Protein 8CHB (pdb70)

Organism: Bacillus subtilis (strain 168) (NCBI:txid224308)

Structure (mmCIF, N/CA/C/O backbone):
data_8CHB
#
_entry.id   8CHB
#
loop_
_atom_site.group_PDB
_atom_site.id
_atom_site.type_symbol
_atom_site.label_atom_id
_atom_site.label_alt_id
_atom_site.label_comp_id
_atom_site.label_asym_id
_atom_site.label_entity_id
_atom_site.label_seq_id
_atom_site.pdbx_PDB_ins_code
_atom_site.Cartn_x
_atom_site.Cartn_y
_atom_site.Cartn_z
_atom_site.occupancy
_atom_site.B_iso_or_equiv
_atom_site.auth_seq_id
_atom_site.auth_comp_id
_atom_site.auth_asym_id
_atom_site.auth_atom_id
_atom_site.pdbx_PDB_model_num
ATOM 1 N N . SER A 1 10 ? 136.496 182.365 152.594 1.00 122.87 10 SER A N 1
ATOM 2 C CA . SER A 1 10 ? 136.552 182.864 151.191 1.00 122.91 10 SER A CA 1
ATOM 3 C C . SER A 1 10 ? 136.908 181.738 150.227 1.00 122.61 10 SER A C 1
ATOM 4 O O . SER A 1 10 ? 136.133 181.405 149.330 1.00 122.42 10 SER A O 1
ATOM 7 N N . LYS A 1 11 ? 138.093 181.154 150.420 1.00 111.87 11 LYS A N 1
ATOM 8 C CA . LYS A 1 11 ? 138.556 180.091 149.538 1.00 111.81 11 LYS A CA 1
ATOM 9 C C . LYS A 1 11 ? 137.832 178.773 149.778 1.00 109.91 11 LYS A C 1
ATOM 10 O O . LYS A 1 11 ? 137.892 177.884 148.923 1.00 108.16 11 LYS A O 1
ATOM 16 N N . LEU A 1 12 ? 137.156 178.623 150.918 1.00 109.63 12 LEU A N 1
ATOM 17 C CA . LEU A 1 12 ? 136.502 177.362 151.241 1.00 109.23 12 LEU A CA 1
ATOM 18 C C . LEU A 1 12 ? 135.144 177.206 150.569 1.00 108.28 12 LEU A C 1
ATOM 19 O O . LEU A 1 12 ? 134.627 176.087 150.510 1.00 108.37 12 LEU A O 1
ATOM 24 N N . LYS A 1 13 ? 134.601 178.259 149.913 1.00 108.66 13 LYS A N 1
ATOM 25 C CA . LYS A 1 13 ? 133.265 178.222 149.216 1.00 110.00 13 LYS A CA 1
ATOM 26 C C . LYS A 1 13 ? 133.237 177.533 147.914 1.00 109.31 13 LYS A C 1
ATOM 27 O O . LYS A 1 13 ? 132.184 177.168 147.480 1.00 108.20 13 LYS A O 1
ATOM 33 N N . PRO A 1 14 ? 134.376 177.455 147.216 1.00 98.27 14 PRO A N 1
ATOM 34 C CA . PRO A 1 14 ? 134.397 176.659 145.987 1.00 96.95 14 PRO A CA 1
ATOM 35 C C . PRO A 1 14 ? 134.683 175.198 146.289 1.00 96.57 14 PRO A C 1
ATOM 36 O O . PRO A 1 14 ? 134.141 174.332 145.608 1.00 93.05 14 PRO A O 1
ATOM 40 N N . PHE A 1 15 ? 135.528 174.920 147.279 1.00 86.15 15 PHE A N 1
ATOM 41 C CA . PHE A 1 15 ? 135.778 173.542 147.652 1.00 81.07 15 PHE A CA 1
ATOM 42 C C . PHE A 1 15 ? 134.499 172.911 148.111 1.00 81.42 15 PHE A C 1
ATOM 43 O O . PHE A 1 15 ? 134.152 171.837 147.661 1.00 82.79 15 PHE A O 1
ATOM 51 N N . PHE A 1 16 ? 133.800 173.566 149.032 1.00 88.85 16 PHE A N 1
ATOM 52 C CA . PHE A 1 16 ? 132.564 173.015 149.572 1.00 91.19 16 PHE A CA 1
ATOM 53 C C . PHE A 1 16 ? 131.556 172.761 148.472 1.00 92.49 16 PHE A C 1
ATOM 54 O O . PHE A 1 16 ? 130.954 171.696 148.419 1.00 93.38 16 PHE A O 1
ATOM 62 N N . ALA A 1 17 ? 131.362 173.740 147.599 1.00 87.12 17 ALA A N 1
ATOM 63 C CA . ALA A 1 17 ? 130.417 173.607 146.501 1.00 85.54 17 ALA A CA 1
ATOM 64 C C . ALA A 1 17 ? 130.791 172.387 145.691 1.00 83.93 17 ALA A C 1
ATOM 65 O O . ALA A 1 17 ? 129.941 171.553 145.390 1.00 80.82 17 ALA A O 1
ATOM 67 N N . LEU A 1 18 ? 132.079 172.272 145.372 1.00 76.57 18 LEU A N 1
ATOM 68 C CA . LEU A 1 18 ? 132.569 171.133 144.611 1.00 74.24 18 LEU A CA 1
ATOM 69 C C . LEU A 1 18 ? 132.238 169.828 145.312 1.00 73.13 18 LEU A C 1
ATOM 70 O O . LEU A 1 18 ? 131.786 168.875 144.679 1.00 73.41 18 LEU A O 1
ATOM 75 N N . VAL A 1 19 ? 132.470 169.776 146.620 1.00 74.63 19 VAL A N 1
ATOM 76 C CA . VAL A 1 19 ? 132.153 168.565 147.367 1.00 72.36 19 VAL A CA 1
ATOM 77 C C . VAL A 1 19 ? 130.654 168.308 147.353 1.00 73.80 19 VAL A C 1
ATOM 78 O O . VAL A 1 19 ? 130.219 167.150 147.311 1.00 75.71 19 VAL A O 1
ATOM 82 N N . ARG A 1 20 ? 129.839 169.363 147.391 1.00 81.96 20 ARG A N 1
ATOM 83 C CA . ARG A 1 20 ? 128.395 169.177 147.340 1.00 80.32 20 ARG A CA 1
ATOM 84 C C . ARG A 1 20 ? 127.938 168.648 145.988 1.00 80.01 20 ARG A C 1
ATOM 85 O O . ARG A 1 20 ? 126.905 167.973 145.913 1.00 80.75 20 ARG A O 1
ATOM 93 N N . ARG A 1 21 ? 128.719 168.835 144.937 1.00 78.19 21 ARG A N 1
ATOM 94 C CA . ARG A 1 21 ? 128.338 168.356 143.603 1.00 76.27 21 ARG A CA 1
ATOM 95 C C . ARG A 1 21 ? 128.192 166.866 143.580 1.00 74.89 21 ARG A C 1
ATOM 96 O O . ARG A 1 21 ? 127.509 166.330 142.723 1.00 75.78 21 ARG A O 1
ATOM 104 N N . THR A 1 22 ? 128.816 166.190 144.526 1.00 73.88 22 THR A N 1
ATOM 105 C CA . THR A 1 22 ? 128.795 164.734 144.580 1.00 71.92 22 THR A CA 1
ATOM 106 C C . THR A 1 22 ? 127.719 164.224 145.545 1.00 72.25 22 THR A C 1
ATOM 107 O O . THR A 1 22 ? 127.687 163.042 145.856 1.00 73.50 22 THR A O 1
ATOM 111 N N . ASN A 1 23 ? 126.854 165.104 146.015 1.00 85.54 23 ASN A N 1
ATOM 112 C CA . ASN A 1 23 ? 125.775 164.694 146.901 1.00 89.08 23 ASN A CA 1
ATOM 113 C C . ASN A 1 23 ? 126.286 163.765 147.979 1.00 86.41 23 ASN A C 1
ATOM 114 O O . ASN A 1 23 ? 125.847 162.624 148.087 1.00 88.96 23 ASN A O 1
ATOM 119 N N . PRO A 1 24 ? 127.222 164.253 148.786 1.00 79.38 24 PRO A N 1
ATOM 120 C CA . PRO A 1 24 ? 127.797 163.415 149.829 1.00 80.28 24 PRO A CA 1
ATOM 121 C C . PRO A 1 24 ? 126.874 163.251 151.031 1.00 83.11 24 PRO A C 1
ATOM 122 O O . PRO A 1 24 ? 125.890 163.976 151.105 1.00 86.52 24 PRO A O 1
ATOM 126 N N . SER A 1 25 ? 127.161 162.318 151.938 1.00 75.77 25 SER A N 1
ATOM 127 C CA . SER A 1 25 ? 126.391 162.153 153.165 1.00 76.76 25 SER A CA 1
ATOM 128 C C . SER A 1 25 ? 127.077 162.960 154.260 1.00 75.90 25 SER A C 1
ATOM 129 O O . SER A 1 25 ? 128.169 162.604 154.713 1.00 76.71 25 SER A O 1
ATOM 132 N N . TYR A 1 26 ? 126.437 164.051 154.683 1.00 74.34 26 TYR A N 1
ATOM 133 C CA . TYR A 1 26 ? 127.048 164.923 155.680 1.00 73.37 26 TYR A CA 1
ATOM 134 C C . TYR A 1 26 ? 126.966 164.316 157.074 1.00 73.14 26 TYR A C 1
ATOM 135 O O . TYR A 1 26 ? 127.870 164.511 157.895 1.00 76.82 26 TYR A O 1
ATOM 144 N N . GLY A 1 27 ? 125.891 163.584 157.363 1.00 64.58 27 GLY A N 1
ATOM 145 C CA . GLY A 1 27 ? 125.766 162.968 158.672 1.00 62.62 27 GLY A CA 1
ATOM 146 C C . GLY A 1 27 ? 126.914 162.029 158.986 1.00 61.51 27 GLY A C 1
ATOM 147 O O . GLY A 1 27 ? 127.449 162.038 160.096 1.00 63.47 27 GLY A O 1
ATOM 148 N N . LYS A 1 28 ? 127.335 161.240 158.010 1.00 61.81 28 LYS A N 1
ATOM 149 C CA . LYS A 1 28 ? 128.372 160.251 158.249 1.00 60.39 28 LYS A CA 1
ATOM 150 C C . LYS A 1 28 ? 129.727 160.879 158.437 1.00 61.99 28 LYS A C 1
ATOM 151 O O . LYS A 1 28 ? 130.516 160.383 159.224 1.00 66.43 28 LYS A O 1
ATOM 157 N N . LEU A 1 29 ? 130.036 161.936 157.708 1.00 56.48 29 LEU A N 1
ATOM 158 C CA . LEU A 1 29 ? 131.284 162.662 157.923 1.00 54.03 29 LEU A CA 1
ATOM 159 C C . LEU A 1 29 ? 131.280 163.372 159.270 1.00 57.62 29 LEU A C 1
ATOM 160 O O . LEU A 1 29 ? 132.286 163.363 159.992 1.00 61.56 29 LEU A O 1
ATOM 165 N N . ALA A 1 30 ? 130.155 163.996 159.627 1.00 50.94 30 ALA A N 1
ATOM 166 C CA . ALA A 1 30 ? 130.067 164.669 160.916 1.00 50.65 30 ALA A CA 1
ATOM 167 C C . ALA A 1 30 ? 130.242 163.682 162.061 1.00 53.21 30 ALA A C 1
ATOM 168 O O . ALA A 1 30 ? 130.943 163.970 163.037 1.00 55.49 30 ALA A O 1
ATOM 170 N N . PHE A 1 31 ? 129.614 162.510 161.960 1.00 49.03 31 PHE A N 1
ATOM 171 C CA . PHE A 1 31 ? 129.740 161.518 163.019 1.00 47.96 31 PHE A CA 1
ATOM 172 C C . PHE A 1 31 ? 131.167 160.995 163.117 1.00 42.54 31 PHE A C 1
ATOM 173 O O . PHE A 1 31 ? 131.676 160.768 164.220 1.00 52.42 31 PHE A O 1
ATOM 181 N N . ALA A 1 32 ? 131.833 160.795 161.978 1.00 36.77 32 ALA A N 1
ATOM 182 C CA . ALA A 1 32 ? 133.221 160.346 162.014 1.00 36.63 32 ALA A CA 1
ATOM 183 C C . ALA A 1 32 ? 134.119 161.389 162.668 1.00 48.64 32 ALA A C 1
ATOM 184 O O . ALA A 1 32 ? 135.007 161.051 163.461 1.00 57.09 32 ALA A O 1
ATOM 186 N N . LEU A 1 33 ? 133.905 162.667 162.348 1.00 51.41 33 LEU A N 1
ATOM 187 C CA . LEU A 1 33 ? 134.690 163.719 162.988 1.00 49.70 33 LEU A CA 1
ATOM 188 C C . LEU A 1 33 ? 134.416 163.774 164.487 1.00 46.95 33 LEU A C 1
ATOM 189 O O . LEU A 1 33 ? 135.339 163.964 165.291 1.00 49.26 33 LEU A O 1
ATOM 194 N N . ALA A 1 34 ? 133.151 163.613 164.881 1.00 37.47 34 ALA A N 1
ATOM 195 C CA . ALA A 1 34 ? 132.822 163.579 166.301 1.00 41.07 34 ALA A CA 1
ATOM 196 C C . ALA A 1 34 ? 133.524 162.420 166.991 1.00 36.24 34 ALA A C 1
ATOM 197 O O . ALA A 1 34 ? 134.005 162.560 168.121 1.00 44.54 34 ALA A O 1
ATOM 199 N N . LEU A 1 35 ? 133.585 161.264 166.332 1.00 34.60 35 LEU A N 1
ATOM 200 C CA . LEU A 1 35 ? 134.277 160.122 166.919 1.00 39.32 35 LEU A CA 1
ATOM 201 C C . LEU A 1 35 ? 135.768 160.392 167.055 1.00 43.64 35 LEU A C 1
ATOM 202 O O . LEU A 1 35 ? 136.385 159.989 168.044 1.00 51.45 35 LEU A O 1
ATOM 207 N N . SER A 1 36 ? 136.369 161.068 166.074 1.00 36.20 36 SER A N 1
ATOM 208 C CA . SER A 1 36 ? 137.780 161.425 166.200 1.00 39.74 36 SER A CA 1
ATOM 209 C C . SER A 1 36 ? 138.007 162.354 167.389 1.00 38.26 36 SER A C 1
ATOM 210 O O . SER A 1 36 ? 138.958 162.174 168.166 1.00 33.59 36 SER A O 1
ATOM 213 N N . VAL A 1 37 ? 137.137 163.350 167.553 1.00 41.68 37 VAL A N 1
ATOM 214 C CA . VAL A 1 37 ? 137.267 164.272 168.679 1.00 32.40 37 VAL A CA 1
ATOM 215 C C . VAL A 1 37 ? 137.128 163.519 169.996 1.00 35.01 37 VAL A C 1
ATOM 216 O O . VAL A 1 37 ? 137.893 163.736 170.945 1.00 44.05 37 VAL A O 1
ATOM 220 N N . VAL A 1 38 ? 136.177 162.589 170.099 1.00 35.75 38 VAL A N 1
ATOM 221 C CA . VAL A 1 38 ? 135.988 161.744 171.292 1.00 31.78 38 VAL A CA 1
ATOM 222 C C . VAL A 1 38 ? 137.194 160.843 171.534 1.00 35.18 38 VAL A C 1
ATOM 223 O O . VAL A 1 38 ? 137.673 160.754 172.658 1.00 36.69 38 VAL A O 1
ATOM 227 N N . THR A 1 39 ? 137.761 160.233 170.498 1.00 41.48 39 THR A N 1
ATOM 228 C CA . THR A 1 39 ? 139.007 159.465 170.578 1.00 41.78 39 THR A CA 1
ATOM 229 C C . THR A 1 39 ? 140.154 160.291 171.139 1.00 42.40 39 THR A C 1
ATOM 230 O O . THR A 1 39 ? 140.886 159.790 171.985 1.00 45.72 39 THR A O 1
ATOM 234 N N . THR A 1 40 ? 140.321 161.548 170.733 1.00 39.33 40 THR A N 1
ATOM 235 C CA . THR A 1 40 ? 141.377 162.399 171.291 1.00 32.56 40 THR A CA 1
ATOM 236 C C . THR A 1 40 ? 141.120 162.723 172.753 1.00 32.75 40 THR A C 1
ATOM 237 O O . THR A 1 40 ? 142.028 162.593 173.561 1.00 39.49 40 THR A O 1
ATOM 241 N N . LEU A 1 41 ? 139.896 163.066 173.144 1.00 30.20 41 LEU A N 1
ATOM 242 C CA . LEU A 1 41 ? 139.581 163.340 174.547 1.00 30.11 41 LEU A CA 1
ATOM 243 C C . LEU A 1 41 ? 139.814 162.117 175.444 1.00 36.71 41 LEU A C 1
ATOM 244 O O . LEU A 1 41 ? 140.378 162.248 176.524 1.00 37.64 41 LEU A O 1
ATOM 249 N N . VAL A 1 42 ? 139.459 160.911 174.995 1.00 39.68 42 VAL A N 1
ATOM 250 C CA . VAL A 1 42 ? 139.772 159.650 175.689 1.00 38.18 42 VAL A CA 1
ATOM 251 C C . VAL A 1 42 ? 141.279 159.441 175.809 1.00 36.75 42 VAL A C 1
ATOM 252 O O . VAL A 1 42 ? 141.758 159.007 176.847 1.00 49.15 42 VAL A O 1
ATOM 256 N N . SER A 1 43 ? 142.060 159.823 174.806 1.00 33.43 43 SER A N 1
ATOM 257 C CA . SER A 1 43 ? 143.520 159.772 174.862 1.00 31.59 43 SER A CA 1
ATOM 258 C C . SER A 1 43 ? 144.143 160.735 175.886 1.00 32.18 43 SER A C 1
ATOM 259 O O . SER A 1 43 ? 145.306 160.587 176.248 1.00 37.29 43 SER A O 1
ATOM 262 N N . LEU A 1 44 ? 143.397 161.712 176.412 1.00 33.89 44 LEU A N 1
ATOM 263 C CA . LEU A 1 44 ? 143.850 162.571 177.511 1.00 36.75 44 LEU A CA 1
ATOM 264 C C . LEU A 1 44 ? 143.579 161.971 178.897 1.00 35.58 44 LEU A C 1
ATOM 265 O O . LEU A 1 44 ? 144.135 162.459 179.868 1.00 32.88 44 LEU A O 1
ATOM 270 N N . LEU A 1 45 ? 142.782 160.908 179.030 1.00 34.98 45 LEU A N 1
ATOM 271 C CA . LEU A 1 45 ? 142.624 160.206 180.309 1.00 31.66 45 LEU A CA 1
ATOM 272 C C . LEU A 1 45 ? 143.831 159.341 180.640 1.00 29.43 45 LEU A C 1
ATOM 273 O O . LEU A 1 45 ? 144.172 159.187 181.808 1.00 33.23 45 LEU A O 1
ATOM 278 N N . ILE A 1 46 ? 144.474 158.756 179.632 1.00 29.88 46 ILE A N 1
ATOM 279 C CA . ILE A 1 46 ? 145.463 157.701 179.837 1.00 36.33 46 ILE A CA 1
ATOM 280 C C . ILE A 1 46 ? 146.578 158.139 180.799 1.00 34.07 46 ILE A C 1
ATOM 281 O O . ILE A 1 46 ? 146.767 157.453 181.805 1.00 39.02 46 IL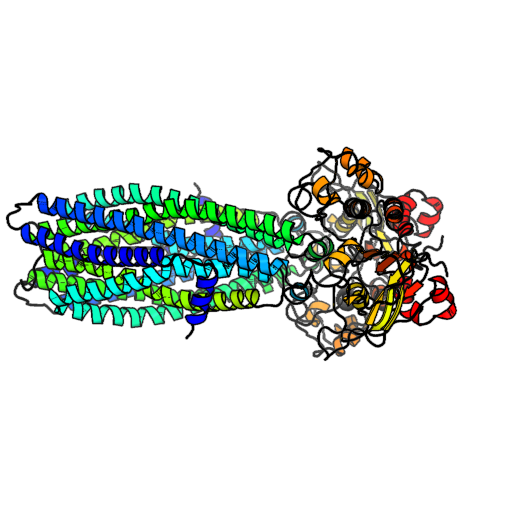E A O 1
ATOM 286 N N . PRO A 1 47 ? 147.257 159.284 180.622 1.00 31.75 47 PRO A N 1
ATOM 287 C CA . PRO A 1 47 ? 148.264 159.719 181.571 1.00 28.78 47 PRO A CA 1
ATOM 288 C C . PRO A 1 47 ? 147.746 160.061 182.966 1.00 31.04 47 PRO A C 1
ATOM 289 O O . PRO A 1 47 ? 148.497 159.906 183.920 1.00 44.50 47 PRO A O 1
ATOM 293 N N . LEU A 1 48 ? 146.491 160.477 183.147 1.00 26.99 48 LEU A N 1
ATOM 294 C CA . LEU A 1 48 ? 145.934 160.667 184.493 1.00 27.55 48 LEU A CA 1
ATOM 295 C C . LEU A 1 48 ? 145.751 159.329 185.219 1.00 30.86 48 LEU A C 1
ATOM 296 O O . LEU A 1 48 ? 146.042 159.225 186.408 1.00 29.78 48 LEU A O 1
ATOM 301 N N . LEU A 1 49 ? 145.306 158.295 184.505 1.00 36.92 49 LEU A N 1
ATOM 302 C CA . LEU A 1 49 ? 145.171 156.945 185.035 1.00 35.18 49 LEU A CA 1
ATOM 303 C C . LEU A 1 49 ? 146.545 156.332 185.348 1.00 35.90 49 LEU A C 1
ATOM 304 O O . LEU A 1 49 ? 146.704 155.729 186.403 1.00 39.66 49 LEU A O 1
ATOM 309 N N . THR A 1 50 ? 147.569 156.543 184.524 1.00 28.80 50 THR A N 1
ATOM 310 C CA . THR A 1 50 ? 148.943 156.150 184.881 1.00 27.69 50 THR A CA 1
ATOM 311 C C . THR A 1 50 ? 149.467 156.911 186.103 1.00 31.63 50 THR A C 1
ATOM 312 O O . THR A 1 50 ? 149.989 156.285 187.015 1.00 43.83 50 THR A O 1
ATOM 316 N N . LYS A 1 51 ? 149.279 158.231 186.207 1.00 22.46 51 LYS A N 1
ATOM 317 C CA . LYS A 1 51 ? 149.600 158.985 187.427 1.00 15.68 51 LYS A CA 1
ATOM 318 C C . LYS A 1 51 ? 148.889 158.420 188.649 1.00 16.03 51 LYS A C 1
ATOM 319 O O . LYS A 1 51 ? 149.536 158.236 189.663 1.00 29.55 51 LYS A O 1
ATOM 325 N N . GLN A 1 52 ? 147.600 158.113 188.586 1.00 35.69 52 GLN A N 1
ATOM 326 C CA . GLN A 1 52 ? 146.865 157.532 189.709 1.00 43.35 52 GLN A CA 1
ATOM 327 C C . GLN A 1 52 ? 147.420 156.157 190.120 1.00 40.07 52 GLN A C 1
ATOM 328 O O . GLN A 1 52 ? 147.559 155.880 191.307 1.00 39.68 52 GLN A O 1
ATOM 334 N N . LEU A 1 53 ? 147.800 155.318 189.156 1.00 42.65 53 LEU A N 1
ATOM 335 C CA . LEU A 1 53 ? 148.445 154.025 189.393 1.00 41.71 53 LEU A CA 1
ATOM 336 C C . LEU A 1 53 ? 149.804 154.178 190.079 1.00 48.46 53 LEU A C 1
ATOM 337 O O . LEU A 1 53 ? 150.070 153.500 191.062 1.00 53.21 53 LEU A O 1
ATOM 342 N N . VAL A 1 54 ? 150.659 155.068 189.574 1.00 37.48 54 VAL A N 1
ATOM 343 C CA . VAL A 1 54 ? 152.023 155.294 190.067 1.00 20.17 54 VAL A CA 1
ATOM 344 C C . VAL A 1 54 ? 152.047 155.983 191.422 1.00 26.62 54 VAL A C 1
ATOM 345 O O . VAL A 1 54 ? 152.805 155.573 192.291 1.00 34.95 54 VAL A O 1
ATOM 349 N N . ASP A 1 55 ? 151.216 157.000 191.640 1.00 41.88 55 ASP A N 1
ATOM 350 C CA . ASP A 1 55 ? 151.052 157.661 192.936 1.00 37.50 55 ASP A CA 1
ATOM 351 C C . ASP A 1 55 ? 150.485 156.699 193.985 1.00 47.88 55 ASP A C 1
ATOM 352 O O . ASP A 1 55 ? 150.868 156.762 195.147 1.00 55.60 55 ASP A O 1
ATOM 357 N N . GLY A 1 56 ? 149.594 155.788 193.591 1.00 62.16 56 GLY A N 1
ATOM 358 C CA . GLY A 1 56 ? 149.001 154.765 194.458 1.00 64.63 56 GLY A CA 1
ATOM 359 C C . GLY A 1 56 ? 149.910 153.567 194.779 1.00 67.60 56 GLY A C 1
ATOM 360 O O . GLY A 1 56 ? 149.510 152.690 195.540 1.00 69.88 56 GLY A O 1
ATOM 361 N N . PHE A 1 57 ? 151.126 153.507 194.228 1.00 75.72 57 PHE A N 1
ATOM 362 C CA . PHE A 1 57 ? 152.079 152.414 194.443 1.00 77.46 57 PHE A CA 1
ATOM 363 C C . PHE A 1 57 ? 152.933 152.568 195.714 1.00 83.38 57 PHE A C 1
ATOM 364 O O . PHE A 1 57 ? 153.767 151.713 196.006 1.00 85.63 57 PHE A O 1
ATOM 372 N N . SER A 1 58 ? 152.734 153.613 196.521 1.00 99.71 58 SER A N 1
ATOM 373 C CA . SER A 1 58 ? 153.331 153.676 197.864 1.00 103.98 58 SER A CA 1
ATOM 374 C C . SER A 1 58 ? 152.872 152.480 198.715 1.00 103.81 58 SER A C 1
ATOM 375 O O . SER A 1 58 ? 151.680 152.175 198.778 1.00 99.11 58 SER A O 1
ATOM 378 N N . MET A 1 59 ? 153.817 151.764 199.332 1.00 107.55 59 MET A N 1
ATOM 379 C CA . MET A 1 59 ? 153.601 150.461 199.992 1.00 106.55 59 MET A CA 1
ATOM 380 C C . MET A 1 59 ? 153.095 149.332 199.059 1.00 107.96 59 MET A C 1
ATOM 381 O O . MET A 1 59 ? 152.580 148.319 199.534 1.00 107.61 59 MET A O 1
ATOM 386 N N . SER A 1 60 ? 153.253 149.496 197.741 1.00 105.72 60 SER A N 1
ATOM 387 C CA . SER A 1 60 ? 153.070 148.482 196.684 1.00 105.68 60 SER A CA 1
ATOM 388 C C . SER A 1 60 ? 151.780 147.645 196.786 1.00 105.65 60 SER A C 1
ATOM 389 O O . SER A 1 60 ? 151.817 146.417 196.700 1.00 105.56 60 SER A O 1
ATOM 392 N N . ASN A 1 61 ? 150.628 148.299 196.963 1.00 98.78 61 ASN A N 1
ATOM 393 C CA . ASN A 1 61 ? 149.307 147.644 196.969 1.00 99.22 61 ASN A CA 1
ATOM 394 C C . ASN A 1 61 ? 148.943 147.009 195.608 1.00 99.42 61 ASN A C 1
ATOM 395 O O . ASN A 1 61 ? 148.440 145.886 195.569 1.00 99.27 61 ASN A O 1
ATOM 400 N N . LEU A 1 62 ? 149.206 147.732 194.514 1.00 85.91 62 LEU A N 1
ATOM 401 C CA . LEU A 1 62 ? 148.917 147.360 193.125 1.00 82.72 62 LEU A CA 1
ATOM 402 C C . LEU A 1 62 ? 147.487 146.829 192.943 1.00 84.88 62 LEU A C 1
ATOM 403 O O . LEU A 1 62 ? 147.261 145.647 192.673 1.00 85.73 62 LEU A O 1
ATOM 408 N N . SER A 1 63 ? 146.508 147.725 193.098 1.00 76.31 63 SER A N 1
ATOM 409 C CA . SER A 1 63 ? 145.097 147.431 192.828 1.00 74.30 63 SER A CA 1
ATOM 410 C C . SER A 1 63 ? 144.917 146.999 191.374 1.00 68.66 63 SER A C 1
ATOM 411 O O . SER A 1 63 ? 145.124 147.786 190.450 1.00 65.52 63 SER A O 1
ATOM 414 N N . GLY A 1 64 ? 144.515 145.746 191.155 1.00 65.30 64 GLY A N 1
ATOM 415 C CA . GLY A 1 64 ? 144.394 145.175 189.811 1.00 68.01 64 GLY A CA 1
ATOM 416 C C . GLY A 1 64 ? 143.389 145.927 188.940 1.00 64.66 64 GLY A C 1
ATOM 417 O O . GLY A 1 64 ? 143.596 146.111 187.743 1.00 61.39 64 GLY A O 1
ATOM 418 N N . THR A 1 65 ? 142.340 146.470 189.552 1.00 57.53 65 THR A N 1
ATOM 419 C CA . THR A 1 65 ? 141.353 147.299 188.859 1.00 58.78 65 THR A CA 1
ATOM 420 C C . THR A 1 65 ? 141.970 148.525 188.187 1.00 59.55 65 THR A C 1
ATOM 421 O O . THR A 1 65 ? 141.491 148.914 187.129 1.00 61.67 65 THR A O 1
ATOM 425 N N . GLN A 1 66 ? 143.055 149.113 188.705 1.00 56.18 66 GLN A N 1
ATOM 426 C CA . GLN A 1 66 ? 143.686 150.286 188.088 1.00 54.88 66 GLN A CA 1
ATOM 427 C C . GLN A 1 66 ? 144.480 149.930 186.833 1.00 49.68 66 GLN A C 1
ATOM 428 O O . GLN A 1 66 ? 144.418 150.669 185.857 1.00 43.22 66 GLN A O 1
ATOM 434 N N . ILE A 1 67 ? 145.195 148.799 186.806 1.00 48.86 67 ILE A N 1
ATOM 435 C CA . ILE A 1 67 ? 145.909 148.349 185.598 1.00 50.00 67 ILE A CA 1
ATOM 436 C C . ILE A 1 67 ? 144.966 147.693 184.578 1.00 49.91 67 ILE A C 1
ATOM 437 O O . ILE A 1 67 ? 145.177 147.805 183.375 1.00 44.63 67 ILE A O 1
ATOM 442 N N . GLY A 1 68 ? 143.853 147.108 185.028 1.00 50.84 68 GLY A N 1
ATOM 443 C CA . GLY A 1 68 ? 142.767 146.659 184.157 1.00 45.35 68 GLY A CA 1
ATOM 444 C C . GLY A 1 68 ? 141.978 147.808 183.527 1.00 43.79 68 GLY A C 1
ATOM 445 O O . GLY A 1 68 ? 141.697 147.770 182.336 1.00 49.58 68 GLY A O 1
ATOM 446 N N . LEU A 1 69 ? 141.668 148.872 184.272 1.00 35.40 69 LEU A N 1
ATOM 447 C CA . LEU A 1 69 ? 140.970 150.044 183.739 1.00 31.11 69 LEU A CA 1
ATOM 448 C C . LEU A 1 69 ? 141.782 150.760 182.664 1.00 33.48 69 LEU A C 1
ATOM 449 O O . LEU A 1 69 ? 141.210 151.216 181.687 1.00 43.46 69 LEU A O 1
ATOM 454 N N . ILE A 1 70 ? 143.106 150.810 182.779 1.00 34.56 70 ILE A N 1
ATOM 455 C CA . ILE A 1 70 ? 143.975 151.327 181.716 1.00 33.37 70 ILE A CA 1
ATOM 456 C C . ILE A 1 70 ? 143.827 150.490 180.439 1.00 35.83 70 ILE A C 1
ATOM 457 O O . ILE A 1 70 ? 143.751 151.045 179.349 1.00 43.42 70 ILE A O 1
ATOM 462 N N . ALA A 1 71 ? 143.727 149.164 180.532 1.00 34.51 71 ALA A N 1
ATOM 463 C CA . ALA A 1 71 ? 143.532 148.321 179.356 1.00 33.59 71 ALA A CA 1
ATOM 464 C C . ALA A 1 71 ? 142.147 148.518 178.723 1.00 41.51 71 ALA A C 1
ATOM 465 O O . ALA A 1 71 ? 142.034 148.642 177.505 1.00 45.06 71 ALA A O 1
ATOM 467 N N . LEU A 1 72 ? 141.087 148.625 179.532 1.00 37.61 72 LEU A N 1
ATOM 468 C CA . LEU A 1 72 ? 139.752 148.935 179.035 1.00 29.46 72 LEU A CA 1
ATOM 469 C C . LEU A 1 72 ? 139.735 150.269 178.284 1.00 35.75 72 LEU A C 1
ATOM 470 O O . LEU A 1 72 ? 139.187 150.347 177.194 1.00 42.53 72 LEU A O 1
ATOM 475 N N . VAL A 1 73 ? 140.368 151.314 178.810 1.00 29.90 73 VAL A N 1
ATOM 476 C CA . VAL A 1 73 ? 140.486 152.608 178.133 1.00 17.57 73 VAL A CA 1
ATOM 477 C C . VAL A 1 73 ? 141.317 152.514 176.858 1.00 23.66 73 VAL A C 1
ATOM 478 O O . VAL A 1 73 ? 140.969 153.146 175.870 1.00 44.30 73 VAL A O 1
ATOM 482 N N . PHE A 1 74 ? 142.365 151.698 176.802 1.00 29.87 74 PHE A N 1
ATOM 483 C CA . PHE A 1 74 ? 143.118 151.473 175.568 1.00 34.75 74 PHE A CA 1
ATOM 484 C C . PHE A 1 74 ? 142.300 150.773 174.486 1.00 35.40 74 PHE A C 1
ATOM 485 O O . PHE A 1 74 ? 142.283 151.221 173.343 1.00 39.93 74 PHE A O 1
ATOM 493 N N . PHE A 1 75 ? 141.589 149.697 174.814 1.00 30.24 75 PHE A N 1
ATOM 494 C CA . PHE A 1 75 ? 140.744 149.011 173.841 1.00 36.37 75 PHE A CA 1
ATOM 495 C C . PHE A 1 75 ? 139.571 149.880 173.379 1.00 40.01 75 PHE A C 1
ATOM 496 O O . PHE A 1 75 ? 139.255 149.886 172.195 1.00 44.92 75 PHE A O 1
ATOM 504 N N . VAL A 1 76 ? 138.970 150.683 174.258 1.00 36.30 76 VAL A N 1
ATOM 505 C CA . VAL A 1 76 ? 137.950 151.666 173.872 1.00 25.57 76 VAL A CA 1
ATOM 506 C C . VAL A 1 76 ? 138.510 152.746 172.951 1.00 25.62 76 VAL A C 1
ATOM 507 O O . VAL A 1 76 ? 137.894 153.034 171.936 1.00 37.94 76 VAL A O 1
ATOM 511 N N . GLN A 1 77 ? 139.686 153.315 173.212 1.00 24.06 77 GLN A N 1
ATOM 512 C CA . GLN A 1 77 ? 140.292 154.294 172.308 1.00 24.99 77 GLN A CA 1
ATOM 513 C C . GLN A 1 77 ? 140.552 153.684 170.927 1.00 32.32 77 GLN A C 1
ATOM 514 O O . GLN A 1 77 ? 140.239 154.301 169.913 1.00 45.69 77 GLN A O 1
ATOM 520 N N . ALA A 1 78 ? 141.101 152.473 170.867 1.00 31.68 78 ALA A N 1
ATOM 521 C CA . ALA A 1 78 ? 141.404 151.789 169.617 1.00 32.79 78 ALA A CA 1
ATOM 522 C C . ALA A 1 78 ? 140.143 151.401 168.844 1.00 32.38 78 ALA A C 1
ATOM 523 O O . ALA A 1 78 ? 140.103 151.557 167.631 1.00 37.84 78 ALA A O 1
ATOM 525 N N . GLY A 1 79 ? 139.086 150.947 169.513 1.00 32.21 79 GLY A N 1
ATOM 526 C CA . GLY A 1 79 ? 137.827 150.602 168.866 1.00 29.47 79 GLY A CA 1
ATOM 527 C C . GLY A 1 79 ? 137.160 151.798 168.200 1.00 33.74 79 GLY A C 1
ATOM 528 O O . GLY A 1 79 ? 136.785 151.729 167.037 1.00 42.82 79 GLY A O 1
ATOM 529 N N . LEU A 1 80 ? 137.062 152.931 168.889 1.00 33.14 80 LEU A N 1
ATOM 530 C CA . LEU A 1 80 ? 136.517 154.157 168.315 1.00 32.12 80 LEU A CA 1
ATOM 531 C C . LEU A 1 80 ? 137.421 154.734 167.222 1.00 31.70 80 LEU A C 1
ATOM 532 O O . LEU A 1 80 ? 136.923 155.200 166.209 1.00 43.28 80 LEU A O 1
ATOM 537 N N . SER A 1 81 ? 138.741 154.649 167.361 1.00 30.15 81 SER A N 1
ATOM 538 C CA . SER A 1 81 ? 139.689 155.097 166.336 1.00 32.08 81 SER A CA 1
ATOM 539 C C . SER A 1 81 ? 139.632 154.243 165.070 1.00 38.93 81 SER A C 1
ATOM 540 O O . SER A 1 81 ? 139.709 154.769 163.968 1.00 39.38 81 SER A O 1
ATOM 543 N N . ALA A 1 82 ? 139.424 152.932 165.182 1.00 39.54 82 ALA A N 1
ATOM 544 C CA . ALA A 1 82 ? 139.189 152.076 164.032 1.00 31.79 82 ALA A CA 1
ATOM 545 C C . ALA A 1 82 ? 137.890 152.452 163.324 1.00 31.46 82 ALA A C 1
ATOM 546 O O . ALA A 1 82 ? 137.865 152.546 162.100 1.00 43.64 82 ALA A O 1
ATOM 548 N N . TYR A 1 83 ? 136.817 152.728 164.067 1.00 33.28 83 TYR A N 1
ATOM 549 C CA . TYR A 1 83 ? 135.543 153.057 163.435 1.00 32.08 83 TYR A CA 1
ATOM 550 C C . TYR A 1 83 ? 135.620 154.402 162.721 1.00 39.74 83 TYR A C 1
ATOM 551 O O . TYR A 1 83 ? 135.179 154.539 161.572 1.00 48.74 83 TYR A O 1
ATOM 560 N N . ALA A 1 84 ? 136.186 155.412 163.387 1.00 42.67 84 ALA A N 1
ATOM 561 C CA . ALA A 1 84 ? 136.270 156.738 162.786 1.00 34.69 84 ALA A CA 1
ATOM 562 C C . ALA A 1 84 ? 137.127 156.715 161.528 1.00 32.17 84 ALA A C 1
ATOM 563 O O . ALA A 1 84 ? 136.767 157.313 160.505 1.00 46.38 84 ALA A O 1
ATOM 565 N N . THR A 1 85 ? 138.256 155.996 161.578 1.00 30.12 85 THR A N 1
ATOM 566 C CA . THR A 1 85 ? 139.214 155.855 160.471 1.00 30.36 85 THR A CA 1
ATOM 567 C C . THR A 1 85 ? 138.620 155.110 159.290 1.00 36.78 85 THR A C 1
ATOM 568 O O . THR A 1 85 ? 138.842 155.514 158.153 1.00 46.79 85 THR A O 1
ATOM 572 N N . TYR A 1 86 ? 137.841 154.050 159.515 1.00 38.49 86 TYR A N 1
ATOM 573 C CA . TYR A 1 86 ? 137.108 153.417 158.426 1.00 33.58 86 TYR A CA 1
ATOM 574 C C . TYR A 1 86 ? 136.070 154.360 157.835 1.00 39.39 86 TYR A C 1
ATOM 575 O O . TYR A 1 86 ? 136.061 154.538 156.626 1.00 50.87 86 TYR A O 1
ATOM 584 N N . ALA A 1 87 ? 135.248 155.024 158.651 1.00 37.74 87 ALA A N 1
ATOM 585 C CA . ALA A 1 87 ? 134.182 155.867 158.121 1.00 35.37 87 ALA A CA 1
ATOM 586 C C . ALA A 1 87 ? 134.753 156.990 157.264 1.00 34.07 87 ALA A C 1
ATOM 587 O O . ALA A 1 87 ? 134.271 157.251 156.153 1.00 41.10 87 ALA A O 1
ATOM 589 N N . LEU A 1 88 ? 135.795 157.661 157.761 1.00 43.39 88 LEU A N 1
ATOM 590 C CA . LEU A 1 88 ? 136.388 158.761 157.008 1.00 40.38 88 LEU A CA 1
ATOM 591 C C . LEU A 1 88 ? 136.925 158.275 155.670 1.00 46.62 88 LEU A C 1
ATOM 592 O O . LEU A 1 88 ? 136.668 158.886 154.626 1.00 60.10 88 LEU A O 1
ATOM 597 N N . ASN A 1 89 ? 137.695 157.185 155.654 1.00 41.62 89 ASN A N 1
ATOM 598 C CA . ASN A 1 89 ? 138.262 156.664 154.414 1.00 44.00 89 ASN A CA 1
ATOM 599 C C . ASN A 1 89 ? 137.174 156.211 153.447 1.00 43.99 89 ASN A C 1
ATOM 600 O O . ASN A 1 89 ? 137.209 156.573 152.281 1.00 50.88 89 ASN A O 1
ATOM 605 N N . TYR A 1 90 ? 136.169 155.488 153.918 1.00 35.77 90 TYR A N 1
ATOM 606 C CA . TYR A 1 90 ? 135.086 155.022 153.071 1.00 36.31 90 TYR A CA 1
ATOM 607 C C . TYR A 1 90 ? 134.296 156.169 152.427 1.00 45.42 90 TYR A C 1
ATOM 608 O O . TYR A 1 90 ? 134.002 156.111 151.237 1.00 51.75 90 TYR A O 1
ATOM 617 N N . ASN A 1 91 ? 134.009 157.262 153.142 1.00 47.94 91 ASN A N 1
ATOM 618 C CA . ASN A 1 91 ? 133.294 158.349 152.539 1.00 46.32 91 ASN A CA 1
ATOM 619 C C . ASN A 1 91 ? 134.224 159.116 151.625 1.00 48.73 91 ASN A C 1
ATOM 620 O O . ASN A 1 91 ? 133.809 159.516 150.562 1.00 59.24 91 ASN A O 1
ATOM 625 N N . GLY A 1 92 ? 135.480 159.315 151.985 1.00 43.21 92 GLY A N 1
ATOM 626 C CA . GLY A 1 92 ? 136.384 159.954 151.045 1.00 45.02 92 GLY A CA 1
ATOM 627 C C . GLY A 1 92 ? 136.462 159.210 149.727 1.00 47.55 92 GLY A C 1
ATOM 628 O O . GLY A 1 92 ? 136.522 159.824 148.660 1.00 54.27 92 GLY A O 1
ATOM 629 N N . GLN A 1 93 ? 136.482 157.872 149.762 1.00 51.36 93 GLN A N 1
ATOM 630 C CA . GLN A 1 93 ? 136.480 157.002 148.571 1.00 50.89 93 GLN A CA 1
ATOM 631 C C . GLN A 1 93 ? 135.186 157.136 147.758 1.00 48.19 93 GLN A C 1
ATOM 632 O O . GLN A 1 93 ? 135.212 157.050 146.535 1.00 55.48 93 GLN A O 1
ATOM 638 N N . LYS A 1 94 ? 134.051 157.406 148.402 1.00 49.33 94 LYS A N 1
ATOM 639 C CA . LYS A 1 94 ? 132.817 157.715 147.685 1.00 52.40 94 LYS A CA 1
ATOM 640 C C . LYS A 1 94 ? 132.899 159.087 147.022 1.00 53.30 94 LYS A C 1
ATOM 641 O O . LYS A 1 94 ? 132.538 159.247 145.846 1.00 52.73 94 LYS A O 1
ATOM 647 N N . ILE A 1 95 ? 133.383 160.087 147.760 1.00 60.10 95 ILE A N 1
ATOM 648 C CA . ILE A 1 95 ? 133.445 161.448 147.231 1.00 54.65 95 ILE A CA 1
ATOM 649 C C . ILE A 1 95 ? 134.363 161.503 146.016 1.00 51.87 95 ILE A C 1
ATOM 650 O O . ILE A 1 95 ? 134.027 162.100 144.983 1.00 60.64 95 ILE A O 1
ATOM 655 N N . ILE A 1 96 ? 135.543 160.890 146.121 1.00 46.17 96 ILE A N 1
ATOM 656 C CA . ILE A 1 96 ? 136.507 160.967 145.028 1.00 49.19 96 ILE A CA 1
ATOM 657 C C . ILE A 1 96 ? 135.994 160.205 143.813 1.00 54.23 96 ILE A C 1
ATOM 658 O O . ILE A 1 96 ? 136.215 160.619 142.671 1.00 58.76 96 ILE A O 1
ATOM 663 N N . SER A 1 97 ? 135.313 159.077 144.029 1.00 52.86 97 SER A N 1
ATOM 664 C CA . SER A 1 97 ? 134.731 158.354 142.903 1.00 45.91 97 SER A CA 1
ATOM 665 C C . SER A 1 97 ? 133.700 159.212 142.182 1.00 51.11 97 SER A C 1
ATOM 666 O O . SER A 1 97 ? 133.669 159.264 140.946 1.00 56.87 97 SER A O 1
ATOM 669 N N . GLY A 1 98 ? 132.839 159.894 142.942 1.00 53.46 98 GLY A N 1
ATOM 670 C CA . GLY A 1 98 ? 131.876 160.786 142.313 1.00 45.34 98 GLY A CA 1
ATOM 671 C C . GLY A 1 98 ? 132.547 161.897 141.525 1.00 46.48 98 GLY A C 1
ATOM 672 O O . GLY A 1 98 ? 132.133 162.221 140.406 1.00 52.94 98 GLY A O 1
ATOM 673 N N . LEU A 1 99 ? 133.599 162.503 142.065 1.00 52.75 99 LEU A N 1
ATOM 674 C CA . LEU A 1 99 ? 134.337 163.541 141.338 1.00 51.44 99 LEU A CA 1
ATOM 675 C C . LEU A 1 99 ? 134.860 163.033 140.038 1.00 55.41 99 LEU A C 1
ATOM 676 O O . LEU A 1 99 ? 134.684 163.668 139.008 1.00 67.28 99 LEU A O 1
ATOM 681 N N . ARG A 1 100 ? 135.523 161.882 140.044 1.00 57.86 100 ARG A N 1
ATOM 682 C CA . ARG A 1 100 ? 136.130 161.364 138.816 1.00 54.22 100 ARG A CA 1
ATOM 683 C C . ARG A 1 100 ? 135.067 161.060 137.785 1.00 48.68 100 ARG A C 1
ATOM 684 O O . ARG A 1 100 ? 135.278 161.310 136.606 1.00 58.14 100 ARG A O 1
ATOM 692 N N . GLU A 1 101 ? 133.931 160.478 138.166 1.00 47.35 101 GLU A N 1
ATOM 693 C CA . GLU A 1 101 ? 132.842 160.225 137.214 1.00 42.49 101 GLU A CA 1
ATOM 694 C C . GLU A 1 101 ? 132.344 161.522 136.589 1.00 47.65 101 GLU A C 1
ATOM 695 O O . GLU A 1 101 ? 132.114 161.553 135.384 1.00 58.34 101 GLU A O 1
ATOM 701 N N . LEU A 1 102 ? 132.209 162.608 137.359 1.00 52.50 102 LEU A N 1
ATOM 702 C CA . LEU A 1 102 ? 131.811 163.898 136.791 1.00 48.80 102 LEU A CA 1
ATOM 703 C C . LEU A 1 102 ? 132.853 164.411 135.836 1.00 49.06 102 LEU A C 1
ATOM 704 O O . LEU A 1 102 ? 132.524 164.858 134.740 1.00 54.02 102 LEU A O 1
ATOM 709 N N . LEU A 1 103 ? 134.128 164.375 136.220 1.00 55.71 103 LEU A N 1
ATOM 710 C CA . LEU A 1 103 ? 135.194 164.916 135.367 1.00 51.94 103 LEU A CA 1
ATOM 711 C C . LEU A 1 103 ? 135.305 164.134 134.079 1.00 56.81 103 LEU A C 1
ATOM 712 O O . LEU A 1 103 ? 135.545 164.721 133.041 1.00 67.80 103 LEU A O 1
ATOM 717 N N . TRP A 1 104 ? 135.163 162.809 134.111 1.00 57.43 104 TRP A N 1
ATOM 718 C CA . TRP A 1 104 ? 135.255 161.993 132.903 1.00 52.99 104 TRP A CA 1
ATOM 719 C C . TRP A 1 104 ? 134.070 162.197 131.972 1.00 47.58 104 TRP A C 1
ATOM 720 O O . TRP A 1 104 ? 134.263 162.447 130.791 1.00 58.18 104 TRP A O 1
ATOM 731 N N . LYS A 1 105 ? 132.838 162.209 132.482 1.00 46.20 105 LYS A N 1
ATOM 732 C CA . LYS A 1 105 ? 131.672 162.551 131.666 1.00 48.19 105 LYS A CA 1
ATOM 733 C C . LYS A 1 105 ? 131.801 163.941 131.068 1.00 53.99 105 LYS A C 1
ATOM 734 O O . LYS A 1 105 ? 131.262 164.162 129.995 1.00 58.58 105 LYS A O 1
ATOM 740 N N . LYS A 1 106 ? 132.538 164.876 131.690 1.00 65.87 106 LYS A N 1
ATOM 741 C CA . LYS A 1 106 ? 132.719 166.168 131.070 1.00 62.14 106 LYS A CA 1
ATOM 742 C C . LYS A 1 106 ? 133.725 166.015 129.999 1.00 59.63 106 LYS A C 1
ATOM 743 O O . LYS A 1 106 ? 133.451 166.334 128.867 1.00 67.26 106 LYS A O 1
ATOM 749 N N . LEU A 1 107 ? 134.896 165.503 130.318 1.00 60.26 107 LEU A N 1
ATOM 750 C CA . LEU A 1 107 ? 135.939 165.460 129.289 1.00 58.15 107 LEU A CA 1
ATOM 751 C C . LEU A 1 107 ? 135.461 164.848 127.970 1.00 57.89 107 LEU A C 1
ATOM 752 O O . LEU A 1 107 ? 135.703 165.410 126.902 1.00 61.32 107 LEU A O 1
ATOM 757 N N . ILE A 1 108 ? 134.804 163.694 128.002 1.00 59.65 108 ILE A N 1
ATOM 758 C CA . ILE A 1 108 ? 134.344 163.023 126.785 1.00 57.28 108 ILE A CA 1
ATOM 759 C C . ILE A 1 108 ? 133.422 163.901 125.937 1.00 64.51 108 ILE A C 1
ATOM 760 O O . ILE A 1 108 ? 133.364 163.719 124.731 1.00 70.29 108 ILE A O 1
ATOM 765 N N . LYS A 1 109 ? 132.752 164.905 126.491 1.00 61.83 109 LYS A N 1
ATOM 766 C CA . LYS A 1 109 ? 131.864 165.821 125.762 1.00 58.43 109 LYS A CA 1
ATOM 767 C C . LYS A 1 109 ? 132.479 167.196 125.455 1.00 63.19 109 LYS A C 1
ATOM 768 O O . LYS A 1 109 ? 131.849 167.959 124.734 1.00 68.24 109 LYS A O 1
ATOM 774 N N . LEU A 1 110 ? 133.674 167.545 125.939 1.00 69.20 110 LEU A N 1
ATOM 775 C CA . LEU A 1 110 ? 134.326 168.798 125.552 1.00 70.66 110 LEU A CA 1
ATOM 776 C C . LEU A 1 110 ? 134.624 168.805 124.048 1.00 71.86 110 LEU A C 1
ATOM 777 O O . LEU A 1 110 ? 135.082 167.797 123.512 1.00 71.05 110 LEU A O 1
ATOM 782 N N . PRO A 1 111 ? 134.353 169.914 123.328 1.00 72.97 111 PRO A N 1
ATOM 783 C CA . PRO A 1 111 ? 134.575 169.990 121.894 1.00 67.34 111 PRO A CA 1
ATOM 784 C C . PRO A 1 111 ? 136.001 169.619 121.528 1.00 70.76 111 PRO A C 1
ATOM 785 O O . PRO A 1 111 ? 136.928 169.893 122.280 1.00 72.71 111 PRO A O 1
ATOM 789 N N . VAL A 1 112 ? 136.209 169.061 120.345 1.00 70.52 112 VAL A N 1
ATOM 790 C CA . VAL A 1 112 ? 137.542 168.666 119.858 1.00 70.80 112 VAL A CA 1
ATOM 791 C C . VAL A 1 112 ? 138.539 169.831 119.809 1.00 71.18 112 VAL A C 1
ATOM 792 O O . VAL A 1 112 ? 139.740 169.609 119.932 1.00 71.21 112 VAL A O 1
ATOM 796 N N . SER A 1 113 ? 138.062 171.078 119.768 1.00 76.49 113 SER A N 1
ATOM 797 C CA . SER A 1 113 ? 138.854 172.293 120.008 1.00 77.76 113 SER A CA 1
ATOM 798 C C . SER A 1 113 ? 139.595 172.302 121.352 1.00 81.10 113 SER A C 1
ATOM 799 O O . SER A 1 113 ? 140.731 172.765 121.420 1.00 82.94 113 SER A O 1
ATOM 802 N N . TYR A 1 114 ? 138.992 171.788 122.429 1.00 77.18 114 TYR A N 1
ATOM 803 C CA . TYR A 1 114 ? 139.606 171.821 123.762 1.00 76.67 114 TYR A CA 1
ATOM 804 C C . TYR A 1 114 ? 140.908 171.040 123.791 1.00 77.23 114 TYR A C 1
ATOM 805 O O . TYR A 1 114 ? 141.888 171.506 124.349 1.00 77.25 114 TYR A O 1
ATOM 814 N N . PHE A 1 115 ? 140.936 169.864 123.161 1.00 79.50 115 PHE A N 1
ATOM 815 C CA . PHE A 1 115 ? 142.149 169.024 123.130 1.00 81.36 115 PHE A CA 1
ATOM 816 C C . PHE A 1 115 ? 143.137 169.552 122.106 1.00 81.63 115 PHE A C 1
ATOM 817 O O . PHE A 1 115 ? 144.322 169.231 122.162 1.00 84.23 115 PHE A O 1
ATOM 825 N N . ASP A 1 116 ? 142.697 170.368 121.145 1.00 81.60 116 ASP A N 1
ATOM 826 C CA . ASP A 1 116 ? 143.622 171.051 120.247 1.00 83.83 116 ASP A CA 1
ATOM 827 C C . ASP A 1 116 ? 144.422 172.129 121.000 1.00 84.73 116 ASP A C 1
ATOM 828 O O . ASP A 1 116 ? 145.605 172.309 120.711 1.00 84.27 116 ASP A O 1
ATOM 833 N N . THR A 1 117 ? 143.819 172.820 121.984 1.00 85.85 117 THR A N 1
ATOM 834 C CA . THR A 1 117 ? 144.530 173.851 122.737 1.00 88.75 117 THR A CA 1
ATOM 835 C C . THR A 1 117 ? 145.241 173.305 123.968 1.00 89.42 117 THR A C 1
ATOM 836 O O . THR A 1 117 ? 146.348 173.738 124.284 1.00 85.77 117 THR A O 1
ATOM 840 N N . ASN A 1 118 ? 144.604 172.356 124.652 1.00 87.28 118 ASN A N 1
ATOM 841 C CA . ASN A 1 118 ? 145.173 171.804 125.879 1.00 80.83 118 ASN A CA 1
ATOM 842 C C . ASN A 1 118 ? 145.724 170.400 125.690 1.00 79.67 118 ASN A C 1
ATOM 843 O O . ASN A 1 118 ? 145.158 169.601 124.945 1.00 80.85 118 ASN A O 1
ATOM 848 N N . ALA A 1 119 ? 146.824 170.096 126.371 1.00 83.47 119 ALA A N 1
ATOM 849 C CA . ALA A 1 119 ? 147.444 168.769 126.267 1.00 86.92 119 ALA A CA 1
ATOM 850 C C . ALA A 1 119 ? 146.627 167.658 126.921 1.00 87.81 119 ALA A C 1
ATOM 851 O O . ALA A 1 119 ? 146.223 167.778 128.076 1.00 88.37 119 ALA A O 1
ATOM 853 N N . SER A 1 120 ? 146.354 166.566 126.217 1.00 85.18 120 SER A N 1
ATOM 854 C CA . SER A 1 120 ? 145.590 165.465 126.808 1.00 84.94 120 SER A CA 1
ATOM 855 C C . SER A 1 120 ? 146.248 164.972 128.072 1.00 85.07 120 SER A C 1
ATOM 856 O O . SER A 1 120 ? 145.572 164.745 129.069 1.00 86.84 120 SER A O 1
ATOM 859 N N . GLY A 1 121 ? 147.569 164.789 128.066 1.00 83.21 121 GLY A N 1
ATOM 860 C CA . GLY A 1 121 ? 148.271 164.269 129.238 1.00 85.47 121 GLY A CA 1
ATOM 861 C C . GLY A 1 121 ? 148.071 165.171 130.426 1.00 84.83 121 GLY A C 1
ATOM 862 O O . GLY A 1 121 ? 147.880 164.680 131.525 1.00 82.31 121 GLY A O 1
ATOM 863 N N . GLU A 1 122 ? 148.121 166.485 130.245 1.00 79.87 122 GLU A N 1
ATOM 864 C CA . GLU A 1 122 ? 147.892 167.414 131.350 1.00 80.03 122 GLU A CA 1
ATOM 865 C C . GLU A 1 122 ? 146.495 167.244 131.912 1.00 81.12 122 GLU A C 1
ATOM 866 O O . GLU A 1 122 ? 146.271 167.346 133.113 1.00 78.45 122 GLU A O 1
ATOM 872 N N . THR A 1 123 ? 145.489 167.019 131.069 1.00 79.94 123 THR A N 1
ATOM 873 C CA . THR A 1 123 ? 144.116 166.806 131.562 1.00 77.96 123 THR A CA 1
ATOM 874 C C . THR A 1 123 ? 144.042 165.536 132.365 1.00 77.50 123 THR A C 1
ATOM 875 O O . THR A 1 123 ? 143.398 165.499 133.404 1.00 81.12 123 THR A O 1
ATOM 879 N N . VAL A 1 124 ? 144.683 164.461 131.906 1.00 74.03 124 VAL A N 1
ATOM 880 C CA . VAL A 1 124 ? 144.675 163.183 132.635 1.00 74.71 124 VAL A CA 1
ATOM 881 C C . VAL A 1 124 ? 145.353 163.373 133.963 1.00 78.50 124 VAL A C 1
ATOM 882 O O . VAL A 1 124 ? 144.879 162.893 134.988 1.00 78.60 124 VAL A O 1
ATOM 886 N N . SER A 1 125 ? 146.486 164.067 133.925 1.00 82.58 125 SER A N 1
ATOM 887 C CA . SER A 1 125 ? 147.233 164.313 135.137 1.00 81.55 125 SER A CA 1
ATOM 888 C C . SER A 1 125 ? 146.347 165.028 136.119 1.00 80.12 125 SER A C 1
ATOM 889 O O . SER A 1 125 ? 146.467 164.812 137.322 1.00 79.02 125 SER A O 1
ATOM 892 N N . ARG A 1 126 ? 145.497 165.948 135.665 1.00 76.31 126 ARG A N 1
ATOM 893 C CA . ARG A 1 126 ? 144.668 166.722 136.592 1.00 75.80 126 ARG A CA 1
ATOM 894 C C . ARG A 1 126 ? 143.628 165.828 137.175 1.00 75.30 126 ARG A C 1
ATOM 895 O O . ARG A 1 126 ? 143.458 165.760 138.386 1.00 78.26 126 ARG A O 1
ATOM 903 N N . VAL A 1 127 ? 142.879 165.108 136.345 1.00 70.39 127 VAL A N 1
ATOM 904 C CA . VAL A 1 127 ? 141.780 164.286 136.870 1.00 70.58 127 VAL A CA 1
ATOM 905 C C . VAL A 1 127 ? 142.310 163.184 137.769 1.00 74.75 127 VAL A C 1
ATOM 906 O O . VAL A 1 127 ? 141.581 162.696 138.631 1.00 75.61 127 VAL A O 1
ATOM 910 N N . THR A 1 128 ? 143.585 162.813 137.672 1.00 83.09 128 THR A N 1
ATOM 911 C CA . THR A 1 128 ? 144.134 161.716 138.491 1.00 81.28 128 THR A CA 1
ATOM 912 C C . THR A 1 128 ? 144.847 162.216 139.733 1.00 80.44 128 THR A C 1
ATOM 913 O O . THR A 1 128 ? 144.992 161.463 140.697 1.00 83.51 128 THR A O 1
ATOM 917 N N . ASN A 1 129 ? 145.248 163.487 139.761 1.00 79.42 129 ASN A N 1
ATOM 918 C CA . ASN A 1 129 ? 145.992 164.032 140.907 1.00 80.17 129 ASN A CA 1
ATOM 919 C C . ASN A 1 129 ? 145.167 164.987 141.746 1.00 79.14 129 ASN A C 1
ATOM 920 O O . ASN A 1 129 ? 145.181 164.884 142.961 1.00 82.34 129 ASN A O 1
ATOM 925 N N . ASP A 1 130 ? 144.452 165.933 141.139 1.00 75.58 130 ASP A N 1
ATOM 926 C CA . ASP A 1 130 ? 143.639 166.890 141.901 1.00 77.20 130 ASP A CA 1
ATOM 927 C C . ASP A 1 130 ? 142.657 166.136 142.762 1.00 74.92 130 ASP A C 1
ATOM 928 O O . ASP A 1 130 ? 142.532 166.424 143.945 1.00 79.16 130 ASP A O 1
ATOM 933 N N . THR A 1 131 ? 141.936 165.164 142.203 1.00 65.40 131 THR A N 1
ATOM 934 C CA . THR A 1 131 ? 140.963 164.383 142.981 1.00 68.86 131 THR A CA 1
ATOM 935 C C . THR A 1 131 ? 141.663 163.705 144.136 1.00 71.93 131 THR A C 1
ATOM 936 O O . THR A 1 131 ? 141.150 163.707 145.250 1.00 74.33 131 THR A O 1
ATOM 940 N N . MET A 1 132 ? 142.873 163.222 143.893 1.00 72.93 132 MET A N 1
ATOM 941 C CA . MET A 1 132 ? 143.640 162.596 144.947 1.00 73.68 132 MET A CA 1
ATOM 942 C C . MET A 1 132 ? 143.930 163.576 146.052 1.00 74.68 132 MET A C 1
ATOM 943 O O . MET A 1 132 ? 143.768 163.259 147.215 1.00 74.86 132 MET A O 1
ATOM 948 N N . VAL A 1 133 ? 144.371 164.769 145.698 1.00 70.94 133 VAL A N 1
ATOM 949 C CA . VAL A 1 133 ? 144.721 165.771 146.705 1.00 68.53 133 VAL A CA 1
ATOM 950 C C . VAL A 1 133 ? 143.504 166.050 147.535 1.00 69.13 133 VAL A C 1
ATOM 951 O O . VAL A 1 133 ? 143.581 166.107 148.759 1.00 75.63 133 VAL A O 1
ATOM 955 N N . VAL A 1 134 ? 142.374 166.251 146.866 1.00 65.47 134 VAL A N 1
ATOM 956 C CA . VAL A 1 134 ? 141.141 166.544 147.571 1.00 66.56 134 VAL A CA 1
ATOM 957 C C . VAL A 1 134 ? 140.787 165.385 148.485 1.00 71.15 134 VAL A C 1
ATOM 958 O O . VAL A 1 134 ? 140.325 165.595 149.605 1.00 75.61 134 VAL A O 1
ATOM 962 N N . LYS A 1 135 ? 141.009 164.160 148.016 1.00 68.88 135 LYS A N 1
ATOM 963 C CA . LYS A 1 135 ? 140.712 163.013 148.844 1.00 68.04 135 LYS A CA 1
ATOM 964 C C . LYS A 1 135 ? 141.568 163.102 150.063 1.00 66.87 135 LYS A C 1
ATOM 965 O O . LYS A 1 135 ? 141.074 163.088 151.177 1.00 69.22 135 LYS A O 1
ATOM 971 N N . GLU A 1 136 ? 142.862 163.230 149.862 1.00 65.96 136 GLU A N 1
ATOM 972 C CA . GLU A 1 136 ? 143.781 163.264 150.994 1.00 67.75 136 GLU A CA 1
ATOM 973 C C . GLU A 1 136 ? 143.363 164.325 152.000 1.00 65.64 136 GLU A C 1
ATOM 974 O O . GLU A 1 136 ? 143.393 164.090 153.212 1.00 69.93 136 GLU A O 1
ATOM 980 N N . LEU A 1 137 ? 142.969 165.504 151.517 1.00 64.18 137 LEU A N 1
ATOM 981 C CA . LEU A 1 137 ? 142.512 166.542 152.437 1.00 67.35 137 LEU A CA 1
ATOM 982 C C . LEU A 1 137 ? 141.276 166.097 153.207 1.00 68.38 137 LEU A C 1
ATOM 983 O O . LEU A 1 137 ? 141.180 166.315 154.420 1.00 71.98 137 LEU A O 1
ATOM 988 N N . ILE A 1 138 ? 140.317 165.476 152.523 1.00 69.05 138 ILE A N 1
ATOM 989 C CA . ILE A 1 138 ? 139.058 165.129 153.177 1.00 72.96 138 ILE A CA 1
ATOM 990 C C . ILE A 1 138 ? 139.272 164.025 154.206 1.00 68.57 138 ILE A C 1
ATOM 991 O O . ILE A 1 138 ? 138.799 164.117 155.345 1.00 70.92 138 ILE A O 1
ATOM 996 N N . THR A 1 139 ? 139.987 162.964 153.826 1.00 56.06 139 THR A N 1
ATOM 997 C CA . THR A 1 139 ? 140.061 161.787 154.687 1.00 62.07 139 THR A CA 1
ATOM 998 C C . THR A 1 139 ? 140.970 162.003 155.889 1.00 63.61 139 THR A C 1
ATOM 999 O O . THR A 1 139 ? 140.639 161.561 156.995 1.00 65.03 139 THR A O 1
ATOM 1003 N N . THR A 1 140 ? 142.105 162.671 155.705 1.00 64.43 140 THR A N 1
ATOM 1004 C CA . THR A 1 140 ? 143.155 162.689 156.715 1.00 65.12 140 THR A CA 1
ATOM 1005 C C . THR A 1 140 ? 143.406 164.067 157.304 1.00 67.06 140 THR A C 1
ATOM 1006 O O . THR A 1 140 ? 143.457 164.210 158.531 1.00 67.98 140 THR A O 1
ATOM 1010 N N . HIS A 1 141 ? 143.565 165.091 156.468 1.00 71.34 141 HIS A N 1
ATOM 1011 C CA . HIS A 1 141 ? 144.181 166.328 156.934 1.00 72.38 141 HIS A CA 1
ATOM 1012 C C . HIS A 1 141 ? 143.241 167.177 157.781 1.00 73.29 141 HIS A C 1
ATOM 1013 O O . HIS A 1 141 ? 143.685 167.797 158.750 1.00 76.75 141 HIS A O 1
ATOM 1020 N N . ILE A 1 142 ? 141.951 167.233 157.450 1.00 62.85 142 ILE A N 1
ATOM 1021 C CA . ILE A 1 142 ? 141.037 168.030 158.264 1.00 61.46 142 ILE A CA 1
ATOM 1022 C C . ILE A 1 142 ? 140.883 167.414 159.649 1.00 61.76 142 ILE A C 1
ATOM 1023 O O . ILE A 1 142 ? 141.006 168.098 160.675 1.00 68.65 142 ILE A O 1
ATOM 1028 N N . SER A 1 143 ? 140.613 166.108 159.700 1.00 59.00 143 SER A N 1
ATOM 1029 C CA . SER A 1 143 ? 140.497 165.431 160.985 1.00 59.77 143 SER A CA 1
ATOM 1030 C C . SER A 1 143 ? 141.817 165.467 161.738 1.00 58.68 143 SER A C 1
ATOM 1031 O O . SER A 1 143 ? 141.842 165.677 162.955 1.00 61.30 143 SER A O 1
ATOM 1034 N N . GLY A 1 144 ? 142.928 165.257 161.030 1.00 60.64 144 GLY A N 1
ATOM 1035 C CA . GLY A 1 144 ? 144.226 165.343 161.677 1.00 64.58 144 GLY A CA 1
ATOM 1036 C C . GLY A 1 144 ? 144.457 166.701 162.309 1.00 64.44 144 GLY A C 1
ATOM 1037 O O . GLY A 1 144 ? 144.910 166.800 163.449 1.00 61.81 144 GLY A O 1
ATOM 1038 N N . PHE A 1 145 ? 144.131 167.767 161.578 1.00 57.81 145 PHE A N 1
ATOM 1039 C CA . PHE A 1 145 ? 144.322 169.119 162.093 1.00 56.52 145 PHE A CA 1
ATOM 1040 C C . PHE A 1 145 ? 143.458 169.369 163.323 1.00 58.60 145 PHE A C 1
ATOM 1041 O O . PHE A 1 145 ? 143.939 169.883 164.342 1.00 64.83 145 PHE A O 1
ATOM 1049 N N . ILE A 1 146 ? 142.179 169.019 163.290 1.00 49.32 146 ILE A N 1
ATOM 1050 C CA . ILE A 1 146 ? 141.314 169.300 164.435 1.00 48.28 146 ILE A CA 1
ATOM 1051 C C . ILE A 1 146 ? 141.792 168.530 165.640 1.00 53.97 146 ILE A C 1
ATOM 1052 O O . ILE A 1 146 ? 141.959 169.104 166.708 1.00 58.88 146 ILE A O 1
ATOM 1057 N N . THR A 1 147 ? 142.031 167.227 165.480 1.00 48.74 147 THR A N 1
ATOM 1058 C CA . THR A 1 147 ? 142.474 166.383 166.598 1.00 45.50 147 THR A CA 1
ATOM 1059 C C . THR A 1 147 ? 143.773 166.879 167.169 1.00 54.82 147 THR A C 1
ATOM 1060 O O . THR A 1 147 ? 143.960 166.830 168.375 1.00 57.88 147 THR A O 1
ATOM 1064 N N . GLY A 1 148 ? 144.701 167.343 166.334 1.00 52.17 148 GLY A N 1
ATOM 1065 C CA . GLY A 1 148 ? 145.975 167.865 166.822 1.00 50.26 148 GLY A CA 1
ATOM 1066 C C . GLY A 1 148 ? 145.743 169.087 167.668 1.00 50.10 148 GLY A C 1
ATOM 1067 O O . GLY A 1 148 ? 146.290 169.187 168.751 1.00 60.90 148 GLY A O 1
ATOM 1068 N N . ILE A 1 149 ? 144.925 170.028 167.214 1.00 41.75 149 ILE A N 1
ATOM 1069 C CA . ILE A 1 149 ? 144.663 171.241 167.984 1.00 43.24 149 ILE A CA 1
ATOM 1070 C C . ILE A 1 149 ? 144.062 170.861 169.316 1.00 44.43 149 ILE A C 1
ATOM 1071 O O . ILE A 1 149 ? 144.479 171.375 170.348 1.00 49.21 149 ILE A O 1
ATOM 1076 N N . ILE A 1 150 ? 143.080 169.962 169.347 1.00 44.73 150 ILE A N 1
ATOM 1077 C CA . ILE A 1 150 ? 142.441 169.528 170.594 1.00 46.05 150 ILE A CA 1
ATOM 1078 C C . ILE A 1 150 ? 143.441 168.810 171.497 1.00 42.67 150 ILE A C 1
ATOM 1079 O O . ILE A 1 150 ? 143.477 169.053 172.700 1.00 45.40 150 ILE A O 1
ATOM 1084 N N . SER A 1 151 ? 144.310 167.974 170.933 1.00 41.97 151 SER A N 1
ATOM 1085 C CA . SER A 1 151 ? 145.350 167.263 171.667 1.00 42.39 151 SER A CA 1
ATOM 1086 C C . SER A 1 151 ? 146.376 168.211 172.265 1.00 46.52 151 SER A C 1
ATOM 1087 O O . SER A 1 151 ? 146.705 168.086 173.438 1.00 54.82 151 SER A O 1
ATOM 1090 N N . VAL A 1 152 ? 146.875 169.175 171.490 1.00 44.28 152 VAL A N 1
ATOM 1091 C CA . VAL A 1 152 ? 147.885 170.154 171.914 1.00 37.82 152 VAL A CA 1
ATOM 1092 C C . VAL A 1 152 ? 147.333 171.081 172.978 1.00 37.78 152 VAL A C 1
ATOM 1093 O O . VAL A 1 152 ? 147.904 171.170 174.054 1.00 49.82 152 VAL A O 1
ATOM 1097 N N . ILE A 1 153 ? 146.210 171.745 172.723 1.00 30.84 153 ILE A N 1
ATOM 1098 C CA . ILE A 1 153 ? 145.636 172.690 173.684 1.00 32.77 153 ILE A CA 1
ATOM 1099 C C . ILE A 1 153 ? 145.109 171.952 174.911 1.00 37.45 153 ILE A C 1
ATOM 1100 O O . ILE A 1 153 ? 145.284 172.417 176.036 1.00 44.92 153 ILE A O 1
ATOM 1105 N N . GLY A 1 154 ? 144.523 170.770 174.731 1.00 30.47 154 GLY A N 1
ATOM 1106 C CA . GLY A 1 154 ? 144.071 169.924 175.827 1.00 28.50 154 GLY A CA 1
ATOM 1107 C C . GLY A 1 154 ? 145.223 169.486 176.716 1.00 34.60 154 GLY A C 1
ATOM 1108 O O . GLY A 1 154 ? 145.181 169.723 177.914 1.00 44.61 154 GLY A O 1
ATOM 1109 N N . SER A 1 155 ? 146.290 168.935 176.152 1.00 37.26 155 SER A N 1
ATOM 1110 C CA . SER A 1 155 ? 147.453 168.488 176.922 1.00 35.62 155 SER A CA 1
ATOM 1111 C C . SER A 1 155 ? 148.118 169.629 177.674 1.00 39.78 155 SER A C 1
ATOM 1112 O O . SER A 1 155 ? 148.323 169.512 178.875 1.00 47.49 155 SER A O 1
ATOM 1115 N N . LEU A 1 156 ? 148.381 170.770 177.030 1.00 37.53 156 LEU A N 1
ATOM 1116 C CA . LEU A 1 156 ? 148.924 171.945 177.712 1.00 35.00 156 LEU A CA 1
ATOM 1117 C C . LEU A 1 156 ? 148.019 172.427 178.842 1.00 36.43 156 LEU A C 1
ATOM 1118 O O . LEU A 1 156 ? 148.513 172.761 179.912 1.00 48.75 156 LEU A O 1
ATOM 1123 N N . THR A 1 157 ? 146.702 172.433 178.661 1.00 24.26 157 THR A N 1
ATOM 1124 C CA . THR A 1 157 ? 145.780 172.863 179.718 1.00 26.71 157 THR A CA 1
ATOM 1125 C C . THR A 1 157 ? 145.803 171.916 180.905 1.00 33.95 157 THR A C 1
ATOM 1126 O O . THR A 1 157 ? 145.731 172.346 182.047 1.00 35.04 157 THR A O 1
ATOM 1130 N N . ILE A 1 158 ? 145.949 170.618 180.671 1.00 42.21 158 ILE A N 1
ATOM 1131 C CA . ILE A 1 158 ? 146.052 169.633 181.744 1.00 32.89 158 ILE A CA 1
ATOM 1132 C C . ILE A 1 158 ? 147.392 169.759 182.460 1.00 41.04 158 ILE A C 1
ATOM 1133 O O . ILE A 1 158 ? 147.421 169.725 183.686 1.00 48.25 158 ILE A O 1
ATOM 1138 N N . LEU A 1 159 ? 148.492 169.966 181.733 1.00 35.86 159 LEU A N 1
ATOM 1139 C CA . LEU A 1 159 ? 149.811 170.180 182.329 1.00 31.45 159 LEU A CA 1
ATOM 1140 C C . LEU A 1 159 ? 149.842 171.409 183.231 1.00 37.16 159 LEU A C 1
ATOM 1141 O O . LEU A 1 159 ? 150.241 171.299 184.383 1.00 44.95 159 LEU A O 1
ATOM 1146 N N . PHE A 1 160 ? 149.360 172.559 182.774 1.00 27.38 160 PHE A N 1
ATOM 1147 C CA . PHE A 1 160 ? 149.338 173.787 183.562 1.00 21.58 160 PHE A CA 1
ATOM 1148 C C . PHE A 1 160 ? 148.526 173.687 184.853 1.00 26.53 160 PHE A C 1
ATOM 1149 O O . PHE A 1 160 ? 148.808 174.390 185.815 1.00 22.82 160 PHE A O 1
ATOM 1157 N N . ILE A 1 161 ? 147.525 172.809 184.897 1.00 52.35 161 ILE A N 1
ATOM 1158 C CA . ILE A 1 161 ? 146.674 172.550 186.068 1.00 48.39 161 ILE A CA 1
ATOM 1159 C C . ILE A 1 161 ? 147.286 171.541 187.058 1.00 48.15 161 ILE A C 1
ATOM 1160 O O . ILE A 1 161 ? 146.840 171.490 188.202 1.00 48.50 161 ILE A O 1
ATOM 1165 N N . MET A 1 162 ? 148.345 170.800 186.700 1.00 46.77 162 MET A N 1
ATOM 1166 C CA . MET A 1 162 ? 149.091 169.976 187.663 1.00 43.67 162 MET A CA 1
ATOM 1167 C C . MET A 1 162 ? 150.448 170.551 188.068 1.00 44.71 162 MET A C 1
ATOM 1168 O O . MET A 1 162 ? 150.792 170.492 189.245 1.00 49.67 162 MET A O 1
ATOM 1173 N N . ASN A 1 163 ? 151.215 171.147 187.156 1.00 46.12 163 ASN A N 1
ATOM 1174 C CA . ASN A 1 163 ? 152.470 171.830 187.485 1.00 41.36 163 ASN A CA 1
ATOM 1175 C C . ASN A 1 163 ? 152.784 172.912 186.460 1.00 42.74 163 ASN A C 1
ATOM 1176 O O . ASN A 1 163 ? 153.205 172.627 185.347 1.00 49.57 163 ASN A O 1
ATOM 1181 N N . TRP A 1 164 ? 152.542 174.178 186.795 1.00 52.64 164 TRP A N 1
ATOM 1182 C CA . TRP A 1 164 ? 152.712 175.279 185.821 1.00 51.90 164 TRP A CA 1
ATOM 1183 C C . TRP A 1 164 ? 154.156 175.699 185.538 1.00 63.27 164 TRP A C 1
ATOM 1184 O O . TRP A 1 164 ? 154.407 176.331 184.550 1.00 71.79 164 TRP A O 1
ATOM 1195 N N . LYS A 1 165 ? 155.076 175.477 186.484 1.00 68.62 165 LYS A N 1
ATOM 1196 C CA . LYS A 1 165 ? 156.507 175.718 186.307 1.00 47.12 165 LYS A CA 1
ATOM 1197 C C . LYS A 1 165 ? 157.130 174.872 185.213 1.00 44.01 165 LYS A C 1
ATOM 1198 O O . LYS A 1 165 ? 157.878 175.404 184.406 1.00 60.59 165 LYS A O 1
ATOM 1204 N N . LEU A 1 166 ? 156.824 173.586 185.131 1.00 30.33 166 LEU A N 1
ATOM 1205 C CA . LEU A 1 166 ? 157.431 172.719 184.130 1.00 35.04 166 LEU A CA 1
ATOM 1206 C C . LEU A 1 166 ? 156.825 172.895 182.744 1.00 47.54 166 LEU A C 1
ATOM 1207 O O . LEU A 1 166 ? 157.531 172.704 181.762 1.00 54.56 166 LEU A O 1
ATOM 1212 N N . THR A 1 167 ? 155.563 173.312 182.619 1.00 53.05 167 THR A N 1
ATOM 1213 C CA . THR A 1 167 ? 155.019 173.678 181.303 1.00 49.12 167 THR A CA 1
ATOM 1214 C C . THR A 1 167 ? 155.461 175.068 180.854 1.00 52.55 167 THR A C 1
ATOM 1215 O O . THR A 1 167 ? 155.828 175.215 179.697 1.00 58.84 167 THR A O 1
ATOM 1219 N N . LEU A 1 168 ? 155.575 176.060 181.741 1.00 46.97 168 LEU A N 1
ATOM 1220 C CA . LEU A 1 168 ? 156.200 177.345 181.427 1.00 33.93 168 LEU A CA 1
ATOM 1221 C C . LEU A 1 168 ? 157.587 177.147 180.829 1.00 38.83 168 LEU A C 1
ATOM 1222 O O . LEU A 1 168 ? 157.922 177.797 179.849 1.00 51.86 168 LEU A O 1
ATOM 1227 N N . LEU A 1 169 ? 158.385 176.220 181.358 1.00 46.71 169 LEU A N 1
ATOM 1228 C CA . LEU A 1 169 ? 159.669 175.878 180.767 1.00 46.97 169 LEU A CA 1
ATOM 1229 C C . LEU A 1 169 ? 159.498 175.292 179.364 1.00 44.19 169 LEU A C 1
ATOM 1230 O O . LEU A 1 169 ? 160.169 175.741 178.449 1.00 57.56 169 LEU A O 1
ATOM 1235 N N . VAL A 1 170 ? 158.599 174.337 179.132 1.00 34.59 170 VAL A N 1
ATOM 1236 C CA . VAL A 1 170 ? 158.387 173.767 177.790 1.00 38.03 170 VAL A CA 1
ATOM 1237 C C . VAL A 1 170 ? 157.941 174.831 176.790 1.00 40.09 170 VAL A C 1
ATOM 1238 O O . VAL A 1 170 ? 158.416 174.848 175.663 1.00 48.13 170 VAL A O 1
ATOM 1242 N N . LEU A 1 171 ? 157.101 175.777 177.201 1.00 44.55 171 LEU A N 1
ATOM 1243 C CA . LEU A 1 171 ? 156.639 176.917 176.404 1.00 48.08 171 LEU A CA 1
ATOM 1244 C C . LEU A 1 171 ? 157.698 178.016 176.208 1.00 50.13 171 LEU A C 1
ATOM 1245 O O . LEU A 1 171 ? 157.410 179.051 175.616 1.00 51.24 171 LEU A O 1
ATOM 1250 N N . VAL A 1 172 ? 158.928 177.795 176.661 1.00 49.25 172 VAL A N 1
ATOM 1251 C CA . VAL A 1 172 ? 160.118 178.574 176.302 1.00 43.99 172 VAL A CA 1
ATOM 1252 C C . VAL A 1 172 ? 161.112 177.693 175.560 1.00 39.36 172 VAL A C 1
ATOM 1253 O O . VAL A 1 172 ? 161.607 178.079 174.514 1.00 47.52 172 VAL A O 1
ATOM 1257 N N . VAL A 1 173 ? 161.359 176.477 176.024 1.00 38.75 173 VAL A N 1
ATOM 1258 C CA . VAL A 1 173 ? 162.287 175.537 175.403 1.00 38.69 173 VAL A CA 1
ATOM 1259 C C . VAL A 1 173 ? 161.850 175.134 174.001 1.00 43.24 173 VAL A C 1
ATOM 1260 O O . VAL A 1 173 ? 162.663 175.187 173.089 1.00 56.04 173 VAL A O 1
ATOM 1264 N N . VAL A 1 174 ? 160.587 174.772 173.781 1.00 45.79 174 VAL A N 1
ATOM 1265 C CA . VAL A 1 174 ? 160.099 174.341 172.456 1.00 47.05 174 VAL A CA 1
ATOM 1266 C C . VAL A 1 174 ? 160.140 175.460 171.412 1.00 49.92 174 VAL A C 1
ATOM 1267 O O . VAL A 1 174 ? 160.700 175.226 170.341 1.00 51.55 174 VAL A O 1
ATOM 1271 N N . PRO A 1 175 ? 159.647 176.686 171.667 1.00 52.93 175 PRO A N 1
ATOM 1272 C CA . PRO A 1 175 ? 159.783 177.759 170.696 1.00 53.45 175 PRO A CA 1
ATOM 1273 C C . PRO A 1 175 ? 161.227 178.225 170.489 1.00 53.85 175 PRO A C 1
ATOM 1274 O O . PRO A 1 175 ? 161.600 178.464 169.347 1.00 58.21 175 PRO A O 1
ATOM 1278 N N . LEU A 1 176 ? 162.080 178.314 171.516 1.00 54.78 176 LEU A N 1
ATOM 1279 C CA . LEU A 1 176 ? 163.486 178.690 171.306 1.00 55.15 176 LEU A CA 1
ATOM 1280 C C . LEU A 1 176 ? 164.300 177.600 170.604 1.00 55.02 176 LEU A C 1
ATOM 1281 O O . LEU A 1 176 ? 165.170 177.933 169.811 1.00 59.93 176 LEU A O 1
ATOM 1286 N N . ALA A 1 177 ? 164.016 176.315 170.804 1.00 54.30 177 ALA A N 1
ATOM 1287 C CA . ALA A 1 177 ? 164.632 175.265 169.999 1.00 59.88 177 ALA A CA 1
ATOM 1288 C C . ALA A 1 177 ? 164.201 175.359 168.531 1.00 62.41 177 ALA A C 1
ATOM 1289 O O . ALA A 1 177 ? 165.038 175.307 167.635 1.00 66.81 177 ALA A O 1
ATOM 1291 N N . ALA A 1 178 ? 162.909 175.556 168.259 1.00 63.93 178 ALA A N 1
ATOM 1292 C CA . ALA A 1 178 ? 162.396 175.705 166.900 1.00 64.38 178 ALA A CA 1
ATOM 1293 C C . ALA A 1 178 ? 162.933 176.958 166.198 1.00 59.81 178 ALA A C 1
ATOM 1294 O O . ALA A 1 178 ? 163.307 176.888 165.031 1.00 63.54 178 ALA A O 1
ATOM 1296 N N . LEU A 1 179 ? 163.054 178.085 166.899 1.00 60.54 179 LEU A N 1
ATOM 1297 C CA . LEU A 1 179 ? 163.620 179.330 166.372 1.00 64.99 179 LEU A CA 1
ATOM 1298 C C . LEU A 1 179 ? 165.090 179.187 165.925 1.00 69.61 179 LEU A C 1
ATOM 1299 O O . LEU A 1 179 ? 165.556 179.980 165.110 1.00 70.82 179 LEU A O 1
ATOM 1304 N N . ILE A 1 180 ? 165.817 178.182 166.422 1.00 70.33 180 ILE A N 1
ATOM 1305 C CA . ILE A 1 180 ? 167.147 177.811 165.930 1.00 68.75 180 ILE A CA 1
ATOM 1306 C C . ILE A 1 180 ? 167.059 176.776 164.807 1.00 67.25 180 ILE A C 1
ATOM 1307 O O . ILE A 1 180 ? 167.568 177.021 163.718 1.00 71.89 180 ILE A O 1
ATOM 1312 N N . LEU A 1 181 ? 166.422 175.623 165.028 1.00 63.85 181 LEU A N 1
ATOM 1313 C CA . LEU A 1 181 ? 166.436 174.518 164.063 1.00 66.12 181 LEU A CA 1
ATOM 1314 C C . LEU A 1 181 ? 165.884 174.924 162.691 1.00 72.36 181 LEU A C 1
ATOM 1315 O O . LEU A 1 181 ? 166.484 174.596 161.674 1.00 77.18 181 LEU A O 1
ATOM 1320 N N . VAL A 1 182 ? 164.778 175.660 162.648 1.00 74.01 182 VAL A N 1
ATOM 1321 C CA . VAL A 1 182 ? 164.171 176.156 161.417 1.00 73.58 182 VAL A CA 1
ATOM 1322 C C . VAL A 1 182 ? 165.113 176.938 160.528 1.00 75.83 182 VAL A C 1
ATOM 1323 O O . VAL A 1 182 ? 165.424 176.532 159.369 1.00 76.08 182 VAL A O 1
ATOM 1327 N N . PRO A 1 183 ? 165.637 178.093 160.957 1.00 72.90 183 PRO A N 1
ATOM 1328 C CA . PRO A 1 183 ? 166.564 178.704 160.001 1.00 74.68 183 PRO A CA 1
ATOM 1329 C C . PRO A 1 183 ? 167.718 177.789 159.635 1.00 73.51 183 PRO A C 1
ATOM 1330 O O . PRO A 1 183 ? 168.090 177.788 158.462 1.00 74.52 183 PRO A O 1
ATOM 1334 N N . ILE A 1 184 ? 168.350 177.065 160.549 1.00 67.33 184 ILE A N 1
ATOM 1335 C CA . ILE A 1 184 ? 169.501 176.217 160.211 1.00 68.71 184 ILE A CA 1
ATOM 1336 C C . ILE A 1 184 ? 169.120 175.132 159.177 1.00 71.33 184 ILE A C 1
ATOM 1337 O O . ILE A 1 184 ? 169.889 174.845 158.261 1.00 73.11 184 ILE A O 1
ATOM 1342 N N . GLY A 1 185 ? 167.903 174.595 159.242 1.00 76.93 185 GLY A N 1
ATOM 1343 C CA . GLY A 1 185 ? 167.350 173.622 158.300 1.00 76.98 185 GLY A CA 1
ATOM 1344 C C . GLY A 1 185 ? 167.037 174.209 156.922 1.00 77.62 185 GLY A C 1
ATOM 1345 O O . GLY A 1 185 ? 167.314 173.557 155.913 1.00 78.99 185 GLY A O 1
ATOM 1346 N N . ARG A 1 186 ? 166.531 175.453 156.854 1.00 80.01 186 ARG A N 1
ATOM 1347 C CA . ARG A 1 186 ? 166.258 176.123 155.613 1.00 81.14 186 ARG A CA 1
ATOM 1348 C C . ARG A 1 186 ? 167.572 176.280 154.914 1.00 80.90 186 ARG A C 1
ATOM 1349 O O . ARG A 1 186 ? 167.727 175.872 153.769 1.00 82.43 186 ARG A O 1
ATOM 1357 N N . LYS A 1 187 ? 168.596 176.814 155.598 1.00 81.94 187 LYS A N 1
ATOM 1358 C CA . LYS A 1 187 ? 169.943 177.024 155.036 1.00 80.09 187 LYS A CA 1
ATOM 1359 C C . LYS A 1 187 ? 170.558 175.727 154.514 1.00 81.97 187 LYS A C 1
ATOM 1360 O O . LYS A 1 187 ? 171.032 175.705 153.385 1.00 81.66 187 LYS A O 1
ATOM 1366 N N . MET A 1 188 ? 170.492 174.642 155.286 1.00 81.57 188 MET A N 1
ATOM 1367 C CA . MET A 1 188 ? 170.935 173.300 154.877 1.00 81.05 188 MET A CA 1
ATOM 1368 C C . MET A 1 188 ? 170.301 172.848 153.559 1.00 83.69 188 MET A C 1
ATOM 1369 O O . MET A 1 188 ? 171.003 172.462 152.626 1.00 87.40 188 MET A O 1
ATOM 1374 N N . PHE A 1 189 ? 168.978 172.932 153.444 1.00 88.17 189 PHE A N 1
ATOM 1375 C CA . PHE A 1 189 ? 168.261 172.455 152.288 1.00 87.19 189 PHE A CA 1
ATOM 1376 C C . PHE A 1 189 ? 168.656 173.238 151.063 1.00 89.45 189 PHE A C 1
ATOM 1377 O O . PHE A 1 189 ? 168.906 172.655 150.014 1.00 92.06 189 PHE A O 1
ATOM 1385 N N . SER A 1 190 ? 168.860 174.555 151.155 1.00 87.04 190 SER A N 1
ATOM 1386 C CA . SER A 1 190 ? 169.337 175.359 150.015 1.00 87.18 190 SER A CA 1
ATOM 1387 C C . SER A 1 190 ? 170.633 174.812 149.389 1.00 86.56 190 SER A C 1
ATOM 1388 O O . SER A 1 190 ? 170.735 174.676 148.171 1.00 87.36 190 SER A O 1
ATOM 1391 N N . ILE A 1 191 ? 171.604 174.379 150.200 1.00 80.62 191 ILE A N 1
ATOM 1392 C CA . ILE A 1 191 ? 172.848 173.758 149.712 1.00 83.28 191 ILE A CA 1
ATOM 1393 C C . ILE A 1 191 ? 172.601 172.382 149.064 1.00 81.58 191 ILE A C 1
ATOM 1394 O O . ILE A 1 191 ? 173.199 172.046 148.039 1.00 81.58 191 ILE A O 1
ATOM 1399 N N . SER A 1 192 ? 171.690 171.581 149.615 1.00 87.82 192 SER A N 1
ATOM 1400 C CA . SER A 1 192 ? 171.319 170.294 149.015 1.00 91.35 192 SER A CA 1
ATOM 1401 C C . SER A 1 192 ? 170.709 170.466 147.613 1.00 94.16 192 SER A C 1
ATOM 1402 O O . SER A 1 192 ? 171.022 169.709 146.694 1.00 95.51 192 SER A O 1
ATOM 1405 N N . ARG A 1 193 ? 169.909 171.517 147.394 1.00 98.46 193 ARG A N 1
ATOM 1406 C CA . ARG A 1 193 ? 169.322 171.796 146.105 1.00 97.44 193 ARG A CA 1
ATOM 1407 C C . ARG A 1 193 ? 170.391 172.190 145.124 1.00 96.95 193 ARG A C 1
ATOM 1408 O O . ARG A 1 193 ? 170.412 171.716 143.991 1.00 96.37 193 ARG A O 1
ATOM 1416 N N . GLU A 1 194 ? 171.327 173.063 145.519 1.00 90.97 194 GLU A N 1
ATOM 1417 C CA . GLU A 1 194 ? 172.390 173.526 144.614 1.00 88.52 194 GLU A CA 1
ATOM 1418 C C . GLU A 1 194 ? 173.311 172.391 144.161 1.00 89.75 194 GLU A C 1
ATOM 1419 O O . GLU A 1 194 ? 173.694 172.313 142.994 1.00 89.90 194 GLU A O 1
ATOM 1425 N N . THR A 1 195 ? 173.660 171.470 145.059 1.00 88.50 195 THR A N 1
ATOM 1426 C CA . THR A 1 195 ? 174.440 170.286 144.672 1.00 87.13 195 THR A CA 1
ATOM 1427 C C . THR A 1 195 ? 173.626 169.315 143.818 1.00 86.78 195 THR A C 1
ATOM 1428 O O . THR A 1 195 ? 174.208 168.635 142.967 1.00 88.44 195 THR A O 1
ATOM 1432 N N . GLN A 1 196 ? 172.295 169.275 143.951 1.00 87.56 196 GLN A N 1
ATOM 1433 C CA . GLN A 1 196 ? 171.491 168.435 143.109 1.00 86.01 196 GLN A CA 1
ATOM 1434 C C . GLN A 1 196 ? 171.555 168.996 141.718 1.00 87.31 196 GLN A C 1
ATOM 1435 O O . GLN A 1 196 ? 171.785 168.271 140.757 1.00 85.66 196 GLN A O 1
ATOM 1441 N N . ASP A 1 197 ? 171.377 170.299 141.604 1.00 85.78 197 ASP A N 1
ATOM 1442 C CA . ASP A 1 197 ? 171.394 170.944 140.304 1.00 84.83 197 ASP A CA 1
ATOM 1443 C C . ASP A 1 197 ? 172.712 170.781 139.598 1.00 85.74 197 ASP A C 1
ATOM 1444 O O . ASP A 1 197 ? 172.743 170.551 138.399 1.00 87.28 197 ASP A O 1
ATOM 1449 N N . GLU A 1 198 ? 173.842 170.920 140.295 1.00 76.28 198 GLU A N 1
ATOM 1450 C CA . GLU A 1 198 ? 175.166 170.763 139.676 1.00 73.02 198 GLU A CA 1
ATOM 1451 C C . GLU A 1 198 ? 175.426 169.305 139.278 1.00 73.10 198 GLU A C 1
ATOM 1452 O O . GLU A 1 198 ? 175.977 169.040 138.212 1.00 74.56 198 GLU A O 1
ATOM 1458 N N . THR A 1 199 ? 174.951 168.348 140.081 1.00 74.56 199 THR A N 1
ATOM 1459 C CA . THR A 1 199 ? 174.957 166.926 139.701 1.00 74.55 199 THR A CA 1
ATOM 1460 C C . THR A 1 199 ? 174.185 166.730 138.410 1.00 75.03 199 THR A C 1
ATOM 1461 O O . THR A 1 199 ? 174.654 166.029 137.519 1.00 80.48 199 THR A O 1
ATOM 1465 N N . ALA A 1 200 ? 173.034 167.389 138.267 1.00 74.15 200 ALA A N 1
ATOM 1466 C CA . ALA A 1 200 ? 172.187 167.228 137.110 1.00 74.62 200 ALA A CA 1
ATOM 1467 C C . ALA A 1 200 ? 172.874 167.795 135.902 1.00 75.40 200 ALA A C 1
ATOM 1468 O O . ALA A 1 200 ? 172.892 167.190 134.855 1.00 76.95 200 ALA A O 1
ATOM 1470 N N . ARG A 1 201 ? 173.444 168.999 136.038 1.00 76.00 201 ARG A N 1
ATOM 1471 C CA . ARG A 1 201 ? 174.180 169.689 134.976 1.00 74.54 201 ARG A CA 1
ATOM 1472 C C . ARG A 1 201 ? 175.320 168.819 134.467 1.00 76.12 201 ARG A C 1
ATOM 1473 O O . ARG A 1 201 ? 175.509 168.695 133.259 1.00 74.45 201 ARG A O 1
ATOM 1481 N N . PHE A 1 202 ? 176.036 168.158 135.377 1.00 70.93 202 PHE A N 1
ATOM 1482 C CA . PHE A 1 202 ? 177.163 167.324 135.012 1.00 69.98 202 PHE A CA 1
ATOM 1483 C C . PHE A 1 202 ? 176.719 166.047 134.330 1.00 71.14 202 PHE A C 1
ATOM 1484 O O . PHE A 1 202 ? 177.366 165.596 133.391 1.00 72.93 202 PHE A O 1
ATOM 1492 N N . THR A 1 203 ? 175.585 165.480 134.738 1.00 70.15 203 THR A N 1
ATOM 1493 C CA . THR A 1 203 ? 175.158 164.264 134.099 1.00 70.27 203 THR A CA 1
ATOM 1494 C C . THR A 1 203 ? 174.711 164.650 132.737 1.00 73.58 203 THR A C 1
ATOM 1495 O O . THR A 1 203 ? 174.907 163.916 131.819 1.00 75.20 203 THR A O 1
ATOM 1499 N N . GLY A 1 204 ? 174.120 165.817 132.602 1.00 77.65 204 GLY A N 1
ATOM 1500 C CA . GLY A 1 204 ? 173.615 166.250 131.323 1.00 77.52 204 GLY A CA 1
ATOM 1501 C C . GLY A 1 204 ? 174.757 166.387 130.362 1.00 76.75 204 GLY A C 1
ATOM 1502 O O . GLY A 1 204 ? 174.694 165.923 129.229 1.00 73.58 204 GLY A O 1
ATOM 1503 N N . LEU A 1 205 ? 175.819 167.070 130.797 1.00 76.08 205 LEU A N 1
ATOM 1504 C CA . LEU A 1 205 ? 177.055 167.265 130.047 1.00 74.69 205 LEU A CA 1
ATOM 1505 C C . LEU A 1 205 ? 177.665 165.929 129.623 1.00 73.58 205 LEU A C 1
ATOM 1506 O O . LEU A 1 205 ? 178.139 165.806 128.497 1.00 74.62 205 LEU A O 1
ATOM 1511 N N . LEU A 1 206 ? 177.636 164.915 130.492 1.00 73.16 206 LEU A N 1
ATOM 1512 C CA . LEU A 1 206 ? 178.252 163.649 130.145 1.00 73.82 206 LEU A CA 1
ATOM 1513 C C . LEU A 1 206 ? 177.385 162.978 129.134 1.00 74.05 206 LEU A C 1
ATOM 1514 O O . LEU A 1 206 ? 177.877 162.404 128.186 1.00 73.53 206 LEU A O 1
ATOM 1519 N N . ASN A 1 207 ? 176.085 163.064 129.322 1.00 78.11 207 ASN A N 1
ATOM 1520 C CA . ASN A 1 207 ? 175.176 162.412 128.430 1.00 76.54 207 ASN A CA 1
ATOM 1521 C C . ASN A 1 207 ? 175.500 162.962 127.103 1.00 75.95 207 ASN A C 1
ATOM 1522 O O . ASN A 1 207 ? 175.965 162.242 126.281 1.00 76.42 207 ASN A O 1
ATOM 1527 N N . GLN A 1 208 ? 175.393 164.281 126.899 1.00 80.93 208 GLN A N 1
ATOM 1528 C CA . GLN A 1 208 ? 175.633 164.974 125.628 1.00 80.52 208 GLN A CA 1
ATOM 1529 C C . GLN A 1 208 ? 176.938 164.597 124.903 1.00 80.19 208 GLN A C 1
ATOM 1530 O O . GLN A 1 208 ? 176.941 164.583 123.683 1.00 75.79 208 GLN A O 1
ATOM 1536 N N . ILE A 1 209 ? 178.028 164.268 125.597 1.00 80.11 209 ILE A N 1
ATOM 1537 C CA . ILE A 1 209 ? 179.287 163.837 124.959 1.00 76.73 209 ILE A CA 1
ATOM 1538 C C . ILE A 1 209 ? 179.209 162.390 124.456 1.00 74.35 209 ILE A C 1
ATOM 1539 O O . ILE A 1 209 ? 179.740 162.087 123.393 1.00 70.91 209 ILE A O 1
ATOM 1544 N N . LEU A 1 210 ? 178.575 161.473 125.191 1.00 80.95 210 LEU A N 1
ATOM 1545 C CA . LEU A 1 210 ? 178.675 160.037 124.912 1.00 82.15 210 LEU A CA 1
ATOM 1546 C C . LEU A 1 210 ? 178.098 159.560 123.564 1.00 79.28 210 LEU A C 1
ATOM 1547 O O . LEU A 1 210 ? 178.767 158.746 122.929 1.00 82.61 210 LEU A O 1
ATOM 1552 N N . PRO A 1 211 ? 176.937 160.012 123.053 1.00 77.14 211 PRO A N 1
ATOM 1553 C CA . PRO A 1 211 ? 176.442 159.528 121.763 1.00 79.82 211 PRO A CA 1
ATOM 1554 C C . PRO A 1 211 ? 177.268 160.056 120.583 1.00 81.00 211 PRO A C 1
ATOM 1555 O O . PRO A 1 211 ? 177.251 159.473 119.504 1.00 81.36 211 PRO A O 1
ATOM 1559 N N . GLU A 1 212 ? 178.090 161.082 120.816 1.00 78.17 212 GLU A N 1
ATOM 1560 C CA . GLU A 1 212 ? 178.963 161.621 119.755 1.00 74.61 212 GLU A CA 1
ATOM 1561 C C . GLU A 1 212 ? 180.379 161.048 119.802 1.00 72.95 212 GLU A C 1
ATOM 1562 O O . GLU A 1 212 ? 181.289 161.582 119.166 1.00 76.02 212 GLU A O 1
ATOM 1568 N N . ILE A 1 213 ? 180.583 159.982 120.582 1.00 62.13 213 ILE A N 1
ATOM 1569 C CA . ILE A 1 213 ? 181.872 159.307 120.673 1.00 65.02 213 ILE A CA 1
ATOM 1570 C C . ILE A 1 213 ? 182.392 158.957 119.283 1.00 65.50 213 ILE A C 1
ATOM 1571 O O . ILE A 1 213 ? 183.602 158.856 119.101 1.00 64.28 213 ILE A O 1
ATOM 1576 N N . ARG A 1 214 ? 181.498 158.862 118.281 1.00 62.48 214 ARG A N 1
ATOM 1577 C CA . ARG A 1 214 ? 181.907 158.516 116.925 1.00 58.98 214 ARG A CA 1
ATOM 1578 C C . ARG A 1 214 ? 182.911 159.524 116.399 1.00 60.27 214 ARG A C 1
ATOM 1579 O O . ARG A 1 214 ? 183.951 159.149 115.857 1.00 63.48 214 ARG A O 1
ATOM 1587 N N . LEU A 1 215 ? 182.608 160.807 116.564 1.00 61.40 215 LEU A N 1
ATOM 1588 C CA . LEU A 1 215 ? 183.514 161.846 116.096 1.00 59.93 215 LEU A CA 1
ATOM 1589 C C . LEU A 1 215 ? 184.701 161.977 117.033 1.00 63.02 215 LEU A C 1
ATOM 1590 O O . LEU A 1 215 ? 185.848 162.004 116.589 1.00 61.73 215 LEU A O 1
ATOM 1595 N N . VAL A 1 216 ? 184.469 162.023 118.350 1.00 60.02 216 VAL A N 1
ATOM 1596 C CA . VAL A 1 216 ? 185.530 162.195 119.368 1.00 55.49 216 VAL A CA 1
ATOM 1597 C C . VAL A 1 216 ? 186.734 161.313 119.056 1.00 61.48 216 VAL A C 1
ATOM 1598 O O . VAL A 1 216 ? 187.851 161.806 118.950 1.00 68.36 216 VAL A O 1
ATOM 1602 N N . LYS A 1 217 ? 186.473 160.033 118.776 1.00 60.15 217 LYS A N 1
ATOM 1603 C CA . LYS A 1 217 ? 187.442 159.032 118.327 1.00 57.18 217 LYS A CA 1
ATOM 1604 C C . LYS A 1 217 ? 188.094 159.397 117.008 1.00 50.70 217 LYS A C 1
ATOM 1605 O O . LYS A 1 217 ? 189.312 159.426 116.923 1.00 57.30 217 LYS A O 1
ATOM 1611 N N . ALA A 1 218 ? 187.307 159.694 115.981 1.00 46.36 218 ALA A N 1
ATOM 1612 C CA . ALA A 1 218 ? 187.828 160.031 114.661 1.00 54.56 218 ALA A CA 1
ATOM 1613 C C . ALA A 1 218 ? 188.712 161.277 114.672 1.00 54.70 218 ALA A C 1
ATOM 1614 O O . ALA A 1 218 ? 189.714 161.329 113.968 1.00 54.22 218 ALA A O 1
ATOM 1616 N N . SER A 1 219 ? 188.356 162.279 115.475 1.00 58.73 219 SER A N 1
ATOM 1617 C CA . SER A 1 219 ? 189.029 163.580 115.521 1.00 57.30 219 SER A CA 1
ATOM 1618 C C . SER A 1 219 ? 190.217 163.659 116.486 1.00 52.76 219 SER A C 1
ATOM 1619 O O . SER A 1 219 ? 190.755 164.741 116.698 1.00 57.78 219 SER A O 1
ATOM 1622 N N . ASN A 1 220 ? 190.550 162.558 117.152 1.00 56.06 220 ASN A N 1
ATOM 1623 C CA . ASN A 1 220 ? 191.616 162.595 118.160 1.00 54.49 220 ASN A CA 1
ATOM 1624 C C . ASN A 1 220 ? 191.302 163.583 119.290 1.00 54.08 220 ASN A C 1
ATOM 1625 O O . ASN A 1 220 ? 192.201 164.270 119.776 1.00 58.02 220 ASN A O 1
ATOM 1630 N N . ALA A 1 221 ? 190.040 163.661 119.709 1.00 57.23 221 ALA A N 1
ATOM 1631 C CA . ALA A 1 221 ? 189.640 164.541 120.810 1.00 59.89 221 ALA A CA 1
ATOM 1632 C C . ALA A 1 221 ? 189.630 163.861 122.194 1.00 63.68 221 ALA A C 1
ATOM 1633 O O . ALA A 1 221 ? 188.819 164.180 123.055 1.00 63.89 221 ALA A O 1
ATOM 1635 N N . GLU A 1 222 ? 190.541 162.928 122.437 1.00 74.04 222 GLU A N 1
ATOM 1636 C CA . GLU A 1 222 ? 190.575 162.133 123.668 1.00 72.83 222 GLU A CA 1
ATOM 1637 C C . GLU A 1 222 ? 190.894 163.000 124.892 1.00 74.34 222 GLU A C 1
ATOM 1638 O O . GLU A 1 222 ? 190.112 163.059 125.835 1.00 77.08 222 GLU A O 1
ATOM 1644 N N . ASP A 1 223 ? 192.011 163.730 124.876 1.00 79.81 223 ASP A N 1
ATOM 1645 C CA . ASP A 1 223 ? 192.391 164.606 125.992 1.00 82.17 223 ASP A CA 1
ATOM 1646 C C . ASP A 1 223 ? 191.454 165.812 126.115 1.00 82.44 223 ASP A C 1
ATOM 1647 O O . ASP A 1 223 ? 191.165 166.258 127.224 1.00 83.95 223 ASP A O 1
ATOM 1652 N N . VAL A 1 224 ? 190.939 166.320 124.995 1.00 75.02 224 VAL A N 1
ATOM 1653 C CA . VAL A 1 224 ? 189.966 167.417 124.962 1.00 74.14 224 VAL A CA 1
ATOM 1654 C C . VAL A 1 224 ? 188.679 167.041 125.687 1.00 71.84 224 VAL A C 1
ATOM 1655 O O . VAL A 1 224 ? 188.252 167.764 126.581 1.00 79.71 224 VAL A O 1
ATOM 1659 N N . GLU A 1 225 ? 188.062 165.910 125.367 1.00 60.72 225 GLU A N 1
ATOM 1660 C CA . GLU A 1 225 ? 186.841 165.474 126.048 1.00 66.41 225 GLU A CA 1
ATOM 1661 C C . GLU A 1 225 ? 187.089 164.955 127.455 1.00 67.64 225 GLU A C 1
ATOM 1662 O O . GLU A 1 225 ? 186.220 165.075 128.311 1.00 71.74 225 GLU A O 1
ATOM 1668 N N . TYR A 1 226 ? 188.272 164.430 127.753 1.00 66.60 226 TYR A N 1
ATOM 1669 C CA . TYR A 1 226 ? 188.648 164.112 129.125 1.00 65.99 226 TYR A CA 1
ATOM 1670 C C . TYR A 1 226 ? 188.690 165.379 129.976 1.00 70.18 226 TYR A C 1
ATOM 1671 O O . TYR A 1 226 ? 188.002 165.457 130.986 1.00 79.25 226 TYR A O 1
ATOM 1680 N N . GLY A 1 227 ? 189.407 166.411 129.535 1.00 68.72 227 GLY A N 1
ATOM 1681 C CA . GLY A 1 227 ? 189.533 167.679 130.249 1.00 68.51 227 GLY A CA 1
ATOM 1682 C C . GLY A 1 227 ? 188.214 168.411 130.495 1.00 69.81 227 GLY A C 1
ATOM 1683 O O . GLY A 1 227 ? 187.974 168.865 131.608 1.00 77.08 227 GLY A O 1
ATOM 1684 N N . ARG A 1 228 ? 187.304 168.480 129.521 1.00 65.34 228 ARG A N 1
ATOM 1685 C CA . ARG A 1 228 ? 185.983 169.084 129.759 1.00 66.03 228 ARG A CA 1
ATOM 1686 C C . ARG A 1 228 ? 185.168 168.309 130.782 1.00 70.35 228 ARG A C 1
ATOM 1687 O O . ARG A 1 228 ? 184.479 168.913 131.574 1.00 78.82 228 ARG A O 1
ATOM 1695 N N . GLY A 1 229 ? 185.283 166.996 130.833 1.00 62.72 229 GLY A N 1
ATOM 1696 C CA . GLY A 1 229 ? 184.679 166.183 131.883 1.00 63.82 229 GLY A CA 1
ATOM 1697 C C . GLY A 1 229 ? 185.333 166.406 133.240 1.00 60.99 229 GLY A C 1
ATOM 1698 O O . GLY A 1 229 ? 184.633 166.588 134.227 1.00 68.00 229 GLY A O 1
ATOM 1699 N N . LYS A 1 230 ? 186.663 166.498 133.297 1.00 61.41 230 LYS A N 1
ATOM 1700 C CA . LYS A 1 230 ? 187.438 166.781 134.513 1.00 60.89 230 LYS A CA 1
ATOM 1701 C C . LYS A 1 230 ? 187.040 168.103 135.174 1.00 64.71 230 LYS A C 1
ATOM 1702 O O . LYS A 1 230 ? 186.862 168.140 136.386 1.00 75.02 230 LYS A O 1
ATOM 1708 N N . MET A 1 231 ? 186.789 169.166 134.410 1.00 59.38 231 MET A N 1
ATOM 1709 C CA . MET A 1 231 ? 186.247 170.426 134.946 1.00 62.23 231 MET A CA 1
ATOM 1710 C C . MET A 1 231 ? 184.881 170.254 135.619 1.00 66.32 231 MET A C 1
ATOM 1711 O O . MET A 1 231 ? 184.602 170.916 136.609 1.00 71.28 231 MET A O 1
ATOM 1716 N N . GLY A 1 232 ? 184.048 169.322 135.160 1.00 59.03 232 GLY A N 1
ATOM 1717 C CA . GLY A 1 232 ? 182.800 168.960 135.828 1.00 53.39 232 GLY A CA 1
ATOM 1718 C C . GLY A 1 232 ? 183.035 168.217 137.144 1.00 59.35 232 GLY A C 1
ATOM 1719 O O . GLY A 1 232 ? 182.450 168.563 138.168 1.00 64.19 232 GLY A O 1
ATOM 1720 N N . ILE A 1 233 ? 183.968 167.260 137.172 1.00 59.81 233 ILE A N 1
ATOM 1721 C CA . ILE A 1 233 ? 184.352 166.563 138.407 1.00 53.98 233 ILE A CA 1
ATOM 1722 C C . ILE A 1 233 ? 184.788 167.556 139.481 1.00 56.19 233 ILE A C 1
ATOM 1723 O O . ILE A 1 233 ? 184.413 167.430 140.639 1.00 62.09 233 ILE A O 1
ATOM 1728 N N . SER A 1 234 ? 185.588 168.537 139.048 1.00 50.94 234 SER A N 1
ATOM 1729 C CA . SER A 1 234 ? 186.171 169.592 139.870 1.00 53.87 234 SER A CA 1
ATOM 1730 C C . SER A 1 234 ? 185.128 170.586 140.378 1.00 58.82 234 SER A C 1
ATOM 1731 O O . SER A 1 234 ? 185.136 170.903 141.565 1.00 65.28 234 SER A O 1
ATOM 1734 N N . SER A 1 235 ? 184.173 171.042 139.563 1.00 57.38 235 SER A N 1
ATOM 1735 C CA . SER A 1 235 ? 183.106 171.918 140.062 1.00 56.32 235 SER A CA 1
ATOM 1736 C C . SER A 1 235 ? 182.199 171.184 141.046 1.00 57.18 235 SER A C 1
ATOM 1737 O O . SER A 1 235 ? 181.874 171.731 142.097 1.00 63.49 235 SER A O 1
ATOM 1740 N N . LEU A 1 236 ? 181.872 169.915 140.798 1.00 58.07 236 LEU A N 1
ATOM 1741 C CA . LEU A 1 236 ? 181.158 169.083 141.760 1.00 59.23 236 LEU A CA 1
ATOM 1742 C C . LEU A 1 236 ? 181.928 168.927 143.068 1.00 59.76 236 LEU A C 1
ATOM 1743 O O . LEU A 1 236 ? 181.341 169.062 144.134 1.00 58.84 236 LEU A O 1
ATOM 1748 N N . PHE A 1 237 ? 183.234 168.674 143.015 1.00 54.89 237 PHE A N 1
ATOM 1749 C CA . PHE A 1 237 ? 184.065 168.572 144.206 1.00 53.84 237 PHE A CA 1
ATOM 1750 C C . PHE A 1 237 ? 184.069 169.874 144.999 1.00 59.20 237 PHE A C 1
ATOM 1751 O O . PHE A 1 237 ? 183.847 169.843 146.205 1.00 71.90 237 PHE A O 1
ATOM 1759 N N . LYS A 1 238 ? 184.221 171.032 144.349 1.00 56.97 238 LYS A N 1
ATOM 1760 C CA . LYS A 1 238 ? 184.166 172.332 145.038 1.00 58.47 238 LYS A CA 1
ATOM 1761 C C . LYS A 1 238 ? 182.831 172.570 145.738 1.00 60.02 238 LYS A C 1
ATOM 1762 O O . LYS A 1 238 ? 182.836 172.980 146.893 1.00 66.64 238 LYS A O 1
ATOM 1768 N N . LEU A 1 239 ? 181.696 172.268 145.109 1.00 65.92 239 LEU A N 1
ATOM 1769 C CA . LEU A 1 239 ? 180.405 172.365 145.801 1.00 67.26 239 LEU A CA 1
ATOM 1770 C C . LEU A 1 239 ? 180.258 171.313 146.907 1.00 66.46 239 LEU A C 1
ATOM 1771 O O . LEU A 1 239 ? 179.692 171.605 147.953 1.00 72.82 239 LEU A O 1
ATOM 1776 N N . GLY A 1 240 ? 180.811 170.120 146.728 1.00 57.65 240 GLY A N 1
ATOM 1777 C CA . GLY A 1 240 ? 180.829 169.082 147.753 1.00 60.48 240 GLY A CA 1
ATOM 1778 C C . GLY A 1 240 ? 181.590 169.506 149.007 1.00 58.17 240 GLY A C 1
ATOM 1779 O O . GLY A 1 240 ? 181.112 169.285 150.113 1.00 65.19 240 GLY A O 1
ATOM 1780 N N . VAL A 1 241 ? 182.734 170.176 148.868 1.00 50.96 241 VAL A N 1
ATOM 1781 C CA . VAL A 1 241 ? 183.478 170.737 150.011 1.00 51.61 241 VAL A CA 1
ATOM 1782 C C . VAL A 1 241 ? 182.699 171.859 150.697 1.00 60.42 241 VAL A C 1
ATOM 1783 O O . VAL A 1 241 ? 182.653 171.917 151.923 1.00 71.09 241 VAL A O 1
ATOM 1787 N N . ARG A 1 242 ? 182.015 172.720 149.936 1.00 64.63 242 ARG A N 1
ATOM 1788 C CA . ARG A 1 242 ? 181.122 173.751 150.485 1.00 60.84 242 ARG A CA 1
ATOM 1789 C C . ARG A 1 242 ? 179.941 173.147 151.235 1.00 60.57 242 ARG A C 1
ATOM 1790 O O . ARG A 1 242 ? 179.586 173.649 152.290 1.00 64.62 242 ARG A O 1
ATOM 1798 N N . GLU A 1 243 ? 179.377 172.040 150.773 1.00 64.05 243 GLU A N 1
ATOM 1799 C CA . GLU A 1 243 ? 178.367 171.297 151.531 1.00 66.53 243 GLU A CA 1
ATOM 1800 C C . GLU A 1 243 ? 178.948 170.651 152.791 1.00 70.20 243 GLU A C 1
ATOM 1801 O O . GLU A 1 243 ? 178.341 170.744 153.852 1.00 74.98 243 GLU A O 1
ATOM 1807 N N . ALA A 1 244 ? 180.148 170.076 152.734 1.00 56.63 244 ALA A N 1
ATOM 1808 C CA . ALA A 1 244 ? 180.818 169.511 153.903 1.00 49.45 244 ALA A CA 1
ATOM 1809 C C . ALA A 1 244 ? 181.018 170.539 155.022 1.00 54.70 244 ALA A C 1
ATOM 1810 O O . ALA A 1 244 ? 180.720 170.236 156.174 1.00 63.60 244 ALA A O 1
ATOM 1812 N N . LYS A 1 245 ? 181.462 171.763 154.707 1.00 59.16 245 LYS A N 1
ATOM 1813 C CA . LYS A 1 245 ? 181.627 172.857 155.685 1.00 58.72 245 LYS A CA 1
ATOM 1814 C C . LYS A 1 245 ? 180.308 173.362 156.281 1.00 60.05 245 LYS A C 1
ATOM 1815 O O . LYS A 1 245 ? 180.330 173.997 157.330 1.00 62.11 245 LYS A O 1
ATOM 1821 N N . VAL A 1 246 ? 179.166 173.110 155.642 1.00 70.06 246 VAL A N 1
ATOM 1822 C CA . VAL A 1 246 ? 177.838 173.417 156.194 1.00 68.07 246 VAL A CA 1
ATOM 1823 C C . VAL A 1 246 ? 177.337 172.252 157.036 1.00 62.71 246 VAL A C 1
ATOM 1824 O O . VAL A 1 246 ? 177.042 172.431 158.211 1.00 68.19 246 VAL A O 1
ATOM 1828 N N . GLN A 1 247 ? 177.296 171.041 156.487 1.00 60.11 247 GLN A N 1
ATOM 1829 C CA . GLN A 1 247 ? 176.835 169.842 157.191 1.00 61.71 247 GLN A CA 1
ATOM 1830 C C . GLN A 1 247 ? 177.618 169.590 158.486 1.00 63.53 247 GLN A C 1
ATOM 1831 O O . GLN A 1 247 ? 177.044 169.140 159.473 1.00 65.61 247 GLN A O 1
ATOM 1837 N N . SER A 1 248 ? 178.906 169.933 158.531 1.00 55.20 248 SER A N 1
ATOM 1838 C CA . SER A 1 248 ? 179.722 169.813 159.736 1.00 48.62 248 SER A CA 1
ATOM 1839 C C . SER A 1 248 ? 179.323 170.745 160.874 1.00 54.07 248 SER A C 1
ATOM 1840 O O . SER A 1 248 ? 179.610 170.412 162.010 1.00 61.30 248 SER A O 1
ATOM 1843 N N . LEU A 1 249 ? 178.677 171.883 160.627 1.00 58.50 249 LEU A N 1
ATOM 1844 C CA . LEU A 1 249 ? 178.139 172.744 161.685 1.00 55.89 249 LEU A CA 1
ATOM 1845 C C . LEU A 1 249 ? 176.678 172.396 161.971 1.00 56.42 249 LEU A C 1
ATOM 1846 O O . LEU A 1 249 ? 176.275 172.318 163.125 1.00 63.69 249 LEU A O 1
ATOM 1851 N N . VAL A 1 250 ? 175.879 172.147 160.939 1.00 62.99 250 VAL A N 1
ATOM 1852 C CA . VAL A 1 250 ? 174.446 171.859 161.069 1.00 63.01 250 VAL A CA 1
ATOM 1853 C C . VAL A 1 250 ? 174.171 170.583 161.868 1.00 63.37 250 VAL A C 1
ATOM 1854 O O . VAL A 1 250 ? 173.342 170.613 162.771 1.00 67.15 250 VAL A O 1
ATOM 1858 N N . GLY A 1 251 ? 174.873 169.480 161.605 1.00 63.16 251 GLY A N 1
ATOM 1859 C CA . GLY A 1 251 ? 174.669 168.211 162.308 1.00 62.81 251 GLY A CA 1
ATOM 1860 C C . GLY A 1 251 ? 174.893 168.315 163.820 1.00 62.85 251 GLY A C 1
ATOM 1861 O O . GLY A 1 251 ? 173.953 168.102 164.585 1.00 65.73 251 GLY A O 1
ATOM 1862 N N . PRO A 1 252 ? 176.097 168.686 164.281 1.00 56.76 252 PRO A N 1
ATOM 1863 C CA . PRO A 1 252 ? 176.375 168.890 165.694 1.00 57.78 252 PRO A CA 1
ATOM 1864 C C . PRO A 1 252 ? 175.430 169.867 166.376 1.00 56.29 252 PRO A C 1
ATOM 1865 O O . PRO A 1 252 ? 175.028 169.613 167.505 1.00 60.92 252 PRO A O 1
ATOM 1869 N N . LEU A 1 253 ? 175.046 170.963 165.717 1.00 49.15 253 LEU A N 1
ATOM 1870 C CA . LEU A 1 253 ? 174.170 171.972 166.304 1.00 47.37 253 LEU A CA 1
ATOM 1871 C C . LEU A 1 253 ? 172.748 171.457 166.515 1.00 55.38 253 LEU A C 1
ATOM 1872 O O . LEU A 1 253 ? 172.161 171.730 167.553 1.00 63.64 253 LEU A O 1
ATOM 1877 N N . ILE A 1 254 ? 172.186 170.671 165.599 1.00 57.27 254 ILE A N 1
ATOM 1878 C CA . ILE A 1 254 ? 170.858 170.076 165.800 1.00 60.72 254 ILE A CA 1
ATOM 1879 C C . ILE A 1 254 ? 170.873 169.130 167.005 1.00 63.86 254 ILE A C 1
ATOM 1880 O O . ILE A 1 254 ? 170.021 169.237 167.885 1.00 66.39 254 ILE A O 1
ATOM 1885 N N . SER A 1 255 ? 171.864 168.242 167.102 1.00 56.30 255 SER A N 1
ATOM 1886 C CA . SER A 1 255 ? 171.991 167.328 168.239 1.00 55.70 255 SER A CA 1
ATOM 1887 C C . SER A 1 255 ? 172.234 168.065 169.553 1.00 59.54 255 SER A C 1
ATOM 1888 O O . SER A 1 255 ? 171.620 167.721 170.554 1.00 69.73 255 SER A O 1
ATOM 1891 N N . LEU A 1 256 ? 173.066 169.108 169.571 1.00 49.01 256 LEU A N 1
ATOM 1892 C CA . LEU A 1 256 ? 173.300 169.940 170.749 1.00 47.24 256 LEU A CA 1
ATOM 1893 C C . LEU A 1 256 ? 172.003 170.559 171.261 1.00 47.49 256 LEU A C 1
ATOM 1894 O O . LEU A 1 256 ? 171.688 170.451 172.442 1.00 50.32 256 LEU A O 1
ATOM 1899 N N . VAL A 1 257 ? 171.221 171.174 170.377 1.00 53.76 257 VAL A N 1
ATOM 1900 C CA . VAL A 1 257 ? 169.947 171.792 170.759 1.00 56.66 257 VAL A CA 1
ATOM 1901 C C . VAL A 1 257 ? 168.935 170.808 171.313 1.00 59.93 257 VAL A C 1
ATOM 1902 O O . VAL A 1 257 ? 168.382 171.043 172.360 1.00 66.95 257 VAL A O 1
ATOM 1906 N N . LEU A 1 258 ? 168.686 169.707 170.632 1.00 50.48 258 LEU A N 1
ATOM 1907 C CA . LEU A 1 258 ? 167.681 168.734 171.045 1.00 53.79 258 LEU A CA 1
ATOM 1908 C C . LEU A 1 258 ? 168.008 168.162 172.417 1.00 57.55 258 LEU A C 1
ATOM 1909 O O . LEU A 1 258 ? 167.145 168.107 173.303 1.00 61.74 258 LEU A O 1
ATOM 1914 N N . MET A 1 259 ? 169.257 167.735 172.620 1.00 53.06 259 MET A N 1
ATOM 1915 C CA . MET A 1 259 ? 169.631 167.166 173.906 1.00 51.96 259 MET A CA 1
ATOM 1916 C C . MET A 1 259 ? 169.638 168.216 175.005 1.00 50.15 259 MET A C 1
ATOM 1917 O O . MET A 1 259 ? 169.293 167.902 176.144 1.00 55.16 259 MET A O 1
ATOM 1922 N N . ALA A 1 260 ? 170.012 169.464 174.729 1.00 38.17 260 ALA A N 1
ATOM 1923 C CA . ALA A 1 260 ? 169.941 170.507 175.742 1.00 39.71 260 ALA A CA 1
ATOM 1924 C C . ALA A 1 260 ? 168.489 170.812 176.143 1.00 46.00 260 ALA A C 1
ATOM 1925 O O . ALA A 1 260 ? 168.209 171.002 177.322 1.00 47.00 260 ALA A O 1
ATOM 1927 N N . ALA A 1 261 ? 167.543 170.791 175.203 1.00 43.35 261 ALA A N 1
ATOM 1928 C CA . ALA A 1 261 ? 166.121 170.958 175.489 1.00 41.69 261 ALA A CA 1
ATOM 1929 C C . ALA A 1 261 ? 165.576 169.822 176.364 1.00 44.02 261 ALA A C 1
ATOM 1930 O O . ALA A 1 261 ? 164.919 170.059 177.372 1.00 45.28 261 ALA A O 1
ATOM 1932 N N . LEU A 1 262 ? 165.886 168.579 176.008 1.00 39.15 262 LEU A N 1
ATOM 1933 C CA . LEU A 1 262 ? 165.440 167.379 176.722 1.00 37.78 262 LEU A CA 1
ATOM 1934 C C . LEU A 1 262 ? 166.007 167.360 178.114 1.00 36.80 262 LEU A C 1
ATOM 1935 O O . LEU A 1 262 ? 165.284 167.122 179.069 1.00 41.27 262 LEU A O 1
ATOM 1940 N N . VAL A 1 263 ? 167.308 167.599 178.259 1.00 37.01 263 VAL A N 1
ATOM 1941 C CA . VAL A 1 263 ? 167.948 167.591 179.579 1.00 33.04 263 VAL A CA 1
ATOM 1942 C C . VAL A 1 263 ? 167.337 168.648 180.463 1.00 37.03 263 VAL A C 1
ATOM 1943 O O . VAL A 1 263 ? 167.092 168.404 181.635 1.00 44.67 263 VAL A O 1
ATOM 1947 N N . ALA A 1 264 ? 167.054 169.837 179.924 1.00 35.36 264 ALA A N 1
ATOM 1948 C CA . ALA A 1 264 ? 166.489 170.939 180.688 1.00 33.37 264 ALA A CA 1
ATOM 1949 C C . ALA A 1 264 ? 165.083 170.618 181.191 1.00 34.43 264 ALA A C 1
ATOM 1950 O O . ALA A 1 264 ? 164.786 170.838 182.360 1.00 36.26 264 ALA A O 1
ATOM 1952 N N . VAL A 1 265 ? 164.224 170.065 180.336 1.00 39.90 265 VAL A N 1
ATOM 1953 C CA . VAL A 1 265 ? 162.857 169.695 180.708 1.00 39.64 265 VAL A CA 1
ATOM 1954 C C . VAL A 1 265 ? 162.837 168.516 181.677 1.00 43.31 265 VAL A C 1
ATOM 1955 O O . VAL A 1 265 ? 162.275 168.623 182.759 1.00 49.63 265 VAL A O 1
ATOM 1959 N N . ILE A 1 266 ? 163.482 167.395 181.359 1.00 37.58 266 ILE A N 1
ATOM 1960 C CA . ILE A 1 266 ? 163.427 166.201 182.208 1.00 31.22 266 ILE A CA 1
ATOM 1961 C C . ILE A 1 266 ? 164.222 166.403 183.497 1.00 29.08 266 ILE A C 1
ATOM 1962 O O . ILE A 1 266 ? 163.769 165.971 184.553 1.00 37.51 266 ILE A O 1
ATOM 1967 N N . GLY A 1 267 ? 165.343 167.127 183.475 1.00 19.58 267 GLY A N 1
ATOM 1968 C CA . GLY A 1 267 ? 166.090 167.424 184.679 1.00 21.08 267 GLY A CA 1
ATOM 1969 C C . GLY A 1 267 ? 165.317 168.310 185.628 1.00 21.43 267 GLY A C 1
ATOM 1970 O O . GLY A 1 267 ? 165.379 168.112 186.834 1.00 27.75 267 GLY A O 1
ATOM 1971 N N . TYR A 1 268 ? 164.538 169.269 185.130 1.00 28.90 268 TYR A N 1
ATOM 1972 C CA . TYR A 1 268 ? 163.691 170.071 186.007 1.00 33.03 268 TYR A CA 1
ATOM 1973 C C . TYR A 1 268 ? 162.477 169.295 186.496 1.00 41.59 268 TYR A C 1
ATOM 1974 O O . TYR A 1 268 ? 162.080 169.442 187.646 1.00 45.94 268 TYR A O 1
ATOM 1983 N N . GLY A 1 269 ? 161.947 168.365 185.709 1.00 36.47 269 GLY A N 1
ATOM 1984 C CA . GLY A 1 269 ? 160.994 167.386 186.209 1.00 26.42 269 GLY A CA 1
ATOM 1985 C C . GLY A 1 269 ? 161.547 166.614 187.401 1.00 31.36 269 GLY A C 1
ATOM 1986 O O . GLY A 1 269 ? 160.928 166.566 188.461 1.00 42.08 269 GLY A O 1
ATOM 1987 N N . GLY A 1 270 ? 162.770 166.100 187.298 1.00 27.43 270 GLY A N 1
ATOM 1988 C CA . GLY A 1 270 ? 163.374 165.281 188.347 1.00 17.12 270 GLY A CA 1
ATOM 1989 C C . GLY A 1 270 ? 163.742 166.117 189.547 1.00 18.74 270 GLY A C 1
ATOM 1990 O O . GLY A 1 270 ? 163.659 165.632 190.667 1.00 23.56 270 GLY A O 1
ATOM 1991 N N . MET A 1 271 ? 164.065 167.366 189.323 1.00 31.27 271 MET A N 1
ATOM 1992 C CA . MET A 1 271 ? 164.493 168.216 190.398 1.00 33.70 271 MET A CA 1
ATOM 1993 C C . MET A 1 271 ? 163.303 168.762 191.094 1.00 41.62 271 MET A C 1
ATOM 1994 O O . MET A 1 271 ? 163.455 169.484 192.057 1.00 51.73 271 MET A O 1
ATOM 1999 N N . GLN A 1 272 ? 162.079 168.596 190.581 1.00 30.90 272 GLN A N 1
ATOM 2000 C CA . GLN A 1 272 ? 160.870 168.895 191.333 1.00 24.39 272 GLN A CA 1
ATOM 2001 C C . GLN A 1 272 ? 160.491 167.670 192.141 1.00 31.21 272 GLN A C 1
ATOM 2002 O O . GLN A 1 272 ? 160.360 167.763 193.357 1.00 39.26 272 GLN A O 1
ATOM 2008 N N . VAL A 1 273 ? 160.481 166.475 191.550 1.00 30.71 273 VAL A N 1
ATOM 2009 C CA . VAL A 1 273 ? 160.146 165.260 192.280 1.00 13.29 273 VAL A CA 1
ATOM 2010 C C . VAL A 1 273 ? 161.095 165.022 193.383 1.00 21.64 273 VAL A C 1
ATOM 2011 O O . VAL A 1 273 ? 160.689 164.556 194.425 1.00 20.21 273 VAL A O 1
ATOM 2015 N N . SER A 1 274 ? 162.381 165.337 193.215 1.00 42.76 274 SER A N 1
ATOM 2016 C CA . SER A 1 274 ? 163.448 165.069 194.213 1.00 36.03 274 SER A CA 1
ATOM 2017 C C . SER A 1 274 ? 163.468 166.023 195.369 1.00 41.08 274 SER A C 1
ATOM 2018 O O . SER A 1 274 ? 164.081 165.720 196.379 1.00 49.17 274 SER A O 1
ATOM 2021 N N . SER A 1 275 ? 162.764 167.135 195.233 1.00 37.08 275 SER A N 1
ATOM 2022 C CA . SER A 1 275 ? 162.704 168.108 196.286 1.00 42.95 275 SER A CA 1
ATOM 2023 C C . SER A 1 275 ? 161.408 167.975 197.027 1.00 44.07 275 SER A C 1
ATOM 2024 O O . SER A 1 275 ? 161.288 168.441 198.149 1.00 50.02 275 SER A O 1
ATOM 2027 N N . GLY A 1 276 ? 160.432 167.336 196.414 1.00 33.22 276 GLY A N 1
ATOM 2028 C CA . GLY A 1 276 ? 159.156 167.132 197.061 1.00 39.34 276 GLY A CA 1
ATOM 2029 C C . GLY A 1 276 ? 158.072 168.036 196.537 1.00 39.10 276 GLY A C 1
ATOM 2030 O O . GLY A 1 276 ? 156.929 167.950 196.955 1.00 41.75 276 GLY A O 1
ATOM 2031 N N . GLU A 1 277 ? 158.393 168.934 195.612 1.00 45.24 277 GLU A N 1
ATOM 2032 C CA . GLU A 1 277 ? 157.462 169.871 194.977 1.00 43.20 277 GLU A CA 1
ATOM 2033 C C . GLU A 1 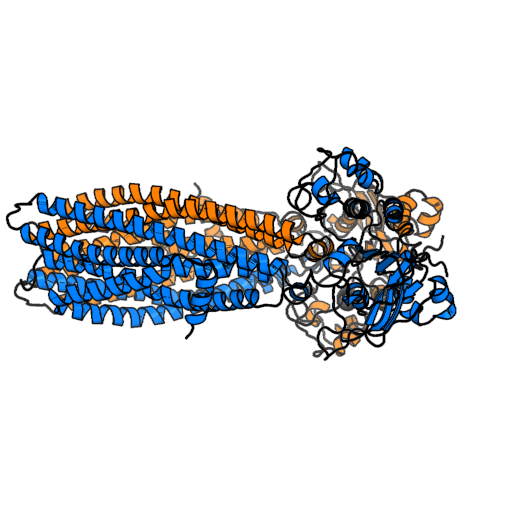277 ? 156.497 169.174 194.008 1.00 41.88 277 GLU A C 1
ATOM 2034 O O . GLU A 1 277 ? 155.560 169.785 193.501 1.00 51.53 277 GLU A O 1
ATOM 2040 N N . LEU A 1 278 ? 156.734 167.894 193.731 1.00 33.44 278 LEU A N 1
ATOM 2041 C CA . LEU A 1 278 ? 156.043 167.070 192.756 1.00 31.52 278 LEU A CA 1
ATOM 2042 C C . LEU A 1 278 ? 156.134 165.604 193.199 1.00 35.90 278 LEU A C 1
ATOM 2043 O O . LEU A 1 278 ? 156.953 165.237 194.033 1.00 47.46 278 LEU A O 1
ATOM 2048 N N . THR A 1 279 ? 155.283 164.756 192.618 1.00 20.88 279 THR A N 1
ATOM 2049 C CA . THR A 1 279 ? 155.249 163.308 192.858 1.00 27.55 279 THR A CA 1
ATOM 2050 C C . THR A 1 279 ? 155.857 162.538 191.696 1.00 27.09 279 THR A C 1
ATOM 2051 O O . THR A 1 279 ? 155.935 163.027 190.573 1.00 31.26 279 THR A O 1
ATOM 2055 N N . ALA A 1 280 ? 156.231 161.285 191.930 1.00 20.67 280 ALA A N 1
ATOM 2056 C CA . ALA A 1 280 ? 156.723 160.403 190.884 1.00 14.55 280 ALA A CA 1
ATOM 2057 C C . ALA A 1 280 ? 155.702 160.199 189.761 1.00 27.17 280 ALA A C 1
ATOM 2058 O O . ALA A 1 280 ? 156.059 160.230 188.591 1.00 37.44 280 ALA A O 1
ATOM 2060 N N . GLY A 1 281 ? 154.418 160.041 190.092 1.00 25.76 281 GLY A N 1
ATOM 2061 C CA . GLY A 1 281 ? 153.358 159.857 189.108 1.00 22.84 281 GLY A CA 1
ATOM 2062 C C . GLY A 1 281 ? 153.047 161.105 188.299 1.00 31.83 281 GLY A C 1
ATOM 2063 O O . GLY A 1 281 ? 152.761 160.999 187.111 1.00 32.90 281 GLY A O 1
ATOM 2064 N N . ALA A 1 282 ? 153.164 162.300 188.873 1.00 26.45 282 ALA A N 1
ATOM 2065 C CA . ALA A 1 282 ? 153.005 163.546 188.130 1.00 18.63 282 ALA A CA 1
ATOM 2066 C C . ALA A 1 282 ? 154.113 163.745 187.097 1.00 22.94 282 ALA A C 1
ATOM 2067 O O . ALA A 1 282 ? 153.831 164.203 185.998 1.00 37.62 282 ALA A O 1
ATOM 2069 N N . LEU A 1 283 ? 155.353 163.340 187.377 1.00 24.88 283 LEU A N 1
ATOM 2070 C CA . LEU A 1 283 ? 156.407 163.325 186.357 1.00 29.18 283 LEU A CA 1
ATOM 2071 C C . LEU A 1 283 ? 156.080 162.348 185.220 1.00 35.78 283 LEU A C 1
ATOM 2072 O O . LEU A 1 283 ? 156.216 162.699 184.055 1.00 39.80 283 LEU A O 1
ATOM 2077 N N . VAL A 1 284 ? 155.611 161.141 185.549 1.00 32.35 284 VAL A N 1
ATOM 2078 C CA . VAL A 1 284 ? 155.160 160.152 184.562 1.00 28.06 284 VAL A CA 1
ATOM 2079 C C . VAL A 1 284 ? 154.084 160.739 183.663 1.00 36.17 284 VAL A C 1
ATOM 2080 O O . VAL A 1 284 ? 154.247 160.709 182.449 1.00 46.11 284 VAL A O 1
ATOM 2084 N N . ALA A 1 285 ? 153.027 161.340 184.213 1.00 26.64 285 ALA A N 1
ATOM 2085 C CA . ALA A 1 285 ? 152.012 161.994 183.396 1.00 21.36 285 ALA A CA 1
ATOM 2086 C C . ALA A 1 285 ? 152.609 163.072 182.500 1.00 35.40 285 ALA A C 1
ATOM 2087 O O . ALA A 1 285 ? 152.245 163.157 181.335 1.00 46.22 285 ALA A O 1
ATOM 2089 N N . PHE A 1 286 ? 153.555 163.863 183.001 1.00 45.19 286 PHE A N 1
ATOM 2090 C CA . PHE A 1 286 ? 154.171 164.936 182.229 1.00 43.90 286 PHE A CA 1
ATOM 2091 C C . PHE A 1 286 ? 154.872 164.420 180.972 1.00 40.95 286 PHE A C 1
ATOM 2092 O O . PHE A 1 286 ? 154.683 164.975 179.896 1.00 42.61 286 PHE A O 1
ATOM 2100 N N . ILE A 1 287 ? 155.631 163.327 181.066 1.00 36.78 287 ILE A N 1
ATOM 2101 C CA . ILE A 1 287 ? 156.333 162.772 179.940 1.00 34.97 287 ILE A CA 1
ATOM 2102 C C . ILE A 1 287 ? 155.314 162.253 178.987 1.00 32.34 287 ILE A C 1
ATOM 2103 O O . ILE A 1 287 ? 155.436 162.437 177.798 1.00 42.09 287 ILE A O 1
ATOM 2108 N N . LEU A 1 288 ? 154.309 161.516 179.477 1.00 29.16 288 LEU A N 1
ATOM 2109 C CA . LEU A 1 288 ? 153.308 160.890 178.620 1.00 31.08 288 LEU A CA 1
ATOM 2110 C C . LEU A 1 288 ? 152.538 161.937 177.813 1.00 37.16 288 LEU A C 1
ATOM 2111 O O . LEU A 1 288 ? 152.212 161.707 176.654 1.00 38.85 288 LEU A O 1
ATOM 2116 N N . TYR A 1 289 ? 152.293 163.119 178.381 1.00 46.81 289 TYR A N 1
ATOM 2117 C CA . TYR A 1 289 ? 151.642 164.204 177.656 1.00 41.26 289 TYR A CA 1
ATOM 2118 C C . TYR A 1 289 ? 152.606 164.893 176.665 1.00 46.00 289 TYR A C 1
ATOM 2119 O O . TYR A 1 289 ? 152.174 165.310 175.591 1.00 51.64 289 TYR A O 1
ATOM 2128 N N . LEU A 1 290 ? 153.895 165.020 177.005 1.00 51.01 290 LEU A N 1
ATOM 2129 C CA . LEU A 1 290 ? 154.827 165.624 176.051 1.00 45.88 290 LEU A CA 1
ATOM 2130 C C . LEU A 1 290 ? 154.765 164.920 174.708 1.00 39.57 290 LEU A C 1
ATOM 2131 O O . LEU A 1 290 ? 154.910 165.576 173.681 1.00 51.72 290 LEU A O 1
ATOM 2136 N N . PHE A 1 291 ? 154.482 163.617 174.665 1.00 35.00 291 PHE A N 1
ATOM 2137 C CA . PHE A 1 291 ? 154.473 162.938 173.382 1.00 48.09 291 PHE A CA 1
ATOM 2138 C C . PHE A 1 291 ? 153.191 163.329 172.698 1.00 52.42 291 PHE A C 1
ATOM 2139 O O . PHE A 1 291 ? 153.098 163.312 171.471 1.00 56.69 291 PHE A O 1
ATOM 2147 N N . GLN A 1 292 ? 152.137 163.633 173.442 1.00 49.70 292 GLN A N 1
ATOM 2148 C CA . GLN A 1 292 ? 150.865 164.052 172.887 1.00 50.47 292 GLN A CA 1
ATOM 2149 C C . GLN A 1 292 ? 150.872 165.542 172.531 1.00 49.76 292 GLN A C 1
ATOM 2150 O O . GLN A 1 292 ? 149.853 166.014 172.026 1.00 54.91 292 GLN A O 1
ATOM 2156 N N . ILE A 1 293 ? 151.970 166.273 172.739 1.00 48.90 293 ILE A N 1
ATOM 2157 C CA . ILE A 1 293 ? 152.162 167.639 172.248 1.00 45.49 293 ILE A CA 1
ATOM 2158 C C . ILE A 1 293 ? 153.000 167.631 170.968 1.00 51.81 293 ILE A C 1
ATOM 2159 O O . ILE A 1 293 ? 152.558 168.156 169.952 1.00 57.26 293 ILE A O 1
ATOM 2164 N N . ILE A 1 294 ? 154.182 167.011 170.964 1.00 55.71 294 ILE A N 1
ATOM 2165 C CA . ILE A 1 294 ? 155.127 167.148 169.839 1.00 60.06 294 ILE A CA 1
ATOM 2166 C C . ILE A 1 294 ? 154.591 166.563 168.517 1.00 59.74 294 ILE A C 1
ATOM 2167 O O . ILE A 1 294 ? 154.706 167.191 167.467 1.00 60.70 294 ILE A O 1
ATOM 2172 N N . MET A 1 295 ? 153.975 165.381 168.536 1.00 59.76 295 MET A N 1
ATOM 2173 C CA . MET A 1 295 ? 153.523 164.700 167.305 1.00 63.99 295 MET A CA 1
ATOM 2174 C C . MET A 1 295 ? 152.310 165.289 166.561 1.00 69.17 295 MET A C 1
ATOM 2175 O O . MET A 1 295 ? 152.261 165.355 165.306 1.00 68.88 295 MET A O 1
ATOM 2180 N N . PRO A 1 296 ? 151.288 165.671 167.310 1.00 71.11 296 PRO A N 1
ATOM 2181 C CA . PRO A 1 296 ? 150.201 166.291 166.570 1.00 66.62 296 PRO A CA 1
ATOM 2182 C C . PRO A 1 296 ? 150.590 167.668 166.152 1.00 68.90 296 PRO A C 1
ATOM 2183 O O . PRO A 1 296 ? 149.898 168.207 165.342 1.00 72.68 296 PRO A O 1
ATOM 2187 N N . MET A 1 297 ? 151.555 168.312 166.822 1.00 73.99 297 MET A N 1
ATOM 2188 C CA . MET A 1 297 ? 152.063 169.598 166.367 1.00 72.78 297 MET A CA 1
ATOM 2189 C C . MET A 1 297 ? 152.721 169.381 165.012 1.00 72.73 297 MET A C 1
ATOM 2190 O O . MET A 1 297 ? 152.472 170.162 164.100 1.00 74.56 297 MET A O 1
ATOM 2195 N N . GLY A 1 298 ? 153.425 168.249 164.837 1.00 78.93 298 GLY A N 1
ATOM 2196 C CA . GLY A 1 298 ? 153.907 167.861 163.534 1.00 79.92 298 GLY A CA 1
ATOM 2197 C C . GLY A 1 298 ? 152.739 167.767 162.568 1.00 81.18 298 GLY A C 1
ATOM 2198 O O . GLY A 1 298 ? 152.786 168.341 161.474 1.00 77.58 298 GLY A O 1
ATOM 2199 N N . GLN A 1 299 ? 151.671 167.088 162.977 1.00 80.88 299 GLN A N 1
ATOM 2200 C CA . GLN A 1 299 ? 150.502 166.926 162.117 1.00 79.62 299 GLN A CA 1
ATOM 2201 C C . GLN A 1 299 ? 149.917 168.243 161.644 1.00 75.43 299 GLN A C 1
ATOM 2202 O O . GLN A 1 299 ? 149.776 168.464 160.442 1.00 80.23 299 GLN A O 1
ATOM 2208 N N . ILE A 1 300 ? 149.571 169.121 162.578 1.00 62.13 300 ILE A N 1
ATOM 2209 C CA . ILE A 1 300 ? 148.916 170.374 162.209 1.00 63.39 300 ILE A CA 1
ATOM 2210 C C . ILE A 1 300 ? 149.707 171.164 161.177 1.00 69.15 300 ILE A C 1
ATOM 2211 O O . ILE A 1 300 ? 149.127 171.748 160.263 1.00 71.84 300 ILE A O 1
ATOM 2216 N N . THR A 1 301 ? 151.026 171.194 161.320 1.00 79.22 301 THR A N 1
ATOM 2217 C CA . THR A 1 301 ? 151.842 171.967 160.395 1.00 78.95 301 THR A CA 1
ATOM 2218 C C . THR A 1 301 ? 151.606 171.492 158.966 1.00 80.33 301 THR A C 1
ATOM 2219 O O . THR A 1 301 ? 151.534 172.303 158.044 1.00 81.03 301 THR A O 1
ATOM 2223 N N . THR A 1 302 ? 151.471 170.181 158.780 1.00 79.62 302 THR A N 1
ATOM 2224 C CA . THR A 1 302 ? 151.254 169.650 157.439 1.00 81.17 302 THR A CA 1
ATOM 2225 C C . THR A 1 302 ? 149.909 170.084 156.873 1.00 77.56 302 THR A C 1
ATOM 2226 O O . THR A 1 302 ? 149.737 170.137 155.644 1.00 76.81 302 THR A O 1
ATOM 2230 N N . PHE A 1 303 ? 148.940 170.396 157.700 1.00 70.77 303 PHE A N 1
ATOM 2231 C CA . PHE A 1 303 ? 147.650 170.727 157.146 1.00 71.89 303 PHE A CA 1
ATOM 2232 C C . PHE A 1 303 ? 147.741 171.876 156.179 1.00 77.77 303 PHE A C 1
ATOM 2233 O O . PHE A 1 303 ? 147.157 171.801 155.131 1.00 83.86 303 PHE A O 1
ATOM 2241 N N . PHE A 1 304 ? 148.488 172.924 156.480 1.00 76.18 304 PHE A N 1
ATOM 2242 C CA . PHE A 1 304 ? 148.471 174.130 155.629 1.00 76.69 304 PHE A CA 1
ATOM 2243 C C . PHE A 1 304 ? 149.036 174.013 154.205 1.00 81.55 304 PHE A C 1
ATOM 2244 O O . PHE A 1 304 ? 148.505 174.622 153.242 1.00 82.60 304 PHE A O 1
ATOM 2252 N N . THR A 1 305 ? 150.108 173.260 154.048 1.00 82.59 305 THR A N 1
ATOM 2253 C CA . THR A 1 305 ? 150.647 173.054 152.718 1.00 80.47 305 THR A CA 1
ATOM 2254 C C . THR A 1 305 ? 149.623 172.284 151.919 1.00 80.90 305 THR A C 1
ATOM 2255 O O . THR A 1 305 ? 149.360 172.557 150.717 1.00 81.82 305 THR A O 1
ATOM 2259 N N . GLN A 1 306 ? 149.022 171.315 152.589 1.00 81.97 306 GLN A N 1
ATOM 2260 C CA . GLN A 1 306 ? 148.045 170.506 151.922 1.00 84.20 306 GLN A CA 1
ATOM 2261 C C . GLN A 1 306 ? 146.927 171.392 151.504 1.00 83.03 306 GLN A C 1
ATOM 2262 O O . GLN A 1 306 ? 146.432 171.232 150.427 1.00 87.87 306 GLN A O 1
ATOM 2268 N N . LEU A 1 307 ? 146.531 172.326 152.343 1.00 74.13 307 LEU A N 1
ATOM 2269 C CA . LEU A 1 307 ? 145.429 173.212 152.037 1.00 73.51 307 LEU A CA 1
ATOM 2270 C C . LEU A 1 307 ? 145.732 174.052 150.828 1.00 80.72 307 LEU A C 1
ATOM 2271 O O . LEU A 1 307 ? 144.878 174.227 149.963 1.00 83.70 307 LEU A O 1
ATOM 2276 N N . GLN A 1 308 ? 146.937 174.591 150.745 1.00 85.60 308 GLN A N 1
ATOM 2277 C CA . GLN A 1 308 ? 147.294 175.323 149.534 1.00 85.35 308 GLN A CA 1
ATOM 2278 C C . GLN A 1 308 ? 147.152 174.449 148.288 1.00 87.83 308 GLN A C 1
ATOM 2279 O O . GLN A 1 308 ? 146.505 174.828 147.273 1.00 87.74 308 GLN A O 1
ATOM 2285 N N . LYS A 1 309 ? 147.771 173.282 148.284 1.00 82.66 309 LYS A N 1
ATOM 2286 C CA . LYS A 1 309 ? 147.715 172.452 147.093 1.00 81.55 309 LYS A CA 1
ATOM 2287 C C . LYS A 1 309 ? 146.279 172.146 146.773 1.00 80.63 309 LYS A C 1
ATOM 2288 O O . LYS A 1 309 ? 145.857 172.120 145.599 1.00 84.85 309 LYS A O 1
ATOM 2294 N N . SER A 1 310 ? 145.509 171.921 147.819 1.00 76.74 310 SER A N 1
ATOM 2295 C CA . SER A 1 310 ? 144.130 171.568 147.628 1.00 77.80 310 SER A CA 1
ATOM 2296 C C . SER A 1 310 ? 143.418 172.659 146.903 1.00 77.90 310 SER A C 1
ATOM 2297 O O . SER A 1 310 ? 142.613 172.380 146.046 1.00 84.44 310 SER A O 1
ATOM 2300 N N . ILE A 1 311 ? 143.699 173.904 147.232 1.00 78.13 311 ILE A N 1
ATOM 2301 C CA . ILE A 1 311 ? 142.967 174.989 146.611 1.00 82.85 311 ILE A CA 1
ATOM 2302 C C . ILE A 1 311 ? 143.233 174.995 145.119 1.00 83.65 311 ILE A C 1
ATOM 2303 O O . ILE A 1 311 ? 142.308 175.096 144.324 1.00 82.11 311 ILE A O 1
ATOM 2308 N N . GLY A 1 312 ? 144.494 174.821 144.751 1.00 75.59 312 GLY A N 1
ATOM 2309 C CA . GLY A 1 312 ? 144.854 174.813 143.351 1.00 74.15 312 GLY A CA 1
ATOM 2310 C C . GLY A 1 312 ? 144.183 173.701 142.589 1.00 74.34 312 GLY A C 1
ATOM 2311 O O . GLY A 1 312 ? 143.789 173.884 141.443 1.00 76.14 312 GLY A O 1
ATOM 2312 N N . ALA A 1 313 ? 144.063 172.540 143.209 1.00 77.32 313 ALA A N 1
ATOM 2313 C CA . ALA A 1 313 ? 143.388 171.439 142.564 1.00 73.72 313 ALA A CA 1
ATOM 2314 C C . ALA A 1 313 ? 141.947 171.789 142.357 1.00 72.05 313 ALA A C 1
ATOM 2315 O O . ALA A 1 313 ? 141.445 171.685 141.259 1.00 77.86 313 ALA A O 1
ATOM 2317 N N . THR A 1 314 ? 141.282 172.242 143.398 1.00 68.00 314 THR A N 1
ATOM 2318 C CA . THR A 1 314 ? 139.873 172.536 143.296 1.00 69.14 314 THR A CA 1
ATOM 2319 C C . THR A 1 314 ? 139.637 173.646 142.316 1.00 72.05 314 THR A C 1
ATOM 2320 O O . THR A 1 314 ? 138.508 173.886 141.913 1.00 72.96 314 THR A O 1
ATOM 2324 N N . GLU A 1 315 ? 140.691 174.353 141.944 1.00 75.49 315 GLU A N 1
ATOM 2325 C CA . GLU A 1 315 ? 140.567 175.429 140.978 1.00 75.25 315 GLU A CA 1
ATOM 2326 C C . GLU A 1 315 ? 140.596 174.848 139.612 1.00 71.35 315 GLU A C 1
ATOM 2327 O O . GLU A 1 315 ? 139.838 175.260 138.757 1.00 72.42 315 GLU A O 1
ATOM 2333 N N . ARG A 1 316 ? 141.458 173.877 139.362 1.00 69.04 316 ARG A N 1
ATOM 2334 C CA . ARG A 1 316 ? 141.550 173.246 138.046 1.00 69.81 316 ARG A CA 1
ATOM 2335 C C . ARG A 1 316 ? 140.356 172.358 137.698 1.00 73.15 316 ARG A C 1
ATOM 2336 O O . ARG A 1 316 ? 139.850 172.357 136.557 1.00 72.94 316 ARG A O 1
ATOM 2344 N N . MET A 1 317 ? 139.912 171.576 138.660 1.00 73.97 317 MET A N 1
ATOM 2345 C CA . MET A 1 317 ? 138.798 170.697 138.429 1.00 65.03 317 MET A CA 1
ATOM 2346 C C . MET A 1 317 ? 137.548 171.481 138.171 1.00 62.32 317 MET A C 1
ATOM 2347 O O . MET A 1 317 ? 136.793 171.138 137.297 1.00 66.32 317 MET A O 1
ATOM 2352 N N . ILE A 1 318 ? 137.308 172.518 138.944 1.00 69.87 318 ILE A N 1
ATOM 2353 C CA . ILE A 1 318 ? 136.135 173.324 138.731 1.00 66.59 318 ILE A CA 1
ATOM 2354 C C . ILE A 1 318 ? 136.257 173.967 137.387 1.00 65.51 318 ILE A C 1
ATOM 2355 O O . ILE A 1 318 ? 135.287 174.072 136.667 1.00 65.90 318 ILE A O 1
ATOM 2360 N N . GLU A 1 319 ? 137.451 174.372 137.012 1.00 72.37 319 GLU A N 1
ATOM 2361 C CA . GLU A 1 319 ? 137.655 174.927 135.684 1.00 72.32 319 GLU A CA 1
ATOM 2362 C C . GLU A 1 319 ? 137.166 173.966 134.625 1.00 74.44 319 GLU A C 1
ATOM 2363 O O . GLU A 1 319 ? 136.369 174.344 133.772 1.00 72.94 319 GLU A O 1
ATOM 2369 N N . ILE A 1 320 ? 137.617 172.716 134.668 1.00 70.42 320 ILE A N 1
ATOM 2370 C CA . ILE A 1 320 ? 137.094 171.743 133.704 1.00 67.26 320 ILE A CA 1
ATOM 2371 C C . ILE A 1 320 ? 135.598 171.560 133.780 1.00 63.76 320 ILE A C 1
ATOM 2372 O O . ILE A 1 320 ? 134.943 171.618 132.770 1.00 64.70 320 ILE A O 1
ATOM 2377 N N . LEU A 1 321 ? 135.074 171.331 134.967 1.00 64.57 321 LEU A N 1
ATOM 2378 C CA . LEU A 1 321 ? 133.664 171.043 135.117 1.00 59.84 321 LEU A CA 1
ATOM 2379 C C . LEU A 1 321 ? 132.768 172.253 134.944 1.00 60.68 321 LEU A C 1
ATOM 2380 O O . LEU A 1 321 ? 131.585 172.170 135.235 1.00 67.24 321 LEU A O 1
ATOM 2385 N N . ALA A 1 322 ? 133.301 173.376 134.498 1.00 64.01 322 ALA A N 1
ATOM 2386 C CA . ALA A 1 322 ? 132.454 174.537 134.207 1.00 66.49 322 ALA A CA 1
ATOM 2387 C C . ALA A 1 322 ? 132.530 174.865 132.746 1.00 67.13 322 ALA A C 1
ATOM 2388 O O . ALA A 1 322 ? 131.734 175.645 132.239 1.00 70.24 322 ALA A O 1
ATOM 2390 N N . GLU A 1 323 ? 133.513 174.266 132.060 1.00 73.42 323 GLU A N 1
ATOM 2391 C CA . GLU A 1 323 ? 133.734 174.530 130.630 1.00 74.28 323 GLU A CA 1
ATOM 2392 C C . GLU A 1 323 ? 132.609 174.121 129.719 1.00 74.28 323 GLU A C 1
ATOM 2393 O O . GLU A 1 323 ? 131.714 173.383 130.113 1.00 77.48 323 GLU A O 1
ATOM 2399 N N . GLU A 1 324 ? 132.666 174.578 128.480 1.00 77.37 324 GLU A N 1
ATOM 2400 C CA . GLU A 1 324 ? 131.585 174.308 127.552 1.00 80.85 324 GLU A CA 1
ATOM 2401 C C . GLU A 1 324 ? 131.655 172.917 127.003 1.00 81.33 324 GLU A C 1
ATOM 2402 O O . GLU A 1 324 ? 132.737 172.370 126.834 1.00 78.76 324 GLU A O 1
ATOM 2408 N N . GLU A 1 325 ? 130.503 172.285 126.806 1.00 77.83 325 GLU A N 1
ATOM 2409 C CA . GLU A 1 325 ? 130.505 170.959 126.208 1.00 73.87 325 GLU A CA 1
ATOM 2410 C C . GLU A 1 325 ? 129.750 170.987 124.911 1.00 72.59 325 GLU A C 1
ATOM 2411 O O . GLU A 1 325 ? 129.045 171.944 124.620 1.00 70.19 325 GLU A O 1
ATOM 2417 N N . GLU A 1 326 ? 130.003 170.005 124.042 1.00 74.28 326 GLU A N 1
ATOM 2418 C CA . GLU A 1 326 ? 129.542 169.992 122.655 1.00 75.44 326 GLU A CA 1
ATOM 2419 C C . GLU A 1 326 ? 128.057 169.604 122.559 1.00 76.86 326 GLU A C 1
ATOM 2420 O O . GLU A 1 326 ? 127.645 168.532 123.006 1.00 75.67 326 GLU A O 1
ATOM 2426 N N . ASP A 1 327 ? 127.246 170.472 121.957 1.00 86.51 327 ASP A N 1
ATOM 2427 C CA . ASP A 1 327 ? 125.792 170.311 121.849 1.00 87.67 327 ASP A CA 1
ATOM 2428 C C . ASP A 1 327 ? 125.416 169.323 120.735 1.00 84.32 327 ASP A C 1
ATOM 2429 O O . ASP A 1 327 ? 124.933 169.693 119.667 1.00 83.80 327 ASP A O 1
ATOM 2434 N N . THR A 1 328 ? 125.718 168.048 120.953 1.00 77.61 328 THR A N 1
ATOM 2435 C CA . THR A 1 328 ? 125.732 167.035 119.894 1.00 76.29 328 THR A CA 1
ATOM 2436 C C . THR A 1 328 ? 124.353 166.584 119.400 1.00 77.77 328 THR A C 1
ATOM 2437 O O . THR A 1 328 ? 124.283 165.781 118.483 1.00 75.69 328 THR A O 1
ATOM 2441 N N . VAL A 1 329 ? 123.239 167.048 119.962 1.00 92.17 329 VAL A N 1
ATOM 2442 C CA . VAL A 1 329 ? 121.951 166.327 119.884 1.00 92.32 329 VAL A CA 1
ATOM 2443 C C . VAL A 1 329 ? 120.714 167.216 119.646 1.00 92.37 329 VAL A C 1
ATOM 2444 O O . VAL A 1 329 ? 119.585 166.773 119.836 1.00 88.44 329 VAL A O 1
ATOM 2448 N N . THR A 1 330 ? 120.888 168.457 119.176 1.00 96.90 330 THR A N 1
ATOM 2449 C CA . THR A 1 330 ? 119.768 169.327 118.753 1.00 98.60 330 THR A CA 1
ATOM 2450 C C . THR A 1 330 ? 119.913 169.824 117.315 1.00 93.78 330 THR A C 1
ATOM 2451 O O . THR A 1 330 ? 121.018 170.094 116.851 1.00 90.94 330 THR A O 1
ATOM 2455 N N . GLY A 1 331 ? 118.789 169.928 116.605 1.00 83.76 331 GLY A N 1
ATOM 2456 C CA . GLY A 1 331 ? 118.698 170.166 115.163 1.00 83.57 331 GLY A CA 1
ATOM 2457 C C . GLY A 1 331 ? 117.739 169.185 114.483 1.00 86.50 331 GLY A C 1
ATOM 2458 O O . GLY A 1 331 ? 117.006 168.467 115.162 1.00 90.84 331 GLY A O 1
ATOM 2459 N N . LYS A 1 332 ? 117.733 169.138 113.146 1.00 75.38 332 LYS A N 1
ATOM 2460 C CA . LYS A 1 332 ? 116.960 168.165 112.340 1.00 75.50 332 LYS A CA 1
ATOM 2461 C C . LYS A 1 332 ? 117.638 166.777 112.222 1.00 73.91 332 LYS A C 1
ATOM 2462 O O . LYS A 1 332 ? 118.703 166.537 112.803 1.00 67.87 332 LYS A O 1
ATOM 2468 N N . GLN A 1 333 ? 117.029 165.874 111.449 1.00 80.04 333 GLN A N 1
ATOM 2469 C CA . GLN A 1 333 ? 117.562 164.570 111.006 1.00 75.43 333 GLN A CA 1
ATOM 2470 C C . GLN A 1 333 ? 117.770 164.554 109.476 1.00 73.69 333 GLN A C 1
ATOM 2471 O O . GLN A 1 333 ? 116.841 164.909 108.757 1.00 78.15 333 GLN A O 1
ATOM 2477 N N . ILE A 1 334 ? 118.942 164.174 108.947 1.00 67.99 334 ILE A N 1
ATOM 2478 C CA . ILE A 1 334 ? 119.208 164.231 107.486 1.00 76.26 334 ILE A CA 1
ATOM 2479 C C . ILE A 1 334 ? 118.467 163.130 106.705 1.00 75.47 334 ILE A C 1
ATOM 2480 O O . ILE A 1 334 ? 118.499 161.955 107.062 1.00 71.74 334 ILE A O 1
ATOM 2485 N N . GLU A 1 335 ? 117.861 163.511 105.584 1.00 96.20 335 GLU A N 1
ATOM 2486 C CA . GLU A 1 335 ? 117.280 162.633 104.565 1.00 96.03 335 GLU A CA 1
ATOM 2487 C C . GLU A 1 335 ? 117.974 162.902 103.220 1.00 96.00 335 GLU A C 1
ATOM 2488 O O . GLU A 1 335 ? 118.186 164.055 102.854 1.00 97.16 335 GLU A O 1
ATOM 2494 N N . ASN A 1 336 ? 118.324 161.861 102.462 1.00 98.15 336 ASN A N 1
ATOM 2495 C CA . ASN A 1 336 ? 119.018 161.972 101.166 1.00 100.45 336 ASN A CA 1
ATOM 2496 C C . ASN A 1 336 ? 120.360 162.738 101.242 1.00 97.11 336 ASN A C 1
ATOM 2497 O O . ASN A 1 336 ? 120.600 163.699 100.516 1.00 94.29 336 ASN A O 1
ATOM 2502 N N . ALA A 1 337 ? 121.242 162.324 102.152 1.00 74.05 337 ALA A N 1
ATOM 2503 C CA . ALA A 1 337 ? 122.428 163.087 102.550 1.00 75.08 337 ALA A CA 1
ATOM 2504 C C . ALA A 1 337 ? 123.533 163.293 101.494 1.00 73.71 337 ALA A C 1
ATOM 2505 O O . ALA A 1 337 ? 124.454 164.059 101.740 1.00 77.39 337 ALA A O 1
ATOM 2507 N N . HIS A 1 338 ? 123.522 162.613 100.344 1.00 68.30 338 HIS A N 1
ATOM 2508 C CA . HIS A 1 338 ? 124.615 162.736 99.365 1.00 73.70 338 HIS A CA 1
ATOM 2509 C C . HIS A 1 338 ? 124.576 164.017 98.502 1.00 78.67 338 HIS A C 1
ATOM 2510 O O . HIS A 1 338 ? 125.471 164.217 97.678 1.00 79.78 338 HIS A O 1
ATOM 2517 N N . LEU A 1 339 ? 123.560 164.870 98.688 1.00 79.65 339 LEU A N 1
ATOM 2518 C CA . LEU A 1 339 ? 123.314 166.125 97.957 1.00 76.90 339 LEU A CA 1
ATOM 2519 C C . LEU A 1 339 ? 124.463 167.160 98.052 1.00 78.73 339 LEU A C 1
ATOM 2520 O O . LEU A 1 339 ? 125.336 167.031 98.907 1.00 80.63 339 LEU A O 1
ATOM 2525 N N . PRO A 1 340 ? 124.505 168.185 97.177 1.00 81.07 340 PRO A N 1
ATOM 2526 C CA . PRO A 1 340 ? 125.669 169.065 97.035 1.00 78.86 340 PRO A CA 1
ATOM 2527 C C . PRO A 1 340 ? 126.026 169.846 98.303 1.00 78.70 340 PRO A C 1
ATOM 2528 O O . PRO A 1 340 ? 125.200 170.590 98.822 1.00 80.18 340 PRO A O 1
ATOM 2532 N N . ILE A 1 341 ? 127.261 169.729 98.785 1.00 71.01 341 ILE A N 1
ATOM 2533 C CA . ILE A 1 341 ? 127.767 170.569 99.870 1.00 73.45 341 ILE A CA 1
ATOM 2534 C C . ILE A 1 341 ? 128.325 171.844 99.239 1.00 76.45 341 ILE A C 1
ATOM 2535 O O . ILE A 1 341 ? 129.378 171.841 98.602 1.00 76.96 341 ILE A O 1
ATOM 2540 N N . GLN A 1 342 ? 127.620 172.951 99.406 1.00 80.53 342 GLN A N 1
ATOM 2541 C CA . GLN A 1 342 ? 128.122 174.281 99.101 1.00 73.26 342 GLN A CA 1
ATOM 2542 C C . GLN A 1 342 ? 128.901 174.829 100.298 1.00 75.24 342 GLN A C 1
ATOM 2543 O O . GLN A 1 342 ? 128.491 174.680 101.449 1.00 84.50 342 GLN A O 1
ATOM 2549 N N . LEU A 1 343 ? 129.996 175.514 100.008 1.00 72.14 343 LEU A N 1
ATOM 2550 C CA . LEU A 1 343 ? 130.555 176.557 100.852 1.00 68.44 343 LEU A CA 1
ATOM 2551 C C . LEU A 1 343 ? 130.322 177.880 100.128 1.00 78.47 343 LEU A C 1
ATOM 2552 O O . LEU A 1 343 ? 130.623 177.985 98.936 1.00 83.06 343 LEU A O 1
ATOM 2557 N N . ASP A 1 344 ? 129.820 178.902 100.809 1.00 84.10 344 ASP A N 1
ATOM 2558 C CA . ASP A 1 344 ? 129.615 180.214 100.198 1.00 83.87 344 ASP A CA 1
ATOM 2559 C C . ASP A 1 344 ? 129.970 181.332 101.180 1.00 84.16 344 ASP A C 1
ATOM 2560 O O . ASP A 1 344 ? 129.295 181.515 102.192 1.00 88.76 344 ASP A O 1
ATOM 2565 N N . ARG A 1 345 ? 131.051 182.076 100.908 1.00 78.62 345 ARG A N 1
ATOM 2566 C CA . ARG A 1 345 ? 131.594 183.111 101.805 1.00 82.00 345 ARG A CA 1
ATOM 2567 C C . ARG A 1 345 ? 131.934 182.559 103.203 1.00 81.99 345 ARG A C 1
ATOM 2568 O O . ARG A 1 345 ? 131.752 183.254 104.201 1.00 85.53 345 ARG A O 1
ATOM 2576 N N . VAL A 1 346 ? 132.407 181.313 103.307 1.00 70.70 346 VAL A N 1
ATOM 2577 C CA . VAL A 1 346 ? 132.854 180.749 104.590 1.00 73.86 346 VAL A CA 1
ATOM 2578 C C . VAL A 1 346 ? 134.175 181.393 105.060 1.00 75.64 346 VAL A C 1
ATOM 2579 O O . VAL A 1 346 ? 134.947 181.933 104.265 1.00 76.81 346 VAL A O 1
ATOM 2583 N N . SER A 1 347 ? 134.447 181.359 106.364 1.00 77.03 347 SER A N 1
ATOM 2584 C CA . SER A 1 347 ? 135.673 181.866 106.981 1.00 72.13 347 SER A CA 1
ATOM 2585 C C . SER A 1 347 ? 135.962 181.180 108.317 1.00 75.92 347 SER A C 1
ATOM 2586 O O . SER A 1 347 ? 135.056 180.613 108.928 1.00 83.44 347 SER A O 1
ATOM 2589 N N . PHE A 1 348 ? 137.204 181.218 108.795 1.00 72.86 348 PHE A N 1
ATOM 2590 C CA . PHE A 1 348 ? 137.580 180.684 110.100 1.00 77.80 348 PHE A CA 1
ATOM 2591 C C . PHE A 1 348 ? 138.835 181.329 110.675 1.00 82.85 348 PHE A C 1
ATOM 2592 O O . PHE A 1 348 ? 139.708 181.774 109.937 1.00 84.08 348 PHE A O 1
ATOM 2600 N N . GLY A 1 349 ? 138.986 181.265 111.995 1.00 95.68 349 GLY A N 1
ATOM 2601 C CA . GLY A 1 349 ? 140.246 181.458 112.717 1.00 93.66 349 GLY A CA 1
ATOM 2602 C C . GLY A 1 349 ? 140.081 181.058 114.184 1.00 93.97 349 GLY A C 1
ATOM 2603 O O . GLY A 1 349 ? 138.980 181.175 114.724 1.00 94.84 349 GLY A O 1
ATOM 2604 N N . TYR A 1 350 ? 141.146 180.604 114.855 1.00 98.70 350 TYR A N 1
ATOM 2605 C CA . TYR A 1 350 ? 141.078 180.246 116.286 1.00 99.22 350 TYR A CA 1
ATOM 2606 C C . TYR A 1 350 ? 140.676 181.439 117.173 1.00 101.81 350 TYR A C 1
ATOM 2607 O O . TYR A 1 350 ? 140.081 181.273 118.238 1.00 102.82 350 TYR A O 1
ATOM 2616 N N . LYS A 1 351 ? 140.997 182.647 116.707 1.00 115.18 351 LYS A N 1
ATOM 2617 C CA . LYS A 1 351 ? 140.679 183.961 117.276 1.00 116.02 351 LYS A CA 1
ATOM 2618 C C . LYS A 1 351 ? 140.518 184.941 116.100 1.00 115.39 351 LYS A C 1
ATOM 2619 O O . LYS A 1 351 ? 141.223 184.771 115.103 1.00 113.63 351 LYS A O 1
ATOM 2625 N N . PRO A 1 352 ? 139.681 185.989 116.167 1.00 119.48 352 PRO A N 1
ATOM 2626 C CA . PRO A 1 352 ? 139.532 186.937 115.057 1.00 118.98 352 PRO A CA 1
ATOM 2627 C C . PRO A 1 352 ? 140.793 187.770 114.757 1.00 118.82 352 PRO A C 1
ATOM 2628 O O . PRO A 1 352 ? 140.839 188.466 113.746 1.00 117.82 352 PRO A O 1
ATOM 2632 N N . ASP A 1 353 ? 141.836 187.674 115.590 1.00 124.58 353 ASP A N 1
ATOM 2633 C CA . ASP A 1 353 ? 143.162 188.269 115.354 1.00 124.22 353 ASP A CA 1
ATOM 2634 C C . ASP A 1 353 ? 143.838 187.773 114.059 1.00 123.04 353 ASP A C 1
ATOM 2635 O O . ASP A 1 353 ? 144.583 188.525 113.429 1.00 122.72 353 ASP A O 1
ATOM 2640 N N . GLN A 1 354 ? 143.595 186.519 113.660 1.00 118.38 354 GLN A N 1
ATOM 2641 C CA . GLN A 1 354 ? 144.184 185.891 112.471 1.00 118.94 354 GLN A CA 1
ATOM 2642 C C . GLN A 1 354 ? 143.155 184.986 111.780 1.00 118.13 354 GLN A C 1
ATOM 2643 O O . GLN A 1 354 ? 142.879 183.877 112.232 1.00 118.41 354 GLN A O 1
ATOM 2649 N N . LEU A 1 355 ? 142.575 185.453 110.671 1.00 103.95 355 LEU A N 1
ATOM 2650 C CA . LEU A 1 355 ? 141.611 184.689 109.873 1.00 102.87 355 LEU A CA 1
ATOM 2651 C C . LEU A 1 355 ? 142.343 183.655 109.006 1.00 101.56 355 LEU A C 1
ATOM 2652 O O . LEU A 1 355 ? 142.845 183.971 107.930 1.00 101.71 355 LEU A O 1
ATOM 2657 N N . ILE A 1 356 ? 142.430 182.420 109.502 1.00 93.81 356 ILE A N 1
ATOM 2658 C CA . ILE A 1 356 ? 143.177 181.302 108.908 1.00 94.27 356 ILE A CA 1
ATOM 2659 C C . ILE A 1 356 ? 142.647 180.921 107.516 1.00 91.46 356 ILE A C 1
ATOM 2660 O O . ILE A 1 356 ? 143.408 180.471 106.664 1.00 92.39 356 ILE A O 1
ATOM 2665 N N . LEU A 1 357 ? 141.353 181.131 107.271 1.00 83.96 357 LEU A N 1
ATOM 2666 C CA . LEU A 1 357 ? 140.704 180.907 105.983 1.00 86.96 357 LEU A CA 1
ATOM 2667 C C . LEU A 1 357 ? 139.589 181.948 105.783 1.00 87.19 357 LEU A C 1
ATOM 2668 O O . LEU A 1 357 ? 138.841 182.215 106.721 1.00 89.87 357 LEU A O 1
ATOM 2673 N N . LYS A 1 358 ? 139.457 182.567 104.606 1.00 87.30 358 LYS A N 1
ATOM 2674 C CA . LYS A 1 358 ? 138.518 183.689 104.396 1.00 86.84 358 LYS A CA 1
ATOM 2675 C C . LYS A 1 358 ? 138.032 183.802 102.950 1.00 85.52 358 LYS A C 1
ATOM 2676 O O . LYS A 1 358 ? 138.765 183.475 102.023 1.00 84.97 358 LYS A O 1
ATOM 2682 N N . GLU A 1 359 ? 136.812 184.310 102.759 1.00 86.57 359 GLU A N 1
ATOM 2683 C CA . GLU A 1 359 ? 136.157 184.507 101.446 1.00 88.49 359 GLU A CA 1
ATOM 2684 C C . GLU A 1 359 ? 136.014 183.225 100.594 1.00 90.09 359 GLU A C 1
ATOM 2685 O O . GLU A 1 359 ? 135.849 183.285 99.373 1.00 89.19 359 GLU A O 1
ATOM 2691 N N . VAL A 1 360 ? 136.073 182.044 101.215 1.00 83.87 360 VAL A N 1
ATOM 2692 C CA . VAL A 1 360 ? 136.038 180.765 100.501 1.00 78.88 360 VAL A CA 1
ATOM 2693 C C . VAL A 1 360 ? 134.635 180.422 100.011 1.00 80.20 360 VAL A C 1
ATOM 2694 O O . VAL A 1 360 ? 133.636 180.536 100.719 1.00 84.33 360 VAL A O 1
ATOM 2698 N N . SER A 1 361 ? 134.571 179.931 98.782 1.00 82.26 361 SER A N 1
ATOM 2699 C CA . SER A 1 361 ? 133.404 179.274 98.212 1.00 81.53 361 SER A CA 1
ATOM 2700 C C . SER A 1 361 ? 133.839 178.081 97.370 1.00 82.37 361 SER A C 1
ATOM 2701 O O . SER A 1 361 ? 134.909 178.095 96.752 1.00 87.52 361 SER A O 1
ATOM 2704 N N . ALA A 1 362 ? 133.013 177.044 97.379 1.00 75.58 362 ALA A N 1
ATOM 2705 C CA . ALA A 1 362 ? 133.226 175.789 96.679 1.00 79.69 362 ALA A CA 1
ATOM 2706 C C . ALA A 1 362 ? 131.873 175.109 96.460 1.00 80.26 362 ALA A C 1
ATOM 2707 O O . ALA A 1 362 ? 130.906 175.419 97.154 1.00 84.10 362 ALA A O 1
ATOM 2709 N N . VAL A 1 363 ? 131.820 174.127 95.571 1.00 74.04 363 VAL A N 1
ATOM 2710 C CA . VAL A 1 363 ? 130.807 173.073 95.629 1.00 74.10 363 VAL A CA 1
ATOM 2711 C C . VAL A 1 363 ? 131.505 171.712 95.644 1.00 74.55 363 VAL A C 1
ATOM 2712 O O . VAL A 1 363 ? 132.566 171.541 95.044 1.00 78.76 363 VAL A O 1
ATOM 2716 N N . ILE A 1 364 ? 130.953 170.765 96.402 1.00 74.57 364 ILE A N 1
ATOM 2717 C CA . ILE A 1 364 ? 131.432 169.391 96.521 1.00 78.10 364 ILE A CA 1
ATOM 2718 C C . ILE A 1 364 ? 130.284 168.470 96.098 1.00 77.40 364 ILE A C 1
ATOM 2719 O O . ILE A 1 364 ? 129.150 168.638 96.550 1.00 74.66 364 ILE A O 1
ATOM 2724 N N . GLU A 1 365 ? 130.560 167.547 95.167 1.00 83.78 365 GLU A N 1
ATOM 2725 C CA . GLU A 1 365 ? 129.537 167.028 94.256 1.00 86.50 365 GLU A CA 1
ATOM 2726 C C . GLU A 1 365 ? 129.194 165.551 94.454 1.00 87.05 365 GLU A C 1
ATOM 2727 O O . GLU A 1 365 ? 130.056 164.710 94.712 1.00 80.14 365 GLU A O 1
ATOM 2733 N N . ALA A 1 366 ? 127.901 165.251 94.315 1.00 86.65 366 ALA A N 1
ATOM 2734 C CA . ALA A 1 366 ? 127.281 163.972 94.650 1.00 86.74 366 ALA A CA 1
ATOM 2735 C C . ALA A 1 366 ? 127.909 162.790 93.903 1.00 87.36 366 ALA A C 1
ATOM 2736 O O . ALA A 1 366 ? 127.808 162.694 92.679 1.00 85.61 366 ALA A O 1
ATOM 2738 N N . GLY A 1 367 ? 128.555 161.886 94.640 1.00 83.02 367 GLY A N 1
ATOM 2739 C CA . GLY A 1 367 ? 129.236 160.707 94.082 1.00 82.47 367 GLY A CA 1
ATOM 2740 C C . GLY A 1 367 ? 130.609 160.953 93.429 1.00 80.02 367 GLY A C 1
ATOM 2741 O O . GLY A 1 367 ? 131.237 159.995 92.991 1.00 73.47 367 GLY A O 1
ATOM 2742 N N . LYS A 1 368 ? 131.088 162.202 93.361 1.00 79.51 368 LYS A N 1
ATOM 2743 C CA . LYS A 1 368 ? 132.441 162.558 92.880 1.00 75.17 368 LYS A CA 1
ATOM 2744 C C . LYS A 1 368 ? 133.441 162.627 94.030 1.00 68.38 368 LYS A C 1
ATOM 2745 O O . LYS A 1 368 ? 133.113 162.395 95.190 1.00 73.93 368 LYS A O 1
ATOM 2751 N N . VAL A 1 369 ? 134.673 162.981 93.706 1.00 57.80 369 VAL A N 1
ATOM 2752 C CA . VAL A 1 369 ? 135.742 163.242 94.667 1.00 65.70 369 VAL A CA 1
ATOM 2753 C C . VAL A 1 369 ? 136.177 164.697 94.585 1.00 66.78 369 VAL A C 1
ATOM 2754 O O . VAL A 1 369 ? 136.255 165.254 93.494 1.00 74.98 369 VAL A O 1
ATOM 2758 N N . THR A 1 370 ? 136.494 165.316 95.719 1.00 60.69 370 THR A N 1
ATOM 2759 C CA . THR A 1 370 ? 137.192 166.601 95.720 1.00 66.93 370 THR A CA 1
ATOM 2760 C C . THR A 1 370 ? 138.411 166.497 96.620 1.00 67.81 370 THR A C 1
ATOM 2761 O O . THR A 1 370 ? 138.310 165.953 97.723 1.00 68.26 370 THR A O 1
ATOM 2765 N N . ALA A 1 371 ? 139.568 166.967 96.171 1.00 80.70 371 ALA A N 1
ATOM 2766 C CA . ALA A 1 371 ? 140.808 166.755 96.896 1.00 79.80 371 ALA A CA 1
ATOM 2767 C C . ALA A 1 371 ? 141.446 168.067 97.365 1.00 84.09 371 ALA A C 1
ATOM 2768 O O . ALA A 1 371 ? 141.828 168.923 96.569 1.00 89.64 371 ALA A O 1
ATOM 2770 N N . ILE A 1 372 ? 141.590 168.206 98.678 1.00 87.61 372 ILE A N 1
ATOM 2771 C CA . ILE A 1 372 ? 142.268 169.314 99.346 1.00 89.55 372 ILE A CA 1
ATOM 2772 C C . ILE A 1 372 ? 143.774 169.019 99.335 1.00 91.00 372 ILE A C 1
ATOM 2773 O O . ILE A 1 372 ? 144.272 168.244 100.152 1.00 91.63 372 ILE A O 1
ATOM 2778 N N . VAL A 1 373 ? 144.503 169.601 98.385 1.00 101.51 373 VAL A N 1
ATOM 2779 C CA . VAL A 1 373 ? 145.948 169.381 98.212 1.00 101.87 373 VAL A CA 1
ATOM 2780 C C . VAL A 1 373 ? 146.652 170.712 97.984 1.00 101.56 373 VAL A C 1
ATOM 2781 O O . VAL A 1 373 ? 146.264 171.492 97.122 1.00 99.80 373 VAL A O 1
ATOM 2785 N N . GLY A 1 374 ? 147.723 170.967 98.725 1.00 105.32 374 GLY A N 1
ATOM 2786 C CA . GLY A 1 374 ? 148.433 172.237 98.659 1.00 105.55 374 GLY A CA 1
ATOM 2787 C C . GLY A 1 374 ? 149.678 172.267 99.544 1.00 107.55 374 GLY A C 1
ATOM 2788 O O . GLY A 1 374 ? 150.091 171.223 100.061 1.00 105.69 374 GLY A O 1
ATOM 2789 N N . PRO A 1 375 ? 150.284 173.447 99.719 1.00 106.95 375 PRO A N 1
ATOM 2790 C CA . PRO A 1 375 ? 151.531 173.630 100.466 1.00 104.18 375 PRO A CA 1
ATOM 2791 C C . PRO A 1 375 ? 151.511 173.086 101.904 1.00 102.99 375 PRO A C 1
ATOM 2792 O O . PRO A 1 375 ? 150.532 173.247 102.640 1.00 101.17 375 PRO A O 1
ATOM 2796 N N . SER A 1 376 ? 152.634 172.510 102.340 1.00 103.04 376 SER A N 1
ATOM 2797 C CA . SER A 1 376 ? 152.845 172.072 103.726 1.00 103.83 376 SER A CA 1
ATOM 2798 C C . SER A 1 376 ? 152.863 173.257 104.697 1.00 102.86 376 SER A C 1
ATOM 2799 O O . SER A 1 376 ? 153.491 174.284 104.425 1.00 102.83 376 SER A O 1
ATOM 2802 N N . GLY A 1 377 ? 152.141 173.151 105.813 1.00 98.44 377 GLY A N 1
ATOM 2803 C CA . GLY A 1 377 ? 151.935 174.257 106.755 1.00 100.93 377 GLY A CA 1
ATOM 2804 C C . GLY A 1 377 ? 151.072 175.408 106.215 1.00 103.66 377 GLY A C 1
ATOM 2805 O O . GLY A 1 377 ? 150.952 176.441 106.874 1.00 101.85 377 GLY A O 1
ATOM 2806 N N . GLY A 1 378 ? 150.465 175.262 105.031 1.00 104.97 378 GLY A N 1
ATOM 2807 C CA . GLY A 1 378 ? 149.680 176.314 104.369 1.00 103.65 378 GLY A CA 1
ATOM 2808 C C . GLY A 1 378 ? 148.250 176.517 104.893 1.00 105.18 378 GLY A C 1
ATOM 2809 O O . GLY A 1 378 ? 147.495 177.288 104.304 1.00 104.74 378 GLY A O 1
ATOM 2810 N N . GLY A 1 379 ? 147.864 175.838 105.977 1.00 96.42 379 GLY A N 1
ATOM 2811 C CA . GLY A 1 379 ? 146.553 175.971 106.625 1.00 94.41 379 GLY A CA 1
ATOM 2812 C C . GLY A 1 379 ? 145.442 175.081 106.051 1.00 92.63 379 GLY A C 1
ATOM 2813 O O . GLY A 1 379 ? 144.327 175.102 106.570 1.00 90.27 379 GLY A O 1
ATOM 2814 N N . LYS A 1 380 ? 145.732 174.263 105.025 1.00 93.10 380 LYS A N 1
ATOM 2815 C CA . LYS A 1 380 ? 144.761 173.431 104.272 1.00 93.06 380 LYS A CA 1
ATOM 2816 C C . LYS A 1 380 ? 143.903 172.495 105.129 1.00 89.73 380 LYS A C 1
ATOM 2817 O O . LYS A 1 380 ? 142.733 172.265 104.839 1.00 87.63 380 LYS A O 1
ATOM 2823 N N . THR A 1 381 ? 144.459 172.021 106.239 1.00 80.27 381 THR A N 1
ATOM 2824 C CA . THR A 1 381 ? 143.776 171.214 107.266 1.00 81.55 381 THR A CA 1
ATOM 2825 C C . THR A 1 381 ? 142.555 171.902 107.882 1.00 79.70 381 THR A C 1
ATOM 2826 O O . THR A 1 381 ? 141.646 171.219 108.342 1.00 81.40 381 THR A O 1
ATOM 2830 N N . THR A 1 382 ? 142.474 173.233 107.836 1.00 77.62 382 THR A N 1
ATOM 2831 C CA . THR A 1 382 ? 141.316 174.015 108.296 1.00 73.09 382 THR A CA 1
ATOM 2832 C C . THR A 1 382 ? 140.084 173.765 107.451 1.00 77.94 382 THR A C 1
ATOM 2833 O O . THR A 1 382 ? 139.004 173.609 108.004 1.00 87.72 382 THR A O 1
ATOM 2837 N N . LEU A 1 383 ? 140.195 173.686 106.126 1.00 76.37 383 LEU A N 1
ATOM 2838 C CA . LEU A 1 383 ? 139.021 173.479 105.277 1.00 71.32 383 LEU A CA 1
ATOM 2839 C C . LEU A 1 383 ? 138.439 172.082 105.489 1.00 72.02 383 LEU A C 1
ATOM 2840 O O . LEU A 1 383 ? 137.231 171.889 105.507 1.00 73.77 383 LEU A O 1
ATOM 2845 N N . PHE A 1 384 ? 139.305 171.098 105.706 1.00 73.42 384 PHE A N 1
ATOM 2846 C CA . PHE A 1 384 ? 138.905 169.731 105.982 1.00 72.14 384 PHE A CA 1
ATOM 2847 C C . PHE A 1 384 ? 138.154 169.649 107.311 1.00 73.34 384 PHE A C 1
ATOM 2848 O O . PHE A 1 384 ? 137.025 169.163 107.353 1.00 80.15 384 PHE A O 1
ATOM 2856 N N . LYS A 1 385 ? 138.713 170.217 108.387 1.00 69.71 385 LYS A N 1
ATOM 2857 C CA . LYS A 1 385 ? 138.057 170.315 109.697 1.00 65.03 385 LYS A CA 1
ATOM 2858 C C . LYS A 1 385 ? 136.778 171.154 109.690 1.00 58.83 385 LYS A C 1
ATOM 2859 O O . LYS A 1 385 ? 135.864 170.854 110.445 1.00 70.15 385 LYS A O 1
ATOM 2865 N N . LEU A 1 386 ? 136.652 172.174 108.852 1.00 55.08 386 LEU A N 1
ATOM 2866 C CA . LEU A 1 386 ? 135.387 172.879 108.667 1.00 60.19 386 LEU A CA 1
ATOM 2867 C C . LEU A 1 386 ? 134.329 171.983 108.023 1.00 68.70 386 LEU A C 1
ATOM 2868 O O . LEU A 1 386 ? 133.193 171.965 108.490 1.00 71.49 386 LEU A O 1
ATOM 2873 N N . LEU A 1 387 ? 134.660 171.237 106.967 1.00 72.36 387 LEU A N 1
ATOM 2874 C CA . LEU A 1 387 ? 133.694 170.393 106.261 1.00 66.09 387 LEU A CA 1
ATOM 2875 C C . LEU A 1 387 ? 133.174 169.242 107.123 1.00 65.09 387 LEU A C 1
ATOM 2876 O O . LEU A 1 387 ? 131.985 168.962 107.092 1.00 68.93 387 LEU A O 1
ATOM 2881 N N . GLU A 1 388 ? 134.006 168.603 107.942 1.00 57.80 388 GLU A N 1
ATOM 2882 C CA . GLU A 1 388 ? 133.551 167.556 108.853 1.00 53.88 388 GLU A CA 1
ATOM 2883 C C . GLU A 1 388 ? 132.948 168.082 110.166 1.00 57.64 388 GLU A C 1
ATOM 2884 O O . GLU A 1 388 ? 132.760 167.318 111.106 1.00 62.12 388 GLU A O 1
ATOM 2890 N N . ARG A 1 389 ? 132.694 169.384 110.232 1.00 56.91 389 ARG A N 1
ATOM 2891 C CA . ARG A 1 389 ? 132.127 169.982 111.444 1.00 52.92 389 ARG A CA 1
ATOM 2892 C C . ARG A 1 389 ? 133.045 169.854 112.661 1.00 53.66 389 ARG A C 1
ATOM 2893 O O . ARG A 1 389 ? 132.588 170.004 113.794 1.00 57.43 389 ARG A O 1
ATOM 2901 N N . PHE A 1 390 ? 134.330 169.582 112.443 1.00 62.51 390 PHE A N 1
ATOM 2902 C CA . PHE A 1 390 ? 135.279 169.539 113.560 1.00 62.93 390 PHE A CA 1
ATOM 2903 C C . PHE A 1 390 ? 135.456 170.982 114.046 1.00 65.61 390 PHE A C 1
ATOM 2904 O O . PHE A 1 390 ? 135.995 171.209 115.129 1.00 68.16 390 PHE A O 1
ATOM 2912 N N . TYR A 1 391 ? 134.966 171.954 113.271 1.00 70.89 391 TYR A N 1
ATOM 2913 C CA . TYR A 1 391 ? 135.053 173.372 113.656 1.00 67.07 391 TYR A CA 1
ATOM 2914 C C . TYR A 1 391 ? 133.898 174.213 113.099 1.00 65.83 391 TYR A C 1
ATOM 2915 O O . TYR A 1 391 ? 133.493 174.011 111.954 1.00 70.76 391 TYR A O 1
ATOM 2924 N N . SER A 1 392 ? 133.366 175.144 113.878 1.00 62.84 392 SER A N 1
ATOM 2925 C CA . SER A 1 392 ? 132.304 176.054 113.445 1.00 66.65 392 SER A CA 1
ATOM 2926 C C . SER A 1 392 ? 132.882 177.223 112.653 1.00 65.89 392 SER A C 1
ATOM 2927 O O . SER A 1 392 ? 133.902 177.763 113.068 1.00 71.10 392 SER A O 1
ATOM 2930 N N . PRO A 1 393 ? 132.246 177.702 111.579 1.00 70.98 393 PRO A N 1
ATOM 2931 C CA . PRO A 1 393 ? 132.750 178.833 110.806 1.00 70.84 393 PRO A CA 1
ATOM 2932 C C . PRO A 1 393 ? 132.630 180.160 111.579 1.00 76.01 393 PRO A C 1
ATOM 2933 O O . PRO A 1 393 ? 131.691 180.357 112.354 1.00 76.31 393 PRO A O 1
ATOM 2937 N N . THR A 1 394 ? 133.535 181.118 111.342 1.00 79.05 394 THR A N 1
ATOM 2938 C CA . THR A 1 394 ? 133.441 182.493 111.873 1.00 79.51 394 THR A CA 1
ATOM 2939 C C . THR A 1 394 ? 132.430 183.316 111.066 1.00 82.95 394 THR A C 1
ATOM 2940 O O . THR A 1 394 ? 132.777 184.279 110.388 1.00 86.16 394 THR A O 1
ATOM 2944 N N . ALA A 1 395 ? 131.162 182.916 111.130 1.00 79.63 395 ALA A N 1
ATOM 2945 C CA . ALA A 1 395 ? 130.019 183.529 110.448 1.00 81.90 395 ALA A CA 1
ATOM 2946 C C . ALA A 1 395 ? 130.100 183.511 108.904 1.00 81.48 395 ALA A C 1
ATOM 2947 O O . ALA A 1 395 ? 130.084 184.552 108.247 1.00 84.23 395 ALA A O 1
ATOM 2949 N N . GLY A 1 396 ? 130.127 182.312 108.316 1.00 71.50 396 GLY A N 1
ATOM 2950 C CA . GLY A 1 396 ? 129.880 182.110 106.884 1.00 72.95 396 GLY A CA 1
ATOM 2951 C C . GLY A 1 396 ? 129.317 180.716 106.589 1.00 74.50 396 GLY A C 1
ATOM 2952 O O . GLY A 1 396 ? 129.591 179.777 107.329 1.00 71.91 396 GLY A O 1
ATOM 2953 N N . THR A 1 397 ? 128.477 180.574 105.560 1.00 75.96 397 THR A N 1
ATOM 2954 C CA . THR A 1 397 ? 127.558 179.427 105.445 1.00 73.81 397 THR A CA 1
ATOM 2955 C C . THR A 1 397 ? 128.171 178.165 104.819 1.00 72.75 397 THR A C 1
ATOM 2956 O O . THR A 1 397 ? 128.760 178.191 103.741 1.00 70.17 397 THR A O 1
ATOM 2960 N N . ILE A 1 398 ? 127.966 177.027 105.487 1.00 69.59 398 ILE A N 1
ATOM 2961 C CA . ILE A 1 398 ? 128.098 175.671 104.933 1.00 65.75 398 ILE A CA 1
ATOM 2962 C C . ILE A 1 398 ? 126.680 175.183 104.695 1.00 69.99 398 ILE A C 1
ATOM 2963 O O . ILE A 1 398 ? 125.858 175.330 105.587 1.00 81.93 398 ILE A O 1
ATOM 2968 N N . ARG A 1 399 ? 126.351 174.669 103.509 1.00 69.99 399 ARG A N 1
ATOM 2969 C CA . ARG A 1 399 ? 124.959 174.434 103.091 1.00 72.02 399 ARG A CA 1
ATOM 2970 C C . ARG A 1 399 ? 124.835 173.149 102.286 1.00 71.65 399 ARG A C 1
ATOM 2971 O O . ARG A 1 399 ? 125.597 172.967 101.349 1.00 74.86 399 ARG A O 1
ATOM 2979 N N . LEU A 1 400 ? 123.870 172.286 102.607 1.00 75.36 400 LEU A N 1
ATOM 2980 C CA . LEU A 1 400 ? 123.635 170.997 101.946 1.00 75.33 400 LEU A CA 1
ATOM 2981 C C . LEU A 1 400 ? 122.359 171.075 101.108 1.00 74.49 400 LEU A C 1
ATOM 2982 O O . LEU A 1 400 ? 121.289 171.353 101.639 1.00 76.51 400 LEU A O 1
ATOM 2987 N N . GLY A 1 401 ? 122.449 170.841 99.800 1.00 79.53 401 GLY A N 1
ATOM 2988 C CA . GLY A 1 401 ? 121.326 171.044 98.883 1.00 83.18 401 GLY A CA 1
ATOM 2989 C C . GLY A 1 401 ? 120.966 172.525 98.778 1.00 87.89 401 GLY A C 1
ATOM 2990 O O . GLY A 1 401 ? 121.563 173.251 97.987 1.00 87.94 401 GLY A O 1
ATOM 2991 N N . ASP A 1 402 ? 120.032 172.982 99.619 1.00 94.10 402 ASP A N 1
ATOM 2992 C CA . ASP A 1 402 ? 119.752 174.409 99.864 1.00 91.66 402 ASP A CA 1
ATOM 2993 C C . ASP A 1 402 ? 119.379 174.734 101.334 1.00 88.43 402 ASP A C 1
ATOM 2994 O O . ASP A 1 402 ? 118.699 175.715 101.623 1.00 89.70 402 ASP A O 1
ATOM 2999 N N . GLU A 1 403 ? 119.797 173.892 102.279 1.00 81.67 403 GLU A N 1
ATOM 3000 C CA . GLU A 1 403 ? 119.617 174.070 103.731 1.00 84.35 403 GLU A CA 1
ATOM 3001 C C . GLU A 1 403 ? 120.966 174.302 104.439 1.00 83.25 403 GLU A C 1
ATOM 3002 O O . GLU A 1 403 ? 121.896 173.519 104.236 1.00 81.75 403 GLU A O 1
ATOM 3008 N N . PRO A 1 404 ? 121.129 175.353 105.268 1.00 80.25 404 PRO A N 1
ATOM 3009 C CA . PRO A 1 404 ? 122.335 175.559 106.065 1.00 73.45 404 PRO A CA 1
ATOM 3010 C C . PRO A 1 404 ? 122.661 174.332 106.915 1.00 65.39 404 PRO A C 1
ATOM 3011 O O . PRO A 1 404 ? 121.805 173.839 107.633 1.00 76.27 404 PRO A O 1
ATOM 3015 N N . VAL A 1 405 ? 123.879 173.785 106.848 1.00 54.42 405 VAL A N 1
ATOM 3016 C CA . VAL A 1 405 ? 124.262 172.498 107.464 1.00 60.88 405 VAL A CA 1
ATOM 3017 C C . VAL A 1 405 ? 124.200 172.516 108.975 1.00 64.48 405 VAL A C 1
ATOM 3018 O O . VAL A 1 405 ? 123.988 171.480 109.598 1.00 66.67 405 VAL A O 1
ATOM 3022 N N . ASP A 1 406 ? 124.331 173.680 109.595 1.00 64.55 406 ASP A N 1
ATOM 3023 C CA . ASP A 1 406 ? 124.161 173.818 111.048 1.00 69.75 406 ASP A CA 1
ATOM 3024 C C . ASP A 1 406 ? 122.722 173.537 111.531 1.00 71.74 406 ASP A C 1
ATOM 3025 O O . ASP A 1 406 ? 122.489 173.443 112.733 1.00 68.12 406 ASP A O 1
ATOM 3030 N N . THR A 1 407 ? 121.766 173.334 110.617 1.00 72.75 407 THR A N 1
ATOM 3031 C CA . THR A 1 407 ? 120.400 172.860 110.890 1.00 64.62 407 THR A CA 1
ATOM 3032 C C . THR A 1 407 ? 120.365 171.432 111.420 1.00 68.29 407 THR A C 1
ATOM 3033 O O . THR A 1 407 ? 119.590 171.133 112.321 1.00 73.51 407 THR A O 1
ATOM 3037 N N . TYR A 1 408 ? 121.144 170.512 110.856 1.00 69.86 408 TYR A N 1
ATOM 3038 C CA . TYR A 1 408 ? 121.095 169.096 111.229 1.00 70.28 408 TYR A CA 1
ATOM 3039 C C . TYR A 1 408 ? 121.860 168.816 112.524 1.00 64.98 408 TYR A C 1
ATOM 3040 O O . TYR A 1 408 ? 122.904 169.407 112.790 1.00 61.87 408 TYR A O 1
ATOM 3049 N N . SER A 1 409 ? 121.368 167.877 113.319 1.00 64.66 409 SER A N 1
ATOM 3050 C CA . SER A 1 409 ? 121.991 167.480 114.581 1.00 66.66 409 SER A CA 1
ATOM 3051 C C . SER A 1 409 ? 123.404 166.976 114.341 1.00 60.16 409 SER A C 1
ATOM 3052 O O . SER A 1 409 ? 123.617 166.296 113.351 1.00 71.18 409 SER A O 1
ATOM 3055 N N . LEU A 1 410 ? 124.370 167.210 115.226 1.00 57.19 410 LEU A N 1
ATOM 3056 C CA . LEU A 1 410 ? 125.713 166.644 115.042 1.00 56.68 410 LEU A CA 1
ATOM 3057 C C . LEU A 1 410 ? 125.723 165.113 115.079 1.00 61.47 410 LEU A C 1
ATOM 3058 O O . LEU A 1 410 ? 126.520 164.522 114.370 1.00 66.88 410 LEU A O 1
ATOM 3063 N N . GLU A 1 411 ? 124.816 164.469 115.807 1.00 65.96 411 GLU A N 1
ATOM 3064 C CA . GLU A 1 411 ? 124.617 163.018 115.716 1.00 61.12 411 GLU A CA 1
ATOM 3065 C C . GLU A 1 411 ? 124.167 162.627 114.310 1.00 65.45 411 GLU A C 1
ATOM 3066 O O . GLU A 1 411 ? 124.855 161.867 113.640 1.00 76.24 411 GLU A O 1
ATOM 3072 N N . SER A 1 412 ? 123.081 163.208 113.798 1.00 58.45 412 SER A N 1
ATOM 3073 C CA . SER A 1 412 ? 122.564 162.952 112.446 1.00 59.89 412 SER A CA 1
ATOM 3074 C C . SER A 1 412 ? 123.503 163.395 111.315 1.00 57.29 412 SER A C 1
ATOM 3075 O O . SER A 1 412 ? 123.384 162.932 110.193 1.00 67.71 412 SER A O 1
ATOM 3078 N N . TRP A 1 413 ? 124.497 164.210 111.609 1.00 53.54 413 TRP A N 1
ATOM 3079 C CA . TRP A 1 413 ? 125.605 164.508 110.724 1.00 50.51 413 TRP A CA 1
ATOM 3080 C C . TRP A 1 413 ? 126.687 163.434 110.754 1.00 55.04 413 TRP A C 1
ATOM 3081 O O . TRP A 1 413 ? 127.004 162.815 109.743 1.00 68.37 413 TRP A O 1
ATOM 3092 N N . ARG A 1 414 ? 127.235 163.156 111.924 1.00 40.10 414 ARG A N 1
ATOM 3093 C CA . ARG A 1 414 ? 128.295 162.179 112.129 1.00 39.72 414 ARG A CA 1
ATOM 3094 C C . ARG A 1 414 ? 127.840 160.769 111.734 1.00 50.13 414 ARG A C 1
ATOM 3095 O O . ARG A 1 414 ? 128.664 159.962 111.335 1.00 55.46 414 ARG A O 1
ATOM 3103 N N . GLU A 1 415 ? 126.536 160.492 111.753 1.00 55.87 415 GLU A N 1
ATOM 3104 C CA . GLU A 1 415 ? 125.960 159.249 111.234 1.00 55.83 415 GLU A CA 1
ATOM 3105 C C . GLU A 1 415 ? 126.019 159.132 109.704 1.00 59.54 415 GLU A C 1
ATOM 3106 O O . GLU A 1 415 ? 126.266 158.037 109.204 1.00 64.02 415 GLU A O 1
ATOM 3112 N N . HIS A 1 416 ? 125.773 160.207 108.946 1.00 60.41 416 HIS A N 1
ATOM 3113 C CA . HIS A 1 416 ? 125.783 160.164 107.476 1.00 54.37 416 HIS A CA 1
ATOM 3114 C C . HIS A 1 416 ? 127.152 160.470 106.868 1.00 50.72 416 HIS A C 1
ATOM 3115 O O . HIS A 1 416 ? 127.388 160.145 105.709 1.00 54.98 416 HIS A O 1
ATOM 3122 N N . ILE A 1 417 ? 128.077 161.036 107.635 1.00 53.11 417 ILE A N 1
ATOM 3123 C CA . ILE A 1 417 ? 129.515 161.017 107.343 1.00 52.44 417 ILE A CA 1
ATOM 3124 C C . ILE A 1 417 ? 130.110 159.635 107.632 1.00 54.92 417 ILE A C 1
ATOM 3125 O O . ILE A 1 417 ? 129.681 158.952 108.553 1.00 56.98 417 ILE A O 1
ATOM 3130 N N . GLY A 1 418 ? 131.160 159.258 106.909 1.00 54.41 418 GLY A N 1
ATOM 3131 C CA . GLY A 1 418 ? 132.140 158.240 107.292 1.00 52.84 418 GLY A CA 1
ATOM 3132 C C . GLY A 1 418 ? 133.531 158.843 107.348 1.00 55.40 418 GLY A C 1
ATOM 3133 O O . GLY A 1 418 ? 133.772 159.859 106.715 1.00 68.06 418 GLY A O 1
ATOM 3134 N N . TYR A 1 419 ? 134.472 158.249 108.073 1.00 58.53 419 TYR A N 1
ATOM 3135 C CA . TYR A 1 419 ? 135.808 158.827 108.274 1.00 61.75 419 TYR A CA 1
ATOM 3136 C C . TYR A 1 419 ? 136.908 157.762 108.365 1.00 65.77 419 TYR A C 1
ATOM 3137 O O . TYR A 1 419 ? 136.730 156.756 109.052 1.00 74.56 419 TYR A O 1
ATOM 3146 N N . VAL A 1 420 ? 138.049 157.982 107.701 1.00 75.01 420 VAL A N 1
ATOM 3147 C CA . VAL A 1 420 ? 139.212 157.070 107.672 1.00 77.47 420 VAL A CA 1
ATOM 3148 C C . VAL A 1 420 ? 140.515 157.870 107.628 1.00 79.58 420 VAL A C 1
ATOM 3149 O O . VAL A 1 420 ? 140.587 158.875 106.926 1.00 82.64 420 VAL A O 1
ATOM 3153 N N . SER A 1 421 ? 141.582 157.398 108.280 1.00 96.51 421 SER A N 1
ATOM 3154 C CA . SER A 1 421 ? 142.916 157.989 108.105 1.00 98.81 421 SER A CA 1
ATOM 3155 C C . SER A 1 421 ? 144.063 156.979 108.075 1.00 100.73 421 SER A C 1
ATOM 3156 O O . SER A 1 421 ? 144.062 155.968 108.783 1.00 103.18 421 SER A O 1
ATOM 3159 N N . GLN A 1 422 ? 145.109 157.330 107.330 1.00 113.48 422 GLN A N 1
ATOM 3160 C CA . GLN A 1 422 ? 146.471 156.846 107.562 1.00 116.13 422 GLN A CA 1
ATOM 3161 C C . GLN A 1 422 ? 146.984 157.321 108.942 1.00 117.68 422 GLN A C 1
ATOM 3162 O O . GLN A 1 422 ? 146.363 158.167 109.586 1.00 116.19 422 GLN A O 1
ATOM 3168 N N . GLU A 1 423 ? 148.079 156.730 109.431 1.00 124.36 423 GLU A N 1
ATOM 3169 C CA . GLU A 1 423 ? 148.728 157.032 110.727 1.00 124.23 423 GLU A CA 1
ATOM 3170 C C . GLU A 1 423 ? 147.842 156.760 111.962 1.00 124.55 423 GLU A C 1
ATOM 3171 O O . GLU A 1 423 ? 148.206 157.089 113.090 1.00 124.64 423 GLU A O 1
ATOM 3177 N N . SER A 1 424 ? 146.683 156.126 111.769 1.00 116.72 424 SER A N 1
ATOM 3178 C CA . SER A 1 424 ? 145.738 155.780 112.831 1.00 116.98 424 SER A CA 1
ATOM 3179 C C . SER A 1 424 ? 146.220 154.587 113.679 1.00 117.81 424 SER A C 1
ATOM 3180 O O . SER A 1 424 ? 146.743 153.603 113.138 1.00 117.93 424 SER A O 1
ATOM 3183 N N . PRO A 1 425 ? 146.053 154.628 115.012 1.00 118.85 425 PRO A N 1
ATOM 3184 C CA . PRO A 1 425 ? 146.016 153.439 115.855 1.00 118.48 425 PRO A CA 1
ATOM 3185 C C . PRO A 1 425 ? 144.608 152.814 115.828 1.00 119.39 425 PRO A C 1
ATOM 3186 O O . PRO A 1 425 ? 143.714 153.280 115.121 1.00 117.72 425 PRO A O 1
ATOM 3190 N N . LEU A 1 426 ? 144.387 151.773 116.629 1.00 108.00 426 LEU A N 1
ATOM 3191 C CA . LEU A 1 426 ? 143.089 151.111 116.801 1.00 106.99 426 LEU A CA 1
ATOM 3192 C C . LEU A 1 426 ? 142.635 151.162 118.267 1.00 105.71 426 LEU A C 1
ATOM 3193 O O . LEU A 1 426 ? 143.459 151.248 119.178 1.00 105.42 426 LEU A O 1
ATOM 3198 N N . MET A 1 427 ? 141.322 151.142 118.497 1.00 104.45 427 MET A N 1
ATOM 3199 C CA . MET A 1 427 ? 140.747 151.205 119.844 1.00 105.17 427 MET A CA 1
ATOM 3200 C C . MET A 1 427 ? 141.057 149.920 120.613 1.00 105.71 427 MET A C 1
ATOM 3201 O O . MET A 1 427 ? 140.815 148.827 120.100 1.00 105.75 427 MET A O 1
ATOM 3206 N N . SER A 1 428 ? 141.561 150.027 121.842 1.00 111.88 428 SER A N 1
ATOM 3207 C CA . SER A 1 428 ? 141.854 148.846 122.660 1.00 113.25 428 SER A CA 1
ATOM 3208 C C . SER A 1 428 ? 140.566 148.082 122.990 1.00 112.66 428 SER A C 1
ATOM 3209 O O . SER A 1 428 ? 139.630 148.606 123.594 1.00 111.23 428 SER A O 1
ATOM 3212 N N . GLY A 1 429 ? 140.496 146.838 122.520 1.00 100.58 429 GLY A N 1
ATOM 3213 C CA . GLY A 1 429 ? 139.259 146.065 122.413 1.00 96.75 429 GLY A CA 1
ATOM 3214 C C . GLY A 1 429 ? 139.394 144.927 121.402 1.00 96.01 429 GLY A C 1
ATOM 3215 O O . GLY A 1 429 ? 140.498 144.635 120.937 1.00 94.50 429 GLY A O 1
ATOM 3216 N N . THR A 1 430 ? 138.293 144.264 121.053 1.00 91.48 430 THR A N 1
ATOM 3217 C CA . THR A 1 430 ? 138.333 143.145 120.089 1.00 92.14 430 THR A CA 1
ATOM 3218 C C . THR A 1 430 ? 138.397 143.635 118.640 1.00 90.04 430 THR A C 1
ATOM 3219 O O . THR A 1 430 ? 138.179 144.810 118.344 1.00 89.37 430 THR A O 1
ATOM 3223 N N . ILE A 1 431 ? 138.702 142.750 117.693 1.00 88.84 431 ILE A N 1
ATOM 3224 C CA . ILE A 1 431 ? 138.698 143.124 116.277 1.00 86.27 431 ILE A CA 1
ATOM 3225 C C . ILE A 1 431 ? 137.264 143.264 115.780 1.00 87.70 431 ILE A C 1
ATOM 3226 O O . ILE A 1 431 ? 136.976 144.255 115.126 1.00 93.42 431 ILE A O 1
ATOM 3231 N N . ARG A 1 432 ? 136.317 142.407 116.174 1.00 86.45 432 ARG A N 1
ATOM 3232 C CA . ARG A 1 432 ? 134.887 142.648 115.885 1.00 83.81 432 ARG A CA 1
ATOM 3233 C C . ARG A 1 432 ? 134.352 143.944 116.518 1.00 84.36 432 ARG A C 1
ATOM 3234 O O . ARG A 1 432 ? 133.598 144.682 115.895 1.00 84.51 432 ARG A O 1
ATOM 3242 N N . GLU A 1 433 ? 134.798 144.293 117.718 1.00 86.43 433 GLU A N 1
ATOM 3243 C CA . GLU A 1 433 ? 134.484 145.572 118.356 1.00 81.16 433 GLU A CA 1
ATOM 3244 C C . GLU A 1 433 ? 135.043 146.763 117.572 1.00 81.51 433 GLU A C 1
ATOM 3245 O O . GLU A 1 433 ? 134.343 147.750 117.423 1.00 88.36 433 GLU A O 1
ATOM 3251 N N . ASN A 1 434 ? 136.244 146.680 116.992 1.00 79.75 434 ASN A N 1
ATOM 3252 C CA . ASN A 1 434 ? 136.781 147.733 116.122 1.00 83.00 434 ASN A CA 1
ATOM 3253 C C . ASN A 1 434 ? 136.046 147.830 114.782 1.00 77.70 434 ASN A C 1
ATOM 3254 O O . ASN A 1 434 ? 135.694 148.927 114.363 1.00 84.02 434 ASN A O 1
ATOM 3259 N N . ILE A 1 435 ? 135.761 146.711 114.123 1.00 71.51 435 ILE A N 1
ATOM 3260 C CA . ILE A 1 435 ? 135.044 146.661 112.840 1.00 73.57 435 ILE A CA 1
ATOM 3261 C C . ILE A 1 435 ? 133.580 147.133 112.974 1.00 72.45 435 ILE A C 1
ATOM 3262 O O . ILE A 1 435 ? 132.900 147.334 111.979 1.00 75.64 435 ILE A O 1
ATOM 3267 N N . SER A 1 436 ? 133.080 147.388 114.185 1.00 72.27 436 SER A N 1
ATOM 3268 C CA . SER A 1 436 ? 131.714 147.887 114.416 1.00 73.91 436 SER A CA 1
ATOM 3269 C C . SER A 1 436 ? 131.646 148.978 115.488 1.00 76.63 436 SER A C 1
ATOM 3270 O O . SER A 1 436 ? 130.625 149.173 116.141 1.00 79.29 436 SER A O 1
ATOM 3273 N N . TYR A 1 437 ? 132.742 149.705 115.682 1.00 71.93 437 TYR A N 1
ATOM 3274 C CA . TYR A 1 437 ? 132.917 150.616 116.800 1.00 66.52 437 TYR A CA 1
ATOM 3275 C C . TYR A 1 437 ? 131.823 151.680 116.853 1.00 67.57 437 TYR A C 1
ATOM 3276 O O . TYR A 1 437 ? 131.462 152.258 115.841 1.00 68.79 437 TYR A O 1
ATOM 3285 N N . GLY A 1 438 ? 131.304 151.948 118.043 1.00 70.84 438 GLY A N 1
ATOM 3286 C CA . GLY A 1 438 ? 130.373 153.041 118.349 1.00 70.73 438 GLY A CA 1
ATOM 3287 C C . GLY A 1 438 ? 128.971 153.010 117.715 1.00 73.56 438 GLY A C 1
ATOM 3288 O O . GLY A 1 438 ? 128.100 153.731 118.189 1.00 72.57 438 GLY A O 1
ATOM 3289 N N . LEU A 1 439 ? 128.704 152.207 116.684 1.00 92.91 439 LEU A N 1
ATOM 3290 C CA . LEU A 1 439 ? 127.397 152.187 116.018 1.00 94.87 439 LEU A CA 1
ATOM 3291 C C . LEU A 1 439 ? 126.357 151.409 116.839 1.00 95.60 439 LEU A C 1
ATOM 3292 O O . LEU A 1 439 ? 126.539 150.236 117.144 1.00 93.64 439 LEU A O 1
ATOM 3297 N N . GLU A 1 440 ? 125.267 152.080 117.214 1.00 110.86 440 GLU A N 1
ATOM 3298 C CA . GLU A 1 440 ? 124.258 151.533 118.135 1.00 112.57 440 GLU A CA 1
ATOM 3299 C C . GLU A 1 440 ? 123.225 150.624 117.456 1.00 113.92 440 GLU A C 1
ATOM 3300 O O . GLU A 1 440 ? 122.436 149.968 118.141 1.00 112.36 440 GLU A O 1
ATOM 3306 N N . ARG A 1 441 ? 123.207 150.562 116.117 1.00 113.92 441 ARG A N 1
ATOM 3307 C CA . ARG A 1 441 ? 122.425 149.560 115.376 1.00 113.18 441 ARG A CA 1
ATOM 3308 C C . ARG A 1 441 ? 122.911 148.154 115.746 1.00 112.28 441 ARG A C 1
ATOM 3309 O O . ARG A 1 441 ? 124.076 147.954 116.088 1.00 111.02 441 ARG A O 1
ATOM 3317 N N . ASP A 1 442 ? 122.035 147.162 115.669 1.00 121.88 442 ASP A N 1
ATOM 3318 C CA . ASP A 1 442 ? 122.425 145.762 115.833 1.00 122.80 442 ASP A CA 1
ATOM 3319 C C . ASP A 1 442 ? 123.342 145.288 114.687 1.00 122.28 442 ASP A C 1
ATOM 3320 O O . ASP A 1 442 ? 123.293 145.802 113.568 1.00 122.36 442 ASP A O 1
ATOM 3325 N N . VAL A 1 443 ? 124.171 144.284 114.982 1.00 102.09 443 VAL A N 1
ATOM 3326 C CA . VAL A 1 443 ? 125.077 143.600 114.043 1.00 100.22 443 VAL A CA 1
ATOM 3327 C C . VAL A 1 443 ? 125.061 142.099 114.323 1.00 97.74 443 VAL A C 1
ATOM 3328 O O . VAL A 1 443 ? 124.640 141.662 115.394 1.00 100.31 443 VAL A O 1
ATOM 3332 N N . THR A 1 444 ? 125.515 141.296 113.364 1.00 93.01 444 THR A N 1
ATOM 3333 C CA . THR A 1 444 ? 125.558 139.825 113.466 1.00 95.25 444 THR A CA 1
ATOM 3334 C C . THR A 1 444 ? 126.804 139.265 112.786 1.00 97.50 444 THR A C 1
ATOM 3335 O O . THR A 1 444 ? 127.323 139.865 111.847 1.00 101.15 444 THR A O 1
ATOM 3339 N N . ASP A 1 445 ? 127.289 138.099 113.221 1.00 91.65 445 ASP A N 1
ATOM 3340 C CA . ASP A 1 445 ? 128.444 137.392 112.648 1.00 87.67 445 ASP A CA 1
ATOM 3341 C C . ASP A 1 445 ? 128.358 137.263 111.117 1.00 86.15 445 ASP A C 1
ATOM 3342 O O . ASP A 1 445 ? 129.337 137.466 110.404 1.00 82.10 445 ASP A O 1
ATOM 3347 N N . ALA A 1 446 ? 127.161 136.972 110.607 1.00 96.66 446 ALA A N 1
ATOM 3348 C CA . ALA A 1 446 ? 126.871 136.805 109.181 1.00 99.20 446 ALA A CA 1
ATOM 3349 C C . ALA A 1 446 ? 126.966 138.096 108.332 1.00 98.08 446 ALA A C 1
ATOM 3350 O O . ALA A 1 446 ? 126.993 138.013 107.107 1.00 95.92 446 ALA A O 1
ATOM 3352 N N . GLU A 1 447 ? 127.015 139.283 108.949 1.00 91.68 447 GLU A N 1
ATOM 3353 C CA . GLU A 1 447 ? 127.131 140.577 108.254 1.00 88.87 447 GLU A CA 1
ATOM 3354 C C . GLU A 1 447 ? 128.389 141.367 108.629 1.00 87.74 447 GLU A C 1
ATOM 3355 O O . GLU A 1 447 ? 128.942 142.058 107.780 1.00 90.64 447 GLU A O 1
ATOM 3361 N N . ILE A 1 448 ? 128.914 141.237 109.847 1.00 82.05 448 ILE A N 1
ATOM 3362 C CA . ILE A 1 448 ? 130.157 141.915 110.239 1.00 84.61 448 ILE A CA 1
ATOM 3363 C C . ILE A 1 448 ? 131.361 141.482 109.383 1.00 84.27 448 ILE A C 1
ATOM 3364 O O . ILE A 1 448 ? 132.214 142.298 109.041 1.00 84.97 448 ILE A O 1
ATOM 3369 N N . GLU A 1 449 ? 131.396 140.221 108.946 1.00 92.20 449 GLU A N 1
ATOM 3370 C CA . GLU A 1 449 ? 132.404 139.744 107.991 1.00 94.16 449 GLU A CA 1
ATOM 3371 C C . GLU A 1 449 ? 132.018 140.028 106.534 1.00 93.73 449 GLU A C 1
ATOM 3372 O O . GLU A 1 449 ? 132.906 140.178 105.697 1.00 91.46 449 GLU A O 1
ATOM 3378 N N . LYS A 1 450 ? 130.725 140.248 106.233 1.00 87.99 450 LYS A N 1
ATOM 3379 C CA . LYS A 1 450 ? 130.251 140.802 104.945 1.00 85.03 450 LYS A CA 1
ATOM 3380 C C . LYS A 1 450 ? 130.690 142.252 104.728 1.00 87.65 450 LYS A C 1
ATOM 3381 O O . LYS A 1 450 ? 130.823 142.675 103.585 1.00 87.35 450 LYS A O 1
ATOM 3387 N N . ALA A 1 451 ? 130.991 143.000 105.789 1.00 81.70 451 ALA A N 1
ATOM 3388 C CA . ALA A 1 451 ? 131.759 144.242 105.699 1.00 77.17 451 ALA A CA 1
ATOM 3389 C C . ALA A 1 451 ? 133.292 144.038 105.676 1.00 76.36 451 ALA A C 1
ATOM 3390 O O . ALA A 1 451 ? 134.008 144.867 105.128 1.00 79.48 451 ALA A O 1
ATOM 3392 N N . ALA A 1 452 ? 133.823 142.949 106.236 1.00 86.70 452 ALA A N 1
ATOM 3393 C CA . ALA A 1 452 ? 135.270 142.728 106.343 1.00 89.19 452 ALA A CA 1
ATOM 3394 C C . ALA A 1 452 ? 135.915 142.011 105.144 1.00 86.34 452 ALA A C 1
ATOM 3395 O O . ALA A 1 452 ? 137.097 142.215 104.883 1.00 81.55 452 ALA A O 1
ATOM 3397 N N . GLU A 1 453 ? 135.193 141.194 104.375 1.00 88.95 453 GLU A N 1
ATOM 3398 C CA . GLU A 1 453 ? 135.755 140.585 103.151 1.00 90.35 453 GLU A CA 1
ATOM 3399 C C . GLU A 1 453 ? 136.122 141.631 102.080 1.00 92.78 453 GLU A C 1
ATOM 3400 O O . GLU A 1 453 ? 136.922 141.383 101.182 1.00 90.42 453 GLU A O 1
ATOM 3406 N N . MET A 1 454 ? 135.549 142.824 102.206 1.00 91.21 454 MET A N 1
ATOM 3407 C CA . MET A 1 454 ? 135.586 143.907 101.243 1.00 83.99 454 MET A CA 1
ATOM 3408 C C . MET A 1 454 ? 136.931 144.635 101.234 1.00 83.94 454 MET A C 1
ATOM 3409 O O . MET A 1 454 ? 137.504 144.860 100.173 1.00 85.10 454 MET A O 1
ATOM 3414 N N . ALA A 1 455 ? 137.465 144.985 102.406 1.00 89.18 455 ALA A N 1
ATOM 3415 C CA . ALA A 1 455 ? 138.792 145.592 102.557 1.00 90.45 455 ALA A CA 1
ATOM 3416 C C . ALA A 1 455 ? 139.917 144.550 102.558 1.00 89.04 455 ALA A C 1
ATOM 3417 O O . ALA A 1 455 ? 141.010 144.812 103.053 1.00 83.53 455 ALA A O 1
ATOM 3419 N N . TYR A 1 456 ? 139.628 143.321 102.128 1.00 99.04 456 TYR A N 1
ATOM 3420 C CA . TYR A 1 456 ? 140.483 142.160 102.343 1.00 97.83 456 TYR A CA 1
ATOM 3421 C C . TYR A 1 456 ? 140.842 141.956 103.831 1.00 98.54 456 TYR A C 1
ATOM 3422 O O . TYR A 1 456 ? 141.909 141.445 104.156 1.00 96.12 456 TYR A O 1
ATOM 3431 N N . ALA A 1 457 ? 140.006 142.415 104.765 1.00 105.59 457 ALA A N 1
ATOM 3432 C CA . ALA A 1 457 ? 140.261 142.284 106.196 1.00 105.27 457 ALA A CA 1
ATOM 3433 C C . ALA A 1 457 ? 139.974 140.860 106.681 1.00 107.28 457 ALA A C 1
ATOM 3434 O O . ALA A 1 457 ? 140.847 140.269 107.313 1.00 107.62 457 ALA A O 1
ATOM 3436 N N . LEU A 1 458 ? 138.818 140.264 106.338 1.00 105.65 458 LEU A N 1
ATOM 3437 C CA . LEU A 1 458 ? 138.472 138.876 106.708 1.00 104.13 458 LEU A CA 1
ATOM 3438 C C . LEU A 1 458 ? 139.614 137.877 106.416 1.00 107.53 458 LEU A C 1
ATOM 3439 O O . LEU A 1 458 ? 140.085 137.190 107.319 1.00 110.23 458 LEU A O 1
ATOM 3444 N N . ASN A 1 459 ? 140.085 137.797 105.171 1.00 111.36 459 ASN A N 1
ATOM 3445 C CA . ASN A 1 459 ? 141.095 136.821 104.771 1.00 109.31 459 ASN A CA 1
ATOM 3446 C C . ASN A 1 459 ? 142.511 137.146 105.294 1.00 109.06 459 ASN A C 1
ATOM 3447 O O . ASN A 1 459 ? 143.418 136.329 105.147 1.00 109.99 459 ASN A O 1
ATOM 3452 N N . PHE A 1 460 ? 142.713 138.303 105.934 1.00 109.24 460 PHE A N 1
ATOM 3453 C CA . PHE A 1 460 ? 143.878 138.577 106.782 1.00 112.16 460 PHE A CA 1
ATOM 3454 C C . PHE A 1 460 ? 143.630 138.132 108.230 1.00 112.85 460 PHE A C 1
ATOM 3455 O O . PHE A 1 460 ? 144.407 137.362 108.789 1.00 114.01 460 PHE A O 1
ATOM 3463 N N . ILE A 1 461 ? 142.508 138.554 108.820 1.00 109.17 461 ILE A N 1
ATOM 3464 C CA . ILE A 1 461 ? 142.091 138.254 110.197 1.00 109.23 461 ILE A CA 1
ATOM 3465 C C . ILE A 1 461 ? 141.995 136.740 110.444 1.00 106.99 461 ILE A C 1
ATOM 3466 O O . ILE A 1 461 ? 142.407 136.264 111.499 1.00 107.59 461 ILE A O 1
ATOM 3471 N N . LYS A 1 462 ? 141.526 135.953 109.468 1.00 110.19 462 LYS A N 1
ATOM 3472 C CA . LYS A 1 462 ? 141.422 134.490 109.586 1.00 111.42 462 LYS A CA 1
ATOM 3473 C C . LYS A 1 462 ? 142.783 133.774 109.726 1.00 113.68 462 LYS A C 1
ATOM 3474 O O . LYS A 1 462 ? 142.827 132.625 110.159 1.00 114.61 462 LYS A O 1
ATOM 3480 N N . GLU A 1 463 ? 143.900 134.432 109.401 1.00 117.58 463 GLU A N 1
ATOM 3481 C CA . GLU A 1 463 ? 145.259 133.887 109.567 1.00 116.28 463 GLU A CA 1
ATOM 3482 C C . GLU A 1 463 ? 145.881 134.174 110.951 1.00 115.23 463 GLU A C 1
ATOM 3483 O O . GLU A 1 463 ? 146.904 133.581 111.298 1.00 114.97 463 GLU A O 1
ATOM 3489 N N . LEU A 1 464 ? 145.301 135.073 111.752 1.00 116.02 464 LEU A N 1
ATOM 3490 C CA . LEU A 1 464 ? 145.765 135.359 113.117 1.00 117.00 464 LEU A CA 1
ATOM 3491 C C . LEU A 1 464 ? 145.409 134.200 114.078 1.00 116.59 464 LEU A C 1
ATOM 3492 O O . LEU A 1 464 ? 144.516 133.402 113.777 1.00 115.63 464 LEU A O 1
ATOM 3497 N N . PRO A 1 465 ? 146.054 134.106 115.259 1.00 123.52 465 PRO A N 1
ATOM 3498 C CA . PRO A 1 465 ? 145.743 133.093 116.276 1.00 124.25 465 PRO A CA 1
ATOM 3499 C C . PRO A 1 465 ? 144.265 133.013 116.700 1.00 122.60 465 PRO A C 1
ATOM 3500 O O . PRO A 1 465 ? 143.807 131.948 117.115 1.00 122.70 465 PRO A O 1
ATOM 3504 N N . ASN A 1 466 ? 143.511 134.112 116.591 1.00 110.80 466 ASN A N 1
ATOM 3505 C CA . ASN A 1 466 ? 142.060 134.149 116.784 1.00 111.38 466 ASN A CA 1
ATOM 3506 C C . ASN A 1 466 ? 141.382 135.027 115.702 1.00 112.74 466 ASN A C 1
ATOM 3507 O O . ASN A 1 466 ? 141.865 136.103 115.348 1.00 113.36 466 ASN A O 1
ATOM 3512 N N . GLN A 1 467 ? 140.248 134.556 115.170 1.00 96.31 467 GLN A N 1
ATOM 3513 C CA . GLN A 1 467 ? 139.524 135.157 114.043 1.00 94.81 467 GLN A CA 1
ATOM 3514 C C . GLN A 1 467 ? 138.572 136.325 114.405 1.00 93.75 467 GLN A C 1
ATOM 3515 O O . GLN A 1 467 ? 137.895 136.860 113.529 1.00 93.28 467 GLN A O 1
ATOM 3521 N N . PHE A 1 468 ? 138.488 136.725 115.675 1.00 95.43 468 PHE A N 1
ATOM 3522 C CA . PHE A 1 468 ? 137.645 137.835 116.123 1.00 97.92 468 PHE A CA 1
ATOM 3523 C C . PHE A 1 468 ? 138.302 138.742 117.172 1.00 97.53 468 PHE A C 1
ATOM 3524 O O . PHE A 1 468 ? 137.828 139.850 117.417 1.00 95.37 468 PHE A O 1
ATOM 3532 N N . ASP A 1 469 ? 139.424 138.334 117.755 1.00 103.43 469 ASP A N 1
ATOM 3533 C CA . ASP A 1 469 ? 140.168 139.105 118.743 1.00 102.99 469 ASP A CA 1
ATOM 3534 C C . ASP A 1 469 ? 141.686 139.019 118.510 1.00 103.13 469 ASP A C 1
ATOM 3535 O O . ASP A 1 469 ? 142.189 138.076 117.905 1.00 102.38 469 ASP A O 1
ATOM 3540 N N . THR A 1 470 ? 142.423 139.999 119.022 1.00 110.28 470 THR A N 1
ATOM 3541 C CA . THR A 1 470 ? 143.881 139.951 119.218 1.00 111.86 470 THR A CA 1
ATOM 3542 C C . THR A 1 470 ? 144.357 140.930 120.319 1.00 111.01 470 THR A C 1
ATOM 3543 O O . THR A 1 470 ? 145.555 141.153 120.473 1.00 111.72 470 THR A O 1
ATOM 3547 N N . GLU A 1 471 ? 143.441 141.525 121.101 1.00 114.88 471 GLU A N 1
ATOM 3548 C CA . GLU A 1 471 ? 143.725 142.614 122.060 1.00 116.72 471 GLU A CA 1
ATOM 3549 C C . GLU A 1 471 ? 144.454 143.806 121.401 1.00 117.60 471 GLU A C 1
ATOM 3550 O O . GLU A 1 471 ? 145.469 144.294 121.900 1.00 116.79 471 GLU A O 1
ATOM 3556 N N . VAL A 1 472 ? 143.968 144.234 120.232 1.00 109.45 472 VAL A N 1
ATOM 3557 C CA . VAL A 1 472 ? 144.694 145.123 119.308 1.00 109.53 472 VAL A CA 1
ATOM 3558 C C . VAL A 1 472 ? 145.091 146.469 119.938 1.00 108.37 472 VAL A C 1
ATOM 3559 O O . VAL A 1 472 ? 144.367 147.030 120.761 1.00 108.94 472 VAL A O 1
ATOM 3563 N N . GLY A 1 473 ? 146.260 146.981 119.549 1.00 30.00 473 GLY A N 1
ATOM 3564 C CA . GLY A 1 473 ? 146.895 148.156 120.150 1.00 30.00 473 GLY A CA 1
ATOM 3565 C C . GLY A 1 473 ? 148.092 147.787 121.031 1.00 30.00 473 GLY A C 1
ATOM 3566 O O . GLY A 1 473 ? 148.921 146.970 120.654 1.00 30.00 473 GLY A O 1
ATOM 3567 N N . GLU A 1 474 ? 148.204 148.407 122.200 1.00 30.00 474 GLU A N 1
ATOM 3568 C CA . GLU A 1 474 ? 149.371 148.305 123.091 1.00 30.00 474 GLU A CA 1
ATOM 3569 C C . GLU A 1 474 ? 149.524 146.941 123.804 1.00 30.00 474 GLU A C 1
ATOM 3570 O O . GLU A 1 474 ? 150.644 146.529 124.119 1.00 30.00 474 GLU A O 1
ATOM 3576 N N . ARG A 1 475 ? 148.420 146.223 124.056 1.00 30.00 475 ARG A N 1
ATOM 3577 C CA . ARG A 1 475 ? 148.422 144.901 124.721 1.00 30.00 475 ARG A CA 1
ATOM 3578 C C . ARG A 1 475 ? 148.803 143.751 123.778 1.00 30.00 475 ARG A C 1
ATOM 3579 O O . ARG A 1 475 ? 149.605 142.894 124.148 1.00 30.00 475 ARG A O 1
ATOM 3587 N N . GLY A 1 476 ? 148.202 143.715 122.591 1.00 30.00 476 GLY A N 1
ATOM 3588 C CA . GLY A 1 476 ? 148.345 142.646 121.599 1.00 30.00 476 GLY A CA 1
ATOM 3589 C C . GLY A 1 476 ? 149.562 142.773 120.680 1.00 30.00 476 GLY A C 1
ATOM 3590 O O . GLY A 1 476 ? 150.525 143.484 120.968 1.00 30.00 476 GLY A O 1
ATOM 3591 N N . ILE A 1 477 ? 149.525 142.058 119.553 1.00 30.00 477 ILE A N 1
ATOM 3592 C CA . ILE A 1 477 ? 150.568 142.088 118.518 1.00 30.00 477 ILE A CA 1
ATOM 3593 C C . ILE A 1 477 ? 150.550 143.403 117.717 1.00 30.00 477 ILE A C 1
ATOM 3594 O O . ILE A 1 477 ? 149.502 144.014 117.512 1.00 30.00 477 ILE A O 1
ATOM 3599 N N . MET A 1 478 ? 151.720 143.848 117.247 1.00 120.52 478 MET A N 1
ATOM 3600 C CA . MET A 1 478 ? 151.856 145.047 116.414 1.00 121.13 478 MET A CA 1
ATOM 3601 C C . MET A 1 478 ? 151.322 144.807 114.991 1.00 121.99 478 MET A C 1
ATOM 3602 O O . MET A 1 478 ? 151.633 143.787 114.374 1.00 121.12 478 MET A O 1
ATOM 3607 N N . LEU A 1 479 ? 150.561 145.763 114.442 1.00 114.42 479 LEU A N 1
ATOM 3608 C CA . LEU A 1 479 ? 150.031 145.732 113.070 1.00 113.41 479 LEU A CA 1
ATOM 3609 C C . LEU A 1 479 ? 150.670 146.830 112.202 1.00 113.67 479 LEU A C 1
ATOM 3610 O O . LEU A 1 479 ? 150.883 147.961 112.652 1.00 114.16 479 LEU A O 1
ATOM 3615 N N . SER A 1 480 ? 150.932 146.503 110.939 1.00 112.57 480 SER A N 1
ATOM 3616 C CA . SER A 1 480 ? 151.422 147.439 109.920 1.00 113.09 480 SER A CA 1
ATOM 3617 C C . SER A 1 480 ? 150.327 148.399 109.445 1.00 112.62 480 SER A C 1
ATOM 3618 O O . SER A 1 480 ? 149.134 148.088 109.502 1.00 109.75 480 SER A O 1
ATOM 3621 N N . GLY A 1 481 ? 150.720 149.564 108.925 1.00 113.57 481 GLY A N 1
ATOM 3622 C CA . GLY A 1 481 ? 149.793 150.618 108.495 1.00 111.38 481 GLY A CA 1
ATOM 3623 C C . GLY A 1 481 ? 148.723 150.143 107.511 1.00 112.46 481 GLY A C 1
ATOM 3624 O O . GLY A 1 481 ? 147.545 150.445 107.693 1.00 112.33 481 GLY A O 1
ATOM 3625 N N . GLY A 1 482 ? 149.084 149.308 106.532 1.00 116.37 482 GLY A N 1
ATOM 3626 C CA . GLY A 1 482 ? 148.128 148.744 105.571 1.00 115.60 482 GLY A CA 1
ATOM 3627 C C . GLY A 1 482 ? 147.044 147.881 106.225 1.00 114.82 482 GLY A C 1
ATOM 3628 O O . GLY A 1 482 ? 145.867 147.999 105.889 1.00 112.69 482 GLY A O 1
ATOM 3629 N N . GLN A 1 483 ? 147.404 147.063 107.219 1.00 113.81 483 GLN A N 1
ATOM 3630 C CA . GLN A 1 483 ? 146.453 146.240 107.978 1.00 114.12 483 GLN A CA 1
ATOM 3631 C C . GLN A 1 483 ? 145.483 147.124 108.783 1.00 113.43 483 GLN A C 1
ATOM 3632 O O . GLN A 1 483 ? 144.267 146.921 108.755 1.00 110.98 483 GLN A O 1
ATOM 3638 N N . ARG A 1 484 ? 146.008 148.159 109.445 1.00 114.02 484 ARG A N 1
ATOM 3639 C CA . ARG A 1 484 ? 145.207 149.139 110.200 1.00 112.86 484 ARG A CA 1
ATOM 3640 C C . ARG A 1 484 ? 144.252 149.912 109.289 1.00 113.34 484 ARG A C 1
ATOM 3641 O O . ARG A 1 484 ? 143.061 149.978 109.586 1.00 111.15 484 ARG A O 1
ATOM 3649 N N . GLN A 1 485 ? 144.720 150.397 108.137 1.00 109.45 485 GLN A N 1
ATOM 3650 C CA . GLN A 1 485 ? 143.857 151.023 107.130 1.00 109.04 485 GLN A CA 1
ATOM 3651 C C . GLN A 1 485 ? 142.742 150.079 106.668 1.00 108.04 485 GLN A C 1
ATOM 3652 O O . GLN A 1 485 ? 141.580 150.473 106.645 1.00 105.90 485 GLN A O 1
ATOM 3658 N N . ARG A 1 486 ? 143.044 148.816 106.354 1.00 103.12 486 ARG A N 1
ATOM 3659 C CA . ARG A 1 486 ? 142.031 147.834 105.927 1.00 101.76 486 ARG A CA 1
ATOM 3660 C C . ARG A 1 486 ? 140.976 147.576 107.009 1.00 100.02 486 ARG A C 1
ATOM 3661 O O . ARG A 1 486 ? 139.793 147.504 106.695 1.00 101.54 486 ARG A O 1
ATOM 3669 N N . ILE A 1 487 ? 141.363 147.533 108.285 1.00 92.86 487 ILE A N 1
ATOM 3670 C CA . ILE A 1 487 ? 140.415 147.452 109.410 1.00 95.14 487 ILE A CA 1
ATOM 3671 C C . ILE A 1 487 ? 139.523 148.710 109.491 1.00 94.72 487 ILE A C 1
ATOM 3672 O O . ILE A 1 487 ? 138.314 148.602 109.701 1.00 87.54 487 ILE A O 1
ATOM 3677 N N . ALA A 1 488 ? 140.071 149.906 109.262 1.00 90.94 488 ALA A N 1
ATOM 3678 C CA . ALA A 1 488 ? 139.272 151.131 109.229 1.00 89.61 488 ALA A CA 1
ATOM 3679 C C . ALA A 1 488 ? 138.275 151.164 108.051 1.00 85.98 488 ALA A C 1
ATOM 3680 O O . ALA A 1 488 ? 137.109 151.514 108.223 1.00 84.50 488 ALA A O 1
ATOM 3682 N N . ILE A 1 489 ? 138.703 150.747 106.861 1.00 82.54 489 ILE A N 1
ATOM 3683 C CA . ILE A 1 489 ? 1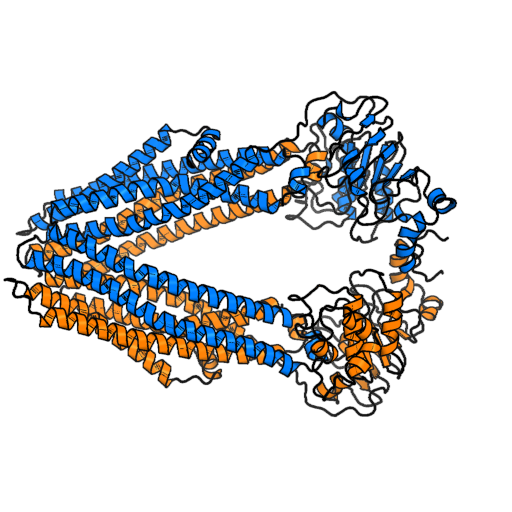37.881 150.728 105.642 1.00 82.27 489 ILE A CA 1
ATOM 3684 C C . ILE A 1 489 ? 136.664 149.790 105.791 1.00 80.74 489 ILE A C 1
ATOM 3685 O O . ILE A 1 489 ? 135.565 150.133 105.365 1.00 73.83 489 ILE A O 1
ATOM 3690 N N . ALA A 1 490 ? 136.803 148.645 106.467 1.00 77.94 490 ALA A N 1
ATOM 3691 C CA . ALA A 1 490 ? 135.684 147.749 106.760 1.00 77.97 490 ALA A CA 1
ATOM 3692 C C . ALA A 1 490 ? 134.628 148.375 107.692 1.00 80.31 490 ALA A C 1
ATOM 3693 O O . ALA A 1 490 ? 133.428 148.211 107.469 1.00 74.01 490 ALA A O 1
ATOM 3695 N N . ARG A 1 491 ? 135.042 149.147 108.703 1.00 74.02 491 ARG A N 1
ATOM 3696 C CA . ARG A 1 491 ? 134.103 149.827 109.617 1.00 66.62 491 ARG A CA 1
ATOM 3697 C C . ARG A 1 491 ? 133.175 150.783 108.870 1.00 74.11 491 ARG A C 1
ATOM 3698 O O . ARG A 1 491 ? 131.970 150.798 109.100 1.00 72.84 491 ARG A O 1
ATOM 3706 N N . ALA A 1 492 ? 133.723 151.566 107.944 1.00 78.42 492 ALA A N 1
ATOM 3707 C CA . ALA A 1 492 ? 132.959 152.495 107.120 1.00 66.88 492 ALA A CA 1
ATOM 3708 C C . ALA A 1 492 ? 131.971 151.781 106.180 1.00 66.51 492 ALA A C 1
ATOM 3709 O O . ALA A 1 492 ? 130.838 152.225 106.048 1.00 66.50 492 ALA A O 1
ATOM 3711 N N . LEU A 1 493 ? 132.322 150.624 105.612 1.00 71.84 493 LEU A N 1
ATOM 3712 C CA . LEU A 1 493 ? 131.395 149.778 104.843 1.00 74.05 493 LEU A CA 1
ATOM 3713 C C . LEU A 1 493 ? 130.249 149.197 105.676 1.00 74.55 493 LEU A C 1
ATOM 3714 O O . LEU A 1 493 ? 129.170 148.955 105.142 1.00 74.33 493 LEU A O 1
ATOM 3719 N N . LEU A 1 494 ? 130.456 148.997 106.975 1.00 75.41 494 LEU A N 1
ATOM 3720 C CA . LEU A 1 494 ? 129.406 148.535 107.881 1.00 77.39 494 LEU A CA 1
ATOM 3721 C C . LEU A 1 494 ? 128.421 149.661 108.255 1.00 75.23 494 LEU A C 1
ATOM 3722 O O . LEU A 1 494 ? 127.230 149.398 108.407 1.00 73.72 494 LEU A O 1
ATOM 3727 N N . ARG A 1 495 ? 128.881 150.918 108.338 1.00 67.90 495 ARG A N 1
ATOM 3728 C CA . ARG A 1 495 ? 128.029 152.121 108.476 1.00 66.59 495 ARG A CA 1
ATOM 3729 C C . ARG A 1 495 ? 127.294 152.531 107.195 1.00 64.36 495 ARG A C 1
ATOM 3730 O O . ARG A 1 495 ? 126.178 153.033 107.269 1.00 65.37 495 ARG A O 1
ATOM 3738 N N . ASN A 1 496 ? 127.904 152.319 106.032 1.00 65.12 496 ASN A N 1
ATOM 3739 C CA . ASN A 1 496 ? 127.379 152.676 104.714 1.00 69.62 496 ASN A CA 1
ATOM 3740 C C . ASN A 1 496 ? 127.027 154.183 104.631 1.00 69.86 496 ASN A C 1
ATOM 3741 O O . ASN A 1 496 ? 125.885 154.558 104.346 1.00 64.01 496 ASN A O 1
ATOM 3746 N N . PRO A 1 497 ? 127.991 155.080 104.917 1.00 59.24 497 PRO A N 1
ATOM 3747 C CA . PRO A 1 497 ? 127.755 156.506 105.035 1.00 52.79 497 PRO A CA 1
ATOM 3748 C C . PRO A 1 497 ? 127.410 157.085 103.676 1.00 58.62 497 PRO A C 1
ATOM 3749 O O . PRO A 1 497 ? 127.820 156.532 102.659 1.00 63.72 497 PRO A O 1
ATOM 3753 N N . SER A 1 498 ? 126.710 158.213 103.614 1.00 55.49 498 SER A N 1
ATOM 3754 C CA . SER A 1 498 ? 126.438 158.868 102.330 1.00 46.74 498 SER A CA 1
ATOM 3755 C C . SER A 1 498 ? 127.578 159.753 101.858 1.00 34.42 498 SER A C 1
ATOM 3756 O O . SER A 1 498 ? 127.668 159.981 100.661 1.00 44.33 498 SER A O 1
ATOM 3759 N N . ILE A 1 499 ? 128.434 160.244 102.756 1.00 44.27 499 ILE A N 1
ATOM 3760 C CA . ILE A 1 499 ? 129.559 161.161 102.500 1.00 51.79 499 ILE A CA 1
ATOM 3761 C C . ILE A 1 499 ? 130.799 160.618 103.200 1.00 46.86 499 ILE A C 1
ATOM 3762 O O . ILE A 1 499 ? 130.697 160.148 104.320 1.00 52.19 499 ILE A O 1
ATOM 3767 N N . LEU A 1 500 ? 131.986 160.714 102.619 1.00 46.52 500 LEU A N 1
ATOM 3768 C CA . LEU A 1 500 ? 133.204 160.120 103.154 1.00 52.92 500 LEU A CA 1
ATOM 3769 C C . LEU A 1 500 ? 134.353 161.130 103.302 1.00 46.34 500 LEU A C 1
ATOM 3770 O O . LEU A 1 500 ? 134.706 161.794 102.344 1.00 56.04 500 LEU A O 1
ATOM 3775 N N . MET A 1 501 ? 134.959 161.235 104.479 1.00 48.39 501 MET A N 1
ATOM 3776 C CA . MET A 1 501 ? 136.069 162.137 104.780 1.00 54.50 501 MET A CA 1
ATOM 3777 C C . MET A 1 501 ? 137.355 161.319 104.912 1.00 58.02 501 MET A C 1
ATOM 3778 O O . MET A 1 501 ? 137.451 160.484 105.809 1.00 65.49 501 MET A O 1
ATOM 3783 N N . LEU A 1 502 ? 138.344 161.539 104.048 1.00 72.66 502 LEU A N 1
ATOM 3784 C CA . LEU A 1 502 ? 139.560 160.725 103.943 1.00 71.34 502 LEU A CA 1
ATOM 3785 C C . LEU A 1 502 ? 140.820 161.543 104.220 1.00 70.65 502 LEU A C 1
ATOM 3786 O O . LEU A 1 502 ? 141.085 162.534 103.549 1.00 76.85 502 LEU A O 1
ATOM 3791 N N . ASP A 1 503 ? 141.633 161.104 105.170 1.00 81.55 503 ASP A N 1
ATOM 3792 C CA . ASP A 1 503 ? 142.948 161.682 105.457 1.00 87.71 503 ASP A CA 1
ATOM 3793 C C . ASP A 1 503 ? 144.040 160.721 104.968 1.00 89.77 503 ASP A C 1
ATOM 3794 O O . ASP A 1 503 ? 144.388 159.752 105.645 1.00 88.07 503 ASP A O 1
ATOM 3799 N N . GLU A 1 504 ? 144.512 160.934 103.737 1.00 97.21 504 GLU A N 1
ATOM 3800 C CA . GLU A 1 504 ? 145.239 159.914 102.969 1.00 98.43 504 GLU A CA 1
ATOM 3801 C C . GLU A 1 504 ? 146.680 159.683 103.445 1.00 97.97 504 GLU A C 1
ATOM 3802 O O . GLU A 1 504 ? 147.123 158.535 103.477 1.00 100.33 504 GLU A O 1
ATOM 3808 N N . ALA A 1 505 ? 147.415 160.744 103.802 1.00 30.00 505 ALA A N 1
ATOM 3809 C CA . ALA A 1 505 ? 148.765 160.685 104.375 1.00 30.00 505 ALA A CA 1
ATOM 3810 C C . ALA A 1 505 ? 149.261 162.068 104.833 1.00 30.00 505 ALA A C 1
ATOM 3811 O O . ALA A 1 505 ? 149.050 163.070 104.145 1.00 30.00 505 ALA A O 1
ATOM 3813 N N . THR A 1 506 ? 150.043 162.107 105.912 1.00 30.00 506 THR A N 1
ATOM 3814 C CA . THR A 1 506 ? 151.041 163.159 106.179 1.00 30.00 506 THR A CA 1
ATOM 3815 C C . THR A 1 506 ? 152.372 162.517 106.630 1.00 30.00 506 THR A C 1
ATOM 3816 O O . THR A 1 506 ? 152.593 161.330 106.390 1.00 30.00 506 THR A O 1
ATOM 3820 N N . SER A 1 507 ? 153.302 163.297 107.192 1.00 30.00 507 SER A N 1
ATOM 3821 C CA . SER A 1 507 ? 154.637 162.868 107.647 1.00 30.00 507 SER A CA 1
ATOM 3822 C C . SER A 1 507 ? 155.412 162.020 106.610 1.00 30.00 507 SER A C 1
ATOM 3823 O O . SER A 1 507 ? 155.867 162.565 105.603 1.00 30.00 507 SER A O 1
ATOM 3826 N N . SER A 1 508 ? 155.579 160.714 106.828 1.00 30.00 508 SER A N 1
ATOM 3827 C CA . SER A 1 508 ? 156.188 159.747 105.897 1.00 30.00 508 SER A CA 1
ATOM 3828 C C . SER A 1 508 ? 155.599 158.336 106.086 1.00 30.00 508 SER A C 1
ATOM 3829 O O . SER A 1 508 ? 155.125 157.997 107.173 1.00 30.00 508 SER A O 1
ATOM 3832 N N . LEU A 1 509 ? 155.622 157.501 105.041 1.00 30.00 509 LEU A N 1
ATOM 3833 C CA . LEU A 1 509 ? 155.072 156.137 105.040 1.00 30.00 509 LEU A CA 1
ATOM 3834 C C . LEU A 1 509 ? 155.814 155.194 104.075 1.00 30.00 509 LEU A C 1
ATOM 3835 O O . LEU A 1 509 ? 156.401 155.633 103.085 1.00 30.00 509 LEU A O 1
ATOM 3840 N N . ASP A 1 510 ? 155.756 153.891 104.344 1.00 30.00 510 ASP A N 1
ATOM 3841 C CA . ASP A 1 510 ? 156.286 152.848 103.451 1.00 30.00 510 ASP A CA 1
ATOM 3842 C C . ASP A 1 510 ? 155.312 152.536 102.299 1.00 30.00 510 ASP A C 1
ATOM 3843 O O . ASP A 1 510 ? 154.096 152.515 102.490 1.00 30.00 510 ASP A O 1
ATOM 3848 N N . SER A 1 511 ? 155.842 152.218 101.114 1.00 30.00 511 SER A N 1
ATOM 3849 C CA . SER A 1 511 ? 155.065 151.794 99.934 1.00 30.00 511 SER A CA 1
ATOM 3850 C C . SER A 1 511 ? 154.783 150.281 99.880 1.00 30.00 511 SER A C 1
ATOM 3851 O O . SER A 1 511 ? 154.269 149.767 98.883 1.00 30.00 511 SER A O 1
ATOM 3854 N N . GLN A 1 512 ? 155.128 149.526 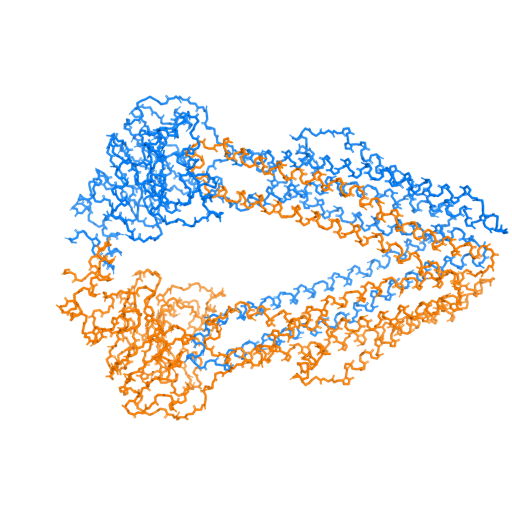100.927 1.00 72.62 512 GLN A N 1
ATOM 3855 C CA . GLN A 1 512 ? 154.954 148.071 100.955 1.00 72.62 512 GLN A CA 1
ATOM 3856 C C . GLN A 1 512 ? 153.464 147.696 100.868 1.00 72.62 512 GLN A C 1
ATOM 3857 O O . GLN A 1 512 ? 152.633 148.244 101.594 1.00 72.62 512 GLN A O 1
ATOM 3863 N N . SER A 1 513 ? 153.117 146.779 99.957 1.00 77.56 513 SER A N 1
ATOM 3864 C CA . SER A 1 513 ? 151.736 146.361 99.654 1.00 77.56 513 SER A CA 1
ATOM 3865 C C . SER A 1 513 ? 150.784 147.493 99.199 1.00 77.56 513 SER A C 1
ATOM 3866 O O . SER A 1 513 ? 149.563 147.311 99.193 1.00 77.56 513 SER A O 1
ATOM 3869 N N . GLU A 1 514 ? 151.301 148.662 98.810 1.00 79.94 514 GLU A N 1
ATOM 3870 C CA . GLU A 1 514 ? 150.490 149.874 98.609 1.00 79.94 514 GLU A CA 1
ATOM 3871 C C . GLU A 1 514 ? 149.460 149.745 97.475 1.00 79.94 514 GLU A C 1
ATOM 3872 O O . GLU A 1 514 ? 148.340 150.234 97.615 1.00 79.94 514 GLU A O 1
ATOM 3878 N N . LYS A 1 515 ? 149.770 149.043 96.379 1.00 83.06 515 LYS A N 1
ATOM 3879 C CA . LYS A 1 515 ? 148.808 148.852 95.274 1.00 83.06 515 LYS A CA 1
ATOM 3880 C C . LYS A 1 515 ? 147.610 147.978 95.681 1.00 83.06 515 LYS A C 1
ATOM 3881 O O . LYS A 1 515 ? 146.473 148.269 95.314 1.00 83.06 515 LYS A O 1
ATOM 3887 N N . SER A 1 516 ? 147.830 146.965 96.520 1.00 84.06 516 SER A N 1
ATOM 3888 C CA . SER A 1 516 ? 146.739 146.182 97.119 1.00 84.06 516 SER A CA 1
ATOM 3889 C C . SER A 1 516 ? 145.922 147.010 98.116 1.00 84.06 516 SER A C 1
ATOM 3890 O O . SER A 1 516 ? 144.703 146.879 98.162 1.00 84.06 516 SER A O 1
ATOM 3893 N N . VAL A 1 517 ? 146.556 147.917 98.867 1.00 85.81 517 VAL A N 1
ATOM 3894 C CA . VAL A 1 517 ? 145.849 148.887 99.726 1.00 85.81 517 VAL A CA 1
ATOM 3895 C C . VAL A 1 517 ? 145.024 149.880 98.897 1.00 85.81 517 VAL A C 1
ATOM 3896 O O . VAL A 1 517 ? 143.875 150.138 99.234 1.00 85.81 517 VAL A O 1
ATOM 3900 N N . GLN A 1 518 ? 145.532 150.375 97.767 1.00 84.75 518 GLN A N 1
ATOM 3901 C CA . GLN A 1 518 ? 144.773 151.229 96.844 1.00 84.75 518 GLN A CA 1
ATOM 3902 C C . GLN A 1 518 ? 143.520 150.519 96.300 1.00 84.75 518 GLN A C 1
ATOM 3903 O O . GLN A 1 518 ? 142.435 151.096 96.263 1.00 84.75 518 GLN A O 1
ATOM 3909 N N . GLN A 1 519 ? 143.636 149.243 95.931 1.00 87.06 519 GLN A N 1
ATOM 3910 C CA . GLN A 1 519 ? 142.490 148.419 95.529 1.00 87.06 519 GLN A CA 1
ATOM 3911 C C . GLN A 1 519 ? 141.521 148.142 96.689 1.00 87.06 519 GLN A C 1
ATOM 3912 O O . GLN A 1 519 ? 140.322 147.995 96.467 1.00 87.06 519 GLN A O 1
ATOM 3918 N N . ALA A 1 520 ? 142.011 148.099 97.931 1.00 88.31 520 ALA A N 1
ATOM 3919 C CA . ALA A 1 520 ? 141.164 148.015 99.115 1.00 88.31 520 ALA A CA 1
ATOM 3920 C C . ALA A 1 520 ? 140.388 149.320 99.358 1.00 88.31 520 ALA A C 1
ATOM 3921 O O . ALA A 1 520 ? 139.206 149.274 99.679 1.00 88.31 520 ALA A O 1
ATOM 3923 N N . LEU A 1 521 ? 141.029 150.482 99.176 1.00 88.38 521 LEU A N 1
ATOM 3924 C CA . LEU A 1 521 ? 140.445 151.812 99.377 1.00 88.38 521 LEU A CA 1
ATOM 3925 C C . LEU A 1 521 ? 139.310 152.147 98.403 1.00 88.38 521 LEU A C 1
ATOM 3926 O O . LEU A 1 521 ? 138.355 152.808 98.806 1.00 88.38 521 LEU A O 1
ATOM 3931 N N . GLU A 1 522 ? 139.380 151.709 97.144 1.00 88.38 522 GLU A N 1
ATOM 3932 C CA . GLU A 1 522 ? 138.386 152.064 96.147 1.00 88.38 522 GLU A CA 1
ATOM 3933 C C . GLU A 1 522 ? 137.044 151.518 96.578 1.00 88.38 522 GLU A C 1
ATOM 3934 O O . GLU A 1 522 ? 136.015 152.176 96.414 1.00 88.38 522 GLU A O 1
ATOM 3940 N N . VAL A 1 523 ? 137.050 150.314 97.138 1.00 89.82 523 VAL A N 1
ATOM 3941 C CA . VAL A 1 523 ? 135.814 149.709 97.605 1.00 88.41 523 VAL A CA 1
ATOM 3942 C C . VAL A 1 523 ? 134.972 150.732 98.336 1.00 89.35 523 VAL A C 1
ATOM 3943 O O . VAL A 1 523 ? 133.789 150.889 98.039 1.00 89.42 523 VAL A O 1
ATOM 3947 N N . LEU A 1 524 ? 135.524 151.413 99.341 1.00 72.25 524 LEU A N 1
ATOM 3948 C CA . LEU A 1 524 ? 134.719 152.255 100.212 1.00 67.68 524 LEU A CA 1
ATOM 3949 C C . LEU A 1 524 ? 134.156 153.478 99.489 1.00 75.21 524 LEU A C 1
ATOM 3950 O O . LEU A 1 524 ? 133.003 153.820 99.715 1.00 81.89 524 LEU A O 1
ATOM 3955 N N . MET A 1 525 ? 134.942 154.143 98.645 1.00 74.97 525 MET A N 1
ATOM 3956 C CA . MET A 1 525 ? 134.574 155.431 98.042 1.00 73.91 525 MET A CA 1
ATOM 3957 C C . MET A 1 525 ? 133.636 155.353 96.830 1.00 69.78 525 MET A C 1
ATOM 3958 O O . MET A 1 525 ? 133.118 156.372 96.382 1.00 70.52 525 MET A O 1
ATOM 3963 N N . GLU A 1 526 ? 133.386 154.174 96.284 1.00 77.71 526 GLU A N 1
ATOM 3964 C CA . GLU A 1 526 ? 132.419 154.009 95.180 1.00 82.34 526 GLU A CA 1
ATOM 3965 C C . GLU A 1 526 ? 130.995 154.530 95.414 1.00 84.82 526 GLU A C 1
ATOM 3966 O O . GLU A 1 526 ? 130.363 154.162 96.404 1.00 82.68 526 GLU A O 1
ATOM 3972 N N . GLY A 1 527 ? 130.436 155.345 94.519 1.00 87.17 527 GLY A N 1
ATOM 3973 C CA . GLY A 1 527 ? 129.001 155.647 94.557 1.00 84.11 527 GLY A CA 1
ATOM 3974 C C . GLY A 1 527 ? 128.560 156.435 95.794 1.00 85.22 527 GLY A C 1
ATOM 3975 O O . GLY A 1 527 ? 127.380 156.412 96.147 1.00 85.20 527 GLY A O 1
ATOM 3976 N N . ARG A 1 528 ? 129.498 157.134 96.444 1.00 69.17 528 ARG A N 1
ATOM 3977 C CA . ARG A 1 528 ? 129.257 158.073 97.543 1.00 64.22 528 ARG A CA 1
ATOM 3978 C C . ARG A 1 528 ? 130.215 159.253 97.468 1.00 66.26 528 ARG A C 1
ATOM 3979 O O . ARG A 1 528 ? 131.324 159.147 96.963 1.00 64.96 528 ARG A O 1
ATOM 3987 N N . THR A 1 529 ? 129.770 160.398 97.956 1.00 68.04 529 THR A N 1
ATOM 3988 C CA . THR A 1 529 ? 130.492 161.670 97.897 1.00 64.09 529 THR A CA 1
ATOM 3989 C C . THR A 1 529 ? 131.746 161.602 98.751 1.00 55.05 529 THR A C 1
ATOM 3990 O O . THR A 1 529 ? 131.647 161.247 99.913 1.00 57.09 529 THR A O 1
ATOM 3994 N N . THR A 1 530 ? 132.932 161.924 98.236 1.00 48.29 530 THR A N 1
ATOM 3995 C CA . THR A 1 530 ? 134.179 161.738 98.996 1.00 54.94 530 THR A CA 1
ATOM 3996 C C . THR A 1 530 ? 135.060 162.984 98.990 1.00 56.46 530 THR A C 1
ATOM 3997 O O . THR A 1 530 ? 135.245 163.624 97.960 1.00 68.33 530 THR A O 1
ATOM 4001 N N . ILE A 1 531 ? 135.574 163.366 100.161 1.00 54.33 531 ILE A N 1
ATOM 4002 C CA . ILE A 1 531 ? 136.443 164.522 100.404 1.00 57.41 531 ILE A CA 1
ATOM 4003 C C . ILE A 1 531 ? 137.785 163.983 100.878 1.00 57.28 531 ILE A C 1
ATOM 4004 O O . ILE A 1 531 ? 137.822 163.323 101.909 1.00 64.40 531 ILE A O 1
ATOM 4009 N N . VAL A 1 532 ? 138.892 164.285 100.200 1.00 74.17 532 VAL A N 1
ATOM 4010 C CA . VAL A 1 532 ? 140.215 163.745 100.567 1.00 75.91 532 VAL A CA 1
ATOM 4011 C C . VAL A 1 532 ? 141.228 164.845 100.847 1.00 77.77 532 VAL A C 1
ATOM 4012 O O . VAL A 1 532 ? 141.231 165.862 100.165 1.00 78.47 532 VAL A O 1
ATOM 4016 N N . ILE A 1 533 ? 142.120 164.639 101.814 1.00 82.50 533 ILE A N 1
ATOM 4017 C CA . ILE A 1 533 ? 143.253 165.530 102.102 1.00 84.07 533 ILE A CA 1
ATOM 4018 C C . ILE A 1 533 ? 144.586 164.773 102.006 1.00 89.60 533 ILE A C 1
ATOM 4019 O O . ILE A 1 533 ? 144.711 163.653 102.498 1.00 88.55 533 ILE A O 1
ATOM 4024 N N . ALA A 1 534 ? 145.576 165.371 101.337 1.00 109.08 534 ALA A N 1
ATOM 4025 C CA . ALA A 1 534 ? 146.852 164.723 101.014 1.00 109.11 534 ALA A CA 1
ATOM 4026 C C . ALA A 1 534 ? 148.039 165.714 100.961 1.00 110.44 534 ALA A C 1
ATOM 4027 O O . ALA A 1 534 ? 147.860 166.931 101.080 1.00 109.81 534 ALA A O 1
ATOM 4029 N N . HIS A 1 535 ? 149.261 165.193 100.817 1.00 126.25 535 HIS A N 1
ATOM 4030 C CA . HIS A 1 535 ? 150.512 165.976 100.788 1.00 124.78 535 HIS A CA 1
ATOM 4031 C C . HIS A 1 535 ? 151.228 166.042 99.422 1.00 123.88 535 HIS A C 1
ATOM 4032 O O . HIS A 1 535 ? 152.165 166.829 99.277 1.00 122.93 535 HIS A O 1
ATOM 4039 N N . ARG A 1 536 ? 150.801 165.273 98.411 1.00 125.07 536 ARG A N 1
ATOM 4040 C CA . ARG A 1 536 ? 151.405 165.259 97.060 1.00 124.82 536 ARG A CA 1
ATOM 4041 C C . ARG A 1 536 ? 150.339 165.161 95.960 1.00 124.71 536 ARG A C 1
ATOM 4042 O O . ARG A 1 536 ? 149.336 164.471 96.120 1.00 124.26 536 ARG A O 1
ATOM 4050 N N . LEU A 1 537 ? 150.578 165.813 94.819 1.00 115.45 537 LEU A N 1
ATOM 4051 C CA . LEU A 1 537 ? 149.658 165.827 93.669 1.00 113.49 537 LEU A CA 1
ATOM 4052 C C . LEU A 1 537 ? 149.533 164.453 92.981 1.00 114.03 537 LEU A C 1
ATOM 4053 O O . LEU A 1 537 ? 148.444 164.068 92.560 1.00 112.46 537 LEU A O 1
ATOM 4058 N N . SER A 1 538 ? 150.624 163.689 92.880 1.00 122.59 538 SER A N 1
ATOM 4059 C CA . SER A 1 538 ? 150.662 162.417 92.127 1.00 123.99 538 SER A CA 1
ATOM 4060 C C . SER A 1 538 ? 149.730 161.335 92.695 1.00 122.52 538 SER A C 1
ATOM 4061 O O . SER A 1 538 ? 149.168 160.527 91.960 1.00 120.77 538 SER A O 1
ATOM 4064 N N . THR A 1 539 ? 149.474 161.363 94.007 1.00 116.13 539 THR A N 1
ATOM 4065 C CA . THR A 1 539 ? 148.496 160.487 94.679 1.00 116.53 539 THR A CA 1
ATOM 4066 C C . THR A 1 539 ? 147.038 160.793 94.280 1.00 116.92 539 THR A C 1
ATOM 4067 O O . THR A 1 539 ? 146.142 159.998 94.548 1.00 116.11 539 THR A O 1
ATOM 4071 N N . VAL A 1 540 ? 146.783 161.939 93.635 1.00 108.82 540 VAL A N 1
ATOM 4072 C CA . VAL A 1 540 ? 145.452 162.553 93.451 1.00 107.29 540 VAL A CA 1
ATOM 4073 C C . VAL A 1 540 ? 145.106 162.799 91.963 1.00 107.47 540 VAL A C 1
ATOM 4074 O O . VAL A 1 540 ? 144.110 163.435 91.627 1.00 105.57 540 VAL A O 1
ATOM 4078 N N . VAL A 1 541 ? 145.875 162.235 91.027 1.00 117.14 541 VAL A N 1
ATOM 4079 C CA . VAL A 1 541 ? 145.701 162.489 89.578 1.00 118.07 541 VAL A CA 1
ATOM 4080 C C . VAL A 1 541 ? 144.308 162.174 89.011 1.00 117.91 541 VAL A C 1
ATOM 4081 O O . VAL A 1 541 ? 143.907 162.774 88.018 1.00 116.13 541 VAL A O 1
ATOM 4085 N N . ASP A 1 542 ? 143.557 161.257 89.620 1.00 109.74 542 ASP A N 1
ATOM 4086 C CA . ASP A 1 542 ? 142.233 160.827 89.146 1.00 109.48 542 ASP A CA 1
ATOM 4087 C C . ASP A 1 542 ? 141.062 161.724 89.621 1.00 108.33 542 ASP A C 1
ATOM 4088 O O . ASP A 1 542 ? 139.908 161.473 89.269 1.00 107.03 542 ASP A O 1
ATOM 4093 N N . ALA A 1 543 ? 141.309 162.745 90.456 1.00 90.78 543 ALA A N 1
ATOM 4094 C CA . ALA A 1 543 ? 140.242 163.484 91.135 1.00 86.22 543 ALA A CA 1
ATOM 4095 C C . ALA A 1 543 ? 139.453 164.475 90.245 1.00 85.27 543 ALA A C 1
ATOM 4096 O O . ALA A 1 543 ? 140.038 165.240 89.476 1.00 89.28 543 ALA A O 1
ATOM 4098 N N . ASP A 1 544 ? 138.121 164.497 90.377 1.00 74.04 544 ASP A N 1
ATOM 4099 C CA . ASP A 1 544 ? 137.223 165.350 89.578 1.00 72.63 544 ASP A CA 1
ATOM 4100 C C . ASP A 1 544 ? 137.248 166.858 89.929 1.00 75.14 544 ASP A C 1
ATOM 4101 O O . ASP A 1 544 ? 136.719 167.656 89.157 1.00 78.09 544 ASP A O 1
ATOM 4106 N N . GLN A 1 545 ? 137.898 167.268 91.027 1.00 75.99 545 GLN A N 1
ATOM 4107 C CA . GLN A 1 545 ? 138.230 168.665 91.369 1.00 73.84 545 GLN A CA 1
ATOM 4108 C C . GLN A 1 545 ? 139.331 168.720 92.435 1.00 72.46 545 GLN A C 1
ATOM 4109 O O . GLN A 1 545 ? 139.157 168.148 93.510 1.00 72.74 545 GLN A O 1
ATOM 4115 N N . LEU A 1 546 ? 140.434 169.417 92.191 1.00 96.49 546 LEU A N 1
ATOM 4116 C CA . LEU A 1 546 ? 141.497 169.667 93.174 1.00 100.79 546 LEU A CA 1
ATOM 4117 C C . LEU A 1 546 ? 141.413 171.105 93.685 1.00 100.47 546 LEU A C 1
ATOM 4118 O O . LEU A 1 546 ? 141.132 172.027 92.920 1.00 101.71 546 LEU A O 1
ATOM 4123 N N . LEU A 1 547 ? 141.681 171.310 94.971 1.00 92.98 547 LEU A N 1
ATOM 4124 C CA . LEU A 1 547 ? 141.669 172.626 95.602 1.00 93.08 547 LEU A CA 1
ATOM 4125 C C . LEU A 1 547 ? 143.055 172.970 96.166 1.00 92.93 547 LEU A C 1
ATOM 4126 O O . LEU A 1 547 ? 143.477 172.404 97.174 1.00 91.79 547 LEU A O 1
ATOM 4131 N N . PHE A 1 548 ? 143.743 173.905 95.507 1.00 105.42 548 PHE A N 1
ATOM 4132 C CA . PHE A 1 548 ? 145.021 174.488 95.899 1.00 107.72 548 PHE A CA 1
ATOM 4133 C C . PHE A 1 548 ? 144.793 175.594 96.937 1.00 109.58 548 PHE A C 1
ATOM 4134 O O . PHE A 1 548 ? 143.741 176.230 96.942 1.00 110.66 548 PHE A O 1
ATOM 4142 N N . VAL A 1 549 ? 145.749 175.773 97.846 1.00 101.91 549 VAL A N 1
ATOM 4143 C CA . VAL A 1 549 ? 145.583 176.590 99.050 1.00 101.61 549 VAL A CA 1
ATOM 4144 C C . VAL A 1 549 ? 146.667 177.660 99.099 1.00 104.23 549 VAL A C 1
ATOM 4145 O O . VAL A 1 549 ? 147.850 177.376 98.922 1.00 100.23 549 VAL A O 1
ATOM 4149 N N . GLU A 1 550 ? 146.261 178.900 99.350 1.00 114.93 550 GLU A N 1
ATOM 4150 C CA . GLU A 1 550 ? 147.098 180.097 99.194 1.00 111.71 550 GLU A CA 1
ATOM 4151 C C . GLU A 1 550 ? 147.298 180.853 100.522 1.00 111.26 550 GLU A C 1
ATOM 4152 O O . GLU A 1 550 ? 147.343 182.084 100.561 1.00 110.10 550 GLU A O 1
ATOM 4158 N N . LYS A 1 551 ? 147.435 180.107 101.627 1.00 114.56 551 LYS A N 1
ATOM 4159 C CA . LYS A 1 551 ? 147.654 180.633 102.990 1.00 115.44 551 LYS A CA 1
ATOM 4160 C C . LYS A 1 551 ? 146.539 181.580 103.459 1.00 115.22 551 LYS A C 1
ATOM 4161 O O . LYS A 1 551 ? 146.796 182.585 104.125 1.00 115.23 551 LYS A O 1
ATOM 4167 N N . GLY A 1 552 ? 145.294 181.258 103.097 1.00 101.32 552 GLY A N 1
ATOM 4168 C CA . GLY A 1 552 ? 144.082 181.980 103.517 1.00 100.30 552 GLY A CA 1
ATOM 4169 C C . GLY A 1 552 ? 142.928 181.958 102.510 1.00 99.96 552 GLY A C 1
ATOM 4170 O O . GLY A 1 552 ? 141.787 182.227 102.877 1.00 101.62 552 GLY A O 1
ATOM 4171 N N . GLU A 1 553 ? 143.208 181.601 101.263 1.00 101.82 553 GLU A N 1
ATOM 4172 C CA . GLU A 1 553 ? 142.284 181.571 100.121 1.00 103.82 553 GLU A CA 1
ATOM 4173 C C . GLU A 1 553 ? 142.556 180.310 99.273 1.00 103.40 553 GLU A C 1
ATOM 4174 O O . GLU A 1 553 ? 143.593 179.672 99.467 1.00 103.36 553 GLU A O 1
ATOM 4180 N N . ILE A 1 554 ? 141.647 179.907 98.375 1.00 99.30 554 ILE A N 1
ATOM 4181 C CA . ILE A 1 554 ? 141.797 178.698 97.537 1.00 99.67 554 ILE A CA 1
ATOM 4182 C C . ILE A 1 554 ? 141.474 178.953 96.058 1.00 101.06 554 ILE A C 1
ATOM 4183 O O . ILE A 1 554 ? 140.559 179.716 95.755 1.00 99.30 554 ILE A O 1
ATOM 4188 N N . THR A 1 555 ? 142.174 178.256 95.154 1.00 110.16 555 THR A N 1
ATOM 4189 C CA . THR A 1 555 ? 141.934 178.173 93.698 1.00 108.93 555 THR A CA 1
ATOM 4190 C C . THR A 1 555 ? 142.285 176.772 93.191 1.00 109.42 555 THR A C 1
ATOM 4191 O O . THR A 1 555 ? 142.370 175.853 93.937 1.00 109.09 555 THR A O 1
ATOM 4195 N N . GLY A 1 556 ? 142.436 176.538 91.931 1.00 104.49 556 GLY A N 1
ATOM 4196 C CA . GLY A 1 556 ? 142.575 175.254 91.289 1.00 104.43 556 GLY A CA 1
ATOM 4197 C C . GLY A 1 556 ? 141.273 174.911 90.613 1.00 101.60 556 GLY A C 1
ATOM 4198 O O . GLY A 1 556 ? 141.096 175.256 89.449 1.00 98.82 556 GLY A O 1
ATOM 4199 N N . ARG A 1 557 ? 140.328 174.331 91.370 1.00 95.04 557 ARG A N 1
ATOM 4200 C CA . ARG A 1 557 ? 138.901 174.182 90.997 1.00 91.65 557 ARG A CA 1
ATOM 4201 C C . ARG A 1 557 ? 138.724 173.535 89.618 1.00 96.34 557 ARG A C 1
ATOM 4202 O O . ARG A 1 557 ? 137.828 173.894 88.856 1.00 96.84 557 ARG A O 1
ATOM 4210 N N . GLY A 1 558 ? 139.616 172.598 89.306 1.00 104.59 558 GLY A N 1
ATOM 4211 C CA . GLY 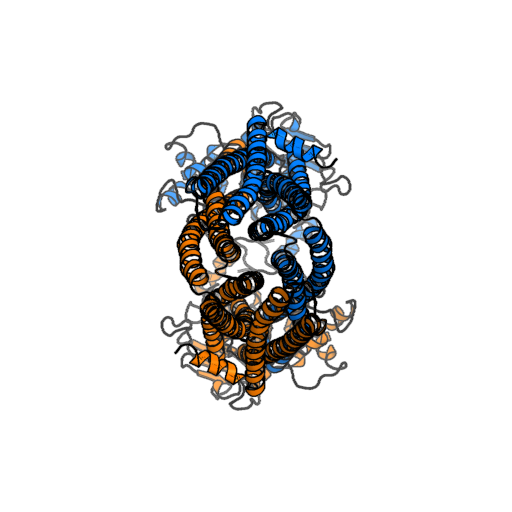A 1 558 ? 139.681 171.833 88.067 1.00 105.18 558 GLY A CA 1
ATOM 4212 C C . GLY A 1 558 ? 140.362 170.479 88.284 1.00 107.39 558 GLY A C 1
ATOM 4213 O O . GLY A 1 558 ? 140.756 170.133 89.397 1.00 107.21 558 GLY A O 1
ATOM 4214 N N . THR A 1 559 ? 140.485 169.696 87.223 1.00 111.74 559 THR A N 1
ATOM 4215 C CA . THR A 1 559 ? 141.179 168.404 87.217 1.00 110.07 559 THR A CA 1
ATOM 4216 C C . THR A 1 559 ? 142.663 168.578 87.553 1.00 111.39 559 THR A C 1
ATOM 4217 O O . THR A 1 559 ? 143.218 169.672 87.443 1.00 110.74 559 THR A O 1
ATOM 4221 N N . HIS A 1 560 ? 143.353 167.487 87.899 1.00 122.17 560 HIS A N 1
ATOM 4222 C CA . HIS A 1 560 ? 144.810 167.517 88.077 1.00 120.62 560 HIS A CA 1
ATOM 4223 C C . HIS A 1 560 ? 145.493 168.029 86.811 1.00 120.26 560 HIS A C 1
ATOM 4224 O O . HIS A 1 560 ? 146.339 168.917 86.881 1.00 120.45 560 HIS A O 1
ATOM 4231 N N . HIS A 1 561 ? 145.043 167.568 85.640 1.00 120.39 561 HIS A N 1
ATOM 4232 C CA . HIS A 1 561 ? 145.597 168.028 84.366 1.00 121.42 561 HIS A CA 1
ATOM 4233 C C . HIS A 1 561 ? 145.408 169.535 84.145 1.00 120.21 561 HIS A C 1
ATOM 4234 O O . HIS A 1 561 ? 146.299 170.142 83.575 1.00 119.22 561 HIS A O 1
ATOM 4241 N N . GLU A 1 562 ? 144.299 170.149 84.559 1.00 118.21 562 GLU A N 1
ATOM 4242 C CA . GLU A 1 562 ? 144.115 171.591 84.378 1.00 118.66 562 GLU A CA 1
ATOM 4243 C C . GLU A 1 562 ? 145.105 172.387 85.233 1.00 118.64 562 GLU A C 1
ATOM 4244 O O . GLU A 1 562 ? 145.647 173.388 84.759 1.00 120.19 562 GLU A O 1
ATOM 4250 N N . LEU A 1 563 ? 145.421 171.872 86.437 1.00 118.20 563 LEU A N 1
ATOM 4251 C CA . LEU A 1 563 ? 146.519 172.384 87.258 1.00 118.32 563 LEU A CA 1
ATOM 4252 C C . LEU A 1 563 ? 147.855 172.273 86.511 1.00 119.87 563 LEU A C 1
ATOM 4253 O O . LEU A 1 563 ? 148.686 173.184 86.528 1.00 119.64 563 LEU A O 1
ATOM 4258 N N . MET A 1 564 ? 148.048 171.166 85.795 1.00 123.40 564 MET A N 1
ATOM 4259 C CA . MET A 1 564 ? 149.192 170.976 84.909 1.00 122.77 564 MET A CA 1
ATOM 4260 C C . MET A 1 564 ? 149.104 171.751 83.578 1.00 122.88 564 MET A C 1
ATOM 4261 O O . MET A 1 564 ? 150.090 171.695 82.842 1.00 122.11 564 MET A O 1
ATOM 4266 N N . ALA A 1 565 ? 148.007 172.467 83.239 1.00 118.76 565 ALA A N 1
ATOM 4267 C CA . ALA A 1 565 ? 147.881 173.039 81.887 1.00 118.00 565 ALA A CA 1
ATOM 4268 C C . ALA A 1 565 ? 147.742 174.535 81.874 1.00 117.72 565 ALA A C 1
ATOM 4269 O O . ALA A 1 565 ? 148.408 175.216 81.101 1.00 116.54 565 ALA A O 1
ATOM 4271 N N . SER A 1 566 ? 146.868 175.048 82.715 1.00 124.11 566 SER A N 1
ATOM 4272 C CA . SER A 1 566 ? 146.628 176.494 82.798 1.00 124.59 566 SER A CA 1
ATOM 4273 C C . SER A 1 566 ? 146.693 177.085 84.204 1.00 121.44 566 SER A C 1
ATOM 4274 O O . SER A 1 566 ? 146.036 178.092 84.471 1.00 119.53 566 SER A O 1
ATOM 4277 N N . HIS A 1 567 ? 147.472 176.479 85.099 1.00 121.44 567 HIS A N 1
ATOM 4278 C CA . HIS A 1 567 ? 147.654 177.027 86.446 1.00 123.21 567 HIS A CA 1
ATOM 4279 C C . HIS A 1 567 ? 149.064 177.562 86.532 1.00 123.13 567 HIS A C 1
ATOM 4280 O O . HIS A 1 567 ? 149.283 178.669 87.022 1.00 121.64 567 HIS A O 1
ATOM 4287 N N . GLY A 1 568 ? 150.028 176.776 86.074 1.00 128.01 568 GLY A N 1
ATOM 4288 C CA . GLY A 1 568 ? 151.417 177.205 86.032 1.00 127.87 568 GLY A CA 1
ATOM 4289 C C . GLY A 1 568 ? 152.138 177.480 87.323 1.00 128.00 568 GLY A C 1
ATOM 4290 O O . GLY A 1 568 ? 152.354 176.572 88.098 1.00 126.19 568 GLY A O 1
ATOM 4291 N N . LEU A 1 569 ? 152.522 178.730 87.555 1.00 133.74 569 LEU A N 1
ATOM 4292 C CA . LEU A 1 569 ? 153.312 179.082 88.736 1.00 133.21 569 LEU A CA 1
ATOM 4293 C C . LEU A 1 569 ? 152.809 178.485 90.028 1.00 131.99 569 LEU A C 1
ATOM 4294 O O . LEU A 1 569 ? 153.590 178.217 90.919 1.00 130.19 569 LEU A O 1
ATOM 4299 N N . TYR A 1 570 ? 151.499 178.234 90.191 1.00 130.13 570 TYR A N 1
ATOM 4300 C CA . TYR A 1 570 ? 150.938 177.664 91.420 1.00 129.84 570 TYR A CA 1
ATOM 4301 C C . TYR A 1 570 ? 151.181 176.151 91.531 1.00 129.14 570 TYR A C 1
ATOM 4302 O O . TYR A 1 570 ? 151.468 175.659 92.620 1.00 128.06 570 TYR A O 1
ATOM 4311 N N . ARG A 1 571 ? 151.375 175.502 90.391 1.00 128.94 571 ARG A N 1
ATOM 4312 C CA . ARG A 1 571 ? 151.803 174.114 90.443 1.00 129.64 571 ARG A CA 1
ATOM 4313 C C . ARG A 1 571 ? 153.294 174.172 90.781 1.00 129.63 571 ARG A C 1
ATOM 4314 O O . ARG A 1 571 ? 153.763 173.422 91.635 1.00 128.73 571 ARG A O 1
ATOM 4322 N N . ASP A 1 572 ? 154.040 175.081 90.141 1.00 130.48 572 ASP A N 1
ATOM 4323 C CA . ASP A 1 572 ? 155.492 175.175 90.348 1.00 130.39 572 ASP A CA 1
ATOM 4324 C C . ASP A 1 572 ? 155.877 175.432 91.815 1.00 130.45 572 ASP A C 1
ATOM 4325 O O . ASP A 1 572 ? 156.839 174.838 92.296 1.00 130.74 572 ASP A O 1
ATOM 4330 N N . PHE A 1 573 ? 155.096 176.220 92.563 1.00 131.24 573 PHE A N 1
ATOM 4331 C CA . PHE A 1 573 ? 155.297 176.470 94.002 1.00 130.83 573 PHE A CA 1
ATOM 4332 C C . PHE A 1 573 ? 155.169 175.226 94.916 1.00 130.45 573 PHE A C 1
ATOM 4333 O O . PHE A 1 573 ? 155.403 175.333 96.124 1.00 129.70 573 PHE A O 1
ATOM 4341 N N . ALA A 1 574 ? 154.829 174.050 94.374 1.00 127.16 574 ALA A N 1
ATOM 4342 C CA . ALA A 1 574 ? 154.933 172.754 95.056 1.00 127.44 574 ALA A CA 1
ATOM 4343 C C . ALA A 1 574 ? 155.713 171.708 94.227 1.00 127.89 574 ALA A C 1
ATOM 4344 O O . ALA A 1 574 ? 156.497 170.926 94.761 1.00 127.45 574 ALA A O 1
ATOM 4346 N N . GLU A 1 575 ? 155.519 171.698 92.910 1.00 129.27 575 GLU A N 1
ATOM 4347 C CA . GLU A 1 575 ? 156.166 170.782 91.969 1.00 128.88 575 GLU A CA 1
ATOM 4348 C C . GLU A 1 575 ? 157.693 170.948 91.952 1.00 129.06 575 GLU A C 1
ATOM 4349 O O . GLU A 1 575 ? 158.399 169.961 91.796 1.00 129.80 575 GLU A O 1
ATOM 4355 N N . GLN A 1 576 ? 158.234 172.154 92.169 1.00 127.95 576 GLN A N 1
ATOM 4356 C CA . GLN A 1 576 ? 159.690 172.344 92.232 1.00 126.95 576 GLN A CA 1
ATOM 4357 C C . GLN A 1 576 ? 160.315 171.545 93.384 1.00 127.15 576 GLN A C 1
ATOM 4358 O O . GLN A 1 576 ? 161.306 170.845 93.189 1.00 126.74 576 GLN A O 1
ATOM 4364 N N . GLN A 1 577 ? 159.706 171.574 94.573 1.00 124.27 577 GLN A N 1
ATOM 4365 C CA . GLN A 1 577 ? 160.158 170.803 95.736 1.00 122.82 577 GLN A CA 1
ATOM 4366 C C . GLN A 1 577 ? 160.048 169.285 95.506 1.00 122.98 577 GLN A C 1
ATOM 4367 O O . GLN A 1 577 ? 160.879 168.523 96.000 1.00 123.13 577 GLN A O 1
ATOM 4373 N N . LEU A 1 578 ? 159.070 168.833 94.716 1.00 124.43 578 LEU A N 1
ATOM 4374 C CA . LEU A 1 578 ? 159.013 167.443 94.260 1.00 124.98 578 LEU A CA 1
ATOM 4375 C C . LEU A 1 578 ? 160.140 167.145 93.255 1.00 123.65 578 LEU A C 1
ATOM 4376 O O . LEU A 1 578 ? 160.886 166.189 93.464 1.00 122.89 578 LEU A O 1
ATOM 4381 N N . LYS A 1 579 ? 160.350 167.997 92.239 1.00 128.12 579 LYS A N 1
ATOM 4382 C CA . LYS A 1 579 ? 161.386 167.844 91.201 1.00 128.41 579 LYS A CA 1
ATOM 4383 C C . LYS A 1 579 ? 162.832 167.951 91.699 1.00 127.34 579 LYS A C 1
ATOM 4384 O O . LYS A 1 579 ? 163.728 167.443 91.030 1.00 126.80 579 LYS A O 1
ATOM 4390 N N . MET A 1 580 ? 163.079 168.504 92.889 1.00 128.34 580 MET A N 1
ATOM 4391 C CA . MET A 1 580 ? 164.364 168.342 93.595 1.00 129.87 580 MET A CA 1
ATOM 4392 C C . MET A 1 580 ? 164.681 166.868 93.926 1.00 129.01 580 MET A C 1
ATOM 4393 O O . MET A 1 580 ? 165.848 166.507 94.064 1.00 127.94 580 MET A O 1
ATOM 4398 N N . ASN A 1 581 ? 163.647 166.026 94.065 1.00 127.20 581 ASN A N 1
ATOM 4399 C CA . ASN A 1 581 ? 163.746 164.582 94.295 1.00 127.17 581 ASN A CA 1
ATOM 4400 C C . ASN A 1 581 ? 163.494 163.773 93.005 1.00 126.75 581 ASN A C 1
ATOM 4401 O O . ASN A 1 581 ? 164.332 162.963 92.619 1.00 125.70 581 ASN A O 1
ATOM 4406 N N . CYS A 1 582 ? 162.347 163.976 92.345 1.00 132.31 582 CYS A N 1
ATOM 4407 C CA . CYS A 1 582 ? 161.951 163.319 91.089 1.00 132.00 582 CYS A CA 1
ATOM 4408 C C . CYS A 1 582 ? 160.700 163.964 90.453 1.00 131.89 582 CYS A C 1
ATOM 4409 O O . CYS A 1 582 ? 159.960 164.695 91.107 1.00 131.96 582 CYS A O 1
ATOM 4412 N N . ASP A 1 583 ? 160.396 163.635 89.193 1.00 132.47 583 ASP A N 1
ATOM 4413 C CA . ASP A 1 583 ? 159.178 164.089 88.484 1.00 133.63 583 ASP A CA 1
ATOM 4414 C C . ASP A 1 583 ? 157.852 163.503 89.036 1.00 133.48 583 ASP A C 1
ATOM 4415 O O . ASP A 1 583 ? 156.784 163.787 88.496 1.00 132.82 583 ASP A O 1
ATOM 4420 N N . LEU A 1 584 ? 157.923 162.619 90.044 1.00 131.96 584 LEU A N 1
ATOM 4421 C CA . LEU A 1 584 ? 156.805 161.969 90.746 1.00 131.56 584 LEU A CA 1
ATOM 4422 C C . LEU A 1 584 ? 155.731 161.326 89.834 1.00 130.99 584 LEU A C 1
ATOM 4423 O O . LEU A 1 584 ? 154.535 161.462 90.071 1.00 129.67 584 LEU A O 1
ATOM 4428 N N . GLU A 1 585 ? 156.158 160.632 88.772 1.00 129.00 585 GLU A N 1
ATOM 4429 C CA . GLU A 1 585 ? 155.292 160.017 87.740 1.00 128.37 585 GLU A CA 1
ATOM 4430 C C . GLU A 1 585 ? 154.403 160.991 86.927 1.00 128.78 585 GLU A C 1
ATOM 4431 O O . GLU A 1 585 ? 153.574 160.552 86.132 1.00 128.42 585 GLU A O 1
ATOM 4437 N N . ASN A 1 586 ? 154.588 162.309 87.054 1.00 131.39 586 ASN A N 1
ATOM 4438 C CA . ASN A 1 586 ? 153.898 163.297 86.217 1.00 130.88 586 ASN A CA 1
ATOM 4439 C C . ASN A 1 586 ? 154.357 163.250 84.740 1.00 130.74 586 ASN A C 1
ATOM 4440 O O . ASN A 1 586 ? 153.584 163.556 83.833 1.00 128.09 586 ASN A O 1
ATOM 4445 N N . LYS A 1 587 ? 155.611 162.837 84.498 1.00 131.60 587 LYS A N 1
ATOM 4446 C CA . LYS A 1 587 ? 156.210 162.603 83.167 1.00 130.98 587 LYS A CA 1
ATOM 4447 C C . LYS A 1 587 ? 156.074 163.802 82.206 1.00 131.48 587 LYS A C 1
ATOM 4448 O O . LYS A 1 587 ? 155.778 163.645 81.021 1.00 130.84 587 LYS A O 1
ATOM 4454 N N . ALA A 1 588 ? 156.274 165.011 82.729 1.00 123.69 588 ALA A N 1
ATOM 4455 C CA . ALA A 1 588 ? 156.094 166.280 82.020 1.00 122.83 588 ALA A CA 1
ATOM 4456 C C . ALA A 1 588 ? 157.112 167.341 82.469 1.00 120.84 588 ALA A C 1
ATOM 4457 O O . ALA A 1 588 ? 157.291 167.603 83.666 1.00 120.94 588 ALA A O 1
ATOM 4459 N N . SER B 1 10 ? 184.524 138.629 152.559 1.00 122.87 10 SER B N 1
ATOM 4460 C CA . SER B 1 10 ? 184.469 138.131 151.156 1.00 122.91 10 SER B CA 1
ATOM 4461 C C . SER B 1 10 ? 184.113 139.257 150.192 1.00 122.61 10 SER B C 1
ATOM 4462 O O . SER B 1 10 ? 184.889 139.590 149.296 1.00 122.42 10 SER B O 1
ATOM 4465 N N . LYS B 1 11 ? 182.928 139.841 150.385 1.00 111.87 11 LYS B N 1
ATOM 4466 C CA . LYS B 1 11 ? 182.465 140.904 149.502 1.00 111.81 11 LYS B CA 1
ATOM 4467 C C . LYS B 1 11 ? 183.189 142.222 149.743 1.00 109.91 11 LYS B C 1
ATOM 4468 O O . LYS B 1 11 ? 183.129 143.111 148.888 1.00 108.16 11 LYS B O 1
ATOM 4474 N N . LEU B 1 12 ? 183.864 142.372 150.884 1.00 109.63 12 LEU B N 1
ATOM 4475 C CA . LEU B 1 12 ? 184.518 143.633 151.207 1.00 109.23 12 LEU B CA 1
ATOM 4476 C C . LEU B 1 12 ? 185.876 143.789 150.536 1.00 108.28 12 LEU B C 1
ATOM 4477 O O . LEU B 1 12 ? 186.393 144.908 150.478 1.00 108.37 12 LEU B O 1
ATOM 4482 N N . LYS B 1 13 ? 186.420 142.736 149.881 1.00 108.66 13 LYS B N 1
ATOM 4483 C CA . LYS B 1 13 ? 187.756 142.774 149.185 1.00 110.00 13 LYS B CA 1
ATOM 4484 C C . LYS B 1 13 ? 187.785 143.463 147.883 1.00 109.31 13 LYS B C 1
ATOM 4485 O O . LYS B 1 13 ? 188.838 143.829 147.450 1.00 108.20 13 LYS B O 1
ATOM 4491 N N . PRO B 1 14 ? 186.647 143.541 147.184 1.00 98.27 14 PRO B N 1
ATOM 4492 C CA . PRO B 1 14 ? 186.626 144.337 145.955 1.00 96.95 14 PRO B CA 1
ATOM 4493 C C . PRO B 1 14 ? 186.340 145.798 146.257 1.00 96.57 14 PRO B C 1
ATOM 4494 O O . PRO B 1 14 ? 186.882 146.665 145.577 1.00 93.05 14 PRO B O 1
ATOM 4498 N N . PHE B 1 15 ? 185.494 146.076 147.247 1.00 86.15 15 PHE B N 1
ATOM 4499 C CA . PHE B 1 15 ? 185.243 147.454 147.620 1.00 81.07 15 PHE B CA 1
ATOM 4500 C C . PHE B 1 15 ? 186.522 148.085 148.080 1.00 81.42 15 PHE B C 1
ATOM 4501 O O . PHE B 1 15 ? 186.869 149.159 147.630 1.00 82.79 15 PHE B O 1
ATOM 4509 N N . PHE B 1 16 ? 187.220 147.430 149.001 1.00 88.85 16 PHE B N 1
ATOM 4510 C CA . PHE B 1 16 ? 188.456 147.981 149.542 1.00 91.19 16 PHE B CA 1
ATOM 4511 C C . PHE B 1 16 ? 189.465 148.236 148.443 1.00 92.49 16 PHE B C 1
ATOM 4512 O O . PHE B 1 16 ? 190.066 149.301 148.391 1.00 93.38 16 PHE B O 1
ATOM 4520 N N . ALA B 1 17 ? 189.659 147.257 147.570 1.00 87.12 17 ALA B N 1
ATOM 4521 C CA . ALA B 1 17 ? 190.605 147.390 146.473 1.00 85.54 17 ALA B CA 1
ATOM 4522 C C . ALA B 1 17 ? 190.231 148.610 145.663 1.00 83.93 17 ALA B C 1
ATOM 4523 O O . ALA B 1 17 ? 191.081 149.445 145.362 1.00 80.82 17 ALA B O 1
ATOM 4525 N N . LEU B 1 18 ? 188.944 148.725 145.343 1.00 76.57 18 LEU B N 1
ATOM 4526 C CA . LEU B 1 18 ? 188.454 149.864 144.582 1.00 74.24 18 LEU B CA 1
ATOM 4527 C C . LEU B 1 18 ? 188.784 151.169 145.283 1.00 73.13 18 LEU B C 1
ATOM 4528 O O . LEU B 1 18 ? 189.236 152.122 144.651 1.00 73.41 18 LEU B O 1
ATOM 4533 N N . VAL B 1 19 ? 188.551 151.221 146.591 1.00 74.63 19 VAL B N 1
ATOM 4534 C CA . VAL B 1 19 ? 188.867 152.432 147.338 1.00 72.36 19 VAL B CA 1
ATOM 4535 C C . VAL B 1 19 ? 190.366 152.689 147.326 1.00 73.80 19 VAL B C 1
ATOM 4536 O O . VAL B 1 19 ? 190.801 153.847 147.284 1.00 75.71 19 VAL B O 1
ATOM 4540 N N . ARG B 1 20 ? 191.182 151.634 147.364 1.00 81.96 20 ARG B N 1
ATOM 4541 C CA . ARG B 1 20 ? 192.626 151.820 147.314 1.00 80.32 20 ARG B CA 1
ATOM 4542 C C . ARG B 1 20 ? 193.083 152.350 145.962 1.00 80.01 20 ARG B C 1
ATOM 4543 O O . ARG B 1 20 ? 194.116 153.025 145.888 1.00 80.75 20 ARG B O 1
ATOM 4551 N N . ARG B 1 21 ? 192.303 152.163 144.911 1.00 78.19 21 ARG B N 1
ATOM 4552 C CA . ARG B 1 21 ? 192.685 152.642 143.577 1.00 76.27 21 ARG B CA 1
ATOM 4553 C C . ARG B 1 21 ? 192.831 154.132 143.555 1.00 74.89 21 ARG B C 1
ATOM 4554 O O . ARG B 1 21 ? 193.514 154.669 142.698 1.00 75.78 21 ARG B O 1
ATOM 4562 N N . THR B 1 22 ? 192.206 154.808 144.500 1.00 73.88 22 THR B N 1
ATOM 4563 C CA . THR B 1 22 ? 192.226 156.264 144.555 1.00 71.92 22 THR B CA 1
ATOM 4564 C C . THR B 1 22 ? 193.302 156.774 145.521 1.00 72.25 22 THR B C 1
ATOM 4565 O O . THR B 1 22 ? 193.333 157.956 145.832 1.00 73.50 22 THR B O 1
ATOM 4569 N N . ASN B 1 23 ? 194.167 155.894 145.991 1.00 85.54 23 ASN B N 1
ATOM 4570 C CA . ASN B 1 23 ? 195.245 156.304 146.878 1.00 89.08 23 ASN B CA 1
ATOM 4571 C C . ASN B 1 23 ? 194.733 157.233 147.956 1.00 86.41 23 ASN B C 1
ATOM 4572 O O . ASN B 1 23 ? 195.171 158.374 148.064 1.00 88.96 23 ASN B O 1
ATOM 4577 N N . PRO B 1 24 ? 193.796 156.744 148.762 1.00 79.38 24 PRO B N 1
ATOM 4578 C CA . PRO B 1 24 ? 193.220 157.582 149.805 1.00 80.28 24 PRO B CA 1
ATOM 4579 C C . PRO B 1 24 ? 194.143 157.746 151.007 1.00 83.11 24 PRO B C 1
ATOM 4580 O O . PRO B 1 24 ? 195.127 157.021 151.082 1.00 86.52 24 PRO B O 1
ATOM 4584 N N . SER B 1 25 ? 193.855 158.679 151.914 1.00 75.77 25 SER B N 1
ATOM 4585 C CA . SER B 1 25 ? 194.624 158.844 153.142 1.00 76.76 25 SER B CA 1
ATOM 4586 C C . SER B 1 25 ? 193.937 158.036 154.236 1.00 75.90 25 SER B C 1
ATOM 4587 O O . SER B 1 25 ? 192.845 158.392 154.689 1.00 76.71 25 SER B O 1
ATOM 4590 N N . TYR B 1 26 ? 194.577 156.945 154.660 1.00 74.34 26 TYR B N 1
ATOM 4591 C CA . TYR B 1 26 ? 193.966 156.073 155.656 1.00 73.37 26 TYR B CA 1
ATOM 4592 C C . TYR B 1 26 ? 194.046 156.680 157.050 1.00 73.14 26 TYR B C 1
ATOM 4593 O O . TYR B 1 26 ? 193.142 156.484 157.870 1.00 76.82 26 TYR B O 1
ATOM 4602 N N . GLY B 1 27 ? 195.121 157.412 157.340 1.00 64.58 27 GLY B N 1
ATOM 4603 C CA . GLY B 1 27 ? 195.245 158.028 158.649 1.00 62.62 27 GLY B CA 1
ATOM 4604 C C . GLY B 1 27 ? 194.097 158.966 158.963 1.00 61.51 27 GLY B C 1
ATOM 4605 O O . GLY B 1 27 ? 193.561 158.957 160.072 1.00 63.47 27 GLY B O 1
ATOM 4606 N N . LYS B 1 28 ? 193.676 159.755 157.986 1.00 61.81 28 LYS B N 1
ATOM 4607 C CA . LYS B 1 28 ? 192.639 160.744 158.225 1.00 60.39 28 LYS B CA 1
ATOM 4608 C C . LYS B 1 28 ? 191.284 160.116 158.412 1.00 61.99 28 LYS B C 1
ATOM 4609 O O . LYS B 1 28 ? 190.494 160.611 159.198 1.00 66.43 28 LYS B O 1
ATOM 4615 N N . LEU B 1 29 ? 190.975 159.059 157.682 1.00 56.48 29 LEU B N 1
ATOM 4616 C CA . LEU B 1 29 ? 189.727 158.333 157.896 1.00 54.03 29 LEU B CA 1
ATOM 4617 C C . LEU B 1 29 ? 189.731 157.622 159.243 1.00 57.62 29 LEU B C 1
ATOM 4618 O O . LEU B 1 29 ? 188.724 157.631 159.964 1.00 61.56 29 LEU B O 1
ATOM 4623 N N . ALA B 1 30 ? 190.856 156.998 159.601 1.00 50.94 30 ALA B N 1
ATOM 4624 C CA . ALA B 1 30 ? 190.943 156.325 160.890 1.00 50.65 30 ALA B CA 1
ATOM 4625 C C . ALA B 1 30 ? 190.767 157.312 162.035 1.00 53.21 30 ALA B C 1
ATOM 4626 O O . ALA B 1 30 ? 190.065 157.024 163.010 1.00 55.49 30 ALA B O 1
ATOM 4628 N N . PHE B 1 31 ? 191.395 158.484 161.935 1.00 49.03 31 PHE B N 1
ATOM 4629 C CA . PHE B 1 31 ? 191.268 159.476 162.994 1.00 47.96 31 PHE B CA 1
ATOM 4630 C C . PHE B 1 31 ? 189.840 159.998 163.091 1.00 42.54 31 PHE B C 1
ATOM 4631 O O . PHE B 1 31 ? 189.331 160.225 164.193 1.00 52.42 31 PHE B O 1
ATOM 4639 N N . ALA B 1 32 ? 189.175 160.199 161.951 1.00 36.77 32 ALA B N 1
ATOM 4640 C CA . ALA B 1 32 ? 187.787 160.647 161.986 1.00 36.63 32 ALA B CA 1
ATOM 4641 C C . ALA B 1 32 ? 186.889 159.604 162.640 1.00 48.64 32 ALA B C 1
ATOM 4642 O O . ALA B 1 32 ? 186.000 159.941 163.432 1.00 57.09 32 ALA B O 1
ATOM 4644 N N . LEU B 1 33 ? 187.103 158.326 162.319 1.00 51.41 33 LEU B N 1
ATOM 4645 C CA . LEU B 1 33 ? 186.318 157.274 162.959 1.00 49.70 33 LEU B CA 1
ATOM 4646 C C . LEU B 1 33 ? 186.591 157.218 164.458 1.00 46.95 33 LEU B C 1
ATOM 4647 O O . LEU B 1 33 ? 185.667 157.028 165.261 1.00 49.26 33 LEU B O 1
ATOM 4652 N N . ALA B 1 34 ? 187.856 157.380 164.853 1.00 37.47 34 ALA B N 1
ATOM 4653 C CA . ALA B 1 34 ? 188.184 157.413 166.273 1.00 41.07 34 ALA B CA 1
ATOM 4654 C C . ALA B 1 34 ? 187.481 158.572 166.963 1.00 36.24 34 ALA B C 1
ATOM 4655 O O . ALA B 1 34 ? 186.999 158.432 168.092 1.00 44.54 34 ALA B O 1
ATOM 4657 N N . LEU B 1 35 ? 187.420 159.728 166.304 1.00 34.60 35 LEU B N 1
ATOM 4658 C CA . LEU B 1 35 ? 186.727 160.870 166.891 1.00 39.32 35 LEU B CA 1
ATOM 4659 C C . LEU B 1 35 ? 185.236 160.600 167.026 1.00 43.64 35 LEU B C 1
ATOM 4660 O O . LEU B 1 35 ? 184.619 161.002 168.014 1.00 51.45 35 LEU B O 1
ATOM 4665 N N . SER B 1 36 ? 184.636 159.924 166.044 1.00 36.20 36 SER B N 1
ATOM 4666 C CA . SER B 1 36 ? 183.225 159.566 166.169 1.00 39.74 36 SER B CA 1
ATOM 4667 C C . SER B 1 36 ? 182.998 158.637 167.358 1.00 38.26 36 SER B C 1
ATOM 4668 O O . SER B 1 36 ? 182.046 158.817 168.134 1.00 33.59 36 SER B O 1
ATOM 4671 N N . VAL B 1 37 ? 183.868 157.641 167.522 1.00 41.68 37 VAL B N 1
ATOM 4672 C CA . VAL B 1 37 ? 183.737 156.719 168.648 1.00 32.40 37 VAL B CA 1
ATOM 4673 C C . VAL B 1 37 ? 183.875 157.472 169.965 1.00 35.01 37 VAL B C 1
ATOM 4674 O O . VAL B 1 37 ? 183.109 157.254 170.913 1.00 44.05 37 VAL B O 1
ATOM 4678 N N . VAL B 1 38 ? 184.826 158.402 170.069 1.00 35.75 38 VAL B N 1
ATOM 4679 C CA . VAL B 1 38 ? 185.014 159.247 171.262 1.00 31.78 38 VAL B CA 1
ATOM 4680 C C . VAL B 1 38 ? 183.807 160.147 171.504 1.00 35.18 38 VAL B C 1
ATOM 4681 O O . VAL B 1 38 ? 183.327 160.236 172.627 1.00 36.69 38 VAL B O 1
ATOM 4685 N N . THR B 1 39 ? 183.241 160.757 170.467 1.00 41.48 39 THR B N 1
ATOM 4686 C CA . THR B 1 39 ? 181.995 161.525 170.546 1.00 41.78 39 THR B CA 1
ATOM 4687 C C . THR B 1 39 ? 180.847 160.699 171.106 1.00 42.40 39 THR B C 1
ATOM 4688 O O . THR B 1 39 ? 180.115 161.199 171.952 1.00 45.72 39 THR B O 1
ATOM 4692 N N . THR B 1 40 ? 180.681 159.442 170.700 1.00 39.33 40 THR B N 1
ATOM 4693 C CA . THR B 1 40 ? 179.625 158.590 171.257 1.00 32.56 40 THR B CA 1
ATOM 4694 C C . THR B 1 40 ? 179.881 158.266 172.719 1.00 32.75 40 THR B C 1
ATOM 4695 O O . THR B 1 40 ? 178.972 158.396 173.527 1.00 39.49 40 THR B O 1
ATOM 4699 N N . LEU B 1 41 ? 181.105 157.923 173.111 1.00 30.20 41 LEU B N 1
ATOM 4700 C CA . LEU B 1 41 ? 181.419 157.649 174.514 1.00 30.11 41 LEU B CA 1
ATOM 4701 C C . LEU B 1 41 ? 181.185 158.872 175.411 1.00 36.71 41 LEU B C 1
ATOM 4702 O O . LEU B 1 41 ? 180.620 158.740 176.491 1.00 37.64 41 LEU B O 1
ATOM 4707 N N . VAL B 1 42 ? 181.540 160.078 174.963 1.00 39.68 42 VAL B N 1
ATOM 4708 C CA . VAL B 1 42 ? 181.226 161.339 175.657 1.00 38.18 42 VAL B CA 1
ATOM 4709 C C . VAL B 1 42 ? 179.719 161.547 175.776 1.00 36.75 42 VAL B C 1
ATOM 4710 O O . VAL B 1 42 ? 179.239 161.981 176.814 1.00 49.15 42 VAL B O 1
ATOM 4714 N N . SER B 1 43 ? 178.939 161.165 174.772 1.00 33.43 43 SER B N 1
ATOM 4715 C CA . SER B 1 43 ? 177.479 161.216 174.827 1.00 31.59 43 SER B CA 1
ATOM 4716 C C . SER B 1 43 ? 176.855 160.253 175.851 1.00 32.18 43 SER B C 1
ATOM 4717 O O . SER B 1 43 ? 175.692 160.400 176.212 1.00 37.29 43 SER B O 1
ATOM 4720 N N . LEU B 1 44 ? 177.601 159.276 176.377 1.00 33.89 44 LEU B N 1
ATOM 4721 C CA . LEU B 1 44 ? 177.147 158.416 177.475 1.00 36.75 44 LEU B CA 1
ATOM 4722 C C . LEU B 1 44 ? 177.417 159.016 178.862 1.00 35.58 44 LEU B C 1
ATOM 4723 O O . LEU B 1 44 ? 176.861 158.528 179.832 1.00 32.88 44 LEU B O 1
ATOM 4728 N N . LEU B 1 45 ? 178.214 160.079 178.995 1.00 34.98 45 LEU B N 1
ATOM 4729 C CA . LEU B 1 45 ? 178.371 160.781 180.275 1.00 31.66 45 LEU B CA 1
ATOM 4730 C C . LEU B 1 45 ? 177.163 161.646 180.605 1.00 29.43 45 LEU B C 1
ATOM 4731 O O . LEU B 1 45 ? 176.822 161.799 181.773 1.00 33.23 45 LEU B O 1
ATOM 4736 N N . ILE B 1 46 ? 176.521 162.231 179.597 1.00 29.88 46 ILE B N 1
ATOM 4737 C CA . ILE B 1 46 ? 175.532 163.286 179.801 1.00 36.33 46 ILE B CA 1
ATOM 4738 C C . ILE B 1 46 ? 174.416 162.847 180.762 1.00 34.07 46 ILE B C 1
ATOM 4739 O O . ILE B 1 46 ? 174.226 163.533 181.768 1.00 39.02 46 ILE B O 1
ATOM 4744 N N . PRO B 1 47 ? 173.737 161.702 180.585 1.00 31.75 47 PRO B N 1
ATOM 4745 C CA . PRO B 1 47 ? 172.730 161.267 181.533 1.00 28.78 47 PRO B CA 1
ATOM 4746 C C . PRO B 1 47 ? 173.247 160.924 182.928 1.00 31.04 47 PRO B C 1
ATOM 4747 O O . PRO B 1 47 ? 172.495 161.079 183.882 1.00 44.50 47 PRO B O 1
ATOM 4751 N N . LEU B 1 48 ? 174.502 160.509 183.110 1.00 26.99 48 LEU B N 1
ATOM 4752 C CA . LEU B 1 48 ? 175.058 160.318 184.456 1.00 27.55 48 LEU B CA 1
ATOM 4753 C C . LEU B 1 48 ? 175.240 161.656 185.183 1.00 30.86 48 LEU B C 1
ATOM 4754 O O . LEU B 1 48 ? 174.948 161.760 186.372 1.00 29.78 48 LEU B O 1
ATOM 4759 N N . LEU B 1 49 ? 175.685 162.691 184.469 1.00 36.92 49 LEU B N 1
ATOM 4760 C CA . LEU B 1 49 ? 175.820 164.041 185.000 1.00 35.18 49 LEU B CA 1
ATOM 4761 C C . LEU B 1 49 ? 174.445 164.653 185.312 1.00 35.90 49 LEU B C 1
ATOM 4762 O O . LEU B 1 49 ? 174.285 165.256 186.367 1.00 39.66 49 LEU B O 1
ATOM 4767 N N . THR B 1 50 ? 173.422 164.442 184.487 1.00 28.80 50 THR B N 1
ATOM 4768 C CA . THR B 1 50 ? 172.048 164.835 184.843 1.00 27.69 50 THR B CA 1
ATOM 4769 C C . THR B 1 50 ? 171.523 164.073 186.065 1.00 31.63 50 THR B C 1
ATOM 4770 O O . THR B 1 50 ? 171.000 164.699 186.976 1.00 43.83 50 THR B O 1
ATOM 4774 N N . LYS B 1 51 ? 171.711 162.753 186.168 1.00 22.46 51 LYS B N 1
ATOM 4775 C CA . LYS B 1 51 ? 171.389 161.999 187.388 1.00 15.68 51 LYS B CA 1
ATOM 4776 C C . LYS B 1 51 ? 172.099 162.564 188.611 1.00 16.03 51 LYS B C 1
ATOM 4777 O O . LYS B 1 51 ? 171.452 162.748 189.624 1.00 29.55 51 LYS B O 1
ATOM 4783 N N . GLN B 1 52 ? 173.388 162.871 188.549 1.00 35.69 52 GLN B N 1
ATOM 4784 C CA . GLN B 1 52 ? 174.123 163.452 189.672 1.00 43.35 52 GLN B CA 1
ATOM 4785 C C . GLN B 1 52 ? 173.567 164.827 190.083 1.00 40.07 52 GLN B C 1
ATOM 4786 O O . GLN B 1 52 ? 173.427 165.104 191.270 1.00 39.68 52 GLN B O 1
ATOM 4792 N N . LEU B 1 53 ? 173.187 165.666 189.119 1.00 42.65 53 LEU B N 1
ATOM 4793 C CA . LEU B 1 53 ? 172.542 166.959 189.356 1.00 41.71 53 LEU B CA 1
ATOM 4794 C C . LEU B 1 53 ? 171.182 166.805 190.041 1.00 48.46 53 LEU B C 1
ATOM 4795 O O . LEU B 1 53 ? 170.916 167.483 191.024 1.00 53.21 53 LEU B O 1
ATOM 4800 N N . VAL B 1 54 ? 170.328 165.915 189.535 1.00 37.48 54 VAL B N 1
ATOM 4801 C CA . VAL B 1 54 ? 168.964 165.689 190.027 1.00 20.17 54 VAL B CA 1
ATOM 4802 C C . VAL B 1 54 ? 168.939 165.000 191.382 1.00 26.62 54 VAL B C 1
ATOM 4803 O O . VAL B 1 54 ? 168.180 165.409 192.250 1.00 34.95 54 VAL B O 1
ATOM 4807 N N . ASP B 1 55 ? 169.770 163.983 191.600 1.00 41.88 55 ASP B N 1
ATOM 4808 C CA . ASP B 1 55 ? 169.933 163.321 192.896 1.00 37.50 55 ASP B CA 1
ATOM 4809 C C . ASP B 1 55 ? 170.499 164.283 193.946 1.00 47.88 55 ASP B C 1
ATOM 4810 O O . ASP B 1 55 ? 170.115 164.220 195.108 1.00 55.60 55 ASP B O 1
ATOM 4815 N N . GLY B 1 56 ? 171.390 165.195 193.553 1.00 62.16 56 GLY B N 1
ATOM 4816 C CA . GLY B 1 56 ? 171.982 166.218 194.420 1.00 64.63 56 GLY B CA 1
ATOM 4817 C C . GLY B 1 56 ? 171.073 167.415 194.741 1.00 67.60 56 GLY B C 1
ATOM 4818 O O . GLY B 1 56 ? 171.472 168.292 195.502 1.00 69.88 56 GLY B O 1
ATOM 4819 N N . PHE B 1 57 ? 169.857 167.475 194.189 1.00 75.72 57 PHE B N 1
ATOM 4820 C CA . PHE B 1 57 ? 168.904 168.568 194.404 1.00 77.46 57 PHE B CA 1
ATOM 4821 C C . PHE B 1 57 ? 168.049 168.413 195.674 1.00 83.38 57 PHE B C 1
ATOM 4822 O O . PHE B 1 57 ? 167.215 169.268 195.966 1.00 85.63 57 PHE B O 1
ATOM 4830 N N . SER B 1 58 ? 168.248 167.368 196.481 1.00 99.71 58 SER B N 1
ATOM 4831 C CA . SER B 1 58 ? 167.650 167.305 197.823 1.00 103.98 58 SER B CA 1
ATOM 4832 C C . SER B 1 58 ? 168.108 168.501 198.675 1.00 103.81 58 SER B C 1
ATOM 4833 O O . SER B 1 58 ? 169.300 168.806 198.739 1.00 99.11 58 SER B O 1
ATOM 4836 N N . MET B 1 59 ? 167.162 169.216 199.292 1.00 107.55 59 MET B N 1
ATOM 4837 C CA . MET B 1 59 ? 167.378 170.519 199.952 1.00 106.55 59 MET B CA 1
ATOM 4838 C C . MET B 1 59 ? 167.884 171.649 199.020 1.00 107.96 59 MET B C 1
ATOM 4839 O O . MET B 1 59 ? 168.398 172.662 199.495 1.00 107.61 59 MET B O 1
ATOM 4844 N N . SER B 1 60 ? 167.727 171.485 197.701 1.00 105.72 60 SER B N 1
ATOM 4845 C CA . SER B 1 60 ? 167.910 172.499 196.645 1.00 105.68 60 SER B CA 1
ATOM 4846 C C . SER B 1 60 ? 169.200 173.336 196.748 1.00 105.65 60 SER B C 1
ATOM 4847 O O . SER B 1 60 ? 169.163 174.564 196.662 1.00 105.56 60 SER B O 1
ATOM 4850 N N . ASN B 1 61 ? 170.352 172.683 196.926 1.00 98.78 61 ASN B N 1
ATOM 4851 C CA . ASN B 1 61 ? 171.673 173.338 196.933 1.00 99.22 61 ASN B CA 1
ATOM 4852 C C . ASN B 1 61 ? 172.038 173.973 195.572 1.00 99.42 61 ASN B C 1
ATOM 4853 O O . ASN B 1 61 ? 172.541 175.097 195.534 1.00 99.27 61 ASN B O 1
ATOM 4858 N N . LEU B 1 62 ? 171.776 173.251 194.478 1.00 85.91 62 LEU B N 1
ATOM 4859 C CA . LEU B 1 62 ? 172.066 173.623 193.089 1.00 82.72 62 LEU B CA 1
ATOM 4860 C C . LEU B 1 62 ? 173.496 174.154 192.908 1.00 84.88 62 LEU B C 1
ATOM 4861 O O . LEU B 1 62 ? 173.722 175.336 192.639 1.00 85.73 62 LEU B O 1
ATOM 4866 N N . SER B 1 63 ? 174.475 173.258 193.064 1.00 76.31 63 SER B N 1
ATOM 4867 C CA . SER B 1 63 ? 175.886 173.553 192.795 1.00 74.30 63 SER B CA 1
ATOM 4868 C C . SER B 1 63 ? 176.067 173.985 191.341 1.00 68.66 63 SER B C 1
ATOM 4869 O O . SER B 1 63 ? 175.861 173.198 190.417 1.00 65.52 63 SER B O 1
ATOM 4872 N N . GLY B 1 64 ? 176.469 175.238 191.122 1.00 65.30 64 GLY B N 1
ATOM 4873 C CA . GLY B 1 64 ? 176.591 175.810 189.779 1.00 68.01 64 GLY B CA 1
ATOM 4874 C C . GLY B 1 64 ? 177.596 175.058 188.908 1.00 64.66 64 GLY B C 1
ATOM 4875 O O . GLY B 1 64 ? 177.390 174.874 187.711 1.00 61.39 64 GLY B O 1
ATOM 4876 N N . THR B 1 65 ? 178.645 174.515 189.521 1.00 57.53 65 THR B N 1
ATOM 4877 C CA . THR B 1 65 ? 179.633 173.687 188.828 1.00 58.78 65 THR B CA 1
ATOM 4878 C C . THR B 1 65 ? 179.017 172.461 188.156 1.00 59.55 65 THR B C 1
ATOM 4879 O O . THR B 1 65 ? 179.496 172.072 187.098 1.00 61.67 65 THR B O 1
ATOM 4883 N N . GLN B 1 66 ? 177.931 171.872 188.673 1.00 56.18 66 GLN B N 1
ATOM 4884 C CA . GLN B 1 66 ? 177.301 170.699 188.055 1.00 54.88 66 GLN B CA 1
ATOM 4885 C C . GLN B 1 66 ? 176.508 171.055 186.800 1.00 49.68 66 GLN B C 1
ATOM 4886 O O . GLN B 1 66 ? 176.571 170.317 185.824 1.00 43.22 66 GLN B O 1
ATOM 4892 N N . ILE B 1 67 ? 175.793 172.186 186.772 1.00 48.86 67 ILE B N 1
ATOM 4893 C CA . ILE B 1 67 ? 175.079 172.636 185.564 1.00 50.00 67 ILE B CA 1
ATOM 4894 C C . ILE B 1 67 ? 176.023 173.293 184.545 1.00 49.91 67 ILE B C 1
ATOM 4895 O O . ILE B 1 67 ? 175.813 173.181 183.342 1.00 44.63 67 ILE B O 1
ATOM 4900 N N . GLY B 1 68 ? 177.135 173.878 184.996 1.00 50.84 68 GLY B N 1
ATOM 4901 C CA . GLY B 1 68 ? 178.222 174.327 184.126 1.00 45.35 68 GLY B CA 1
ATOM 4902 C C . GLY B 1 68 ? 179.012 173.179 183.496 1.00 43.79 68 GLY B C 1
ATOM 4903 O O . GLY B 1 68 ? 179.294 173.217 182.305 1.00 49.58 68 GLY B O 1
ATOM 4904 N N . LEU B 1 69 ? 179.321 172.114 184.241 1.00 35.40 69 LEU B N 1
ATOM 4905 C CA . LEU B 1 69 ? 180.020 170.943 183.708 1.00 31.11 69 LEU B CA 1
ATOM 4906 C C . LEU B 1 69 ? 179.209 170.227 182.632 1.00 33.48 69 LEU B C 1
ATOM 4907 O O . LEU B 1 69 ? 179.782 169.771 181.656 1.00 43.46 69 LEU B O 1
ATOM 4912 N N . ILE B 1 70 ? 177.885 170.176 182.746 1.00 34.56 70 ILE B N 1
ATOM 4913 C CA . ILE B 1 70 ? 177.017 169.660 181.683 1.00 33.37 70 ILE B CA 1
ATOM 4914 C C . ILE B 1 70 ? 177.166 170.497 180.406 1.00 35.83 70 ILE B C 1
ATOM 4915 O O . ILE B 1 70 ? 177.242 169.942 179.316 1.00 43.42 70 ILE B O 1
ATOM 4920 N N . ALA B 1 71 ? 177.265 171.823 180.499 1.00 34.51 71 ALA B N 1
ATOM 4921 C CA . ALA B 1 71 ? 177.461 172.666 179.324 1.00 33.59 71 ALA B CA 1
ATOM 4922 C C . ALA B 1 71 ? 178.846 172.470 178.692 1.00 41.51 71 ALA B C 1
ATOM 4923 O O . ALA B 1 71 ? 178.960 172.346 177.474 1.00 45.06 71 ALA B O 1
ATOM 4925 N N . LEU B 1 72 ? 179.906 172.363 179.501 1.00 37.61 72 LEU B N 1
ATOM 4926 C CA . LEU B 1 72 ? 181.241 172.053 179.005 1.00 29.46 72 LEU B CA 1
ATOM 4927 C C . LEU B 1 72 ? 181.259 170.719 178.254 1.00 35.75 72 LEU B C 1
ATOM 4928 O O . LEU B 1 72 ? 181.808 170.642 177.164 1.00 42.53 72 LEU B O 1
ATOM 4933 N N . VAL B 1 73 ? 180.626 169.674 178.779 1.00 29.90 73 VAL B N 1
ATOM 4934 C CA . VAL B 1 73 ? 180.509 168.380 178.102 1.00 17.57 73 VAL B CA 1
ATOM 4935 C C . VAL B 1 73 ? 179.679 168.474 176.826 1.00 23.66 73 VAL B C 1
ATOM 4936 O O . VAL B 1 73 ? 180.027 167.842 175.838 1.00 44.30 73 VAL B O 1
ATOM 4940 N N . PHE B 1 74 ? 178.630 169.290 176.770 1.00 29.87 74 PHE B N 1
ATOM 4941 C CA . PHE B 1 74 ? 177.878 169.515 175.535 1.00 34.75 74 PHE B CA 1
ATOM 4942 C C . PHE B 1 74 ? 178.697 170.215 174.454 1.00 35.40 74 PHE B C 1
ATOM 4943 O O . PHE B 1 74 ? 178.715 169.768 173.311 1.00 39.93 74 PHE B O 1
ATOM 4951 N N . PHE B 1 75 ? 179.407 171.292 174.783 1.00 30.24 75 PHE B N 1
ATOM 4952 C CA . PHE B 1 75 ? 180.253 171.978 173.810 1.00 36.37 75 PHE B CA 1
ATOM 4953 C C . PHE B 1 75 ? 181.426 171.109 173.349 1.00 40.01 75 PHE B C 1
ATOM 4954 O O . PHE B 1 75 ? 181.743 171.104 172.165 1.00 44.92 75 PHE B O 1
ATOM 4962 N N . VAL B 1 76 ? 182.027 170.306 174.228 1.00 36.30 76 VAL B N 1
ATOM 4963 C CA . VAL B 1 76 ? 183.048 169.324 173.843 1.00 25.57 76 VAL B CA 1
ATOM 4964 C C . VAL B 1 76 ? 182.488 168.244 172.921 1.00 25.62 76 VAL B C 1
ATOM 4965 O O . VAL B 1 76 ? 183.105 167.956 171.907 1.00 37.94 76 VAL B O 1
ATOM 4969 N N . GLN B 1 77 ? 181.312 167.674 173.181 1.00 24.06 77 GLN B N 1
ATOM 4970 C CA . GLN B 1 77 ? 180.707 166.695 172.277 1.00 24.99 77 GLN B CA 1
ATOM 4971 C C . GLN B 1 77 ? 180.448 167.306 170.896 1.00 32.32 77 GLN B C 1
ATOM 4972 O O . GLN B 1 77 ? 180.762 166.689 169.882 1.00 45.69 77 GLN B O 1
ATOM 4978 N N . ALA B 1 78 ? 179.899 168.516 170.835 1.00 31.68 78 ALA B N 1
ATOM 4979 C CA . ALA B 1 78 ? 179.597 169.201 169.585 1.00 32.79 78 ALA B CA 1
ATOM 4980 C C . ALA B 1 78 ? 180.858 169.589 168.813 1.00 32.38 78 ALA B C 1
ATOM 4981 O O . ALA B 1 78 ? 180.899 169.433 167.600 1.00 37.84 78 ALA B O 1
ATOM 4983 N N . GLY B 1 79 ? 181.914 170.043 169.483 1.00 32.21 79 GLY B N 1
ATOM 4984 C CA . GLY B 1 79 ? 183.174 170.389 168.837 1.00 29.47 79 GLY B CA 1
ATOM 4985 C C . GLY B 1 79 ? 183.842 169.193 168.171 1.00 33.74 79 GLY B C 1
ATOM 4986 O O . GLY B 1 79 ? 184.217 169.262 167.009 1.00 42.82 79 GLY B O 1
ATOM 4987 N N . LEU B 1 80 ? 183.939 168.060 168.860 1.00 33.14 80 LEU B N 1
ATOM 4988 C CA . LEU B 1 80 ? 184.485 166.834 168.286 1.00 32.12 80 LEU B CA 1
ATOM 4989 C C . LEU B 1 80 ? 183.582 166.257 167.193 1.00 31.70 80 LEU B C 1
ATOM 4990 O O . LEU B 1 80 ? 184.081 165.791 166.180 1.00 43.28 80 LEU B O 1
ATOM 4995 N N . SER B 1 81 ? 182.262 166.342 167.331 1.00 30.15 81 SER B N 1
ATOM 4996 C CA . SER B 1 81 ? 181.315 165.894 166.305 1.00 32.08 81 SER B CA 1
ATOM 4997 C C . SER B 1 81 ? 181.372 166.748 165.039 1.00 38.93 81 SER B C 1
ATOM 4998 O O . SER B 1 81 ? 181.296 166.222 163.937 1.00 39.38 81 SER B O 1
ATOM 5001 N N . ALA B 1 82 ? 181.580 168.059 165.152 1.00 39.54 82 ALA B N 1
ATOM 5002 C CA . ALA B 1 82 ? 181.816 168.915 164.002 1.00 31.79 82 ALA B CA 1
ATOM 5003 C C . ALA B 1 82 ? 183.115 168.540 163.295 1.00 31.46 82 ALA B C 1
ATOM 5004 O O . ALA B 1 82 ? 183.141 168.446 162.071 1.00 43.64 82 ALA B O 1
ATOM 5006 N N . TYR B 1 83 ? 184.188 168.264 164.039 1.00 33.28 83 TYR B N 1
ATOM 5007 C CA . TYR B 1 83 ? 185.462 167.935 163.407 1.00 32.08 83 TYR B CA 1
ATOM 5008 C C . TYR B 1 83 ? 185.386 166.591 162.693 1.00 39.74 83 TYR B C 1
ATOM 5009 O O . TYR B 1 83 ? 185.828 166.454 161.544 1.00 48.74 83 TYR B O 1
ATOM 5018 N N . ALA B 1 84 ? 184.820 165.580 163.358 1.00 42.67 84 ALA B N 1
ATOM 5019 C CA . ALA B 1 84 ? 184.737 164.254 162.757 1.00 34.69 84 ALA B CA 1
ATOM 5020 C C . ALA B 1 84 ? 183.881 164.277 161.498 1.00 32.17 84 ALA B C 1
ATOM 5021 O O . ALA B 1 84 ? 184.241 163.680 160.476 1.00 46.38 84 ALA B O 1
ATOM 5023 N N . THR B 1 85 ? 182.751 164.996 161.548 1.00 30.12 85 THR B N 1
ATOM 5024 C CA . THR B 1 85 ? 181.794 165.137 160.440 1.00 30.36 85 THR B CA 1
ATOM 5025 C C . THR B 1 85 ? 182.389 165.883 159.260 1.00 36.78 85 THR B C 1
ATOM 5026 O O . THR B 1 85 ? 182.168 165.479 158.122 1.00 46.79 85 THR B O 1
ATOM 5030 N N . TYR B 1 86 ? 183.167 166.943 159.485 1.00 38.49 86 TYR B N 1
ATOM 5031 C CA . TYR B 1 86 ? 183.901 167.576 158.397 1.00 33.58 86 TYR B CA 1
ATOM 5032 C C . TYR B 1 86 ? 184.940 166.633 157.807 1.00 39.39 86 TYR B C 1
ATOM 5033 O O . TYR B 1 86 ? 184.950 166.456 156.598 1.00 50.87 86 TYR B O 1
ATOM 5042 N N . ALA B 1 87 ? 185.761 165.969 158.623 1.00 37.74 87 ALA B N 1
ATOM 5043 C CA . ALA B 1 87 ? 186.828 165.127 158.094 1.00 35.37 87 ALA B CA 1
ATOM 5044 C C . ALA B 1 87 ? 186.258 164.004 157.236 1.00 34.07 87 ALA B C 1
ATOM 5045 O O . ALA B 1 87 ? 186.740 163.743 156.125 1.00 41.10 87 ALA B O 1
ATOM 5047 N N . LEU B 1 88 ? 185.215 163.333 157.732 1.00 43.39 88 LEU B N 1
ATOM 5048 C CA . LEU B 1 88 ? 184.623 162.233 156.979 1.00 40.38 88 LEU B CA 1
ATOM 5049 C C . LEU B 1 88 ? 184.087 162.719 155.640 1.00 46.62 88 LEU B C 1
ATOM 5050 O O . LEU B 1 88 ? 184.345 162.108 154.596 1.00 60.10 88 LEU B O 1
ATOM 5055 N N . ASN B 1 89 ? 183.317 163.809 155.624 1.00 41.62 89 ASN B N 1
ATOM 5056 C CA . ASN B 1 89 ? 182.751 164.330 154.384 1.00 44.00 89 ASN B CA 1
ATOM 5057 C C . ASN B 1 89 ? 183.839 164.783 153.418 1.00 43.99 89 ASN B C 1
ATOM 5058 O O . ASN B 1 89 ? 183.805 164.421 152.251 1.00 50.88 89 ASN B O 1
ATOM 5063 N N . TYR B 1 90 ? 184.844 165.506 153.889 1.00 35.77 90 TYR B N 1
ATOM 5064 C CA . TYR B 1 90 ? 185.927 165.973 153.043 1.00 36.31 90 TYR B CA 1
ATOM 5065 C C . TYR B 1 90 ? 186.718 164.826 152.400 1.00 45.42 90 TYR B C 1
ATOM 5066 O O . TYR B 1 90 ? 187.013 164.884 151.210 1.00 51.75 90 TYR B O 1
ATOM 5075 N N . ASN B 1 91 ? 187.005 163.733 153.115 1.00 47.94 91 ASN B N 1
ATOM 5076 C CA . ASN B 1 91 ? 187.720 162.646 152.512 1.00 46.32 91 ASN B CA 1
ATOM 5077 C C . ASN B 1 91 ? 186.791 161.879 151.597 1.00 48.73 91 ASN B C 1
ATOM 5078 O O . ASN B 1 91 ? 187.207 161.480 150.534 1.00 59.24 91 ASN B O 1
ATOM 5083 N N . GLY B 1 92 ? 185.535 161.680 151.956 1.00 43.21 92 GLY B N 1
ATOM 5084 C CA . GLY B 1 92 ? 184.632 161.041 151.015 1.00 45.02 92 GLY B CA 1
ATOM 5085 C C . GLY B 1 92 ? 184.555 161.785 149.697 1.00 47.55 92 GLY B C 1
ATOM 5086 O O . GLY B 1 92 ? 184.495 161.171 148.630 1.00 54.27 92 GLY B O 1
ATOM 5087 N N . GLN B 1 93 ? 184.534 163.123 149.733 1.00 51.36 93 GLN B N 1
ATOM 5088 C CA . GLN B 1 93 ? 184.537 163.993 148.542 1.00 50.89 93 GLN B CA 1
ATOM 5089 C C . GLN B 1 93 ? 185.831 163.860 147.730 1.00 48.19 93 GLN B C 1
ATOM 5090 O O . GLN B 1 93 ? 185.806 163.946 146.507 1.00 55.48 93 GLN B O 1
ATOM 5096 N N . LYS B 1 94 ? 186.966 163.590 148.374 1.00 49.33 94 LYS B N 1
ATOM 5097 C CA . LYS B 1 94 ? 188.201 163.281 147.658 1.00 52.40 94 LYS B CA 1
ATOM 5098 C C . LYS B 1 94 ? 188.119 161.910 146.995 1.00 53.30 94 LYS B C 1
ATOM 5099 O O . LYS B 1 94 ? 188.481 161.750 145.819 1.00 52.73 94 LYS B O 1
ATOM 5105 N N . ILE B 1 95 ? 187.635 160.909 147.732 1.00 60.10 95 ILE B N 1
ATOM 5106 C CA . ILE B 1 95 ? 187.574 159.548 147.203 1.00 54.65 95 ILE B CA 1
ATOM 5107 C C . ILE B 1 95 ? 186.657 159.493 145.987 1.00 51.87 95 ILE B C 1
ATOM 5108 O O . ILE B 1 95 ? 186.994 158.897 144.955 1.00 60.64 95 ILE B O 1
ATOM 5113 N N . ILE B 1 96 ? 185.477 160.106 146.092 1.00 46.17 96 ILE B N 1
ATOM 5114 C CA . ILE B 1 96 ? 184.513 160.029 144.998 1.00 49.19 96 ILE B CA 1
ATOM 5115 C C . ILE B 1 96 ? 185.027 160.791 143.784 1.00 54.23 96 ILE B C 1
ATOM 5116 O O . ILE B 1 96 ? 184.807 160.378 142.641 1.00 58.76 96 ILE B O 1
ATOM 5121 N N . SER B 1 97 ? 185.708 161.920 144.000 1.00 52.86 97 SER B N 1
ATOM 5122 C CA . SER B 1 97 ? 186.290 162.643 142.875 1.00 45.91 97 SER B CA 1
ATOM 5123 C C . SER B 1 97 ? 187.322 161.785 142.154 1.00 51.11 97 SER B C 1
ATOM 5124 O O . SER B 1 97 ? 187.354 161.734 140.918 1.00 56.87 97 SER B O 1
ATOM 5127 N N . GLY B 1 98 ? 188.183 161.103 142.915 1.00 53.46 98 GLY B N 1
ATOM 5128 C CA . GLY B 1 98 ? 189.146 160.212 142.286 1.00 45.34 98 GLY B CA 1
ATOM 5129 C C . GLY B 1 98 ? 188.476 159.101 141.498 1.00 46.48 98 GLY B C 1
ATOM 5130 O O . GLY B 1 98 ? 188.891 158.777 140.379 1.00 52.94 98 GLY B O 1
ATOM 5131 N N . LEU B 1 99 ? 187.424 158.494 142.037 1.00 52.75 99 LEU B N 1
ATOM 5132 C CA . LEU B 1 99 ? 186.687 157.456 141.309 1.00 51.44 99 LEU B CA 1
ATOM 5133 C C . LEU B 1 99 ? 186.164 157.965 140.009 1.00 55.41 99 LEU B C 1
ATOM 5134 O O . LEU B 1 99 ? 186.341 157.330 138.979 1.00 67.28 99 LEU B O 1
ATOM 5139 N N . ARG B 1 100 ? 185.501 159.115 140.014 1.00 57.86 100 ARG B N 1
ATOM 5140 C CA . ARG B 1 100 ? 184.895 159.634 138.786 1.00 54.22 100 ARG B CA 1
ATOM 5141 C C . ARG B 1 100 ? 185.959 159.938 137.756 1.00 48.68 100 ARG B C 1
ATOM 5142 O O . ARG B 1 100 ? 185.748 159.688 136.577 1.00 58.14 100 ARG B O 1
ATOM 5150 N N . GLU B 1 101 ? 187.094 160.520 138.138 1.00 47.35 101 GLU B N 1
ATOM 5151 C CA . GLU B 1 101 ? 188.184 160.774 137.187 1.00 42.49 101 GLU B CA 1
ATOM 5152 C C . GLU B 1 101 ? 188.682 159.477 136.562 1.00 47.65 101 GLU B C 1
ATOM 5153 O O . GLU B 1 101 ? 188.913 159.446 135.357 1.00 58.34 101 GLU B O 1
ATOM 5159 N N . LEU B 1 102 ? 188.817 158.391 137.332 1.00 52.50 102 LEU B N 1
ATOM 5160 C CA . LEU B 1 102 ? 189.216 157.101 136.764 1.00 48.80 102 LEU B CA 1
ATOM 5161 C C . LEU B 1 102 ? 188.175 156.588 135.808 1.00 49.06 102 LEU B C 1
ATOM 5162 O O . LEU B 1 102 ? 188.505 156.141 134.712 1.00 54.02 102 LEU B O 1
ATOM 5167 N N . LEU B 1 103 ? 186.899 156.624 136.191 1.00 55.71 103 LEU B N 1
ATOM 5168 C CA . LEU B 1 103 ? 185.834 156.082 135.337 1.00 51.94 103 LEU B CA 1
ATOM 5169 C C . LEU B 1 103 ? 185.724 156.865 134.049 1.00 56.81 103 LEU B C 1
ATOM 5170 O O . LEU B 1 103 ? 185.485 156.278 133.011 1.00 67.80 103 LEU B O 1
ATOM 5175 N N . TRP B 1 104 ? 185.866 158.190 134.082 1.00 57.43 104 TRP B N 1
ATOM 5176 C CA . TRP B 1 104 ? 185.774 159.006 132.874 1.00 52.99 104 TRP B CA 1
ATOM 5177 C C . TRP B 1 104 ? 186.960 158.802 131.943 1.00 47.58 104 TRP B C 1
ATOM 5178 O O . TRP B 1 104 ? 186.768 158.553 130.762 1.00 58.18 104 TRP B O 1
ATOM 5189 N N . LYS B 1 105 ? 188.192 158.791 132.454 1.00 46.20 105 LYS B N 1
ATOM 5190 C CA . LYS B 1 105 ? 189.358 158.449 131.639 1.00 48.19 105 LYS B CA 1
ATOM 5191 C C . LYS B 1 105 ? 189.230 157.059 131.041 1.00 53.99 105 LYS B C 1
ATOM 5192 O O . LYS B 1 105 ? 189.770 156.839 129.968 1.00 58.58 105 LYS B O 1
ATOM 5198 N N . LYS B 1 106 ? 188.493 156.124 131.662 1.00 65.87 106 LYS B N 1
ATOM 5199 C CA . LYS B 1 106 ? 188.313 154.832 131.042 1.00 62.14 106 LYS B CA 1
ATOM 5200 C C . LYS B 1 106 ? 187.307 154.985 129.970 1.00 59.63 106 LYS B C 1
ATOM 5201 O O . LYS B 1 106 ? 187.582 154.666 128.838 1.00 67.26 106 LYS B O 1
ATOM 5207 N N . LEU B 1 107 ? 186.136 155.497 130.288 1.00 60.26 107 LEU B N 1
ATOM 5208 C CA . LEU B 1 107 ? 185.094 155.540 129.258 1.00 58.15 107 LEU B CA 1
ATOM 5209 C C . LEU B 1 107 ? 185.572 156.152 127.940 1.00 57.89 107 LEU B C 1
ATOM 5210 O O . LEU B 1 107 ? 185.331 155.590 126.872 1.00 61.32 107 LEU B O 1
ATOM 5215 N N . ILE B 1 108 ? 186.229 157.306 127.973 1.00 59.65 108 ILE B N 1
ATOM 5216 C CA . ILE B 1 108 ? 186.690 157.978 126.756 1.00 57.28 108 ILE B CA 1
ATOM 5217 C C . ILE B 1 108 ? 187.613 157.100 125.909 1.00 64.51 108 ILE B C 1
ATOM 5218 O O . ILE B 1 108 ? 187.671 157.282 124.703 1.00 70.29 108 ILE B O 1
ATOM 5223 N N . LYS B 1 109 ? 188.282 156.096 126.463 1.00 61.83 109 LYS B N 1
ATOM 5224 C CA . LYS B 1 109 ? 189.171 155.180 125.734 1.00 58.43 109 LYS B CA 1
ATOM 5225 C C . LYS B 1 109 ? 188.557 153.805 125.427 1.00 63.19 109 LYS B C 1
ATOM 5226 O O . LYS B 1 109 ? 189.187 153.043 124.706 1.00 68.24 109 LYS B O 1
ATOM 5232 N N . LEU B 1 110 ? 187.361 153.456 125.910 1.00 69.20 110 LEU B N 1
ATOM 5233 C CA . LEU B 1 110 ? 186.710 152.203 125.522 1.00 70.66 110 LEU B CA 1
ATOM 5234 C C . LEU B 1 110 ? 186.413 152.196 124.018 1.00 71.86 110 LEU B C 1
ATOM 5235 O O . LEU B 1 110 ? 185.955 153.204 123.482 1.00 71.05 110 LEU B O 1
ATOM 5240 N N . PRO B 1 111 ? 186.685 151.087 123.298 1.00 72.97 111 PRO B N 1
ATOM 5241 C CA . PRO B 1 111 ? 186.464 151.012 121.863 1.00 67.34 111 PRO B CA 1
ATOM 5242 C C . PRO B 1 111 ? 185.038 151.382 121.496 1.00 70.76 111 PRO B C 1
ATOM 5243 O O . PRO B 1 111 ? 184.111 151.108 122.248 1.00 72.71 111 PRO B O 1
ATOM 5247 N N . VAL B 1 112 ? 184.831 151.940 120.313 1.00 70.52 112 VAL B N 1
ATOM 5248 C CA . VAL B 1 112 ? 183.498 152.335 119.826 1.00 70.80 112 VAL B CA 1
ATOM 5249 C C . VAL B 1 112 ? 182.501 151.170 119.776 1.00 71.18 112 VAL B C 1
ATOM 5250 O O . VAL B 1 112 ? 181.300 151.392 119.898 1.00 71.21 112 VAL B O 1
ATOM 5254 N N . SER B 1 113 ? 182.979 149.923 119.735 1.00 76.49 113 SER B N 1
ATOM 5255 C CA . SER B 1 113 ? 182.187 148.708 119.974 1.00 77.76 113 SER B CA 1
ATOM 5256 C C . SER B 1 113 ? 181.445 148.698 121.317 1.00 81.10 113 SER B C 1
ATOM 5257 O O . SER B 1 113 ? 180.309 148.235 121.384 1.00 82.94 113 SER B O 1
ATOM 5260 N N . TYR B 1 114 ? 182.047 149.212 122.395 1.00 77.18 114 TYR B N 1
ATOM 5261 C CA . TYR B 1 114 ? 181.432 149.179 123.727 1.00 76.67 114 TYR B CA 1
ATOM 5262 C C . TYR B 1 114 ? 180.130 149.960 123.756 1.00 77.23 114 TYR B C 1
ATOM 5263 O O . TYR B 1 114 ? 179.150 149.493 124.313 1.00 77.25 114 TYR B O 1
ATOM 5272 N N . PHE B 1 115 ? 180.102 151.136 123.126 1.00 79.50 115 PHE B N 1
ATOM 5273 C CA . PHE B 1 115 ? 178.889 151.975 123.094 1.00 81.36 115 PHE B CA 1
ATOM 5274 C C . PHE B 1 115 ? 177.902 151.447 122.069 1.00 81.63 115 PHE B C 1
ATOM 5275 O O . PHE B 1 115 ? 176.717 151.768 122.125 1.00 84.23 115 PHE B O 1
ATOM 5283 N N . ASP B 1 116 ? 178.343 150.632 121.109 1.00 81.60 116 ASP B N 1
ATOM 5284 C CA . ASP B 1 116 ? 177.418 149.949 120.210 1.00 83.83 116 ASP B CA 1
ATOM 5285 C C . ASP B 1 116 ? 176.618 148.870 120.962 1.00 84.73 116 ASP B C 1
ATOM 5286 O O . ASP B 1 116 ? 175.435 148.690 120.672 1.00 84.27 116 ASP B O 1
ATOM 5291 N N . THR B 1 117 ? 177.221 148.179 121.946 1.00 85.85 117 THR B N 1
ATOM 5292 C CA . THR B 1 117 ? 176.509 147.148 122.698 1.00 88.75 117 THR B CA 1
ATOM 5293 C C . THR B 1 117 ? 175.797 147.694 123.929 1.00 89.42 117 THR B C 1
ATOM 5294 O O . THR B 1 117 ? 174.690 147.260 124.244 1.00 85.77 117 THR B O 1
ATOM 5298 N N . ASN B 1 118 ? 176.434 148.643 124.614 1.00 87.28 118 ASN B N 1
ATOM 5299 C CA . ASN B 1 118 ? 175.864 149.194 125.840 1.00 80.83 118 ASN B CA 1
ATOM 5300 C C . ASN B 1 118 ? 175.312 150.598 125.651 1.00 79.67 118 ASN B C 1
ATOM 5301 O O . ASN B 1 118 ? 175.879 151.397 124.907 1.00 80.85 118 ASN B O 1
ATOM 5306 N N . ALA B 1 119 ? 174.212 150.902 126.332 1.00 83.47 119 ALA B N 1
ATOM 5307 C CA . ALA B 1 119 ? 173.592 152.229 126.227 1.00 86.92 119 ALA B CA 1
ATOM 5308 C C . ALA B 1 119 ? 174.408 153.340 126.882 1.00 87.81 119 ALA B C 1
ATOM 5309 O O . ALA B 1 119 ? 174.811 153.219 128.038 1.00 88.37 119 ALA B O 1
ATOM 5311 N N . SER B 1 120 ? 174.681 154.432 126.179 1.00 85.18 120 SER B N 1
ATOM 5312 C CA . SER B 1 120 ? 175.444 155.533 126.771 1.00 84.94 120 SER B CA 1
ATOM 5313 C C . SER B 1 120 ? 174.785 156.025 128.034 1.00 85.07 120 SER B C 1
ATOM 5314 O O . SER B 1 120 ? 175.461 156.252 129.032 1.00 86.84 120 SER B O 1
ATOM 5317 N N . GLY B 1 121 ? 173.464 156.208 128.027 1.00 83.21 121 GLY B N 1
ATOM 5318 C CA . GLY B 1 121 ? 172.761 156.728 129.199 1.00 85.47 121 GLY B CA 1
ATOM 5319 C C . GLY B 1 121 ? 172.961 155.826 130.387 1.00 84.83 121 GLY B C 1
ATOM 5320 O O . GLY B 1 121 ? 173.151 156.316 131.486 1.00 82.31 121 GLY B O 1
ATOM 5321 N N . GLU B 1 122 ? 172.911 154.512 130.205 1.00 79.87 122 GLU B N 1
ATOM 5322 C CA . GLU B 1 122 ? 173.140 153.582 131.310 1.00 80.03 122 GLU B CA 1
ATOM 5323 C C . GLU B 1 122 ? 174.536 153.753 131.873 1.00 81.12 122 GLU B C 1
ATOM 5324 O O . GLU B 1 122 ? 174.759 153.650 133.075 1.00 78.45 122 GLU B O 1
ATOM 5330 N N . THR B 1 123 ? 175.543 153.978 131.031 1.00 79.94 123 THR B N 1
ATOM 5331 C CA . THR B 1 123 ? 176.915 154.191 131.525 1.00 77.96 123 THR B CA 1
ATOM 5332 C C . THR B 1 123 ? 176.988 155.461 132.329 1.00 77.50 123 THR B C 1
ATOM 5333 O O . THR B 1 123 ? 177.632 155.498 133.368 1.00 81.12 123 THR B O 1
ATOM 5337 N N . VAL B 1 124 ? 176.348 156.536 131.869 1.00 74.03 124 VAL B N 1
ATOM 5338 C CA . VAL B 1 124 ? 176.355 157.814 132.599 1.00 74.71 124 VAL B CA 1
ATOM 5339 C C . VAL B 1 124 ? 175.676 157.623 133.926 1.00 78.50 124 VAL B C 1
ATOM 5340 O O . VAL B 1 124 ? 176.149 158.103 134.952 1.00 78.60 124 VAL B O 1
ATOM 5344 N N . SER B 1 125 ? 174.543 156.929 133.887 1.00 82.58 125 SER B N 1
ATOM 5345 C CA . SER B 1 125 ? 173.795 156.683 135.099 1.00 81.55 125 SER B CA 1
ATOM 5346 C C . SER B 1 125 ? 174.681 155.968 136.081 1.00 80.12 125 SER B C 1
ATOM 5347 O O . SER B 1 125 ? 174.560 156.183 137.284 1.00 79.02 125 SER B O 1
ATOM 5350 N N . ARG B 1 126 ? 175.531 155.048 135.627 1.00 76.31 126 ARG B N 1
ATOM 5351 C CA . ARG B 1 126 ? 176.360 154.274 136.555 1.00 75.80 126 ARG B CA 1
ATOM 5352 C C . ARG B 1 126 ? 177.399 155.168 137.139 1.00 75.30 126 ARG B C 1
ATOM 5353 O O . ARG B 1 126 ? 177.568 155.236 138.350 1.00 78.26 126 ARG B O 1
ATOM 5361 N N . VAL B 1 127 ? 178.148 155.888 136.310 1.00 70.39 127 VAL B N 1
ATOM 5362 C CA . VAL B 1 127 ? 179.247 156.711 136.835 1.00 70.58 127 VAL B CA 1
ATOM 5363 C C . VAL B 1 127 ? 178.716 157.812 137.734 1.00 74.75 127 VAL B C 1
ATOM 5364 O O . VAL B 1 127 ? 179.444 158.300 138.597 1.00 75.61 127 VAL B O 1
ATOM 5368 N N . THR B 1 128 ? 177.441 158.183 137.637 1.00 83.09 128 THR B N 1
ATOM 5369 C CA . THR B 1 128 ? 176.891 159.280 138.455 1.00 81.28 128 THR B CA 1
ATOM 5370 C C . THR B 1 128 ? 176.177 158.779 139.697 1.00 80.44 128 THR B C 1
ATOM 5371 O O . THR B 1 128 ? 176.032 159.532 140.661 1.00 83.51 128 THR B O 1
ATOM 5375 N N . ASN B 1 129 ? 175.777 157.508 139.724 1.00 79.42 129 ASN B N 1
ATOM 5376 C CA . ASN B 1 129 ? 175.032 156.963 140.870 1.00 80.17 129 ASN B CA 1
ATOM 5377 C C . ASN B 1 129 ? 175.857 156.008 141.709 1.00 79.14 129 ASN B C 1
ATOM 5378 O O . ASN B 1 129 ? 175.842 156.111 142.924 1.00 82.34 129 ASN B O 1
ATOM 5383 N N . ASP B 1 130 ? 176.572 155.062 141.102 1.00 75.58 130 ASP B N 1
ATOM 5384 C CA . ASP B 1 130 ? 177.385 154.105 141.865 1.00 77.20 130 ASP B CA 1
ATOM 5385 C C . ASP B 1 130 ? 178.366 154.859 142.726 1.00 74.92 130 ASP B C 1
ATOM 5386 O O . ASP B 1 130 ? 178.490 154.571 143.909 1.00 79.16 130 ASP B O 1
ATOM 5391 N N . THR B 1 131 ? 179.087 155.831 142.168 1.00 65.40 131 THR B N 1
ATOM 5392 C CA . THR B 1 131 ? 180.060 156.613 142.947 1.00 68.86 131 THR B CA 1
ATOM 5393 C C . THR B 1 131 ? 179.359 157.290 144.102 1.00 71.93 131 THR B C 1
ATOM 5394 O O . THR B 1 131 ? 179.871 157.288 145.216 1.00 74.33 131 THR B O 1
ATOM 5398 N N . MET B 1 132 ? 178.149 157.773 143.858 1.00 72.93 132 MET B N 1
ATOM 5399 C CA . MET B 1 132 ? 177.381 158.398 144.912 1.00 73.68 132 MET B CA 1
ATOM 5400 C C . MET B 1 132 ? 177.090 157.418 146.016 1.00 74.68 132 MET B C 1
ATOM 5401 O O . MET B 1 132 ? 177.251 157.735 147.179 1.00 74.86 132 MET B O 1
ATOM 5406 N N . VAL B 1 133 ? 176.650 156.225 145.662 1.00 70.94 133 VAL B N 1
ATOM 5407 C CA . VAL B 1 133 ? 176.299 155.223 146.668 1.00 68.53 133 VAL B CA 1
ATOM 5408 C C . VAL B 1 133 ? 177.516 154.944 147.499 1.00 69.13 133 VAL B C 1
ATOM 5409 O O . VAL B 1 133 ? 177.438 154.887 148.723 1.00 75.63 133 VAL B O 1
ATOM 5413 N N . VAL B 1 134 ? 178.646 154.743 146.831 1.00 65.47 134 VAL B N 1
ATOM 5414 C CA . VAL B 1 134 ? 179.879 154.450 147.536 1.00 66.56 134 VAL B CA 1
ATOM 5415 C C . VAL B 1 134 ? 180.232 155.609 148.451 1.00 71.15 134 VAL B C 1
ATOM 5416 O O . VAL B 1 134 ? 180.693 155.399 149.571 1.00 75.61 134 VAL B O 1
ATOM 5420 N N . LYS B 1 135 ? 180.010 156.834 147.982 1.00 68.88 135 LYS B N 1
ATOM 5421 C CA . LYS B 1 135 ? 180.306 157.981 148.811 1.00 68.04 135 LYS B CA 1
ATOM 5422 C C . LYS B 1 135 ? 179.449 157.892 150.029 1.00 66.87 135 LYS B C 1
ATOM 5423 O O . LYS B 1 135 ? 179.942 157.906 151.143 1.00 69.22 135 LYS B O 1
ATOM 5429 N N . GLU B 1 136 ? 178.155 157.764 149.827 1.00 65.96 136 GLU B N 1
ATOM 5430 C CA . GLU B 1 136 ? 177.236 157.729 150.958 1.00 67.75 136 GLU B CA 1
ATOM 5431 C C . GLU B 1 136 ? 177.653 156.668 151.964 1.00 65.64 136 GLU B C 1
ATOM 5432 O O . GLU B 1 136 ? 177.622 156.903 153.176 1.00 69.93 136 GLU B O 1
ATOM 5438 N N . LEU B 1 137 ? 178.048 155.489 151.481 1.00 64.18 137 LEU B N 1
ATOM 5439 C CA . LEU B 1 137 ? 178.504 154.451 152.401 1.00 67.35 137 LEU B CA 1
ATOM 5440 C C . LEU B 1 137 ? 179.740 154.896 153.172 1.00 68.38 137 LEU B C 1
ATOM 5441 O O . LEU B 1 137 ? 179.835 154.678 154.385 1.00 71.98 137 LEU B O 1
ATOM 5446 N N . ILE B 1 138 ? 180.699 155.518 152.489 1.00 69.05 138 ILE B N 1
ATOM 5447 C CA . ILE B 1 138 ? 181.957 155.865 153.144 1.00 72.96 138 ILE B CA 1
ATOM 5448 C C . ILE B 1 138 ? 181.742 156.968 154.173 1.00 68.57 138 ILE B C 1
ATOM 5449 O O . ILE B 1 138 ? 182.215 156.876 155.313 1.00 70.92 138 ILE B O 1
ATOM 5454 N N . THR B 1 139 ? 181.027 158.029 153.793 1.00 56.06 139 THR B N 1
ATOM 5455 C CA . THR B 1 139 ? 180.953 159.206 154.654 1.00 62.07 139 THR B CA 1
ATOM 5456 C C . THR B 1 139 ? 180.043 158.990 155.856 1.00 63.61 139 THR B C 1
ATOM 5457 O O . THR B 1 139 ? 180.373 159.432 156.962 1.00 65.03 139 THR B O 1
ATOM 5461 N N . THR B 1 140 ? 178.908 158.322 155.671 1.00 64.43 140 THR B N 1
ATOM 5462 C CA . THR B 1 140 ? 177.857 158.303 156.680 1.00 65.12 140 THR B CA 1
ATOM 5463 C C . THR B 1 140 ? 177.606 156.925 157.268 1.00 67.06 140 THR B C 1
ATOM 5464 O O . THR B 1 140 ? 177.554 156.782 158.495 1.00 67.98 140 THR B O 1
ATOM 5468 N N . HIS B 1 141 ? 177.448 155.901 156.432 1.00 71.34 141 HIS B N 1
ATOM 5469 C CA . HIS B 1 141 ? 176.832 154.664 156.897 1.00 72.38 141 HIS B CA 1
ATOM 5470 C C . HIS B 1 141 ? 177.772 153.815 157.745 1.00 73.29 141 HIS B C 1
ATOM 5471 O O . HIS B 1 141 ? 177.327 153.195 158.713 1.00 76.75 141 HIS B O 1
ATOM 5478 N N . ILE B 1 142 ? 179.062 153.759 157.415 1.00 62.85 142 ILE B N 1
ATOM 5479 C CA . ILE B 1 142 ? 179.975 152.962 158.229 1.00 61.46 142 ILE B CA 1
ATOM 5480 C C . ILE B 1 142 ? 180.128 153.578 159.614 1.00 61.76 142 ILE B C 1
ATOM 5481 O O . ILE B 1 142 ? 180.005 152.894 160.640 1.00 68.65 142 ILE B O 1
ATOM 5486 N N . SER B 1 143 ? 180.398 154.884 159.666 1.00 59.00 143 SER B N 1
ATOM 5487 C CA . SER B 1 143 ? 180.513 155.561 160.951 1.00 59.77 143 SER B CA 1
ATOM 5488 C C . SER B 1 143 ? 179.192 155.524 161.703 1.00 58.68 143 SER B C 1
ATOM 5489 O O . SER B 1 143 ? 179.167 155.314 162.920 1.00 61.30 143 SER B O 1
ATOM 5492 N N . GLY B 1 144 ? 178.082 155.734 160.994 1.00 60.64 144 GLY B N 1
ATOM 5493 C CA . GLY B 1 144 ? 176.783 155.648 161.641 1.00 64.58 144 GLY B CA 1
ATOM 5494 C C . GLY B 1 144 ? 176.552 154.290 162.272 1.00 64.44 144 GLY B C 1
ATOM 5495 O O . GLY B 1 144 ? 176.098 154.190 163.412 1.00 61.81 144 GLY B O 1
ATOM 5496 N N . PHE B 1 145 ? 176.879 153.224 161.541 1.00 57.81 145 PHE B N 1
ATOM 5497 C CA . PHE B 1 145 ? 176.688 151.872 162.056 1.00 56.52 145 PHE B CA 1
ATOM 5498 C C . PHE B 1 145 ? 177.551 151.622 163.286 1.00 58.60 145 PHE B C 1
ATOM 5499 O O . PHE B 1 145 ? 177.070 151.107 164.305 1.00 64.83 145 PHE B O 1
ATOM 5507 N N . ILE B 1 146 ? 178.830 151.972 163.254 1.00 49.32 146 ILE B N 1
ATOM 5508 C CA . ILE B 1 146 ? 179.694 151.691 164.400 1.00 48.28 146 ILE B CA 1
ATOM 5509 C C . ILE B 1 146 ? 179.215 152.460 165.605 1.00 53.97 146 ILE B C 1
ATOM 5510 O O . ILE B 1 146 ? 179.048 151.886 166.672 1.00 58.88 146 ILE B O 1
ATOM 5515 N N . THR B 1 147 ? 178.976 153.763 165.445 1.00 48.74 147 THR B N 1
ATOM 5516 C CA . THR B 1 147 ? 178.532 154.607 166.563 1.00 45.50 147 THR B CA 1
ATOM 5517 C C . THR B 1 147 ? 177.233 154.111 167.132 1.00 54.82 147 THR B C 1
ATOM 5518 O O . THR B 1 147 ? 177.045 154.159 168.338 1.00 57.88 147 THR B O 1
ATOM 5522 N N . GLY B 1 148 ? 176.306 153.647 166.297 1.00 52.17 148 GLY B N 1
ATOM 5523 C CA . GLY B 1 148 ? 175.031 153.124 166.784 1.00 50.26 148 GLY B CA 1
ATOM 5524 C C . GLY B 1 148 ? 175.263 151.902 167.630 1.00 50.10 148 GLY B C 1
ATOM 5525 O O . GLY B 1 148 ? 174.715 151.802 168.712 1.00 60.90 148 GLY B O 1
ATOM 5526 N N . ILE B 1 149 ? 176.082 150.961 167.176 1.00 41.75 149 ILE B N 1
ATOM 5527 C CA . ILE B 1 149 ? 176.343 149.748 167.946 1.00 43.24 149 ILE B CA 1
ATOM 5528 C C . ILE B 1 149 ? 176.943 150.128 169.278 1.00 44.43 149 ILE B C 1
ATOM 5529 O O . ILE B 1 149 ? 176.526 149.614 170.310 1.00 49.21 149 ILE B O 1
ATOM 5534 N N . ILE B 1 150 ? 177.925 151.027 169.310 1.00 44.73 150 ILE B N 1
ATOM 5535 C CA . ILE B 1 150 ? 178.563 151.461 170.558 1.00 46.05 150 ILE B CA 1
ATOM 5536 C C . ILE B 1 150 ? 177.562 152.179 171.460 1.00 42.67 150 ILE B C 1
ATOM 5537 O O . ILE B 1 150 ? 177.525 151.936 172.663 1.00 45.40 150 ILE B O 1
ATOM 5542 N N . SER B 1 151 ? 176.693 153.015 170.896 1.00 41.97 151 SER B N 1
ATOM 5543 C CA . SER B 1 151 ? 175.653 153.725 171.629 1.00 42.39 151 SER B CA 1
ATOM 5544 C C . SER B 1 151 ? 174.626 152.777 172.226 1.00 46.52 151 SER B C 1
ATOM 5545 O O . SER B 1 151 ? 174.297 152.902 173.399 1.00 54.82 151 SER B O 1
ATOM 5548 N N . VAL B 1 152 ? 174.128 151.813 171.451 1.00 44.28 152 VAL B N 1
ATOM 5549 C CA . VAL B 1 152 ? 173.118 150.834 171.874 1.00 37.82 152 VAL B CA 1
ATOM 5550 C C . VAL B 1 152 ? 173.670 149.907 172.938 1.00 37.78 152 VAL B C 1
ATOM 5551 O O . VAL B 1 152 ? 173.098 149.817 174.014 1.00 49.82 152 VAL B O 1
ATOM 5555 N N . ILE B 1 153 ? 174.793 149.243 172.684 1.00 30.84 153 ILE B N 1
ATOM 5556 C CA . ILE B 1 153 ? 175.366 148.298 173.645 1.00 32.77 153 ILE B CA 1
ATOM 5557 C C . ILE B 1 153 ? 175.892 149.036 174.872 1.00 37.45 153 ILE B C 1
ATOM 5558 O O . ILE B 1 153 ? 175.717 148.570 175.997 1.00 44.92 153 ILE B O 1
ATOM 5563 N N . GLY B 1 154 ? 176.478 150.218 174.693 1.00 30.47 154 GLY B N 1
ATOM 5564 C CA . GLY B 1 154 ? 176.929 151.064 175.790 1.00 28.50 154 GLY B CA 1
ATOM 5565 C C . GLY B 1 154 ? 175.777 151.501 176.678 1.00 34.60 154 GLY B C 1
ATOM 5566 O O . GLY B 1 154 ? 175.818 151.264 177.876 1.00 44.61 154 GLY B O 1
ATOM 5567 N N . SER B 1 155 ? 174.710 152.052 176.113 1.00 37.26 155 SER B N 1
ATOM 5568 C CA . SER B 1 155 ? 173.546 152.499 176.883 1.00 35.62 155 SER B CA 1
ATOM 5569 C C . SER B 1 155 ? 172.881 151.357 177.634 1.00 39.78 155 SER B C 1
ATOM 5570 O O . SER B 1 155 ? 172.675 151.474 178.835 1.00 47.49 155 SER B O 1
ATOM 5573 N N . LEU B 1 156 ? 172.619 150.216 176.989 1.00 37.53 156 LEU B N 1
ATOM 5574 C CA . LEU B 1 156 ? 172.075 149.041 177.671 1.00 35.00 156 LEU B CA 1
ATOM 5575 C C . LEU B 1 156 ? 172.980 148.559 178.801 1.00 36.43 156 LEU B C 1
ATOM 5576 O O . LEU B 1 156 ? 172.485 148.225 179.871 1.00 48.75 156 LEU B O 1
ATOM 5581 N N . THR B 1 157 ? 174.297 148.554 178.621 1.00 24.26 157 THR B N 1
ATOM 5582 C CA . THR B 1 157 ? 175.218 148.124 179.679 1.00 26.71 157 THR B CA 1
ATOM 5583 C C . THR B 1 157 ? 175.194 149.070 180.866 1.00 33.95 157 THR B C 1
ATOM 5584 O O . THR B 1 157 ? 175.265 148.640 182.008 1.00 35.04 157 THR B O 1
ATOM 5588 N N . ILE B 1 158 ? 175.048 150.368 180.632 1.00 42.21 158 ILE B N 1
ATOM 5589 C CA . ILE B 1 158 ? 174.944 151.353 181.705 1.00 32.89 158 ILE B CA 1
ATOM 5590 C C . ILE B 1 158 ? 173.604 151.227 182.420 1.00 41.04 158 ILE B C 1
ATOM 5591 O O . ILE B 1 158 ? 173.574 151.260 183.646 1.00 48.25 158 ILE B O 1
ATOM 5596 N N . LEU B 1 159 ? 172.504 151.019 181.692 1.00 35.86 159 LEU B N 1
ATOM 5597 C CA . LEU B 1 159 ? 171.185 150.805 182.287 1.00 31.45 159 LEU B CA 1
ATOM 5598 C C . LEU B 1 159 ? 171.153 149.576 183.189 1.00 37.16 159 LEU B C 1
ATOM 5599 O O . LEU B 1 159 ? 170.754 149.685 184.341 1.00 44.95 159 LEU B O 1
ATOM 5604 N N . PHE B 1 160 ? 171.636 148.426 182.732 1.00 27.38 160 PHE B N 1
ATOM 5605 C CA . PHE B 1 160 ? 171.658 147.198 183.520 1.00 21.58 160 PHE B CA 1
ATOM 5606 C C . PHE B 1 160 ? 172.469 147.298 184.812 1.00 26.53 160 PHE B C 1
ATOM 5607 O O . PHE B 1 160 ? 172.186 146.595 185.773 1.00 22.82 160 PHE B O 1
ATOM 5615 N N . ILE B 1 161 ? 173.469 148.176 184.857 1.00 52.35 161 ILE B N 1
ATOM 5616 C CA . ILE B 1 161 ? 174.320 148.435 186.028 1.00 48.39 161 ILE B CA 1
ATOM 5617 C C . ILE B 1 161 ? 173.707 149.444 187.018 1.00 48.15 161 ILE B C 1
ATOM 5618 O O . ILE B 1 161 ? 174.152 149.494 188.162 1.00 48.50 161 ILE B O 1
ATOM 5623 N N . MET B 1 162 ? 172.648 150.184 186.659 1.00 46.77 162 MET B N 1
ATOM 5624 C CA . MET B 1 162 ? 171.901 151.008 187.622 1.00 43.67 162 MET B CA 1
ATOM 5625 C C . MET B 1 162 ? 170.544 150.433 188.026 1.00 44.71 162 MET B C 1
ATOM 5626 O O . MET B 1 162 ? 170.199 150.491 189.203 1.00 49.67 162 MET B O 1
ATOM 5631 N N . ASN B 1 163 ? 169.777 149.837 187.113 1.00 46.12 163 ASN B N 1
ATOM 5632 C CA . ASN B 1 163 ? 168.522 149.153 187.441 1.00 41.36 163 ASN B CA 1
ATOM 5633 C C . ASN B 1 163 ? 168.209 148.071 186.416 1.00 42.74 163 ASN B C 1
ATOM 5634 O O . ASN B 1 163 ? 167.789 148.357 185.303 1.00 49.57 163 ASN B O 1
ATOM 5639 N N . TRP B 1 164 ? 168.451 146.805 186.751 1.00 52.64 164 TRP B N 1
ATOM 5640 C CA . TRP B 1 164 ? 168.282 145.705 185.776 1.00 51.90 164 TRP B CA 1
ATOM 5641 C C . TRP B 1 164 ? 166.839 145.284 185.492 1.00 63.27 164 TRP B C 1
ATOM 5642 O O . TRP B 1 164 ? 166.589 144.652 184.504 1.00 71.79 164 TRP B O 1
ATOM 5653 N N . LYS B 1 165 ? 165.918 145.506 186.438 1.00 68.62 165 LYS B N 1
ATOM 5654 C CA . LYS B 1 165 ? 164.487 145.265 186.259 1.00 47.12 165 LYS B CA 1
ATOM 5655 C C . LYS B 1 165 ? 163.865 146.111 185.165 1.00 44.01 165 LYS B C 1
ATOM 5656 O O . LYS B 1 165 ? 163.117 145.579 184.358 1.00 60.59 165 LYS B O 1
ATOM 5662 N N . LEU B 1 166 ? 164.171 147.397 185.084 1.00 30.33 166 LEU B N 1
ATOM 5663 C CA . LEU B 1 166 ? 163.564 148.264 184.082 1.00 35.04 166 LEU B CA 1
ATOM 5664 C C . LEU B 1 166 ? 164.171 148.088 182.697 1.00 47.54 166 LEU B C 1
ATOM 5665 O O . LEU B 1 166 ? 163.466 148.279 181.714 1.00 54.56 166 LEU B O 1
ATOM 5670 N N . THR B 1 167 ? 165.433 147.672 182.573 1.00 53.05 167 THR B N 1
ATOM 5671 C CA . THR B 1 167 ? 165.978 147.306 181.257 1.00 49.12 167 THR B CA 1
ATOM 5672 C C . THR B 1 167 ? 165.537 145.916 180.807 1.00 52.55 167 THR B C 1
ATOM 5673 O O . THR B 1 167 ? 165.171 145.769 179.650 1.00 58.84 167 THR B O 1
ATOM 5677 N N . LEU B 1 168 ? 165.423 144.924 181.694 1.00 46.97 168 LEU B N 1
ATOM 5678 C CA . LEU B 1 168 ? 164.798 143.639 181.379 1.00 33.93 168 LEU B CA 1
ATOM 5679 C C . LEU B 1 168 ? 163.411 143.837 180.780 1.00 38.83 168 LEU B C 1
ATOM 5680 O O . LEU B 1 168 ? 163.077 143.187 179.800 1.00 51.86 168 LEU B O 1
ATOM 5685 N N . LEU B 1 169 ? 162.613 144.763 181.309 1.00 46.71 169 LEU B N 1
ATOM 5686 C CA . LEU B 1 169 ? 161.329 145.105 180.717 1.00 46.97 169 LEU B CA 1
ATOM 5687 C C . LEU B 1 169 ? 161.501 145.691 179.314 1.00 44.19 169 LEU B C 1
ATOM 5688 O O . LEU B 1 169 ? 160.831 145.242 178.399 1.00 57.56 169 LEU B O 1
ATOM 5693 N N . VAL B 1 170 ? 162.400 146.647 179.083 1.00 34.59 170 VAL B N 1
ATOM 5694 C CA . VAL B 1 170 ? 162.613 147.217 177.742 1.00 38.03 170 VAL B CA 1
ATOM 5695 C C . VAL B 1 170 ? 163.060 146.153 176.742 1.00 40.09 170 VAL B C 1
ATOM 5696 O O . VAL B 1 170 ? 162.586 146.136 175.614 1.00 48.13 170 VAL B O 1
ATOM 5700 N N . LEU B 1 171 ? 163.900 145.207 177.153 1.00 44.55 171 LEU B N 1
ATOM 5701 C CA . LEU B 1 171 ? 164.363 144.068 176.356 1.00 48.08 171 LEU B CA 1
ATOM 5702 C C . LEU B 1 171 ? 163.304 142.969 176.159 1.00 50.13 171 LEU B C 1
ATOM 5703 O O . LEU B 1 171 ? 163.593 141.934 175.567 1.00 51.24 171 LEU B O 1
ATOM 5708 N N . VAL B 1 172 ? 162.074 143.189 176.611 1.00 49.25 172 VAL B N 1
ATOM 5709 C CA . VAL B 1 172 ? 160.884 142.410 176.251 1.00 43.99 172 VAL B CA 1
ATOM 5710 C C . VAL B 1 172 ? 159.890 143.291 175.509 1.00 39.36 172 VAL B C 1
ATOM 5711 O O . VAL B 1 172 ? 159.396 142.905 174.462 1.00 47.52 172 VAL B O 1
ATOM 5715 N N . VAL B 1 173 ? 159.643 144.507 175.973 1.00 38.75 173 VAL B N 1
ATOM 5716 C CA . VAL B 1 173 ? 158.715 145.447 175.351 1.00 38.69 173 VAL B CA 1
ATOM 5717 C C . VAL B 1 173 ? 159.153 145.850 173.950 1.00 43.24 173 VAL B C 1
ATOM 5718 O O . VAL B 1 173 ? 158.341 145.797 173.037 1.00 56.04 173 VAL B O 1
ATOM 5722 N N . VAL B 1 174 ? 160.416 146.212 173.731 1.00 45.79 174 VAL B N 1
ATOM 5723 C CA . VAL B 1 174 ? 160.905 146.644 172.406 1.00 47.05 174 VAL B CA 1
ATOM 5724 C C . VAL B 1 174 ? 160.865 145.525 171.362 1.00 49.92 174 VAL B C 1
ATOM 5725 O O . VAL B 1 174 ? 160.305 145.759 170.291 1.00 51.55 174 VAL B O 1
ATOM 5729 N N . PRO B 1 175 ? 161.358 144.299 171.617 1.00 52.93 175 PRO B N 1
ATOM 5730 C CA . PRO B 1 175 ? 161.223 143.226 170.646 1.00 53.45 175 PRO B CA 1
ATOM 5731 C C . PRO B 1 175 ? 159.779 142.760 170.438 1.00 53.85 175 PRO B C 1
ATOM 5732 O O . PRO B 1 175 ? 159.407 142.521 169.295 1.00 58.21 175 PRO B O 1
ATOM 5736 N N . LEU B 1 176 ? 158.925 142.671 171.464 1.00 54.78 176 LEU B N 1
ATOM 5737 C CA . LEU B 1 176 ? 157.520 142.294 171.253 1.00 55.15 176 LEU B CA 1
ATOM 5738 C C . LEU B 1 176 ? 156.706 143.384 170.550 1.00 55.02 176 LEU B C 1
ATOM 5739 O O . LEU B 1 176 ? 155.836 143.051 169.757 1.00 59.93 176 LEU B O 1
ATOM 5744 N N . ALA B 1 177 ? 156.989 144.669 170.751 1.00 54.30 177 ALA B N 1
ATOM 5745 C CA . ALA B 1 177 ? 156.374 145.719 169.946 1.00 59.88 177 ALA B CA 1
ATOM 5746 C C . ALA B 1 177 ? 156.806 145.626 168.478 1.00 62.41 177 ALA B C 1
ATOM 5747 O O . ALA B 1 177 ? 155.969 145.678 167.581 1.00 66.81 177 ALA B O 1
ATOM 5749 N N . ALA B 1 178 ? 158.098 145.429 168.207 1.00 63.93 178 ALA B N 1
ATOM 5750 C CA . ALA B 1 178 ? 158.612 145.280 166.848 1.00 64.38 178 ALA B CA 1
ATOM 5751 C C . ALA B 1 178 ? 158.076 144.027 166.146 1.00 59.81 178 ALA B C 1
ATOM 5752 O O . ALA B 1 178 ? 157.703 144.098 164.978 1.00 63.54 178 ALA B O 1
ATOM 5754 N N . LEU B 1 179 ? 157.955 142.900 166.846 1.00 60.54 179 LEU B N 1
ATOM 5755 C CA . LEU B 1 179 ? 157.389 141.655 166.319 1.00 64.99 179 LEU B CA 1
ATOM 5756 C C . LEU B 1 179 ? 155.920 141.798 165.871 1.00 69.61 179 LEU B C 1
ATOM 5757 O O . LEU B 1 179 ? 155.454 141.005 165.055 1.00 70.82 179 LEU B O 1
ATOM 5762 N N . ILE B 1 180 ? 155.192 142.803 166.367 1.00 70.33 180 ILE B N 1
ATOM 5763 C CA . ILE B 1 180 ? 153.862 143.174 165.874 1.00 68.75 180 ILE B CA 1
ATOM 5764 C C . ILE B 1 180 ? 153.951 144.209 164.752 1.00 67.25 180 ILE B C 1
ATOM 5765 O O . ILE B 1 180 ? 153.443 143.964 163.662 1.00 71.89 180 ILE B O 1
ATOM 5770 N N . LEU B 1 181 ? 154.587 145.362 164.973 1.00 63.85 181 LEU B N 1
ATOM 5771 C CA . LEU B 1 181 ? 154.574 146.467 164.009 1.00 66.12 181 LEU B CA 1
ATOM 5772 C C . LEU B 1 181 ? 155.127 146.062 162.637 1.00 72.36 181 LEU B C 1
ATOM 5773 O O . LEU B 1 181 ? 154.528 146.390 161.620 1.00 77.18 181 LEU B O 1
ATOM 5778 N N . VAL B 1 182 ? 156.233 145.326 162.595 1.00 74.01 182 VAL B N 1
ATOM 5779 C CA . VAL B 1 182 ? 156.841 144.830 161.364 1.00 73.58 182 VAL B CA 1
ATOM 5780 C C . VAL B 1 182 ? 155.900 144.048 160.474 1.00 75.83 182 VAL B C 1
ATOM 5781 O O . VAL B 1 182 ? 155.590 144.454 159.315 1.00 76.08 182 VAL B O 1
ATOM 5785 N N . PRO B 1 183 ? 155.376 142.893 160.902 1.00 72.90 183 PRO B N 1
ATOM 5786 C CA . PRO B 1 183 ? 154.450 142.282 159.946 1.00 74.68 183 PRO B CA 1
ATOM 5787 C C . PRO B 1 183 ? 153.296 143.197 159.579 1.00 73.51 183 PRO B C 1
ATOM 5788 O O . PRO B 1 183 ? 152.925 143.198 158.406 1.00 74.52 183 PRO B O 1
ATOM 5792 N N . ILE B 1 184 ? 152.663 143.920 160.493 1.00 67.33 184 ILE B N 1
ATOM 5793 C CA . ILE B 1 184 ? 151.512 144.768 160.154 1.00 68.71 184 ILE B CA 1
ATOM 5794 C C . ILE B 1 184 ? 151.893 145.854 159.121 1.00 71.33 184 ILE B C 1
ATOM 5795 O O . ILE B 1 184 ? 151.125 146.141 158.204 1.00 73.11 184 ILE B O 1
ATOM 5800 N N . GLY B 1 185 ? 153.110 146.391 159.187 1.00 76.93 185 GLY B N 1
ATOM 5801 C CA . GLY B 1 185 ? 153.664 147.364 158.245 1.00 76.98 185 GLY B CA 1
ATOM 5802 C C . GLY B 1 185 ? 153.978 146.778 156.867 1.00 77.62 185 GLY B C 1
ATOM 5803 O O . GLY B 1 185 ? 153.701 147.430 155.858 1.00 78.99 185 GLY B O 1
ATOM 5804 N N . ARG B 1 186 ? 154.484 145.534 156.799 1.00 80.01 186 ARG B N 1
ATOM 5805 C CA . ARG B 1 186 ? 154.758 144.864 155.558 1.00 81.14 186 ARG B CA 1
ATOM 5806 C C . ARG B 1 186 ? 153.445 144.707 154.858 1.00 80.90 186 ARG B C 1
ATOM 5807 O O . ARG B 1 186 ? 153.290 145.115 153.713 1.00 82.43 186 ARG B O 1
ATOM 5815 N N . LYS B 1 187 ? 152.420 144.172 155.542 1.00 81.94 187 LYS B N 1
ATOM 5816 C CA . LYS B 1 187 ? 151.074 143.962 154.979 1.00 80.09 187 LYS B CA 1
ATOM 5817 C C . LYS B 1 187 ? 150.459 145.259 154.456 1.00 81.97 187 LYS B C 1
ATOM 5818 O O . LYS B 1 187 ? 149.986 145.281 153.327 1.00 81.66 187 LYS B O 1
ATOM 5824 N N . MET B 1 188 ? 150.524 146.344 155.229 1.00 81.57 188 MET B N 1
ATOM 5825 C CA . MET B 1 188 ? 150.081 147.686 154.820 1.00 81.05 188 MET B CA 1
ATOM 5826 C C . MET B 1 188 ? 150.716 148.138 153.502 1.00 83.69 188 MET B C 1
ATOM 5827 O O . MET B 1 188 ? 150.015 148.525 152.569 1.00 87.40 188 MET B O 1
ATOM 5832 N N . PHE B 1 189 ? 152.039 148.055 153.388 1.00 88.17 189 PHE B N 1
ATOM 5833 C CA . PHE B 1 189 ? 152.757 148.532 152.233 1.00 87.19 189 PHE B CA 1
ATOM 5834 C C . PHE B 1 189 ? 152.363 147.749 151.007 1.00 89.45 189 PHE B C 1
ATOM 5835 O O . PHE B 1 189 ? 152.113 148.333 149.958 1.00 92.06 189 PHE B O 1
ATOM 5843 N N . SER B 1 190 ? 152.159 146.432 151.099 1.00 87.04 190 SER B N 1
ATOM 5844 C CA . SER B 1 190 ? 151.683 145.628 149.958 1.00 87.18 190 SER B CA 1
ATOM 5845 C C . SER B 1 190 ? 150.387 146.175 149.332 1.00 86.56 190 SER B C 1
ATOM 5846 O O . SER B 1 190 ? 150.286 146.312 148.114 1.00 87.36 190 SER B O 1
ATOM 5849 N N . ILE B 1 191 ? 149.416 146.608 150.142 1.00 80.62 191 ILE B N 1
ATOM 5850 C CA . ILE B 1 191 ? 148.172 147.229 149.653 1.00 83.28 191 ILE B CA 1
ATOM 5851 C C . ILE B 1 191 ? 148.419 148.605 149.006 1.00 81.58 191 ILE B C 1
ATOM 5852 O O . ILE B 1 191 ? 147.822 148.941 147.980 1.00 81.58 191 ILE B O 1
ATOM 5857 N N . SER B 1 192 ? 149.329 149.406 149.558 1.00 87.82 192 SER B N 1
ATOM 5858 C CA . SER B 1 192 ? 149.701 150.693 148.958 1.00 91.35 192 SER B CA 1
ATOM 5859 C C . SER B 1 192 ? 150.312 150.522 147.556 1.00 94.16 192 SER B C 1
ATOM 5860 O O . SER B 1 192 ? 149.999 151.279 146.637 1.00 95.51 192 SER B O 1
ATOM 5863 N N . ARG B 1 193 ? 151.112 149.471 147.338 1.00 98.46 193 ARG B N 1
ATOM 5864 C CA . ARG B 1 193 ? 151.700 149.192 146.049 1.00 97.44 193 ARG B CA 1
ATOM 5865 C C . ARG B 1 193 ? 150.632 148.798 145.067 1.00 96.95 193 ARG B C 1
ATOM 5866 O O . ARG B 1 193 ? 150.612 149.272 143.934 1.00 96.37 193 ARG B O 1
ATOM 5874 N N . GLU B 1 194 ? 149.696 147.925 145.461 1.00 90.97 194 GLU B N 1
ATOM 5875 C CA . GLU B 1 194 ? 148.634 147.462 144.556 1.00 88.52 194 GLU B CA 1
ATOM 5876 C C . GLU B 1 194 ? 147.713 148.597 144.102 1.00 89.75 194 GLU B C 1
ATOM 5877 O O . GLU B 1 194 ? 147.330 148.675 142.935 1.00 89.90 194 GLU B O 1
ATOM 5883 N N . THR B 1 195 ? 147.363 149.518 145.000 1.00 88.50 195 THR B N 1
ATOM 5884 C CA . THR B 1 195 ? 146.583 150.701 144.613 1.00 87.13 195 THR B CA 1
ATOM 5885 C C . THR B 1 195 ? 147.397 151.673 143.760 1.00 86.78 195 THR B C 1
ATOM 5886 O O . THR B 1 195 ? 146.816 152.353 142.908 1.00 88.44 195 THR B O 1
ATOM 5890 N N . GLN B 1 196 ? 148.728 151.713 143.894 1.00 87.56 196 GLN B N 1
ATOM 5891 C CA . GLN B 1 196 ? 149.532 152.553 143.052 1.00 86.01 196 GLN B CA 1
ATOM 5892 C C . GLN B 1 196 ? 149.470 151.993 141.661 1.00 87.31 196 GLN B C 1
ATOM 5893 O O . GLN B 1 196 ? 149.240 152.718 140.700 1.00 85.66 196 GLN B O 1
ATOM 5899 N N . ASP B 1 197 ? 149.648 150.690 141.547 1.00 85.78 197 ASP B N 1
ATOM 5900 C CA . ASP B 1 197 ? 149.632 150.045 140.247 1.00 84.83 197 ASP B CA 1
ATOM 5901 C C . ASP B 1 197 ? 148.314 150.208 139.540 1.00 85.74 197 ASP B C 1
ATOM 5902 O O . ASP B 1 197 ? 148.284 150.438 138.341 1.00 87.28 197 ASP B O 1
ATOM 5907 N N . GLU B 1 198 ? 147.184 150.068 140.236 1.00 76.28 198 GLU B N 1
ATOM 5908 C CA . GLU B 1 198 ? 145.860 150.225 139.616 1.00 73.02 198 GLU B CA 1
ATOM 5909 C C . GLU B 1 198 ? 145.600 151.683 139.218 1.00 73.10 198 GLU B C 1
ATOM 5910 O O . GLU B 1 198 ? 145.050 151.948 138.152 1.00 74.56 198 GLU B O 1
ATOM 5916 N N . THR B 1 199 ? 146.075 152.640 140.022 1.00 74.56 199 THR B N 1
ATOM 5917 C CA . THR B 1 199 ? 146.069 154.062 139.642 1.00 74.55 199 THR B CA 1
ATOM 5918 C C . THR B 1 199 ? 146.841 154.259 138.352 1.00 75.03 199 THR B C 1
ATOM 5919 O O . THR B 1 199 ? 146.373 154.960 137.461 1.00 80.48 199 THR B O 1
ATOM 5923 N N . ALA B 1 200 ? 147.993 153.600 138.209 1.00 74.15 200 ALA B N 1
ATOM 5924 C CA . ALA B 1 200 ? 148.840 153.762 137.053 1.00 74.62 200 ALA B CA 1
ATOM 5925 C C . ALA B 1 200 ? 148.154 153.195 135.844 1.00 75.40 200 ALA B C 1
ATOM 5926 O O . ALA B 1 200 ? 148.137 153.800 134.798 1.00 76.95 200 ALA B O 1
ATOM 5928 N N . ARG B 1 201 ? 147.585 151.991 135.980 1.00 76.00 201 ARG B N 1
ATOM 5929 C CA . ARG B 1 201 ? 146.850 151.301 134.917 1.00 74.54 201 ARG B CA 1
ATOM 5930 C C . ARG B 1 201 ? 145.710 152.170 134.407 1.00 76.12 201 ARG B C 1
ATOM 5931 O O . ARG B 1 201 ? 145.522 152.295 133.199 1.00 74.45 201 ARG B O 1
ATOM 5939 N N . PHE B 1 202 ? 144.993 152.831 135.317 1.00 70.93 202 PHE B N 1
ATOM 5940 C CA . PHE B 1 202 ? 143.866 153.665 134.951 1.00 69.98 202 PHE B CA 1
ATOM 5941 C C . PHE B 1 202 ? 144.310 154.942 134.270 1.00 71.14 202 PHE B C 1
ATOM 5942 O O . PHE B 1 202 ? 143.664 155.393 133.331 1.00 72.93 202 PHE B O 1
ATOM 5950 N N . THR B 1 203 ? 145.444 155.509 134.679 1.00 70.15 203 THR B N 1
ATOM 5951 C CA . THR B 1 203 ? 145.871 156.726 134.041 1.00 70.27 203 THR B CA 1
ATOM 5952 C C . THR B 1 203 ? 146.319 156.340 132.679 1.00 73.58 203 THR B C 1
ATOM 5953 O O . THR B 1 203 ? 146.123 157.074 131.761 1.00 75.20 203 THR B O 1
ATOM 5957 N N . GLY B 1 204 ? 146.910 155.173 132.544 1.00 77.65 204 GLY B N 1
ATOM 5958 C CA . GLY B 1 204 ? 147.416 154.740 131.265 1.00 77.52 204 GLY B CA 1
ATOM 5959 C C . GLY B 1 204 ? 146.275 154.603 130.303 1.00 76.75 204 GLY B C 1
ATOM 5960 O O . GLY B 1 204 ? 146.339 155.068 129.171 1.00 73.58 204 GLY B O 1
ATOM 5961 N N . LEU B 1 205 ? 145.213 153.920 130.738 1.00 76.08 205 LEU B N 1
ATOM 5962 C CA . LEU B 1 205 ? 143.978 153.725 129.987 1.00 74.69 205 LEU B CA 1
ATOM 5963 C C . LEU B 1 205 ? 143.367 155.061 129.562 1.00 73.58 205 LEU B C 1
ATOM 5964 O O . LEU B 1 205 ? 142.894 155.184 128.436 1.00 74.62 205 LEU B O 1
ATOM 5969 N N . LEU B 1 206 ? 143.396 156.075 130.432 1.00 73.16 206 LEU B N 1
ATOM 5970 C CA . LEU B 1 206 ? 142.780 157.341 130.085 1.00 73.82 206 LEU B CA 1
ATOM 5971 C C . LEU B 1 206 ? 143.647 158.012 129.074 1.00 74.05 206 LEU B C 1
ATOM 5972 O O . LEU B 1 206 ? 143.156 158.586 128.126 1.00 73.53 206 LEU B O 1
ATOM 5977 N N . ASN B 1 207 ? 144.947 157.926 129.263 1.00 78.11 207 ASN B N 1
ATOM 5978 C CA . ASN B 1 207 ? 145.857 158.579 128.372 1.00 76.54 207 ASN B CA 1
ATOM 5979 C C . ASN B 1 207 ? 145.534 158.029 127.045 1.00 75.95 207 ASN B C 1
ATOM 5980 O O . ASN B 1 207 ? 145.069 158.749 126.222 1.00 76.42 207 ASN B O 1
ATOM 5985 N N . GLN B 1 208 ? 145.641 156.710 126.840 1.00 80.93 208 GLN B N 1
ATOM 5986 C CA . GLN B 1 208 ? 145.402 156.017 125.569 1.00 80.52 208 GLN B CA 1
ATOM 5987 C C . GLN B 1 208 ? 144.098 156.394 124.843 1.00 80.19 208 GLN B C 1
ATOM 5988 O O . GLN B 1 208 ? 144.095 156.408 123.623 1.00 75.79 208 GLN B O 1
ATOM 5994 N N . ILE B 1 209 ? 143.007 156.723 125.537 1.00 80.11 209 ILE B N 1
ATOM 5995 C CA . ILE B 1 209 ? 141.748 157.154 124.898 1.00 76.73 209 ILE B CA 1
ATOM 5996 C C . ILE B 1 209 ? 141.826 158.601 124.395 1.00 74.35 209 ILE B C 1
ATOM 5997 O O . ILE B 1 209 ? 141.296 158.904 123.332 1.00 70.91 209 ILE B O 1
ATOM 6002 N N . LEU B 1 210 ? 142.460 159.518 125.131 1.00 80.95 210 LEU B N 1
ATOM 6003 C CA . LEU B 1 210 ? 142.360 160.954 124.852 1.00 82.15 210 LEU B CA 1
ATOM 6004 C C . LEU B 1 210 ? 142.937 161.431 123.504 1.00 79.28 210 LEU B C 1
ATOM 6005 O O . LEU B 1 210 ? 142.269 162.245 122.869 1.00 82.61 210 LEU B O 1
ATOM 6010 N N . PRO B 1 211 ? 144.099 160.979 122.994 1.00 77.14 211 PRO B N 1
ATOM 6011 C CA . PRO B 1 211 ? 144.595 161.464 121.705 1.00 79.82 211 PRO B CA 1
ATOM 6012 C C . PRO B 1 211 ? 143.770 160.936 120.524 1.00 81.00 211 PRO B C 1
ATOM 6013 O O . PRO B 1 211 ? 143.787 161.519 119.445 1.00 81.36 211 PRO B O 1
ATOM 6017 N N . GLU B 1 212 ? 142.948 159.910 120.756 1.00 78.17 212 GLU B N 1
ATOM 6018 C CA . GLU B 1 212 ? 142.076 159.371 119.694 1.00 74.61 212 GLU B CA 1
ATOM 6019 C C . GLU B 1 212 ? 140.659 159.943 119.741 1.00 72.95 212 GLU B C 1
ATOM 6020 O O . GLU B 1 212 ? 139.750 159.409 119.104 1.00 76.02 212 GLU B O 1
ATOM 6026 N N . ILE B 1 213 ? 140.455 161.009 120.521 1.00 62.13 213 ILE B N 1
ATOM 6027 C CA . ILE B 1 213 ? 139.165 161.684 120.611 1.00 65.02 213 ILE B CA 1
ATOM 6028 C C . ILE B 1 213 ? 138.646 162.034 119.221 1.00 65.50 213 ILE B C 1
ATOM 6029 O O . ILE B 1 213 ? 137.436 162.135 119.038 1.00 64.28 213 ILE B O 1
ATOM 6034 N N . ARG B 1 214 ? 139.541 162.129 118.219 1.00 62.48 214 ARG B N 1
ATOM 6035 C CA . ARG B 1 214 ? 139.133 162.476 116.863 1.00 58.98 214 ARG B CA 1
ATOM 6036 C C . ARG B 1 214 ? 138.129 161.468 116.336 1.00 60.27 214 ARG B C 1
ATOM 6037 O O . ARG B 1 214 ? 137.090 161.842 115.793 1.00 63.48 214 ARG B O 1
ATOM 6045 N N . LEU B 1 215 ? 138.433 160.185 116.501 1.00 61.40 215 LEU B N 1
ATOM 6046 C CA . LEU B 1 215 ? 137.527 159.145 116.032 1.00 59.93 215 LEU B CA 1
ATOM 6047 C C . LEU B 1 215 ? 136.340 159.014 116.968 1.00 63.02 215 LEU B C 1
ATOM 6048 O O . LEU B 1 215 ? 135.193 158.987 116.523 1.00 61.73 215 LEU B O 1
ATOM 6053 N N . VAL B 1 216 ? 136.571 158.968 118.285 1.00 60.02 216 VAL B N 1
ATOM 6054 C CA . VAL B 1 216 ? 135.509 158.795 119.303 1.00 55.49 216 VAL B CA 1
ATOM 6055 C C . VAL B 1 216 ? 134.305 159.677 118.990 1.00 61.48 216 VAL B C 1
ATOM 6056 O O . VAL B 1 216 ? 133.188 159.184 118.883 1.00 68.36 216 VAL B O 1
ATOM 6060 N N . LYS B 1 217 ? 134.566 160.957 118.710 1.00 60.15 217 LYS B N 1
ATOM 6061 C CA . LYS B 1 217 ? 133.597 161.958 118.261 1.00 57.18 217 LYS B CA 1
ATOM 6062 C C . LYS B 1 217 ? 132.946 161.593 116.941 1.00 50.70 217 LYS B C 1
ATOM 6063 O O . LYS B 1 217 ? 131.728 161.564 116.855 1.00 57.30 217 LYS B O 1
ATOM 6069 N N . ALA B 1 218 ? 133.734 161.297 115.915 1.00 46.36 218 ALA B N 1
ATOM 6070 C CA . ALA B 1 218 ? 133.214 160.960 114.594 1.00 54.56 218 ALA B CA 1
ATOM 6071 C C . ALA B 1 218 ? 132.330 159.714 114.605 1.00 54.70 218 ALA B C 1
ATOM 6072 O O . ALA B 1 218 ? 131.329 159.661 113.900 1.00 54.22 218 ALA B O 1
ATOM 6074 N N . SER B 1 219 ? 132.686 158.711 115.408 1.00 58.73 219 SER B N 1
ATOM 6075 C CA . SER B 1 219 ? 132.013 157.410 115.453 1.00 57.30 219 SER B CA 1
ATOM 6076 C C . SER B 1 219 ? 130.824 157.331 116.417 1.00 52.76 219 SER B C 1
ATOM 6077 O O . SER B 1 219 ? 130.286 156.249 116.628 1.00 57.78 219 SER B O 1
ATOM 6080 N N . ASN B 1 220 ? 130.493 158.431 117.085 1.00 56.06 220 ASN B N 1
ATOM 6081 C CA . ASN B 1 220 ? 129.426 158.398 118.091 1.00 54.49 220 ASN B CA 1
ATOM 6082 C C . ASN B 1 220 ? 129.736 157.414 119.227 1.00 54.08 220 ASN B C 1
ATOM 6083 O O . ASN B 1 220 ? 128.834 156.739 119.722 1.00 58.02 220 ASN B O 1
ATOM 6088 N N . ALA B 1 221 ? 130.999 157.328 119.640 1.00 57.23 221 ALA B N 1
ATOM 6089 C CA . ALA B 1 221 ? 131.398 156.448 120.741 1.00 59.89 221 ALA B CA 1
ATOM 6090 C C . ALA B 1 221 ? 131.407 157.128 122.125 1.00 63.68 221 ALA B C 1
ATOM 6091 O O . ALA B 1 221 ? 132.218 156.809 122.987 1.00 63.89 221 ALA B O 1
ATOM 6093 N N . GLU B 1 222 ? 130.496 158.060 122.368 1.00 74.04 222 GLU B N 1
ATOM 6094 C CA . GLU B 1 222 ? 130.461 158.855 123.599 1.00 72.83 222 GLU B CA 1
ATOM 6095 C C . GLU B 1 222 ? 130.141 157.988 124.823 1.00 74.34 222 GLU B C 1
ATOM 6096 O O . GLU B 1 222 ? 130.923 157.929 125.766 1.00 77.08 222 GLU B O 1
ATOM 6102 N N . ASP B 1 223 ? 129.024 157.258 124.806 1.00 79.81 223 ASP B N 1
ATOM 6103 C CA . ASP B 1 223 ? 128.644 156.381 125.921 1.00 82.17 223 ASP B CA 1
ATOM 6104 C C . ASP B 1 223 ? 129.581 155.175 126.045 1.00 82.44 223 ASP B C 1
ATOM 6105 O O . ASP B 1 223 ? 129.869 154.729 127.154 1.00 83.95 223 ASP B O 1
ATOM 6110 N N . VAL B 1 224 ? 130.097 154.668 124.925 1.00 75.02 224 VAL B N 1
ATOM 6111 C CA . VAL B 1 224 ? 131.070 153.571 124.892 1.00 74.14 224 VAL B CA 1
ATOM 6112 C C . VAL B 1 224 ? 132.357 153.947 125.618 1.00 71.84 224 VAL B C 1
ATOM 6113 O O . VAL B 1 224 ? 132.783 153.224 126.512 1.00 79.71 224 VAL B O 1
ATOM 6117 N N . GLU B 1 225 ? 132.974 155.078 125.299 1.00 60.72 225 GLU B N 1
ATOM 6118 C CA . GLU B 1 225 ? 134.194 155.515 125.981 1.00 66.41 225 GLU B CA 1
ATOM 6119 C C . GLU B 1 225 ? 133.945 156.033 127.388 1.00 67.64 225 GLU B C 1
ATOM 6120 O O . GLU B 1 225 ? 134.813 155.913 128.244 1.00 71.74 225 GLU B O 1
ATOM 6126 N N . TYR B 1 226 ? 132.761 156.558 127.685 1.00 66.60 226 TYR B N 1
ATOM 6127 C CA . TYR B 1 226 ? 132.384 156.875 129.057 1.00 65.99 226 TYR B CA 1
ATOM 6128 C C . TYR B 1 226 ? 132.342 155.608 129.908 1.00 70.18 226 TYR B C 1
ATOM 6129 O O . TYR B 1 226 ? 133.029 155.530 130.918 1.00 79.25 226 TYR B O 1
ATOM 6138 N N . GLY B 1 227 ? 131.626 154.576 129.466 1.00 68.72 227 GLY B N 1
ATOM 6139 C CA . GLY B 1 227 ? 131.499 153.308 130.180 1.00 68.51 227 GLY B CA 1
ATOM 6140 C C . GLY B 1 227 ? 132.818 152.576 130.426 1.00 69.81 227 GLY B C 1
ATOM 6141 O O . GLY B 1 227 ? 133.058 152.122 131.539 1.00 77.08 227 GLY B O 1
ATOM 6142 N N . ARG B 1 228 ? 133.729 152.508 129.453 1.00 65.34 228 ARG B N 1
ATOM 6143 C CA . ARG B 1 228 ? 135.050 151.904 129.692 1.00 66.03 228 ARG B CA 1
ATOM 6144 C C . ARG B 1 228 ? 135.864 152.679 130.716 1.00 70.35 228 ARG B C 1
ATOM 6145 O O . ARG B 1 228 ? 136.553 152.075 131.508 1.00 78.82 228 ARG B O 1
ATOM 6153 N N . GLY B 1 229 ? 135.749 153.992 130.767 1.00 62.72 229 GLY B N 1
ATOM 6154 C CA . GLY B 1 229 ? 136.352 154.805 131.817 1.00 63.82 229 GLY B CA 1
ATOM 6155 C C . GLY B 1 229 ? 135.697 154.581 133.174 1.00 60.99 229 GLY B C 1
ATOM 6156 O O . GLY B 1 229 ? 136.396 154.399 134.161 1.00 68.00 229 GLY B O 1
ATOM 6157 N N . LYS B 1 230 ? 134.367 154.489 133.230 1.00 61.41 230 LYS B N 1
ATOM 6158 C CA . LYS B 1 230 ? 133.591 154.206 134.445 1.00 60.89 230 LYS B CA 1
ATOM 6159 C C . LYS B 1 230 ? 133.989 152.884 135.106 1.00 64.71 230 LYS B C 1
ATOM 6160 O O . LYS B 1 230 ? 134.166 152.846 136.318 1.00 75.02 230 LYS B O 1
ATOM 6166 N N . MET B 1 231 ? 134.241 151.821 134.342 1.00 59.38 231 MET B N 1
ATOM 6167 C CA . MET B 1 231 ? 134.783 150.561 134.878 1.00 62.23 231 MET B CA 1
ATOM 6168 C C . MET B 1 231 ? 136.148 150.733 135.552 1.00 66.32 231 MET B C 1
ATOM 6169 O O . MET B 1 231 ? 136.427 150.071 136.542 1.00 71.28 231 MET B O 1
ATOM 6174 N N . GLY B 1 232 ? 136.981 151.665 135.094 1.00 59.03 232 GLY B N 1
ATOM 6175 C CA . GLY B 1 232 ? 138.229 152.027 135.763 1.00 53.39 232 GLY B CA 1
ATOM 6176 C C . GLY B 1 232 ? 137.993 152.770 137.079 1.00 59.35 232 GLY B C 1
ATOM 6177 O O . GLY B 1 232 ? 138.577 152.424 138.103 1.00 64.19 232 GLY B O 1
ATOM 6178 N N . ILE B 1 233 ? 137.059 153.727 137.107 1.00 59.81 233 ILE B N 1
ATOM 6179 C CA . ILE B 1 233 ? 136.674 154.423 138.342 1.00 53.98 233 ILE B CA 1
ATOM 6180 C C . ILE B 1 233 ? 136.238 153.430 139.415 1.00 56.19 233 ILE B C 1
ATOM 6181 O O . ILE B 1 233 ? 136.612 153.556 140.573 1.00 62.09 233 ILE B O 1
ATOM 6186 N N . SER B 1 234 ? 135.438 152.449 138.981 1.00 50.94 234 SER B N 1
ATOM 6187 C CA . SER B 1 234 ? 134.855 151.394 139.803 1.00 53.87 234 SER B CA 1
ATOM 6188 C C . SER B 1 234 ? 135.898 150.400 140.311 1.00 58.82 234 SER B C 1
ATOM 6189 O O . SER B 1 234 ? 135.889 150.083 141.498 1.00 65.28 234 SER B O 1
ATOM 6192 N N . SER B 1 235 ? 136.854 149.944 139.497 1.00 57.38 235 SER B N 1
ATOM 6193 C CA . SER B 1 235 ? 137.920 149.068 139.996 1.00 56.32 235 SER B CA 1
ATOM 6194 C C . SER B 1 235 ? 138.827 149.802 140.981 1.00 57.18 235 SER B C 1
ATOM 6195 O O . SER B 1 235 ? 139.151 149.255 142.032 1.00 63.49 235 SER B O 1
ATOM 6198 N N . LEU B 1 236 ? 139.153 151.072 140.734 1.00 58.07 236 LEU B N 1
ATOM 6199 C CA . LEU B 1 236 ? 139.867 151.903 141.696 1.00 59.23 236 LEU B CA 1
ATOM 6200 C C . LEU B 1 236 ? 139.096 152.059 143.004 1.00 59.76 236 LEU B C 1
ATOM 6201 O O . LEU B 1 236 ? 139.682 151.924 144.070 1.00 58.84 236 LEU B O 1
ATOM 6206 N N . PHE B 1 237 ? 137.790 152.312 142.950 1.00 54.89 237 PHE B N 1
ATOM 6207 C CA . PHE B 1 237 ? 136.958 152.413 144.140 1.00 53.84 237 PHE B CA 1
ATOM 6208 C C . PHE B 1 237 ? 136.953 151.111 144.933 1.00 59.20 237 PHE B C 1
ATOM 6209 O O . PHE B 1 237 ? 137.175 151.142 146.139 1.00 71.90 237 PHE B O 1
ATOM 6217 N N . LYS B 1 238 ? 136.802 149.953 144.283 1.00 56.97 238 LYS B N 1
ATOM 6218 C CA . LYS B 1 238 ? 136.857 148.653 144.971 1.00 58.47 238 LYS B CA 1
ATOM 6219 C C . LYS B 1 238 ? 138.191 148.415 145.672 1.00 60.02 238 LYS B C 1
ATOM 6220 O O . LYS B 1 238 ? 138.186 148.005 146.827 1.00 66.64 238 LYS B O 1
ATOM 6226 N N . LEU B 1 239 ? 139.327 148.718 145.044 1.00 65.92 239 LEU B N 1
ATOM 6227 C CA . LEU B 1 239 ? 140.617 148.621 145.737 1.00 67.26 239 LEU B CA 1
ATOM 6228 C C . LEU B 1 239 ? 140.763 149.673 146.843 1.00 66.46 239 LEU B C 1
ATOM 6229 O O . LEU B 1 239 ? 141.329 149.381 147.890 1.00 72.82 239 LEU B O 1
ATOM 6234 N N . GLY B 1 240 ? 140.210 150.866 146.664 1.00 57.65 240 GLY B N 1
ATOM 6235 C CA . GLY B 1 240 ? 140.191 151.903 147.689 1.00 60.48 240 GLY B CA 1
ATOM 6236 C C . GLY B 1 240 ? 139.429 151.479 148.943 1.00 58.17 240 GLY B C 1
ATOM 6237 O O . GLY B 1 240 ? 139.907 151.700 150.049 1.00 65.19 240 GLY B O 1
ATOM 6238 N N . VAL B 1 241 ? 138.286 150.809 148.803 1.00 50.96 241 VAL B N 1
ATOM 6239 C CA . VAL B 1 241 ? 137.541 150.247 149.945 1.00 51.61 241 VAL B CA 1
ATOM 6240 C C . VAL B 1 241 ? 138.320 149.125 150.632 1.00 60.42 241 VAL B C 1
ATOM 6241 O O . VAL B 1 241 ? 138.365 149.067 151.858 1.00 71.09 241 VAL B O 1
ATOM 6245 N N . ARG B 1 242 ? 139.005 148.265 149.871 1.00 64.63 242 ARG B N 1
ATOM 6246 C CA . ARG B 1 242 ? 139.897 147.234 150.420 1.00 60.84 242 ARG B CA 1
ATOM 6247 C C . ARG B 1 242 ? 141.078 147.838 151.171 1.00 60.57 242 ARG B C 1
ATOM 6248 O O . ARG B 1 242 ? 141.432 147.336 152.226 1.00 64.62 242 ARG B O 1
ATOM 6256 N N . GLU B 1 243 ? 141.642 148.945 150.710 1.00 64.05 243 GLU B N 1
ATOM 6257 C CA . GLU B 1 243 ? 142.651 149.688 151.469 1.00 66.53 243 GLU B CA 1
ATOM 6258 C C . GLU B 1 243 ? 142.069 150.334 152.729 1.00 70.20 243 GLU B C 1
ATOM 6259 O O . GLU B 1 243 ? 142.675 150.241 153.790 1.00 74.98 243 GLU B O 1
ATOM 6265 N N . ALA B 1 244 ? 140.869 150.908 152.671 1.00 56.63 244 ALA B N 1
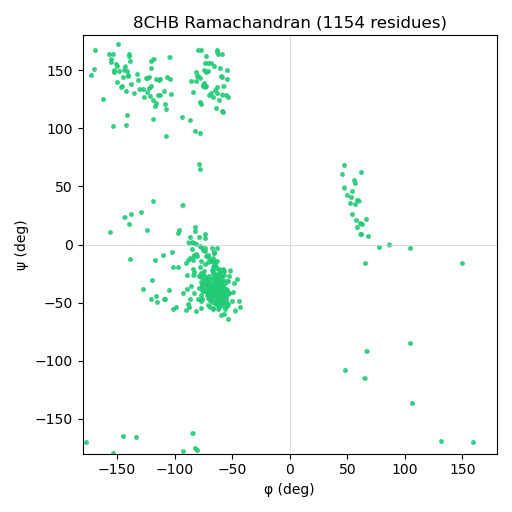ATOM 6266 C CA . ALA B 1 244 ? 140.198 151.473 153.839 1.00 49.45 244 ALA B CA 1
ATOM 6267 C C . ALA B 1 244 ? 139.997 150.445 154.958 1.00 54.70 244 ALA B C 1
ATOM 6268 O O . ALA B 1 244 ? 140.294 150.748 156.110 1.00 63.60 244 ALA B O 1
ATOM 6270 N N . LYS B 1 245 ? 139.554 149.221 154.642 1.00 59.16 245 LYS B N 1
ATOM 6271 C CA . LYS B 1 245 ? 139.388 148.126 155.620 1.00 58.72 245 LYS B CA 1
ATOM 6272 C C . LYS B 1 245 ? 140.707 147.622 156.217 1.00 60.05 245 LYS B C 1
ATOM 6273 O O . LYS B 1 245 ? 140.685 146.986 157.266 1.00 62.11 245 LYS B O 1
ATOM 6279 N N . VAL B 1 246 ? 141.850 147.874 155.579 1.00 70.06 246 VAL B N 1
ATOM 6280 C CA . VAL B 1 246 ? 143.177 147.567 156.132 1.00 68.07 246 VAL B CA 1
ATOM 6281 C C . VAL B 1 246 ? 143.677 148.732 156.974 1.00 62.71 246 VAL B C 1
ATOM 6282 O O . VAL B 1 246 ? 143.972 148.553 158.149 1.00 68.19 246 VAL B O 1
ATOM 6286 N N . GLN B 1 247 ? 143.718 149.943 156.426 1.00 60.11 247 GLN B N 1
ATOM 6287 C CA . GLN B 1 247 ? 144.179 151.142 157.130 1.00 61.71 247 GLN B CA 1
ATOM 6288 C C . GLN B 1 247 ? 143.395 151.394 158.425 1.00 63.53 247 GLN B C 1
ATOM 6289 O O . GLN B 1 247 ? 143.968 151.844 159.412 1.00 65.61 247 GLN B O 1
ATOM 6295 N N . SER B 1 248 ? 142.107 151.050 158.469 1.00 55.20 248 SER B N 1
ATOM 6296 C CA . SER B 1 248 ? 141.290 151.170 159.673 1.00 48.62 248 SER B CA 1
ATOM 6297 C C . SER B 1 248 ? 141.688 150.238 160.811 1.00 54.07 248 SER B C 1
ATOM 6298 O O . SER B 1 248 ? 141.400 150.571 161.947 1.00 61.30 248 SER B O 1
ATOM 6301 N N . LEU B 1 249 ? 142.335 149.100 160.564 1.00 58.50 249 LEU B N 1
ATOM 6302 C CA . LEU B 1 249 ? 142.872 148.239 161.623 1.00 55.89 249 LEU B CA 1
ATOM 6303 C C . LEU B 1 249 ? 144.333 148.587 161.910 1.00 56.42 249 LEU B C 1
ATOM 6304 O O . LEU B 1 249 ? 144.735 148.665 163.064 1.00 63.69 249 LEU B O 1
ATOM 6309 N N . VAL B 1 250 ? 145.133 148.837 160.878 1.00 62.99 250 VAL B N 1
ATOM 6310 C CA . VAL B 1 250 ? 146.565 149.125 161.009 1.00 63.01 250 VAL B CA 1
ATOM 6311 C C . VAL B 1 250 ? 146.839 150.401 161.809 1.00 63.37 250 VAL B C 1
ATOM 6312 O O . VAL B 1 250 ? 147.668 150.371 162.713 1.00 67.15 250 VAL B O 1
ATOM 6316 N N . GLY B 1 251 ? 146.137 151.504 161.546 1.00 63.16 251 GLY B N 1
ATOM 6317 C CA . GLY B 1 251 ? 146.341 152.773 162.249 1.00 62.81 251 GLY B CA 1
ATOM 6318 C C . GLY B 1 251 ? 146.116 152.668 163.761 1.00 62.85 251 GLY B C 1
ATOM 6319 O O . GLY B 1 251 ? 147.055 152.881 164.527 1.00 65.73 251 GLY B O 1
ATOM 6320 N N . PRO B 1 252 ? 144.911 152.297 164.221 1.00 56.76 252 PRO B N 1
ATOM 6321 C CA . PRO B 1 252 ? 144.632 152.092 165.634 1.00 57.78 252 PRO B CA 1
ATOM 6322 C C . PRO B 1 252 ? 145.577 151.116 166.316 1.00 56.29 252 PRO B C 1
ATOM 6323 O O . PRO B 1 252 ? 145.978 151.369 167.446 1.00 60.92 252 PRO B O 1
ATOM 6327 N N . LEU B 1 253 ? 145.962 150.020 165.657 1.00 49.15 253 LEU B N 1
ATOM 6328 C CA . LEU B 1 253 ? 146.838 149.011 166.245 1.00 47.37 253 LEU B CA 1
ATOM 6329 C C . LEU B 1 253 ? 148.259 149.526 166.457 1.00 55.38 253 LEU B C 1
ATOM 6330 O O . LEU B 1 253 ? 148.846 149.253 167.495 1.00 63.64 253 LEU B O 1
ATOM 6335 N N . ILE B 1 254 ? 148.822 150.312 165.541 1.00 57.27 254 ILE B N 1
ATOM 6336 C CA . ILE B 1 254 ? 150.150 150.908 165.743 1.00 60.72 254 ILE B CA 1
ATOM 6337 C C . ILE B 1 254 ? 150.133 151.853 166.949 1.00 63.86 254 ILE B C 1
ATOM 6338 O O . ILE B 1 254 ? 150.985 151.746 167.829 1.00 66.39 254 ILE B O 1
ATOM 6343 N N . SER B 1 255 ? 149.142 152.741 167.045 1.00 56.30 255 SER B N 1
ATOM 6344 C CA . SER B 1 255 ? 149.014 153.655 168.182 1.00 55.70 255 SER B CA 1
ATOM 6345 C C . SER B 1 255 ? 148.770 152.918 169.496 1.00 59.54 255 SER B C 1
ATOM 6346 O O . SER B 1 255 ? 149.384 153.262 170.497 1.00 69.73 255 SER B O 1
ATOM 6349 N N . LEU B 1 256 ? 147.939 151.874 169.513 1.00 49.01 256 LEU B N 1
ATOM 6350 C CA . LEU B 1 256 ? 147.704 151.042 170.691 1.00 47.24 256 LEU B CA 1
ATOM 6351 C C . LEU B 1 256 ? 149.001 150.423 171.203 1.00 47.49 256 LEU B C 1
ATOM 6352 O O . LEU B 1 256 ? 149.315 150.531 172.385 1.00 50.32 256 LEU B O 1
ATOM 6357 N N . VAL B 1 257 ? 149.784 149.809 170.320 1.00 53.76 257 VAL B N 1
ATOM 6358 C CA . VAL B 1 257 ? 151.057 149.191 170.703 1.00 56.66 257 VAL B CA 1
ATOM 6359 C C . VAL B 1 257 ? 152.069 150.175 171.258 1.00 59.93 257 VAL B C 1
ATOM 6360 O O . VAL B 1 257 ? 152.621 149.940 172.305 1.00 66.95 257 VAL B O 1
ATOM 6364 N N . LEU B 1 258 ? 152.318 151.276 170.577 1.00 50.48 258 LEU B N 1
ATOM 6365 C CA . LEU B 1 258 ? 153.322 152.249 170.991 1.00 53.79 258 LEU B CA 1
ATOM 6366 C C . LEU B 1 258 ? 152.994 152.821 172.363 1.00 57.55 258 LEU B C 1
ATOM 6367 O O . LEU B 1 258 ? 153.857 152.876 173.249 1.00 61.74 258 LEU B O 1
ATOM 6372 N N . MET B 1 259 ? 151.745 153.248 172.565 1.00 53.06 259 MET B N 1
ATOM 6373 C CA . MET B 1 259 ? 151.370 153.816 173.851 1.00 51.96 259 MET B CA 1
ATOM 6374 C C . MET B 1 259 ? 151.363 152.766 174.950 1.00 50.15 259 MET B C 1
ATOM 6375 O O . MET B 1 259 ? 151.707 153.080 176.089 1.00 55.16 259 MET B O 1
ATOM 6380 N N . ALA B 1 260 ? 150.989 151.518 174.673 1.00 38.17 260 ALA B N 1
ATOM 6381 C CA . ALA B 1 260 ? 151.060 150.475 175.686 1.00 39.71 260 ALA B CA 1
ATOM 6382 C C . ALA B 1 260 ? 152.511 150.170 176.088 1.00 46.00 260 ALA B C 1
ATOM 6383 O O . ALA B 1 260 ? 152.791 149.980 177.267 1.00 47.00 260 ALA B O 1
ATOM 6385 N N . ALA B 1 261 ? 153.458 150.191 175.149 1.00 43.35 261 ALA B N 1
ATOM 6386 C CA . ALA B 1 261 ? 154.880 150.025 175.436 1.00 41.69 261 ALA B CA 1
ATOM 6387 C C . ALA B 1 261 ? 155.424 151.161 176.311 1.00 44.02 261 ALA B C 1
ATOM 6388 O O . ALA B 1 261 ? 156.080 150.924 177.320 1.00 45.28 261 ALA B O 1
ATOM 6390 N N . LEU B 1 262 ? 155.114 152.404 175.955 1.00 39.15 262 LEU B N 1
ATOM 6391 C CA . LEU B 1 262 ? 155.559 153.604 176.670 1.00 37.78 262 LEU B CA 1
ATOM 6392 C C . LEU B 1 262 ? 154.991 153.622 178.061 1.00 36.80 262 LEU B C 1
ATOM 6393 O O . LEU B 1 262 ? 155.713 153.860 179.017 1.00 41.27 262 LEU B O 1
ATOM 6398 N N . VAL B 1 263 ? 153.690 153.383 178.205 1.00 37.01 263 VAL B N 1
ATOM 6399 C CA . VAL B 1 263 ? 153.049 153.390 179.525 1.00 33.04 263 VAL B CA 1
ATOM 6400 C C . VAL B 1 263 ? 153.660 152.333 180.409 1.00 37.03 263 VAL B C 1
ATOM 6401 O O . VAL B 1 263 ? 153.904 152.577 181.581 1.00 44.67 263 VAL B O 1
ATOM 6405 N N . ALA B 1 264 ? 153.943 151.145 179.870 1.00 35.36 264 ALA B N 1
ATOM 6406 C CA . ALA B 1 264 ? 154.508 150.043 180.634 1.00 33.37 264 ALA B CA 1
ATOM 6407 C C . ALA B 1 264 ? 155.914 150.364 181.138 1.00 34.43 264 ALA B C 1
ATOM 6408 O O . ALA B 1 264 ? 156.210 150.144 182.308 1.00 36.26 264 ALA B O 1
ATOM 6410 N N . VAL B 1 265 ? 156.773 150.917 180.284 1.00 39.90 265 VAL B N 1
ATOM 6411 C CA . VAL B 1 265 ? 158.140 151.287 180.657 1.00 39.64 265 VAL B CA 1
ATOM 6412 C C . VAL B 1 265 ? 158.159 152.466 181.626 1.00 43.31 265 VAL B C 1
ATOM 6413 O O . VAL B 1 265 ? 158.720 152.359 182.709 1.00 49.63 265 VAL B O 1
ATOM 6417 N N . ILE B 1 266 ? 157.514 153.587 181.308 1.00 37.58 266 ILE B N 1
ATOM 6418 C CA . ILE B 1 266 ? 157.568 154.781 182.158 1.00 31.22 266 ILE B CA 1
ATOM 6419 C C . ILE B 1 266 ? 156.772 154.578 183.446 1.00 29.08 266 ILE B C 1
ATOM 6420 O O . ILE B 1 266 ? 157.224 155.010 184.502 1.00 37.51 266 ILE B O 1
ATOM 6425 N N . GLY B 1 267 ? 155.651 153.854 183.423 1.00 19.58 267 GLY B N 1
ATOM 6426 C CA . GLY B 1 267 ? 154.903 153.557 184.626 1.00 21.08 267 GLY B CA 1
ATOM 6427 C C . GLY B 1 267 ? 155.676 152.671 185.576 1.00 21.43 267 GLY B C 1
ATOM 6428 O O . GLY B 1 267 ? 155.613 152.868 186.782 1.00 27.75 267 GLY B O 1
ATOM 6429 N N . TYR B 1 268 ? 156.456 151.712 185.078 1.00 28.90 268 TYR B N 1
ATOM 6430 C CA . TYR B 1 268 ? 157.302 150.910 185.956 1.00 33.03 268 TYR B CA 1
ATOM 6431 C C . TYR B 1 268 ? 158.516 151.686 186.446 1.00 41.59 268 TYR B C 1
ATOM 6432 O O . TYR B 1 268 ? 158.912 151.539 187.596 1.00 45.94 268 TYR B O 1
ATOM 6441 N N . GLY B 1 269 ? 159.046 152.617 185.659 1.00 36.47 269 GLY B N 1
ATOM 6442 C CA . GLY B 1 269 ? 159.998 153.596 186.160 1.00 26.42 269 GLY B CA 1
ATOM 6443 C C . GLY B 1 269 ? 159.444 154.367 187.352 1.00 31.36 269 GLY B C 1
ATOM 6444 O O . GLY B 1 269 ? 160.063 154.415 188.412 1.00 42.08 269 GLY B O 1
ATOM 6445 N N . GLY B 1 270 ? 158.221 154.881 187.248 1.00 27.43 270 GLY B N 1
ATOM 6446 C CA . GLY B 1 270 ? 157.616 155.700 188.297 1.00 17.12 270 GLY B CA 1
ATOM 6447 C C . GLY B 1 270 ? 157.248 154.863 189.496 1.00 18.74 270 GLY B C 1
ATOM 6448 O O . GLY B 1 270 ? 157.330 155.348 190.617 1.00 23.56 270 GLY B O 1
ATOM 6449 N N . MET B 1 271 ? 156.925 153.614 189.272 1.00 31.27 271 MET B N 1
ATOM 6450 C CA . MET B 1 271 ? 156.496 152.764 190.346 1.00 33.70 271 MET B CA 1
ATOM 6451 C C . MET B 1 271 ? 157.686 152.218 191.043 1.00 41.62 271 MET B C 1
ATOM 6452 O O . MET B 1 271 ? 157.534 151.496 192.006 1.00 51.73 271 MET B O 1
ATOM 6457 N N . GLN B 1 272 ? 158.910 152.384 190.531 1.00 30.90 272 GLN B N 1
ATOM 6458 C CA . GLN B 1 272 ? 160.119 152.086 191.284 1.00 24.39 272 GLN B CA 1
ATOM 6459 C C . GLN B 1 272 ? 160.497 153.310 192.092 1.00 31.21 272 GLN B C 1
ATOM 6460 O O . GLN B 1 272 ? 160.627 153.217 193.308 1.00 39.26 272 GLN B O 1
ATOM 6466 N N . VAL B 1 273 ? 160.507 154.506 191.502 1.00 30.71 273 VAL B N 1
ATOM 6467 C CA . VAL B 1 273 ? 160.841 155.721 192.232 1.00 13.29 273 VAL B CA 1
ATOM 6468 C C . VAL B 1 273 ? 159.892 155.958 193.334 1.00 21.64 273 VAL B C 1
ATOM 6469 O O . VAL B 1 273 ? 160.297 156.424 194.377 1.00 20.21 273 VAL B O 1
ATOM 6473 N N . SER B 1 274 ? 158.606 155.643 193.165 1.00 42.76 274 SER B N 1
ATOM 6474 C CA . SER B 1 274 ? 157.538 155.910 194.163 1.00 36.03 274 SER B CA 1
ATOM 6475 C C . SER B 1 274 ? 157.517 154.956 195.319 1.00 41.08 274 SER B C 1
ATOM 6476 O O . SER B 1 274 ? 156.904 155.259 196.328 1.00 49.17 274 SER B O 1
ATOM 6479 N N . SER B 1 275 ? 158.222 153.844 195.183 1.00 37.08 275 SER B N 1
ATOM 6480 C CA . SER B 1 275 ? 158.281 152.871 196.236 1.00 42.95 275 SER B CA 1
ATOM 6481 C C . SER B 1 275 ? 159.577 153.004 196.978 1.00 44.07 275 SER B C 1
ATOM 6482 O O . SER B 1 275 ? 159.696 152.538 198.100 1.00 50.02 275 SER B O 1
ATOM 6485 N N . GLY B 1 276 ? 160.553 153.644 196.365 1.00 33.22 276 GLY B N 1
ATOM 6486 C CA . GLY B 1 276 ? 161.828 153.848 197.013 1.00 39.34 276 GLY B CA 1
ATOM 6487 C C . GLY B 1 276 ? 162.913 152.944 196.490 1.00 39.10 276 GLY B C 1
ATOM 6488 O O . GLY B 1 276 ? 164.056 153.030 196.909 1.00 41.75 276 GLY B O 1
ATOM 6489 N N . GLU B 1 277 ? 162.593 152.046 195.565 1.00 45.24 277 GLU B N 1
ATOM 6490 C CA . GLU B 1 277 ? 163.525 151.110 194.930 1.00 43.20 277 GLU B CA 1
ATOM 6491 C C . GLU B 1 277 ? 164.490 151.807 193.962 1.00 41.88 277 GLU B C 1
ATOM 6492 O O . GLU B 1 277 ? 165.428 151.196 193.455 1.00 51.53 277 GLU B O 1
ATOM 6498 N N . LEU B 1 278 ? 164.253 153.087 193.685 1.00 33.44 278 LEU B N 1
ATOM 6499 C CA . LEU B 1 278 ? 164.945 153.911 192.711 1.00 31.52 278 LEU B CA 1
ATOM 6500 C C . LEU B 1 278 ? 164.853 155.377 193.154 1.00 35.90 278 LEU B C 1
ATOM 6501 O O . LEU B 1 278 ? 164.033 155.744 193.987 1.00 47.46 278 LEU B O 1
ATOM 6506 N N . THR B 1 279 ? 165.704 156.226 192.574 1.00 20.88 279 THR B N 1
ATOM 6507 C CA . THR B 1 279 ? 165.738 157.674 192.814 1.00 27.55 279 THR B CA 1
ATOM 6508 C C . THR B 1 279 ? 165.130 158.444 191.652 1.00 27.09 279 THR B C 1
ATOM 6509 O O . THR B 1 279 ? 165.053 157.955 190.529 1.00 31.26 279 THR B O 1
ATOM 6513 N N . ALA B 1 280 ? 164.756 159.696 191.886 1.00 20.67 280 ALA B N 1
ATOM 6514 C CA . ALA B 1 280 ? 164.264 160.579 190.840 1.00 14.55 280 ALA B CA 1
ATOM 6515 C C . ALA B 1 280 ? 165.286 160.783 189.717 1.00 27.17 280 ALA B C 1
ATOM 6516 O O . ALA B 1 280 ? 164.930 160.752 188.547 1.00 37.44 280 ALA B O 1
ATOM 6518 N N . GLY B 1 281 ? 166.570 160.941 190.049 1.00 25.76 281 GLY B N 1
ATOM 6519 C CA . GLY B 1 281 ? 167.630 161.126 189.066 1.00 22.84 281 GLY B CA 1
ATOM 6520 C C . GLY B 1 281 ? 167.942 159.878 188.257 1.00 31.83 281 GLY B C 1
ATOM 6521 O O . GLY B 1 281 ? 168.229 159.984 187.069 1.00 32.90 281 GLY B O 1
ATOM 6522 N N . ALA B 1 282 ? 167.825 158.683 188.831 1.00 26.45 282 ALA B N 1
ATOM 6523 C CA . ALA B 1 282 ? 167.985 157.437 188.088 1.00 18.63 282 ALA B CA 1
ATOM 6524 C C . ALA B 1 282 ? 166.878 157.238 187.054 1.00 22.94 282 ALA B C 1
ATOM 6525 O O . ALA B 1 282 ? 167.161 156.780 185.955 1.00 37.62 282 ALA B O 1
ATOM 6527 N N . LEU B 1 283 ? 165.638 157.643 187.333 1.00 24.88 283 LEU B N 1
ATOM 6528 C CA . LEU B 1 283 ? 164.584 157.658 186.312 1.00 29.18 283 LEU B CA 1
ATOM 6529 C C . LEU B 1 283 ? 164.912 158.635 185.176 1.00 35.78 283 LEU B C 1
ATOM 6530 O O . LEU B 1 283 ? 164.777 158.284 184.010 1.00 39.80 283 LEU B O 1
ATOM 6535 N N . VAL B 1 284 ? 165.380 159.842 185.505 1.00 32.35 284 VAL B N 1
ATOM 6536 C CA . VAL B 1 284 ? 165.832 160.831 184.519 1.00 28.06 284 VAL B CA 1
ATOM 6537 C C . VAL B 1 284 ? 166.909 160.245 183.620 1.00 36.17 284 VAL B C 1
ATOM 6538 O O . VAL B 1 284 ? 166.746 160.275 182.406 1.00 46.11 284 VAL B O 1
ATOM 6542 N N . ALA B 1 285 ? 167.965 159.644 184.171 1.00 26.64 285 ALA B N 1
ATOM 6543 C CA . ALA B 1 285 ? 168.981 158.990 183.355 1.00 21.36 285 ALA B CA 1
ATOM 6544 C C . ALA B 1 285 ? 168.385 157.912 182.458 1.00 35.40 285 ALA B C 1
ATOM 6545 O O . ALA B 1 285 ? 168.750 157.828 181.293 1.00 46.22 285 ALA B O 1
ATOM 6547 N N . PHE B 1 286 ? 167.439 157.121 182.958 1.00 45.19 286 PHE B N 1
ATOM 6548 C CA . PHE B 1 286 ? 166.824 156.048 182.185 1.00 43.90 286 PHE B CA 1
ATOM 6549 C C . PHE B 1 286 ? 166.123 156.564 180.928 1.00 40.95 286 PHE B C 1
ATOM 6550 O O . PHE B 1 286 ? 166.313 156.009 179.852 1.00 42.61 286 PHE B O 1
ATOM 6558 N N . ILE B 1 287 ? 165.364 157.657 181.022 1.00 36.78 287 ILE B N 1
ATOM 6559 C CA . ILE B 1 287 ? 164.663 158.212 179.895 1.00 34.97 287 ILE B CA 1
ATOM 6560 C C . ILE B 1 287 ? 165.682 158.731 178.943 1.00 32.34 287 ILE B C 1
ATOM 6561 O O . ILE B 1 287 ? 165.561 158.548 177.754 1.00 42.09 287 ILE B O 1
ATOM 6566 N N . LEU B 1 288 ? 166.687 159.469 179.434 1.00 29.16 288 LEU B N 1
ATOM 6567 C CA . LEU B 1 288 ? 167.688 160.095 178.578 1.00 31.08 288 LEU B CA 1
ATOM 6568 C C . LEU B 1 288 ? 168.459 159.048 177.771 1.00 37.16 288 LEU B C 1
ATOM 6569 O O . LEU B 1 288 ? 168.786 159.279 176.613 1.00 38.85 288 LEU B O 1
ATOM 6574 N N . TYR B 1 289 ? 168.704 157.866 178.339 1.00 46.81 289 TYR B N 1
ATOM 6575 C CA . TYR B 1 289 ? 169.356 156.782 177.614 1.00 41.26 289 TYR B CA 1
ATOM 6576 C C . TYR B 1 289 ? 168.393 156.093 176.623 1.00 46.00 289 TYR B C 1
ATOM 6577 O O . TYR B 1 289 ? 168.825 155.676 175.549 1.00 51.64 289 TYR B O 1
ATOM 6586 N N . LEU B 1 290 ? 167.103 155.965 176.962 1.00 51.01 290 LEU B N 1
ATOM 6587 C CA . LEU B 1 290 ? 166.172 155.361 176.007 1.00 45.88 290 LEU B CA 1
ATOM 6588 C C . LEU B 1 290 ? 166.235 156.066 174.664 1.00 39.57 290 LEU B C 1
ATOM 6589 O O . LEU B 1 290 ? 166.091 155.410 173.637 1.00 51.72 290 LEU B O 1
ATOM 6594 N N . PHE B 1 291 ? 166.518 157.369 174.622 1.00 35.00 291 PHE B N 1
ATOM 6595 C CA . PHE B 1 291 ? 166.527 158.048 173.339 1.00 48.09 291 PHE B CA 1
ATOM 6596 C C . PHE B 1 291 ? 167.810 157.657 172.656 1.00 52.42 291 PHE B C 1
ATOM 6597 O O . PHE B 1 291 ? 167.904 157.675 171.429 1.00 56.69 291 PHE B O 1
ATOM 6605 N N . GLN B 1 292 ? 168.864 157.353 173.400 1.00 49.70 292 GLN B N 1
ATOM 6606 C CA . GLN B 1 292 ? 170.136 156.935 172.846 1.00 50.47 292 GLN B CA 1
ATOM 6607 C C . GLN B 1 292 ? 170.130 155.445 172.490 1.00 49.76 292 GLN B C 1
ATOM 6608 O O . GLN B 1 292 ? 171.149 154.973 171.985 1.00 54.91 292 GLN B O 1
ATOM 6614 N N . ILE B 1 293 ? 169.032 154.714 172.697 1.00 48.90 293 ILE B N 1
ATOM 6615 C CA . ILE B 1 293 ? 168.840 153.348 172.205 1.00 45.49 293 ILE B CA 1
ATOM 6616 C C . ILE B 1 293 ? 168.003 153.356 170.925 1.00 51.81 293 ILE B C 1
ATOM 6617 O O . ILE B 1 293 ? 168.446 152.831 169.909 1.00 57.26 293 ILE B O 1
ATOM 6622 N N . ILE B 1 294 ? 166.821 153.975 170.920 1.00 55.71 294 ILE B N 1
ATOM 6623 C CA . ILE B 1 294 ? 165.877 153.838 169.794 1.00 60.06 294 ILE B CA 1
ATOM 6624 C C . ILE B 1 294 ? 166.414 154.424 168.473 1.00 59.74 294 ILE B C 1
ATOM 6625 O O . ILE B 1 294 ? 166.300 153.796 167.423 1.00 60.70 294 ILE B O 1
ATOM 6630 N N . MET B 1 295 ? 167.029 155.606 168.493 1.00 59.76 295 MET B N 1
ATOM 6631 C CA . MET B 1 295 ? 167.482 156.287 167.262 1.00 63.99 295 MET B CA 1
ATOM 6632 C C . MET B 1 295 ? 168.696 155.699 166.519 1.00 69.17 295 MET B C 1
ATOM 6633 O O . MET B 1 295 ? 168.746 155.633 165.264 1.00 68.88 295 MET B O 1
ATOM 6638 N N . PRO B 1 296 ? 169.717 155.317 167.268 1.00 71.11 296 PRO B N 1
ATOM 6639 C CA . PRO B 1 296 ? 170.805 154.697 166.529 1.00 66.62 296 PRO B CA 1
ATOM 6640 C C . PRO B 1 296 ? 170.417 153.320 166.110 1.00 68.90 296 PRO B C 1
ATOM 6641 O O . PRO B 1 296 ? 171.109 152.782 165.301 1.00 72.68 296 PRO B O 1
ATOM 6645 N N . MET B 1 297 ? 169.451 152.676 166.780 1.00 73.99 297 MET B N 1
ATOM 6646 C CA . MET B 1 297 ? 168.944 151.390 166.324 1.00 72.78 297 MET B CA 1
ATOM 6647 C C . MET B 1 297 ? 168.287 151.607 164.969 1.00 72.73 297 MET B C 1
ATOM 6648 O O . MET B 1 297 ? 168.537 150.826 164.057 1.00 74.56 297 MET B O 1
ATOM 6653 N N . GLY B 1 298 ? 167.583 152.739 164.793 1.00 78.93 298 GLY B N 1
ATOM 6654 C CA . GLY B 1 298 ? 167.102 153.127 163.490 1.00 79.92 298 GLY B CA 1
ATOM 6655 C C . GLY B 1 298 ? 168.270 153.222 162.525 1.00 81.18 298 GLY B C 1
ATOM 6656 O O . GLY B 1 298 ? 168.224 152.648 161.431 1.00 77.58 298 GLY B O 1
ATOM 6657 N N . GLN B 1 299 ? 169.338 153.901 162.935 1.00 80.88 299 GLN B N 1
ATOM 6658 C CA . GLN B 1 299 ? 170.507 154.063 162.076 1.00 79.62 299 GLN B CA 1
ATOM 6659 C C . GLN B 1 299 ? 171.093 152.746 161.603 1.00 75.43 299 GLN B C 1
ATOM 6660 O O . GLN B 1 299 ? 171.235 152.526 160.401 1.00 80.23 299 GLN B O 1
ATOM 6666 N N . ILE B 1 300 ? 171.439 151.868 162.537 1.00 62.13 300 ILE B N 1
ATOM 6667 C CA . ILE B 1 300 ? 172.094 150.616 162.168 1.00 63.39 300 ILE B CA 1
ATOM 6668 C C . ILE B 1 300 ? 171.304 149.826 161.135 1.00 69.15 300 ILE B C 1
ATOM 6669 O O . ILE B 1 300 ? 171.885 149.242 160.222 1.00 71.84 300 ILE B O 1
ATOM 6674 N N . THR B 1 301 ? 169.985 149.795 161.277 1.00 79.22 301 THR B N 1
ATOM 6675 C CA . THR B 1 301 ? 169.170 149.022 160.352 1.00 78.95 301 THR B CA 1
ATOM 6676 C C . THR B 1 301 ? 169.407 149.498 158.923 1.00 80.33 301 THR B C 1
ATOM 6677 O O . THR B 1 301 ? 169.480 148.687 158.001 1.00 81.03 301 THR B O 1
ATOM 6681 N N . THR B 1 302 ? 169.542 150.809 158.737 1.00 79.62 302 THR B N 1
ATOM 6682 C CA . THR B 1 302 ? 169.759 151.340 157.397 1.00 81.17 302 THR B CA 1
ATOM 6683 C C . THR B 1 302 ? 171.105 150.906 156.831 1.00 77.56 302 THR B C 1
ATOM 6684 O O . THR B 1 302 ? 171.278 150.854 155.603 1.00 76.81 302 THR B O 1
ATOM 6688 N N . PHE B 1 303 ? 172.073 150.595 157.659 1.00 70.77 303 PHE B N 1
ATOM 6689 C CA . PHE B 1 303 ? 173.364 150.264 157.106 1.00 71.89 303 PHE B CA 1
ATOM 6690 C C . PHE B 1 303 ? 173.274 149.115 156.139 1.00 77.77 303 PHE B C 1
ATOM 6691 O O . PHE B 1 303 ? 173.859 149.190 155.091 1.00 83.86 303 PHE B O 1
ATOM 6699 N N . PHE B 1 304 ? 172.527 148.067 156.439 1.00 76.18 304 PHE B N 1
ATOM 6700 C CA . PHE B 1 304 ? 172.545 146.861 155.588 1.00 76.69 304 PHE B CA 1
ATOM 6701 C C . PHE B 1 304 ? 171.981 146.978 154.163 1.00 81.55 304 PHE B C 1
ATOM 6702 O O . PHE B 1 304 ? 172.513 146.370 153.200 1.00 82.60 304 PHE B O 1
ATOM 6710 N N . THR B 1 305 ? 170.909 147.731 154.006 1.00 82.59 305 THR B N 1
ATOM 6711 C CA . THR B 1 305 ? 170.371 147.937 152.675 1.00 80.47 305 THR B CA 1
ATOM 6712 C C . THR B 1 305 ? 171.395 148.708 151.877 1.00 80.90 305 THR B C 1
ATOM 6713 O O . THR B 1 305 ? 171.659 148.435 150.675 1.00 81.82 305 THR B O 1
ATOM 6717 N N . GLN B 1 306 ? 171.995 149.677 152.548 1.00 81.97 306 GLN B N 1
ATOM 6718 C CA . GLN B 1 306 ? 172.973 150.486 151.882 1.00 84.20 306 GLN B CA 1
ATOM 6719 C C . GLN B 1 306 ? 174.091 149.600 151.464 1.00 83.03 306 GLN B C 1
ATOM 6720 O O . GLN B 1 306 ? 174.587 149.761 150.388 1.00 87.87 306 GLN B O 1
ATOM 6726 N N . LEU B 1 307 ? 174.487 148.666 152.303 1.00 74.13 307 LEU B N 1
ATOM 6727 C CA . LEU B 1 307 ? 175.589 147.781 151.998 1.00 73.51 307 LEU B CA 1
ATOM 6728 C C . LEU B 1 307 ? 175.287 146.941 150.789 1.00 80.72 307 LEU B C 1
ATOM 6729 O O . LEU B 1 307 ? 176.142 146.766 149.924 1.00 83.70 307 LEU B O 1
ATOM 6734 N N . GLN B 1 308 ? 174.082 146.401 150.705 1.00 85.60 308 GLN B N 1
ATOM 6735 C CA . GLN B 1 308 ? 173.726 145.670 149.493 1.00 85.35 308 GLN B CA 1
ATOM 6736 C C . GLN B 1 308 ? 173.869 146.544 148.247 1.00 87.83 308 GLN B C 1
ATOM 6737 O O . GLN B 1 308 ? 174.517 146.165 147.233 1.00 87.74 308 GLN B O 1
ATOM 6743 N N . LYS B 1 309 ? 173.250 147.711 148.243 1.00 82.66 309 LYS B N 1
ATOM 6744 C CA . LYS B 1 309 ? 173.306 148.541 147.052 1.00 81.55 309 LYS B CA 1
ATOM 6745 C C . LYS B 1 309 ? 174.743 148.847 146.734 1.00 80.63 309 LYS B C 1
ATOM 6746 O O . LYS B 1 309 ? 175.165 148.874 145.560 1.00 84.85 309 LYS B O 1
ATOM 6752 N N . SER B 1 310 ? 175.512 149.072 147.780 1.00 76.74 310 SER B N 1
ATOM 6753 C CA . SER B 1 310 ? 176.891 149.426 147.590 1.00 77.80 310 SER B CA 1
ATOM 6754 C C . SER B 1 310 ? 177.604 148.335 146.866 1.00 77.90 310 SER B C 1
ATOM 6755 O O . SER B 1 310 ? 178.409 148.614 146.009 1.00 84.44 310 SER B O 1
ATOM 6758 N N . ILE B 1 311 ? 177.323 147.090 147.194 1.00 78.13 311 ILE B N 1
ATOM 6759 C CA . ILE B 1 311 ? 178.055 146.005 146.573 1.00 82.85 311 ILE B CA 1
ATOM 6760 C C . ILE B 1 311 ? 177.790 146.000 145.081 1.00 83.65 311 ILE B C 1
ATOM 6761 O O . ILE B 1 311 ? 178.716 145.899 144.287 1.00 82.11 311 ILE B O 1
ATOM 6766 N N . GLY B 1 312 ? 176.530 146.173 144.712 1.00 75.59 312 GLY B N 1
ATOM 6767 C CA . GLY B 1 312 ? 176.171 146.182 143.312 1.00 74.15 312 GLY B CA 1
ATOM 6768 C C . GLY B 1 312 ? 176.842 147.294 142.551 1.00 74.34 312 GLY B C 1
ATOM 6769 O O . GLY B 1 312 ? 177.237 147.111 141.405 1.00 76.14 312 GLY B O 1
ATOM 6770 N N . ALA B 1 313 ? 176.961 148.455 143.171 1.00 77.32 313 ALA B N 1
ATOM 6771 C CA . ALA B 1 313 ? 177.636 149.556 142.527 1.00 73.72 313 ALA B CA 1
ATOM 6772 C C . ALA B 1 313 ? 179.078 149.206 142.321 1.00 72.05 313 ALA B C 1
ATOM 6773 O O . ALA B 1 313 ? 179.580 149.311 141.223 1.00 77.86 313 ALA B O 1
ATOM 6775 N N . THR B 1 314 ? 179.742 148.753 143.362 1.00 68.00 314 THR B N 1
ATOM 6776 C CA . THR B 1 314 ? 181.151 148.460 143.261 1.00 69.14 314 THR B CA 1
ATOM 6777 C C . THR B 1 314 ? 181.388 147.350 142.281 1.00 72.05 314 THR B C 1
ATOM 6778 O O . THR B 1 314 ? 182.518 147.110 141.879 1.00 72.96 314 THR B O 1
ATOM 6782 N N . GLU B 1 315 ? 180.335 146.643 141.908 1.00 75.49 315 GLU B N 1
ATOM 6783 C CA . GLU B 1 315 ? 180.460 145.567 140.942 1.00 75.25 315 GLU B CA 1
ATOM 6784 C C . GLU B 1 315 ? 180.431 146.148 139.576 1.00 71.35 315 GLU B C 1
ATOM 6785 O O . GLU B 1 315 ? 181.190 145.737 138.722 1.00 72.42 315 GLU B O 1
ATOM 6791 N N . ARG B 1 316 ? 179.569 147.119 139.326 1.00 69.04 316 ARG B N 1
ATOM 6792 C CA . ARG B 1 316 ? 179.478 147.750 138.010 1.00 69.81 316 ARG B CA 1
ATOM 6793 C C . ARG B 1 316 ? 180.672 148.639 137.663 1.00 73.15 316 ARG B C 1
ATOM 6794 O O . ARG B 1 316 ? 181.179 148.640 136.522 1.00 72.94 316 ARG B O 1
ATOM 6802 N N . MET B 1 317 ? 181.115 149.421 138.625 1.00 73.97 317 MET B N 1
ATOM 6803 C CA . MET B 1 317 ? 182.229 150.300 138.395 1.00 65.03 317 MET B CA 1
ATOM 6804 C C . MET B 1 317 ? 183.480 149.516 138.138 1.00 62.32 317 MET B C 1
ATOM 6805 O O . MET B 1 317 ? 184.235 149.860 137.265 1.00 66.32 317 MET B O 1
ATOM 6810 N N . ILE B 1 318 ? 183.719 148.479 138.911 1.00 69.87 318 ILE B N 1
ATOM 6811 C CA . ILE B 1 318 ? 184.893 147.674 138.699 1.00 66.59 318 ILE B CA 1
ATOM 6812 C C . ILE B 1 318 ? 184.772 147.031 137.354 1.00 65.51 318 ILE B C 1
ATOM 6813 O O . ILE B 1 318 ? 185.742 146.926 136.635 1.00 65.90 318 ILE B O 1
ATOM 6818 N N . GLU B 1 319 ? 183.578 146.626 136.978 1.00 72.37 319 GLU B N 1
ATOM 6819 C CA . GLU B 1 319 ? 183.375 146.071 135.650 1.00 72.32 319 GLU B CA 1
ATOM 6820 C C . GLU B 1 319 ? 183.865 147.032 134.592 1.00 74.44 319 GLU B C 1
ATOM 6821 O O . GLU B 1 319 ? 184.662 146.655 133.739 1.00 72.94 319 GLU B O 1
ATOM 6827 N N . ILE B 1 320 ? 183.413 148.282 134.635 1.00 70.42 320 ILE B N 1
ATOM 6828 C CA . ILE B 1 320 ? 183.937 149.255 133.671 1.00 67.26 320 ILE B CA 1
ATOM 6829 C C . ILE B 1 320 ? 185.433 149.439 133.748 1.00 63.76 320 ILE B C 1
ATOM 6830 O O . ILE B 1 320 ? 186.089 149.381 132.739 1.00 64.70 320 ILE B O 1
ATOM 6835 N N . LEU B 1 321 ? 185.956 149.668 134.936 1.00 64.57 321 LEU B N 1
ATOM 6836 C CA . LEU B 1 321 ? 187.366 149.956 135.087 1.00 59.84 321 LEU B CA 1
ATOM 6837 C C . LEU B 1 321 ? 188.262 148.746 134.914 1.00 60.68 321 LEU B C 1
ATOM 6838 O O . LEU B 1 321 ? 189.445 148.829 135.206 1.00 67.24 321 LEU B O 1
ATOM 6843 N N . ALA B 1 322 ? 187.730 147.623 134.468 1.00 64.01 322 ALA B N 1
ATOM 6844 C CA . ALA B 1 322 ? 188.577 146.462 134.177 1.00 66.49 322 ALA B CA 1
ATOM 6845 C C . ALA B 1 322 ? 188.502 146.135 132.716 1.00 67.13 322 ALA B C 1
ATOM 6846 O O . ALA B 1 322 ? 189.299 145.355 132.209 1.00 70.24 322 ALA B O 1
ATOM 6848 N N . GLU B 1 323 ? 187.520 146.734 132.029 1.00 73.42 323 GLU B N 1
ATOM 6849 C CA . GLU B 1 323 ? 187.300 146.470 130.599 1.00 74.28 323 GLU B CA 1
ATOM 6850 C C . GLU B 1 323 ? 188.425 146.879 129.689 1.00 74.28 323 GLU B C 1
ATOM 6851 O O . GLU B 1 323 ? 189.320 147.617 130.084 1.00 77.48 323 GLU B O 1
ATOM 6857 N N . GLU B 1 324 ? 188.369 146.423 128.450 1.00 77.37 324 GLU B N 1
ATOM 6858 C CA . GLU B 1 324 ? 189.451 146.693 127.523 1.00 80.85 324 GLU B CA 1
ATOM 6859 C C . GLU B 1 324 ? 189.381 148.084 126.974 1.00 81.33 324 GLU B C 1
ATOM 6860 O O . GLU B 1 324 ? 188.299 148.631 126.804 1.00 78.76 324 GLU B O 1
ATOM 6866 N N . GLU B 1 325 ? 190.533 148.716 126.778 1.00 77.83 325 GLU B N 1
ATOM 6867 C CA . GLU B 1 325 ? 190.531 150.043 126.180 1.00 73.87 325 GLU B CA 1
ATOM 6868 C C . GLU B 1 325 ? 191.287 150.015 124.884 1.00 72.59 325 GLU B C 1
ATOM 6869 O O . GLU B 1 325 ? 191.992 149.058 124.593 1.00 70.19 325 GLU B O 1
ATOM 6875 N N . GLU B 1 326 ? 191.034 150.997 124.015 1.00 74.28 326 GLU B N 1
ATOM 6876 C CA . GLU B 1 326 ? 191.496 151.011 122.628 1.00 75.44 326 GLU B CA 1
ATOM 6877 C C . GLU B 1 326 ? 192.981 151.399 122.533 1.00 76.86 326 GLU B C 1
ATOM 6878 O O . GLU B 1 326 ? 193.393 152.471 122.981 1.00 75.67 326 GLU B O 1
ATOM 6884 N N . ASP B 1 327 ? 193.793 150.531 121.932 1.00 86.51 327 ASP B N 1
ATOM 6885 C CA . ASP B 1 327 ? 195.247 150.693 121.825 1.00 87.67 327 ASP B CA 1
ATOM 6886 C C . ASP B 1 327 ? 195.624 151.681 120.711 1.00 84.32 327 ASP B C 1
ATOM 6887 O O . ASP B 1 327 ? 196.107 151.311 119.643 1.00 83.80 327 ASP B O 1
ATOM 6892 N N . THR B 1 328 ? 195.321 152.956 120.929 1.00 77.61 328 THR B N 1
ATOM 6893 C CA . THR B 1 328 ? 195.308 153.969 119.870 1.00 76.29 328 THR B CA 1
ATOM 6894 C C . THR B 1 328 ? 196.687 154.420 119.377 1.00 77.77 328 THR B C 1
ATOM 6895 O O . THR B 1 328 ? 196.757 155.224 118.461 1.00 75.69 328 THR B O 1
ATOM 6899 N N . VAL B 1 329 ? 197.801 153.957 119.940 1.00 92.17 329 VAL B N 1
ATOM 6900 C CA . VAL B 1 329 ? 199.089 154.678 119.863 1.00 92.32 329 VAL B CA 1
ATOM 6901 C C . VAL B 1 329 ? 200.326 153.789 119.626 1.00 92.37 329 VAL B C 1
ATOM 6902 O O . VAL B 1 329 ? 201.455 154.232 119.817 1.00 88.44 329 VAL B O 1
ATOM 6906 N N . THR B 1 330 ? 200.153 152.548 119.156 1.00 96.90 330 THR B N 1
ATOM 6907 C CA . THR B 1 330 ? 201.273 151.679 118.733 1.00 98.60 330 THR B CA 1
ATOM 6908 C C . THR B 1 330 ? 201.129 151.182 117.295 1.00 93.78 330 THR B C 1
ATOM 6909 O O . THR B 1 330 ? 200.025 150.912 116.830 1.00 90.94 330 THR B O 1
ATOM 6913 N N . GLY B 1 331 ? 202.254 151.078 116.586 1.00 83.76 331 GLY B N 1
ATOM 6914 C CA . GLY B 1 331 ? 202.346 150.841 115.144 1.00 83.57 331 GLY B CA 1
ATOM 6915 C C . GLY B 1 331 ? 203.305 151.822 114.465 1.00 86.50 331 GLY B C 1
ATOM 6916 O O . GLY B 1 331 ? 204.037 152.540 115.144 1.00 90.84 331 GLY B O 1
ATOM 6917 N N . LYS B 1 332 ? 203.312 151.869 113.128 1.00 75.38 332 LYS B N 1
ATOM 6918 C CA . LYS B 1 332 ? 204.085 152.843 112.322 1.00 75.50 332 LYS B CA 1
ATOM 6919 C C . LYS B 1 332 ? 203.407 154.230 112.204 1.00 73.91 332 LYS B C 1
ATOM 6920 O O . LYS B 1 332 ? 202.342 154.470 112.785 1.00 67.87 332 LYS B O 1
ATOM 6926 N N . GLN B 1 333 ? 204.016 155.134 111.432 1.00 80.04 333 GLN B N 1
ATOM 6927 C CA . GLN B 1 333 ? 203.483 156.438 110.989 1.00 75.43 333 GLN B CA 1
ATOM 6928 C C . GLN B 1 333 ? 203.277 156.454 109.459 1.00 73.69 333 GLN B C 1
ATOM 6929 O O . GLN B 1 333 ? 204.206 156.099 108.740 1.00 78.15 333 GLN B O 1
ATOM 6935 N N . ILE B 1 334 ? 202.105 156.834 108.929 1.00 67.99 334 ILE B N 1
ATOM 6936 C CA . ILE B 1 334 ? 201.840 156.777 107.468 1.00 76.26 334 ILE B CA 1
ATOM 6937 C C . ILE B 1 334 ? 202.581 157.878 106.687 1.00 75.47 334 ILE B C 1
ATOM 6938 O O . ILE B 1 334 ? 202.549 159.053 107.045 1.00 71.74 334 ILE B O 1
ATOM 6943 N N . GLU B 1 335 ? 203.188 157.498 105.567 1.00 96.20 335 GLU B N 1
ATOM 6944 C CA . GLU B 1 335 ? 203.770 158.376 104.548 1.00 96.03 335 GLU B CA 1
ATOM 6945 C C . GLU B 1 335 ? 203.077 158.107 103.203 1.00 96.00 335 GLU B C 1
ATOM 6946 O O . GLU B 1 335 ? 202.865 156.954 102.836 1.00 97.16 335 GLU B O 1
ATOM 6952 N N . ASN B 1 336 ? 202.727 159.148 102.445 1.00 98.15 336 ASN B N 1
ATOM 6953 C CA . ASN B 1 336 ? 202.034 159.038 101.148 1.00 100.45 336 ASN B CA 1
ATOM 6954 C C . ASN B 1 336 ? 200.692 158.271 101.223 1.00 97.11 336 ASN B C 1
ATOM 6955 O O . ASN B 1 336 ? 200.453 157.310 100.497 1.00 94.29 336 ASN B O 1
ATOM 6960 N N . ALA B 1 337 ? 199.809 158.685 102.133 1.00 74.05 337 ALA B N 1
ATOM 6961 C CA . ALA B 1 337 ? 198.623 157.921 102.530 1.00 75.08 337 ALA B CA 1
ATOM 6962 C C . ALA B 1 337 ? 197.519 157.715 101.473 1.00 73.71 337 ALA B C 1
ATOM 6963 O O . ALA B 1 337 ? 196.598 156.949 101.718 1.00 77.39 337 ALA B O 1
ATOM 6965 N N . HIS B 1 338 ? 197.531 158.396 100.323 1.00 68.30 338 HIS B N 1
ATOM 6966 C CA . HIS B 1 338 ? 196.438 158.273 99.343 1.00 73.70 338 HIS B CA 1
ATOM 6967 C C . HIS B 1 338 ? 196.478 156.992 98.480 1.00 78.67 338 HIS B C 1
ATOM 6968 O O . HIS B 1 338 ? 195.584 156.792 97.655 1.00 79.78 338 HIS B O 1
ATOM 6975 N N . LEU B 1 339 ? 197.494 156.139 98.666 1.00 79.65 339 LEU B N 1
ATOM 6976 C CA . LEU B 1 339 ? 197.741 154.884 97.935 1.00 76.90 339 LEU B CA 1
ATOM 6977 C C . LEU B 1 339 ? 196.592 153.849 98.029 1.00 78.73 339 LEU B C 1
ATOM 6978 O O . LEU B 1 339 ? 195.719 153.978 98.884 1.00 80.63 339 LEU B O 1
ATOM 6983 N N . PRO B 1 340 ? 196.551 152.824 97.154 1.00 81.07 340 PRO B N 1
ATOM 6984 C CA . PRO B 1 340 ? 195.388 151.944 97.011 1.00 78.86 340 PRO B CA 1
ATOM 6985 C C . PRO B 1 340 ? 195.030 151.163 98.279 1.00 78.70 340 PRO B C 1
ATOM 6986 O O . PRO B 1 340 ? 195.856 150.419 98.798 1.00 80.18 340 PRO B O 1
ATOM 6990 N N . ILE B 1 341 ? 193.794 151.279 98.760 1.00 71.01 341 ILE B N 1
ATOM 6991 C CA . ILE B 1 341 ? 193.288 150.439 99.844 1.00 73.45 341 ILE B CA 1
ATOM 6992 C C . ILE B 1 341 ? 192.731 149.164 99.213 1.00 76.45 341 ILE B C 1
ATOM 6993 O O . ILE B 1 341 ? 191.678 149.167 98.575 1.00 76.96 341 ILE B O 1
ATOM 6998 N N . GLN B 1 342 ? 193.436 148.057 99.380 1.00 80.53 342 GLN B N 1
ATOM 6999 C CA . GLN B 1 342 ? 192.934 146.727 99.074 1.00 73.26 342 GLN B CA 1
ATOM 7000 C C . GLN B 1 342 ? 192.155 146.178 100.270 1.00 75.24 342 GLN B C 1
ATOM 7001 O O . GLN B 1 342 ? 192.564 146.327 101.422 1.00 84.50 342 GLN B O 1
ATOM 7007 N N . LEU B 1 343 ? 191.060 145.493 99.980 1.00 72.14 343 LEU B N 1
ATOM 7008 C CA . LEU B 1 343 ? 190.501 144.450 100.823 1.00 68.44 343 LEU B CA 1
ATOM 7009 C C . LEU B 1 343 ? 190.734 143.127 100.099 1.00 78.47 343 LEU B C 1
ATOM 7010 O O . LEU B 1 343 ? 190.434 143.022 98.907 1.00 83.06 343 LEU B O 1
ATOM 7015 N N . ASP B 1 344 ? 191.236 142.105 100.780 1.00 84.10 344 ASP B N 1
ATOM 7016 C CA . ASP B 1 344 ? 191.442 140.793 100.169 1.00 83.87 344 ASP B CA 1
ATOM 7017 C C . ASP B 1 344 ? 191.086 139.675 101.150 1.00 84.16 344 ASP B C 1
ATOM 7018 O O . ASP B 1 344 ? 191.761 139.492 102.163 1.00 88.76 344 ASP B O 1
ATOM 7023 N N . ARG B 1 345 ? 190.006 138.931 100.877 1.00 78.62 345 ARG B N 1
ATOM 7024 C CA . ARG B 1 345 ? 189.462 137.896 101.774 1.00 82.00 345 ARG B CA 1
ATOM 7025 C C . ARG B 1 345 ? 189.121 138.447 103.172 1.00 81.99 345 ARG B C 1
ATOM 7026 O O . ARG B 1 345 ? 189.303 137.752 104.170 1.00 85.53 345 ARG B O 1
ATOM 7034 N N . VAL B 1 346 ? 188.648 139.693 103.276 1.00 70.70 346 VAL B N 1
ATOM 7035 C CA . VAL B 1 346 ? 188.200 140.257 104.558 1.00 73.86 346 VAL B CA 1
ATOM 7036 C C . VAL B 1 346 ? 186.879 139.612 105.027 1.00 75.64 346 VAL B C 1
ATOM 7037 O O . VAL B 1 346 ? 186.107 139.072 104.232 1.00 76.81 346 VAL B O 1
ATOM 7041 N N . SER B 1 347 ? 186.606 139.646 106.331 1.00 77.03 347 SER B N 1
ATOM 7042 C CA . SER B 1 347 ? 185.379 139.138 106.947 1.00 72.13 347 SER B CA 1
ATOM 7043 C C . SER B 1 347 ? 185.089 139.824 108.283 1.00 75.92 347 SER B C 1
ATOM 7044 O O . SER B 1 347 ? 185.995 140.391 108.895 1.00 83.44 347 SER B O 1
ATOM 7047 N N . PHE B 1 348 ? 183.847 139.786 108.760 1.00 72.86 348 PHE B N 1
ATOM 7048 C CA . PHE B 1 348 ? 183.470 140.319 110.065 1.00 77.80 348 PHE B CA 1
ATOM 7049 C C . PHE B 1 348 ? 182.215 139.674 110.639 1.00 82.85 348 PHE B C 1
ATOM 7050 O O . PHE B 1 348 ? 181.342 139.229 109.900 1.00 84.08 348 PHE B O 1
ATOM 7058 N N . GLY B 1 349 ? 182.063 139.738 111.959 1.00 95.68 349 GLY B N 1
ATOM 7059 C CA . GLY B 1 349 ? 180.802 139.544 112.680 1.00 93.66 349 GLY B CA 1
ATOM 7060 C C . GLY B 1 349 ? 180.966 139.944 114.147 1.00 93.97 349 GLY B C 1
ATOM 7061 O O . GLY B 1 349 ? 182.067 139.827 114.688 1.00 94.84 349 GLY B O 1
ATOM 7062 N N . TYR B 1 350 ? 179.900 140.398 114.817 1.00 98.70 350 TYR B N 1
ATOM 7063 C CA . TYR B 1 350 ? 179.967 140.755 116.249 1.00 99.22 350 TYR B CA 1
ATOM 7064 C C . TYR B 1 350 ? 180.369 139.562 117.136 1.00 101.81 350 TYR B C 1
ATOM 7065 O O . TYR B 1 350 ? 180.963 139.728 118.201 1.00 102.82 350 TYR B O 1
ATOM 7074 N N . LYS B 1 351 ? 180.049 138.354 116.669 1.00 115.18 351 LYS B N 1
ATOM 7075 C CA . LYS B 1 351 ? 180.366 137.040 117.238 1.00 116.02 351 LYS B CA 1
ATOM 7076 C C . LYS B 1 351 ? 180.529 136.060 116.062 1.00 115.39 351 LYS B C 1
ATOM 7077 O O . LYS B 1 351 ? 179.824 136.230 115.065 1.00 113.63 351 LYS B O 1
ATOM 7083 N N . PRO B 1 352 ? 181.366 135.013 116.129 1.00 119.48 352 PRO B N 1
ATOM 7084 C CA . PRO B 1 352 ? 181.516 134.065 115.019 1.00 118.98 352 PRO B CA 1
ATOM 7085 C C . PRO B 1 352 ? 180.255 133.232 114.718 1.00 118.82 352 PRO B C 1
ATOM 7086 O O . PRO B 1 352 ? 180.210 132.536 113.707 1.00 117.82 352 PRO B O 1
ATOM 7090 N N . ASP B 1 353 ? 179.212 133.327 115.550 1.00 124.58 353 ASP B N 1
ATOM 7091 C CA . ASP B 1 353 ? 177.886 132.732 115.313 1.00 124.22 353 ASP B CA 1
ATOM 7092 C C . ASP B 1 353 ? 177.211 133.228 114.018 1.00 123.04 353 ASP B C 1
ATOM 7093 O O . ASP B 1 353 ? 176.466 132.476 113.387 1.00 122.72 353 ASP B O 1
ATOM 7098 N N . GLN B 1 354 ? 177.454 134.482 113.619 1.00 118.38 354 GLN B N 1
ATOM 7099 C CA . GLN B 1 354 ? 176.865 135.110 112.430 1.00 118.94 354 GLN B CA 1
ATOM 7100 C C . GLN B 1 354 ? 177.895 136.016 111.740 1.00 118.13 354 GLN B C 1
ATOM 7101 O O . GLN B 1 354 ? 178.170 137.125 112.193 1.00 118.41 354 GLN B O 1
ATOM 7107 N N . LEU B 1 355 ? 178.476 135.549 110.631 1.00 103.95 355 LEU B N 1
ATOM 7108 C CA . LEU B 1 355 ? 179.440 136.313 109.834 1.00 102.87 355 LEU B CA 1
ATOM 7109 C C . LEU B 1 355 ? 178.708 137.347 108.967 1.00 101.56 355 LEU B C 1
ATOM 7110 O O . LEU B 1 355 ? 178.207 137.032 107.891 1.00 101.71 355 LEU B O 1
ATOM 7115 N N . ILE B 1 356 ? 178.621 138.582 109.463 1.00 93.81 356 ILE B N 1
ATOM 7116 C CA . ILE B 1 356 ? 177.874 139.700 108.869 1.00 94.27 356 ILE B CA 1
ATOM 7117 C C . ILE B 1 356 ? 178.405 140.082 107.477 1.00 91.46 356 ILE B C 1
ATOM 7118 O O . ILE B 1 356 ? 177.644 140.532 106.625 1.00 92.39 356 ILE B O 1
ATOM 7123 N N . LEU B 1 357 ? 179.699 139.872 107.233 1.00 83.96 357 LEU B N 1
ATOM 7124 C CA . LEU B 1 357 ? 180.349 140.097 105.946 1.00 86.96 357 LEU B CA 1
ATOM 7125 C C . LEU B 1 357 ? 181.464 139.056 105.746 1.00 87.19 357 LEU B C 1
ATOM 7126 O O . LEU B 1 357 ? 182.212 138.789 106.685 1.00 89.87 357 LEU B O 1
ATOM 7131 N N . LYS B 1 358 ? 181.597 138.437 104.569 1.00 87.30 358 LYS B N 1
ATOM 7132 C CA . LYS B 1 358 ? 182.537 137.315 104.360 1.00 86.84 358 LYS B CA 1
ATOM 7133 C C . LYS B 1 358 ? 183.024 137.203 102.914 1.00 85.52 358 LYS B C 1
ATOM 7134 O O . LYS B 1 358 ? 182.291 137.530 101.987 1.00 84.97 358 LYS B O 1
ATOM 7140 N N . GLU B 1 359 ? 184.244 136.695 102.724 1.00 86.57 359 GLU B N 1
ATOM 7141 C CA . GLU B 1 359 ? 184.900 136.499 101.411 1.00 88.49 359 GLU B CA 1
ATOM 7142 C C . GLU B 1 359 ? 185.043 137.781 100.560 1.00 90.09 359 GLU B C 1
ATOM 7143 O O . GLU B 1 359 ? 185.209 137.721 99.339 1.00 89.19 359 GLU B O 1
ATOM 7149 N N . VAL B 1 360 ? 184.984 138.962 101.181 1.00 83.87 360 VAL B N 1
ATOM 7150 C CA . VAL B 1 360 ? 185.019 140.241 100.467 1.00 78.88 360 VAL B CA 1
ATOM 7151 C C . VAL B 1 360 ? 186.422 140.584 99.978 1.00 80.20 360 VAL B C 1
ATOM 7152 O O . VAL B 1 360 ? 187.421 140.470 100.687 1.00 84.33 360 VAL B O 1
ATOM 7156 N N . SER B 1 361 ? 186.487 141.075 98.749 1.00 82.26 361 SER B N 1
ATOM 7157 C CA . SER B 1 361 ? 187.654 141.733 98.180 1.00 81.53 361 SER B CA 1
ATOM 7158 C C . SER B 1 361 ? 187.219 142.926 97.338 1.00 82.37 361 SER B C 1
ATOM 7159 O O . SER B 1 361 ? 186.150 142.912 96.719 1.00 87.52 361 SER B O 1
ATOM 7162 N N . ALA B 1 362 ? 188.045 143.963 97.348 1.00 75.58 362 ALA B N 1
ATOM 7163 C CA . ALA B 1 362 ? 187.832 145.218 96.648 1.00 79.69 362 ALA B CA 1
ATOM 7164 C C . ALA B 1 362 ? 189.185 145.899 96.430 1.00 80.26 362 ALA B C 1
ATOM 7165 O O . ALA B 1 362 ? 190.152 145.589 97.125 1.00 84.10 362 ALA B O 1
ATOM 7167 N N . VAL B 1 363 ? 189.239 146.881 95.542 1.00 74.04 363 VAL B N 1
ATOM 7168 C CA . VAL B 1 363 ? 190.251 147.935 95.600 1.00 74.10 363 VAL B CA 1
ATOM 7169 C C . VAL B 1 363 ? 189.553 149.296 95.615 1.00 74.55 363 VAL B C 1
ATOM 7170 O O . VAL B 1 363 ? 188.493 149.467 95.015 1.00 78.76 363 VAL B O 1
ATOM 7174 N N . ILE B 1 364 ? 190.104 150.243 96.374 1.00 74.57 364 ILE B N 1
ATOM 7175 C CA . ILE B 1 364 ? 189.625 151.617 96.493 1.00 78.10 364 ILE B CA 1
ATOM 7176 C C . ILE B 1 364 ? 190.773 152.538 96.071 1.00 77.40 364 ILE B C 1
ATOM 7177 O O . ILE B 1 364 ? 191.907 152.370 96.524 1.00 74.66 364 ILE B O 1
ATOM 7182 N N . GLU B 1 365 ? 190.498 153.461 95.140 1.00 83.78 365 GLU B N 1
ATOM 7183 C CA . GLU B 1 365 ? 191.521 153.981 94.230 1.00 86.50 365 GLU B CA 1
ATOM 7184 C C . GLU B 1 365 ? 191.864 155.458 94.428 1.00 87.05 365 GLU B C 1
ATOM 7185 O O . GLU B 1 365 ? 191.001 156.298 94.686 1.00 80.14 365 GLU B O 1
ATOM 7191 N N . ALA B 1 366 ? 193.157 155.758 94.290 1.00 86.65 366 ALA B N 1
ATOM 7192 C CA . ALA B 1 366 ? 193.776 157.037 94.626 1.00 86.74 366 ALA B CA 1
ATOM 7193 C C . ALA B 1 366 ? 193.148 158.219 93.879 1.00 87.36 366 ALA B C 1
ATOM 7194 O O . ALA B 1 366 ? 193.250 158.315 92.655 1.00 85.61 366 ALA B O 1
ATOM 7196 N N . GLY B 1 367 ? 192.502 159.123 94.615 1.00 83.02 367 GLY B N 1
ATOM 7197 C CA . GLY B 1 367 ? 191.821 160.302 94.057 1.00 82.47 367 GLY B CA 1
ATOM 7198 C C . GLY B 1 367 ? 190.448 160.056 93.403 1.00 80.02 367 GLY B C 1
ATOM 7199 O O . GLY B 1 367 ? 189.820 161.013 92.965 1.00 73.47 367 GLY B O 1
ATOM 7200 N N . LYS B 1 368 ? 189.970 158.806 93.335 1.00 79.51 368 LYS B N 1
ATOM 7201 C CA . LYS B 1 368 ? 188.617 158.450 92.853 1.00 75.17 368 LYS B CA 1
ATOM 7202 C C . LYS B 1 368 ? 187.616 158.381 94.002 1.00 68.38 368 LYS B C 1
ATOM 7203 O O . LYS B 1 368 ? 187.943 158.613 95.162 1.00 73.93 368 LYS B O 1
ATOM 7209 N N . VAL B 1 369 ? 186.385 158.027 93.677 1.00 57.80 369 VAL B N 1
ATOM 7210 C CA . VAL B 1 369 ? 185.315 157.765 94.637 1.00 65.70 369 VAL B CA 1
ATOM 7211 C C . VAL B 1 369 ? 184.880 156.310 94.554 1.00 66.78 369 VAL B C 1
ATOM 7212 O O . VAL B 1 369 ? 184.803 155.753 93.463 1.00 74.98 369 VAL B O 1
ATOM 7216 N N . THR B 1 370 ? 184.563 155.691 95.688 1.00 60.69 370 THR B N 1
ATOM 7217 C CA . THR B 1 370 ? 183.865 154.406 95.688 1.00 66.93 370 THR B CA 1
ATOM 7218 C C . THR B 1 370 ? 182.645 154.509 96.587 1.00 67.81 370 THR B C 1
ATOM 7219 O O . THR B 1 370 ? 182.745 155.053 97.691 1.00 68.26 370 THR B O 1
ATOM 7223 N N . ALA B 1 371 ? 181.489 154.039 96.138 1.00 80.70 371 ALA B N 1
ATOM 7224 C CA . ALA B 1 371 ? 180.248 154.250 96.862 1.00 79.80 371 ALA B CA 1
ATOM 7225 C C . ALA B 1 371 ? 179.610 152.938 97.330 1.00 84.09 371 ALA B C 1
ATOM 7226 O O . ALA B 1 371 ? 179.229 152.082 96.533 1.00 89.64 371 ALA B O 1
ATOM 7228 N N . ILE B 1 372 ? 179.465 152.799 98.643 1.00 87.61 372 ILE B N 1
ATOM 7229 C CA . ILE B 1 372 ? 178.787 151.691 99.310 1.00 89.55 372 ILE B CA 1
ATOM 7230 C C . ILE B 1 372 ? 177.281 151.985 99.298 1.00 91.00 372 ILE B C 1
ATOM 7231 O O . ILE B 1 372 ? 176.782 152.760 100.115 1.00 91.63 372 ILE B O 1
ATOM 7236 N N . VAL B 1 373 ? 176.553 151.403 98.347 1.00 101.51 373 VAL B N 1
ATOM 7237 C CA . VAL B 1 373 ? 175.108 151.623 98.173 1.00 101.87 373 VAL B CA 1
ATOM 7238 C C . VAL B 1 373 ? 174.404 150.292 97.945 1.00 101.56 373 VAL B C 1
ATOM 7239 O O . VAL B 1 373 ? 174.793 149.512 97.083 1.00 99.80 373 VAL B O 1
ATOM 7243 N N . GLY B 1 374 ? 173.333 150.036 98.685 1.00 105.32 374 GLY B N 1
ATOM 7244 C CA . GLY B 1 374 ? 172.623 148.766 98.618 1.00 105.55 374 GLY B CA 1
ATOM 7245 C C . GLY B 1 374 ? 171.377 148.736 99.502 1.00 107.55 374 GLY B C 1
ATOM 7246 O O . GLY B 1 374 ? 170.964 149.780 100.019 1.00 105.69 374 GLY B O 1
ATOM 7247 N N . PRO B 1 375 ? 170.772 147.556 99.676 1.00 106.95 375 PRO B N 1
ATOM 7248 C CA . PRO B 1 375 ? 169.524 147.372 100.423 1.00 104.18 375 PRO B CA 1
ATOM 7249 C C . PRO B 1 375 ? 169.543 147.916 101.861 1.00 102.99 375 PRO B C 1
ATOM 7250 O O . PRO B 1 375 ? 170.522 147.755 102.597 1.00 101.17 375 PRO B O 1
ATOM 7254 N N . SER B 1 376 ? 168.420 148.492 102.296 1.00 103.04 376 SER B N 1
ATOM 7255 C CA . SER B 1 376 ? 168.207 148.929 103.682 1.00 103.83 376 SER B CA 1
ATOM 7256 C C . SER B 1 376 ? 168.189 147.744 104.653 1.00 102.86 376 SER B C 1
ATOM 7257 O O . SER B 1 376 ? 167.561 146.717 104.380 1.00 102.83 376 SER B O 1
ATOM 7260 N N . GLY B 1 377 ? 168.910 147.850 105.769 1.00 98.44 377 GLY B N 1
ATOM 7261 C CA . GLY B 1 377 ? 169.116 146.744 106.711 1.00 100.93 377 GLY B CA 1
ATOM 7262 C C . GLY B 1 377 ? 169.979 145.593 106.171 1.00 103.66 377 GLY B C 1
ATOM 7263 O O . GLY B 1 377 ? 170.099 144.560 106.830 1.00 101.85 377 GLY B O 1
ATOM 7264 N N . GLY B 1 378 ? 170.587 145.739 104.988 1.00 104.97 378 GLY B N 1
ATOM 7265 C CA . GLY B 1 378 ? 171.373 144.688 104.326 1.00 103.65 378 GLY B CA 1
ATOM 7266 C C . GLY B 1 378 ? 172.803 144.485 104.851 1.00 105.18 378 GLY B C 1
ATOM 7267 O O . GLY B 1 378 ? 173.558 143.714 104.263 1.00 104.74 378 GLY B O 1
ATOM 7268 N N . GLY B 1 379 ? 173.188 145.164 105.936 1.00 96.42 379 GLY B N 1
ATOM 7269 C CA . GLY B 1 379 ? 174.498 145.031 106.585 1.00 94.41 379 GLY B CA 1
ATOM 7270 C C . GLY B 1 379 ? 175.609 145.921 106.012 1.00 92.63 379 GLY B C 1
ATOM 7271 O O . GLY B 1 379 ? 176.724 145.901 106.531 1.00 90.27 379 GLY B O 1
ATOM 7272 N N . LYS B 1 380 ? 175.320 146.740 104.986 1.00 93.10 380 LYS B N 1
ATOM 7273 C CA . LYS B 1 380 ? 176.291 147.572 104.233 1.00 93.06 380 LYS B CA 1
ATOM 7274 C C . LYS B 1 380 ? 177.149 148.508 105.091 1.00 89.73 380 LYS B C 1
ATOM 7275 O O . LYS B 1 380 ? 178.319 148.738 104.802 1.00 87.63 380 LYS B O 1
ATOM 7281 N N . THR B 1 381 ? 176.592 148.982 106.201 1.00 80.27 381 THR B N 1
ATOM 7282 C CA . THR B 1 381 ? 177.274 149.789 107.229 1.00 81.55 381 THR B CA 1
ATOM 7283 C C . THR B 1 381 ? 178.494 149.101 107.845 1.00 79.70 381 THR B C 1
ATOM 7284 O O . THR B 1 381 ? 179.403 149.784 108.306 1.00 81.40 381 THR B O 1
ATOM 7288 N N . THR B 1 382 ? 178.576 147.770 107.799 1.00 77.62 382 THR B N 1
ATOM 7289 C CA . THR B 1 382 ? 179.734 146.988 108.260 1.00 73.09 382 THR B CA 1
ATOM 7290 C C . THR B 1 382 ? 180.966 147.238 107.416 1.00 77.94 382 THR B C 1
ATOM 7291 O O . THR B 1 382 ? 182.046 147.394 107.969 1.00 87.72 382 THR B O 1
ATOM 7295 N N . LEU B 1 383 ? 180.856 147.318 106.091 1.00 76.37 383 LEU B N 1
ATOM 7296 C CA . LEU B 1 383 ? 182.031 147.525 105.243 1.00 71.32 383 LEU B CA 1
ATOM 7297 C C . LEU B 1 383 ? 182.612 148.922 105.455 1.00 72.02 383 LEU B C 1
ATOM 7298 O O . LEU B 1 383 ? 183.820 149.115 105.474 1.00 73.77 383 LEU B O 1
ATOM 7303 N N . PHE B 1 384 ? 181.746 149.906 105.672 1.00 73.42 384 PHE B N 1
ATOM 7304 C CA . PHE B 1 384 ? 182.145 151.273 105.948 1.00 72.14 384 PHE B CA 1
ATOM 7305 C C . PHE B 1 384 ? 182.895 151.355 107.278 1.00 73.34 384 PHE B C 1
ATOM 7306 O O . PHE B 1 384 ? 184.024 151.841 107.321 1.00 80.15 384 PHE B O 1
ATOM 7314 N N . LYS B 1 385 ? 182.336 150.786 108.353 1.00 69.71 385 LYS B N 1
ATOM 7315 C CA . LYS B 1 385 ? 182.991 150.688 109.664 1.00 65.03 385 LYS B CA 1
ATOM 7316 C C . LYS B 1 385 ? 184.270 149.850 109.658 1.00 58.83 385 LYS B C 1
ATOM 7317 O O . LYS B 1 385 ? 185.183 150.150 110.413 1.00 70.15 385 LYS B O 1
ATOM 7323 N N . LEU B 1 386 ? 184.397 148.830 108.819 1.00 55.08 386 LEU B N 1
ATOM 7324 C CA . LEU B 1 386 ? 185.662 148.125 108.635 1.00 60.19 386 LEU B CA 1
ATOM 7325 C C . LEU B 1 386 ? 186.720 149.022 107.992 1.00 68.70 386 LEU B C 1
ATOM 7326 O O . LEU B 1 386 ? 187.856 149.040 108.460 1.00 71.49 386 LEU B O 1
ATOM 7331 N N . LEU B 1 387 ? 186.390 149.768 106.936 1.00 72.36 387 LEU B N 1
ATOM 7332 C CA . LEU B 1 387 ? 187.356 150.612 106.231 1.00 66.09 387 LEU B CA 1
ATOM 7333 C C . LEU B 1 387 ? 187.875 151.763 107.094 1.00 65.09 387 LEU B C 1
ATOM 7334 O O . LEU B 1 387 ? 189.064 152.043 107.064 1.00 68.93 387 LEU B O 1
ATOM 7339 N N . GLU B 1 388 ? 187.043 152.402 107.912 1.00 57.80 388 GLU B N 1
ATOM 7340 C CA . GLU B 1 388 ? 187.497 153.449 108.824 1.00 53.88 388 GLU B CA 1
ATOM 7341 C C . GLU B 1 388 ? 188.099 152.922 110.137 1.00 57.64 388 GLU B C 1
ATOM 7342 O O . GLU B 1 388 ? 188.286 153.686 111.077 1.00 62.12 388 GLU B O 1
ATOM 7348 N N . ARG B 1 389 ? 188.353 151.620 110.203 1.00 56.91 389 ARG B N 1
ATOM 7349 C CA . ARG B 1 389 ? 188.919 151.022 111.415 1.00 52.92 389 ARG B CA 1
ATOM 7350 C C . ARG B 1 389 ? 188.001 151.150 112.632 1.00 53.66 389 ARG B C 1
ATOM 7351 O O . ARG B 1 389 ? 188.457 151.000 113.765 1.00 57.43 389 ARG B O 1
ATOM 7359 N N . PHE B 1 390 ? 186.716 151.422 112.413 1.00 62.51 390 PHE B N 1
ATOM 7360 C CA . PHE B 1 390 ? 185.766 151.464 113.529 1.00 62.93 390 PHE B CA 1
ATOM 7361 C C . PHE B 1 390 ? 185.589 150.021 114.015 1.00 65.61 390 PHE B C 1
ATOM 7362 O O . PHE B 1 390 ? 185.049 149.794 115.097 1.00 68.16 390 PHE B O 1
ATOM 7370 N N . TYR B 1 391 ? 186.080 149.049 113.240 1.00 70.89 391 TYR B N 1
ATOM 7371 C CA . TYR B 1 391 ? 185.993 147.631 113.624 1.00 67.07 391 TYR B CA 1
ATOM 7372 C C . TYR B 1 391 ? 187.148 146.791 113.068 1.00 65.83 391 TYR B C 1
ATOM 7373 O O . TYR B 1 391 ? 187.554 146.993 111.923 1.00 70.76 391 TYR B O 1
ATOM 7382 N N . SER B 1 392 ? 187.680 145.860 113.847 1.00 62.84 392 SER B N 1
ATOM 7383 C CA . SER B 1 392 ? 188.742 144.950 113.415 1.00 66.65 392 SER B CA 1
ATOM 7384 C C . SER B 1 392 ? 188.165 143.781 112.622 1.00 65.89 392 SER B C 1
ATOM 7385 O O . SER B 1 392 ? 187.145 143.241 113.036 1.00 71.10 392 SER B O 1
ATOM 7388 N N . PRO B 1 393 ? 188.802 143.302 111.548 1.00 70.98 393 PRO B N 1
ATOM 7389 C CA . PRO B 1 393 ? 188.299 142.171 110.775 1.00 70.84 393 PRO B CA 1
ATOM 7390 C C . PRO B 1 393 ? 188.419 140.844 111.548 1.00 76.01 393 PRO B C 1
ATOM 7391 O O . PRO B 1 393 ? 189.357 140.647 112.323 1.00 76.31 393 PRO B O 1
ATOM 7395 N N . THR B 1 394 ? 187.514 139.886 111.310 1.00 79.05 394 THR B N 1
ATOM 7396 C CA . THR B 1 394 ? 187.608 138.511 111.841 1.00 79.51 394 THR B CA 1
ATOM 7397 C C . THR B 1 394 ? 188.620 137.688 111.034 1.00 82.95 394 THR B C 1
ATOM 7398 O O . THR B 1 394 ? 188.273 136.725 110.356 1.00 86.16 394 THR B O 1
ATOM 7402 N N . ALA B 1 395 ? 189.888 138.089 111.099 1.00 79.63 395 ALA B N 1
ATOM 7403 C CA . ALA B 1 395 ? 191.031 137.476 110.418 1.00 81.90 395 ALA B CA 1
ATOM 7404 C C . ALA B 1 395 ? 190.951 137.494 108.874 1.00 81.48 395 ALA B C 1
ATOM 7405 O O . ALA B 1 395 ? 190.968 136.453 108.217 1.00 84.23 395 ALA B O 1
ATOM 7407 N N . GLY B 1 396 ? 190.925 138.693 108.286 1.00 71.50 396 GLY B N 1
ATOM 7408 C CA . GLY B 1 396 ? 191.173 138.896 106.854 1.00 72.95 396 GLY B CA 1
ATOM 7409 C C . GLY B 1 396 ? 191.735 140.290 106.560 1.00 74.50 396 GLY B C 1
ATOM 7410 O O . GLY B 1 396 ? 191.461 141.229 107.300 1.00 71.91 396 GLY B O 1
ATOM 7411 N N . THR B 1 397 ? 192.576 140.432 105.532 1.00 75.96 397 THR B N 1
ATOM 7412 C CA . THR B 1 397 ? 193.495 141.580 105.417 1.00 73.81 397 THR B CA 1
ATOM 7413 C C . THR B 1 397 ? 192.882 142.842 104.791 1.00 72.75 397 THR B C 1
ATOM 7414 O O . THR B 1 397 ? 192.294 142.816 103.713 1.00 70.17 397 THR B O 1
ATOM 7418 N N . ILE B 1 398 ? 193.086 143.980 105.460 1.00 69.59 398 ILE B N 1
ATOM 7419 C CA . ILE B 1 398 ? 192.954 145.336 104.906 1.00 65.75 398 ILE B CA 1
ATOM 7420 C C . ILE B 1 398 ? 194.372 145.824 104.669 1.00 69.99 398 ILE B C 1
ATOM 7421 O O . ILE B 1 398 ? 195.194 145.677 105.562 1.00 81.93 398 ILE B O 1
ATOM 7426 N N . ARG B 1 399 ? 194.702 146.338 103.483 1.00 69.99 399 ARG B N 1
ATOM 7427 C CA . ARG B 1 399 ? 196.094 146.574 103.066 1.00 72.02 399 ARG B CA 1
ATOM 7428 C C . ARG B 1 399 ? 196.219 147.859 102.262 1.00 71.65 399 ARG B C 1
ATOM 7429 O O . ARG B 1 399 ? 195.457 148.041 101.324 1.00 74.86 399 ARG B O 1
ATOM 7437 N N . LEU B 1 400 ? 197.183 148.722 102.584 1.00 75.36 400 LEU B N 1
ATOM 7438 C CA . LEU B 1 400 ? 197.418 150.011 101.923 1.00 75.33 400 LEU B CA 1
ATOM 7439 C C . LEU B 1 400 ? 198.695 149.934 101.086 1.00 74.49 400 LEU B C 1
ATOM 7440 O O . LEU B 1 400 ? 199.765 149.656 101.618 1.00 76.51 400 LEU B O 1
ATOM 7445 N N . GLY B 1 401 ? 198.606 150.168 99.778 1.00 79.53 401 GLY B N 1
ATOM 7446 C CA . GLY B 1 401 ? 199.730 149.966 98.862 1.00 83.18 401 GLY B CA 1
ATOM 7447 C C . GLY B 1 401 ? 200.090 148.485 98.757 1.00 87.89 401 GLY B C 1
ATOM 7448 O O . GLY B 1 401 ? 199.494 147.759 97.965 1.00 87.94 401 GLY B O 1
ATOM 7449 N N . ASP B 1 402 ? 201.024 148.028 99.598 1.00 94.10 402 ASP B N 1
ATOM 7450 C CA . ASP B 1 402 ? 201.304 146.601 99.843 1.00 91.66 402 ASP B CA 1
ATOM 7451 C C . ASP B 1 402 ? 201.676 146.275 101.313 1.00 88.43 402 ASP B C 1
ATOM 7452 O O . ASP B 1 402 ? 202.356 145.295 101.603 1.00 89.70 402 ASP B O 1
ATOM 7457 N N . GLU B 1 403 ? 201.257 147.117 102.258 1.00 81.67 403 GLU B N 1
ATOM 7458 C CA . GLU B 1 403 ? 201.436 146.939 103.710 1.00 84.35 403 GLU B CA 1
ATOM 7459 C C . GLU B 1 403 ? 200.086 146.706 104.417 1.00 83.25 403 GLU B C 1
ATOM 7460 O O . GLU B 1 403 ? 199.156 147.489 104.214 1.00 81.75 403 GLU B O 1
ATOM 7466 N N . PRO B 1 404 ? 199.923 145.655 105.246 1.00 80.25 404 PRO B N 1
ATOM 7467 C CA . PRO B 1 404 ? 198.717 145.449 106.042 1.00 73.45 404 PRO B CA 1
ATOM 7468 C C . PRO B 1 404 ? 198.390 146.675 106.892 1.00 65.39 404 PRO B C 1
ATOM 7469 O O . PRO B 1 404 ? 199.245 147.169 107.611 1.00 76.27 404 PRO B O 1
ATOM 7473 N N . VAL B 1 405 ? 197.172 147.222 106.824 1.00 54.42 405 VAL B N 1
ATOM 7474 C CA . VAL B 1 405 ? 196.788 148.509 107.440 1.00 60.88 405 VAL B CA 1
ATOM 7475 C C . VAL B 1 405 ? 196.849 148.491 108.951 1.00 64.48 405 VAL B C 1
ATOM 7476 O O . VAL B 1 405 ? 197.060 149.527 109.575 1.00 66.67 405 VAL B O 1
ATOM 7480 N N . ASP B 1 406 ? 196.718 147.327 109.571 1.00 64.55 406 ASP B N 1
ATOM 7481 C CA . ASP B 1 406 ? 196.887 147.188 111.024 1.00 69.75 406 ASP B CA 1
ATOM 7482 C C . ASP B 1 406 ? 198.325 147.469 111.508 1.00 71.74 406 ASP B C 1
ATOM 7483 O O . ASP B 1 406 ? 198.557 147.563 112.710 1.00 68.12 406 ASP B O 1
ATOM 7488 N N . THR B 1 407 ? 199.282 147.673 110.595 1.00 72.75 407 THR B N 1
ATOM 7489 C CA . THR B 1 407 ? 200.647 148.147 110.869 1.00 64.62 407 THR B CA 1
ATOM 7490 C C . THR B 1 407 ? 200.682 149.575 111.399 1.00 68.29 407 THR B C 1
ATOM 7491 O O . THR B 1 407 ? 201.456 149.874 112.301 1.00 73.51 407 THR B O 1
ATOM 7495 N N . TYR B 1 408 ? 199.903 150.495 110.835 1.00 69.86 408 TYR B N 1
ATOM 7496 C CA . TYR B 1 408 ? 199.951 151.911 111.208 1.00 70.28 408 TYR B CA 1
ATOM 7497 C C . TYR B 1 408 ? 199.185 152.190 112.503 1.00 64.98 408 TYR B C 1
ATOM 7498 O O . TYR B 1 408 ? 198.141 151.599 112.768 1.00 61.87 408 TYR B O 1
ATOM 7507 N N . SER B 1 409 ? 199.677 153.129 113.298 1.00 64.66 409 SER B N 1
ATOM 7508 C CA . SER B 1 409 ? 199.053 153.526 114.560 1.00 66.66 409 SER B CA 1
ATOM 7509 C C . SER B 1 409 ? 197.640 154.030 114.319 1.00 60.16 409 SER B C 1
ATOM 7510 O O . SER B 1 409 ? 197.427 154.710 113.329 1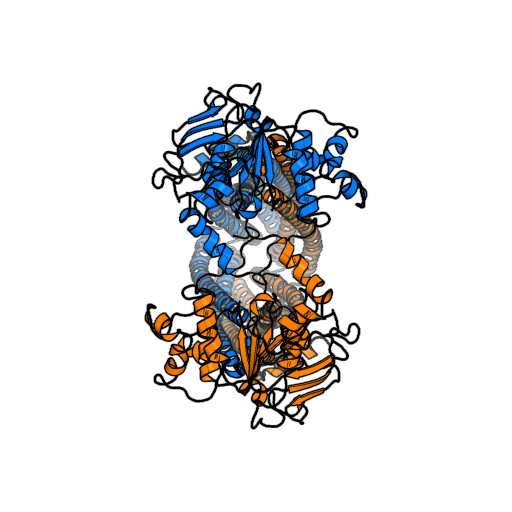.00 71.18 409 SER B O 1
ATOM 7513 N N . LEU B 1 410 ? 196.673 153.795 115.203 1.00 57.19 410 LEU B N 1
ATOM 7514 C CA . LEU B 1 410 ? 195.330 154.361 115.018 1.00 56.68 410 LEU B CA 1
ATOM 7515 C C . LEU B 1 410 ? 195.320 155.892 115.056 1.00 61.47 410 LEU B C 1
ATOM 7516 O O . LEU B 1 410 ? 194.523 156.483 114.346 1.00 66.88 410 LEU B O 1
ATOM 7521 N N . GLU B 1 411 ? 196.226 156.536 115.785 1.00 65.96 411 GLU B N 1
ATOM 7522 C CA . GLU B 1 411 ? 196.425 157.987 115.694 1.00 61.12 411 GLU B CA 1
ATOM 7523 C C . GLU B 1 411 ? 196.876 158.379 114.288 1.00 65.45 411 GLU B C 1
ATOM 7524 O O . GLU B 1 411 ? 196.188 159.139 113.618 1.00 76.24 411 GLU B O 1
ATOM 7530 N N . SER B 1 412 ? 197.962 157.798 113.777 1.00 58.45 412 SER B N 1
ATOM 7531 C CA . SER B 1 412 ? 198.480 158.054 112.426 1.00 59.89 412 SER B CA 1
ATOM 7532 C C . SER B 1 412 ? 197.542 157.611 111.294 1.00 57.29 412 SER B C 1
ATOM 7533 O O . SER B 1 412 ? 197.662 158.075 110.172 1.00 67.71 412 SER B O 1
ATOM 7536 N N . TRP B 1 413 ? 196.548 156.796 111.587 1.00 53.54 413 TRP B N 1
ATOM 7537 C CA . TRP B 1 413 ? 195.441 156.498 110.701 1.00 50.51 413 TRP B CA 1
ATOM 7538 C C . TRP B 1 413 ? 194.358 157.572 110.730 1.00 55.04 413 TRP B C 1
ATOM 7539 O O . TRP B 1 413 ? 194.042 158.191 109.719 1.00 68.37 413 TRP B O 1
ATOM 7550 N N . ARG B 1 414 ? 193.810 157.849 111.900 1.00 40.10 414 ARG B N 1
ATOM 7551 C CA . ARG B 1 414 ? 192.749 158.826 112.105 1.00 39.72 414 ARG B CA 1
ATOM 7552 C C . ARG B 1 414 ? 193.204 160.236 111.710 1.00 50.13 414 ARG B C 1
ATOM 7553 O O . ARG B 1 414 ? 192.380 161.043 111.311 1.00 55.46 414 ARG B O 1
ATOM 7561 N N . GLU B 1 415 ? 194.508 160.514 111.730 1.00 55.87 415 GLU B N 1
ATOM 7562 C CA . GLU B 1 415 ? 195.084 161.757 111.212 1.00 55.83 415 GLU B CA 1
ATOM 7563 C C . GLU B 1 415 ? 195.026 161.874 109.682 1.00 59.54 415 GLU B C 1
ATOM 7564 O O . GLU B 1 415 ? 194.779 162.969 109.182 1.00 64.02 415 GLU B O 1
ATOM 7570 N N . HIS B 1 416 ? 195.273 160.799 108.924 1.00 60.41 416 HIS B N 1
ATOM 7571 C CA . HIS B 1 416 ? 195.264 160.843 107.454 1.00 54.37 416 HIS B CA 1
ATOM 7572 C C . HIS B 1 416 ? 193.896 160.536 106.845 1.00 50.72 416 HIS B C 1
ATOM 7573 O O . HIS B 1 416 ? 193.660 160.862 105.686 1.00 54.98 416 HIS B O 1
ATOM 7580 N N . ILE B 1 417 ? 192.970 159.970 107.611 1.00 53.11 417 ILE B N 1
ATOM 7581 C CA . ILE B 1 417 ? 191.532 159.989 107.318 1.00 52.44 417 ILE B CA 1
ATOM 7582 C C . ILE B 1 417 ? 190.937 161.371 107.607 1.00 54.92 417 ILE B C 1
ATOM 7583 O O . ILE B 1 417 ? 191.365 162.053 108.528 1.00 56.98 417 ILE B O 1
ATOM 7588 N N . GLY B 1 418 ? 189.887 161.748 106.883 1.00 54.41 418 GLY B N 1
ATOM 7589 C CA . GLY B 1 418 ? 188.907 162.765 107.266 1.00 52.84 418 GLY B CA 1
ATOM 7590 C C . GLY B 1 418 ? 187.516 162.162 107.321 1.00 55.40 418 GLY B C 1
ATOM 7591 O O . GLY B 1 418 ? 187.275 161.146 106.687 1.00 68.06 418 GLY B O 1
ATOM 7592 N N . TYR B 1 419 ? 186.574 162.755 108.045 1.00 58.53 419 TYR B N 1
ATOM 7593 C CA . TYR B 1 419 ? 185.238 162.177 108.245 1.00 61.75 419 TYR B CA 1
ATOM 7594 C C . TYR B 1 419 ? 184.138 163.242 108.335 1.00 65.77 419 TYR B C 1
ATOM 7595 O O . TYR B 1 419 ? 184.315 164.248 109.023 1.00 74.56 419 TYR B O 1
ATOM 7604 N N . VAL B 1 420 ? 182.997 163.022 107.671 1.00 75.01 420 VAL B N 1
ATOM 7605 C CA . VAL B 1 420 ? 181.834 163.933 107.641 1.00 77.47 420 VAL B CA 1
ATOM 7606 C C . VAL B 1 420 ? 180.531 163.133 107.596 1.00 79.58 420 VAL B C 1
ATOM 7607 O O . VAL B 1 420 ? 180.460 162.128 106.894 1.00 82.64 420 VAL B O 1
ATOM 7611 N N . SER B 1 421 ? 179.464 163.605 108.247 1.00 96.51 421 SER B N 1
ATOM 7612 C CA . SER B 1 421 ? 178.130 163.014 108.071 1.00 98.81 421 SER B CA 1
ATOM 7613 C C . SER B 1 421 ? 176.983 164.023 108.040 1.00 100.73 421 SER B C 1
ATOM 7614 O O . SER B 1 421 ? 176.983 165.034 108.749 1.00 103.18 421 SER B O 1
ATOM 7617 N N . GLN B 1 422 ? 175.937 163.672 107.295 1.00 113.48 422 GLN B N 1
ATOM 7618 C CA . GLN B 1 422 ? 174.575 164.156 107.526 1.00 116.13 422 GLN B CA 1
ATOM 7619 C C . GLN B 1 422 ? 174.061 163.680 108.905 1.00 117.68 422 GLN B C 1
ATOM 7620 O O . GLN B 1 422 ? 174.682 162.834 109.550 1.00 116.19 422 GLN B O 1
ATOM 7626 N N . GLU B 1 423 ? 172.966 164.271 109.394 1.00 124.36 423 GLU B N 1
ATOM 7627 C CA . GLU B 1 423 ? 172.316 163.969 110.689 1.00 124.23 423 GLU B CA 1
ATOM 7628 C C . GLU B 1 423 ? 173.201 164.241 111.925 1.00 124.55 423 GLU B C 1
ATOM 7629 O O . GLU B 1 423 ? 172.836 163.911 113.052 1.00 124.64 423 GLU B O 1
ATOM 7635 N N . SER B 1 424 ? 174.360 164.875 111.733 1.00 116.72 424 SER B N 1
ATOM 7636 C CA . SER B 1 424 ? 175.304 165.221 112.795 1.00 116.98 424 SER B CA 1
ATOM 7637 C C . SER B 1 424 ? 174.821 166.414 113.643 1.00 117.81 424 SER B C 1
ATOM 7638 O O . SER B 1 424 ? 174.298 167.398 113.102 1.00 117.93 424 SER B O 1
ATOM 7641 N N . PRO B 1 425 ? 174.987 166.372 114.977 1.00 118.85 425 PRO B N 1
ATOM 7642 C CA . PRO B 1 425 ? 175.023 167.561 115.820 1.00 118.48 425 PRO B CA 1
ATOM 7643 C C . PRO B 1 425 ? 176.431 168.186 115.794 1.00 119.39 425 PRO B C 1
ATOM 7644 O O . PRO B 1 425 ? 177.326 167.721 115.087 1.00 117.72 425 PRO B O 1
ATOM 7648 N N . LEU B 1 426 ? 176.652 169.227 116.595 1.00 108.00 426 LEU B N 1
ATOM 7649 C CA . LEU B 1 426 ? 177.949 169.890 116.768 1.00 106.99 426 LEU B CA 1
ATOM 7650 C C . LEU B 1 426 ? 178.402 169.838 118.235 1.00 105.71 426 LEU B C 1
ATOM 7651 O O . LEU B 1 426 ? 177.578 169.752 119.145 1.00 105.42 426 LEU B O 1
ATOM 7656 N N . MET B 1 427 ? 179.715 169.859 118.466 1.00 104.45 427 MET B N 1
ATOM 7657 C CA . MET B 1 427 ? 180.289 169.796 119.813 1.00 105.17 427 MET B CA 1
ATOM 7658 C C . MET B 1 427 ? 179.978 171.080 120.582 1.00 105.71 427 MET B C 1
ATOM 7659 O O . MET B 1 427 ? 180.220 172.173 120.069 1.00 105.75 427 MET B O 1
ATOM 7664 N N . SER B 1 428 ? 179.473 170.973 121.811 1.00 111.88 428 SER B N 1
ATOM 7665 C CA . SER B 1 428 ? 179.180 172.154 122.629 1.00 113.25 428 SER B CA 1
ATOM 7666 C C . SER B 1 428 ? 180.467 172.918 122.960 1.00 112.66 428 SER B C 1
ATOM 7667 O O . SER B 1 428 ? 181.403 172.394 123.564 1.00 111.23 428 SER B O 1
ATOM 7670 N N . GLY B 1 429 ? 180.537 174.162 122.490 1.00 100.58 429 GLY B N 1
ATOM 7671 C CA . GLY B 1 429 ? 181.774 174.935 122.384 1.00 96.75 429 GLY B CA 1
ATOM 7672 C C . GLY B 1 429 ? 181.640 176.073 121.373 1.00 96.01 429 GLY B C 1
ATOM 7673 O O . GLY B 1 429 ? 180.536 176.365 120.908 1.00 94.50 429 GLY B O 1
ATOM 7674 N N . THR B 1 430 ? 182.741 176.737 121.025 1.00 91.48 430 THR B N 1
ATOM 7675 C CA . THR B 1 430 ? 182.701 177.856 120.061 1.00 92.14 430 THR B CA 1
ATOM 7676 C C . THR B 1 430 ? 182.638 177.366 118.612 1.00 90.04 430 THR B C 1
ATOM 7677 O O . THR B 1 430 ? 182.857 176.191 118.316 1.00 89.37 430 THR B O 1
ATOM 7681 N N . ILE B 1 431 ? 182.334 178.251 117.665 1.00 88.84 431 ILE B N 1
ATOM 7682 C CA . ILE B 1 431 ? 182.339 177.878 116.249 1.00 86.27 431 ILE B CA 1
ATOM 7683 C C . ILE B 1 431 ? 183.773 177.738 115.753 1.00 87.70 431 ILE B C 1
ATOM 7684 O O . ILE B 1 431 ? 184.062 176.747 115.099 1.00 93.42 431 ILE B O 1
ATOM 7689 N N . ARG B 1 432 ? 184.720 178.595 116.148 1.00 86.45 432 ARG B N 1
ATOM 7690 C CA . ARG B 1 432 ? 186.150 178.355 115.860 1.00 83.81 432 ARG B CA 1
ATOM 7691 C C . ARG B 1 432 ? 186.685 177.059 116.493 1.00 84.36 432 ARG B C 1
ATOM 7692 O O . ARG B 1 432 ? 187.439 176.321 115.871 1.00 84.51 432 ARG B O 1
ATOM 7700 N N . GLU B 1 433 ? 186.238 176.709 117.693 1.00 86.43 433 GLU B N 1
ATOM 7701 C CA . GLU B 1 433 ? 186.552 175.430 118.331 1.00 81.16 433 GLU B CA 1
ATOM 7702 C C . GLU B 1 433 ? 185.994 174.239 117.546 1.00 81.51 433 GLU B C 1
ATOM 7703 O O . GLU B 1 433 ? 186.694 173.253 117.397 1.00 88.36 433 GLU B O 1
ATOM 7709 N N . ASN B 1 434 ? 184.793 174.322 116.965 1.00 79.75 434 ASN B N 1
ATOM 7710 C CA . ASN B 1 434 ? 184.257 173.269 116.095 1.00 83.00 434 ASN B CA 1
ATOM 7711 C C . ASN B 1 434 ? 184.993 173.173 114.755 1.00 77.70 434 ASN B C 1
ATOM 7712 O O . ASN B 1 434 ? 185.345 172.076 114.336 1.00 84.02 434 ASN B O 1
ATOM 7717 N N . ILE B 1 435 ? 185.278 174.292 114.097 1.00 71.51 435 ILE B N 1
ATOM 7718 C CA . ILE B 1 435 ? 185.996 174.342 112.814 1.00 73.57 435 ILE B CA 1
ATOM 7719 C C . ILE B 1 435 ? 187.460 173.871 112.949 1.00 72.45 435 ILE B C 1
ATOM 7720 O O . ILE B 1 435 ? 188.141 173.670 111.954 1.00 75.64 435 ILE B O 1
ATOM 7725 N N . SER B 1 436 ? 187.959 173.616 114.160 1.00 72.27 436 SER B N 1
ATOM 7726 C CA . SER B 1 436 ? 189.325 173.117 114.392 1.00 73.91 436 SER B CA 1
ATOM 7727 C C . SER B 1 436 ? 189.393 172.026 115.464 1.00 76.63 436 SER B C 1
ATOM 7728 O O . SER B 1 436 ? 190.413 171.831 116.118 1.00 79.29 436 SER B O 1
ATOM 7731 N N . TYR B 1 437 ? 188.297 171.298 115.657 1.00 71.93 437 TYR B N 1
ATOM 7732 C CA . TYR B 1 437 ? 188.121 170.387 116.775 1.00 66.52 437 TYR B CA 1
ATOM 7733 C C . TYR B 1 437 ? 189.215 169.323 116.828 1.00 67.57 437 TYR B C 1
ATOM 7734 O O . TYR B 1 437 ? 189.577 168.746 115.816 1.00 68.79 437 TYR B O 1
ATOM 7743 N N . GLY B 1 438 ? 189.734 169.055 118.019 1.00 70.84 438 GLY B N 1
ATOM 7744 C CA . GLY B 1 438 ? 190.665 167.962 118.325 1.00 70.73 438 GLY B CA 1
ATOM 7745 C C . GLY B 1 438 ? 192.067 167.994 117.692 1.00 73.56 438 GLY B C 1
ATOM 7746 O O . GLY B 1 438 ? 192.938 167.273 118.167 1.00 72.57 438 GLY B O 1
ATOM 7747 N N . LEU B 1 439 ? 192.335 168.797 116.661 1.00 92.91 439 LEU B N 1
ATOM 7748 C CA . LEU B 1 439 ? 193.642 168.817 115.996 1.00 94.87 439 LEU B CA 1
ATOM 7749 C C . LEU B 1 439 ? 194.681 169.595 116.818 1.00 95.60 439 LEU B C 1
ATOM 7750 O O . LEU B 1 439 ? 194.499 170.768 117.123 1.00 93.64 439 LEU B O 1
ATOM 7755 N N . GLU B 1 440 ? 195.771 168.925 117.194 1.00 110.86 440 GLU B N 1
ATOM 7756 C CA . GLU B 1 440 ? 196.779 169.472 118.116 1.00 112.57 440 GLU B CA 1
ATOM 7757 C C . GLU B 1 440 ? 197.813 170.381 117.438 1.00 113.92 440 GLU B C 1
ATOM 7758 O O . GLU B 1 440 ? 198.601 171.037 118.123 1.00 112.36 440 GLU B O 1
ATOM 7764 N N . ARG B 1 441 ? 197.832 170.443 116.099 1.00 113.92 441 ARG B N 1
ATOM 7765 C CA . ARG B 1 441 ? 198.614 171.446 115.359 1.00 113.18 441 ARG B CA 1
ATOM 7766 C C . ARG B 1 441 ? 198.127 172.852 115.728 1.00 112.28 441 ARG B C 1
ATOM 7767 O O . ARG B 1 441 ? 196.962 173.051 116.070 1.00 111.02 441 ARG B O 1
ATOM 7775 N N . ASP B 1 442 ? 199.003 173.844 115.652 1.00 121.88 442 ASP B N 1
ATOM 7776 C CA . ASP B 1 442 ? 198.613 175.244 115.816 1.00 122.80 442 ASP B CA 1
ATOM 7777 C C . ASP B 1 442 ? 197.696 175.718 114.670 1.00 122.28 442 ASP B C 1
ATOM 7778 O O . ASP B 1 442 ? 197.746 175.204 113.551 1.00 122.36 442 ASP B O 1
ATOM 7783 N N . VAL B 1 443 ? 196.867 176.721 114.964 1.00 102.09 443 VAL B N 1
ATOM 7784 C CA . VAL B 1 443 ? 195.961 177.405 114.025 1.00 100.22 443 VAL B CA 1
ATOM 7785 C C . VAL B 1 443 ? 195.977 178.906 114.305 1.00 97.74 443 VAL B C 1
ATOM 7786 O O . VAL B 1 443 ? 196.397 179.343 115.377 1.00 100.31 443 VAL B O 1
ATOM 7790 N N . THR B 1 444 ? 195.523 179.709 113.346 1.00 93.01 444 THR B N 1
ATOM 7791 C CA . THR B 1 444 ? 195.480 181.180 113.448 1.00 95.25 444 THR B CA 1
ATOM 7792 C C . THR B 1 444 ? 194.234 181.740 112.768 1.00 97.50 444 THR B C 1
ATOM 7793 O O . THR B 1 444 ? 193.716 181.140 111.828 1.00 101.15 444 THR B O 1
ATOM 7797 N N . ASP B 1 445 ? 193.749 182.906 113.202 1.00 91.65 445 ASP B N 1
ATOM 7798 C CA . ASP B 1 445 ? 192.594 183.613 112.629 1.00 87.67 445 ASP B CA 1
ATOM 7799 C C . ASP B 1 445 ? 192.681 183.742 111.098 1.00 86.15 445 ASP B C 1
ATOM 7800 O O . ASP B 1 445 ? 191.703 183.539 110.384 1.00 82.10 445 ASP B O 1
ATOM 7805 N N . ALA B 1 446 ? 193.878 184.034 110.589 1.00 96.66 446 ALA B N 1
ATOM 7806 C CA . ALA B 1 446 ? 194.169 184.201 109.163 1.00 99.20 446 ALA B CA 1
ATOM 7807 C C . ALA B 1 446 ? 194.075 182.910 108.314 1.00 98.08 446 ALA B C 1
ATOM 7808 O O . ALA B 1 446 ? 194.049 182.993 107.089 1.00 95.92 446 ALA B O 1
ATOM 7810 N N . GLU B 1 447 ? 194.026 181.723 108.930 1.00 91.68 447 GLU B N 1
ATOM 7811 C CA . GLU B 1 447 ? 193.911 180.429 108.235 1.00 88.87 447 GLU B CA 1
ATOM 7812 C C . GLU B 1 447 ? 192.653 179.639 108.609 1.00 87.74 447 GLU B C 1
ATOM 7813 O O . GLU B 1 447 ? 192.101 178.948 107.759 1.00 90.64 447 GLU B O 1
ATOM 7819 N N . ILE B 1 448 ? 192.127 179.768 109.827 1.00 82.05 448 ILE B N 1
ATOM 7820 C CA . ILE B 1 448 ? 190.884 179.090 110.218 1.00 84.61 448 ILE B CA 1
ATOM 7821 C C . ILE B 1 448 ? 189.680 179.523 109.361 1.00 84.27 448 ILE B C 1
ATOM 7822 O O . ILE B 1 448 ? 188.828 178.707 109.018 1.00 84.97 448 ILE B O 1
ATOM 7827 N N . GLU B 1 449 ? 189.645 180.784 108.924 1.00 92.20 449 GLU B N 1
ATOM 7828 C CA . GLU B 1 449 ? 188.638 181.261 107.968 1.00 94.16 449 GLU B CA 1
ATOM 7829 C C . GLU B 1 449 ? 189.025 180.977 106.512 1.00 93.73 449 GLU B C 1
ATOM 7830 O O . GLU B 1 449 ? 188.138 180.827 105.674 1.00 91.46 449 GLU B O 1
ATOM 7836 N N . LYS B 1 450 ? 190.318 180.758 106.212 1.00 87.99 450 LYS B N 1
ATOM 7837 C CA . LYS B 1 450 ? 190.793 180.204 104.924 1.00 85.03 450 LYS B CA 1
ATOM 7838 C C . LYS B 1 450 ? 190.355 178.754 104.706 1.00 87.65 450 LYS B C 1
ATOM 7839 O O . LYS B 1 450 ? 190.223 178.331 103.563 1.00 87.35 450 LYS B O 1
ATOM 7845 N N . ALA B 1 451 ? 190.053 178.006 105.767 1.00 81.70 451 ALA B N 1
ATOM 7846 C CA . ALA B 1 451 ? 189.286 176.764 105.676 1.00 77.17 451 ALA B CA 1
ATOM 7847 C C . ALA B 1 451 ? 187.753 176.967 105.652 1.00 76.36 451 ALA B C 1
ATOM 7848 O O . ALA B 1 451 ? 187.037 176.138 105.103 1.00 79.48 451 ALA B O 1
ATOM 7850 N N . ALA B 1 452 ? 187.221 178.056 106.212 1.00 86.70 452 ALA B N 1
ATOM 7851 C CA . ALA B 1 452 ? 185.774 178.277 106.318 1.00 89.19 452 ALA B CA 1
ATOM 7852 C C . ALA B 1 452 ? 185.129 178.994 105.118 1.00 86.34 452 ALA B C 1
ATOM 7853 O O . ALA B 1 452 ? 183.948 178.790 104.857 1.00 81.55 452 ALA B O 1
ATOM 7855 N N . GLU B 1 453 ? 185.852 179.811 104.350 1.00 88.95 453 GLU B N 1
ATOM 7856 C CA . GLU B 1 453 ? 185.291 180.420 103.126 1.00 90.35 453 GLU B CA 1
ATOM 7857 C C . GLU B 1 453 ? 184.925 179.374 102.054 1.00 92.78 453 GLU B C 1
ATOM 7858 O O . GLU B 1 453 ? 184.125 179.622 101.156 1.00 90.42 453 GLU B O 1
ATOM 7864 N N . MET B 1 454 ? 185.498 178.182 102.181 1.00 91.21 454 MET B N 1
ATOM 7865 C CA . MET B 1 454 ? 185.462 177.099 101.217 1.00 83.99 454 MET B CA 1
ATOM 7866 C C . MET B 1 454 ? 184.117 176.370 101.207 1.00 83.94 454 MET B C 1
ATOM 7867 O O . MET B 1 454 ? 183.545 176.145 100.146 1.00 85.10 454 MET B O 1
ATOM 7872 N N . ALA B 1 455 ? 183.582 176.020 102.379 1.00 89.18 455 ALA B N 1
ATOM 7873 C CA . ALA B 1 455 ? 182.255 175.413 102.529 1.00 90.45 455 ALA B CA 1
ATOM 7874 C C . ALA B 1 455 ? 181.130 176.454 102.529 1.00 89.04 455 ALA B C 1
ATOM 7875 O O . ALA B 1 455 ? 180.037 176.192 103.023 1.00 83.53 455 ALA B O 1
ATOM 7877 N N . TYR B 1 456 ? 181.419 177.684 102.100 1.00 99.04 456 TYR B N 1
ATOM 7878 C CA . TYR B 1 456 ? 180.564 178.844 102.314 1.00 97.83 456 TYR B CA 1
ATOM 7879 C C . TYR B 1 456 ? 180.203 179.048 103.802 1.00 98.54 456 TYR B C 1
ATOM 7880 O O . TYR B 1 456 ? 179.136 179.559 104.126 1.00 96.12 456 TYR B O 1
ATOM 7889 N N . ALA B 1 457 ? 181.039 178.589 104.736 1.00 105.59 457 ALA B N 1
ATOM 7890 C CA . ALA B 1 457 ? 180.783 178.720 106.167 1.00 105.27 457 ALA B CA 1
ATOM 7891 C C . ALA B 1 457 ? 181.069 180.144 106.653 1.00 107.28 457 ALA B C 1
ATOM 7892 O O . ALA B 1 457 ? 180.196 180.734 107.284 1.00 107.62 457 ALA B O 1
ATOM 7894 N N . LEU B 1 458 ? 182.225 180.740 106.311 1.00 105.65 458 LEU B N 1
ATOM 7895 C CA . LEU B 1 458 ? 182.571 182.128 106.681 1.00 104.13 458 LEU B CA 1
ATOM 7896 C C . LEU B 1 458 ? 181.429 183.127 106.389 1.00 107.53 458 LEU B C 1
ATOM 7897 O O . LEU B 1 458 ? 180.957 183.813 107.292 1.00 110.23 458 LEU B O 1
ATOM 7902 N N . ASN B 1 459 ? 180.958 183.207 105.143 1.00 111.36 459 ASN B N 1
ATOM 7903 C CA . ASN B 1 459 ? 179.949 184.183 104.743 1.00 109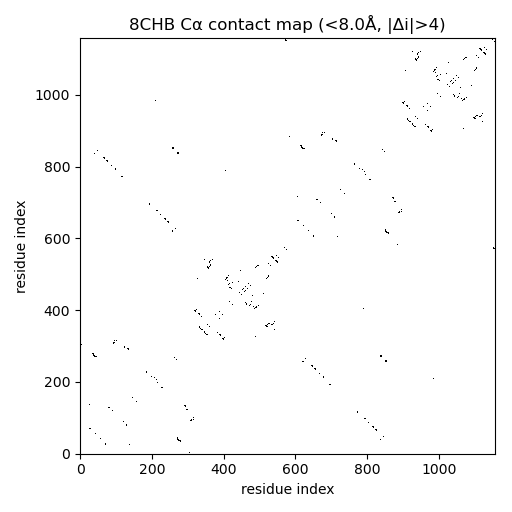.31 459 ASN B CA 1
ATOM 7904 C C . ASN B 1 459 ? 178.532 183.857 105.265 1.00 109.06 459 ASN B C 1
ATOM 7905 O O . ASN B 1 459 ? 177.625 184.674 105.117 1.00 109.99 459 ASN B O 1
ATOM 7910 N N . PHE B 1 460 ? 178.330 182.700 105.904 1.00 109.24 460 PHE B N 1
ATOM 7911 C CA . PHE B 1 460 ? 177.165 182.426 106.752 1.00 112.16 460 PHE B CA 1
ATOM 7912 C C . PHE B 1 460 ? 177.411 182.870 108.200 1.00 112.85 460 PHE B C 1
ATOM 7913 O O . PHE B 1 460 ? 176.634 183.640 108.758 1.00 114.01 460 PHE B O 1
ATOM 7921 N N . ILE B 1 461 ? 178.533 182.448 108.790 1.00 109.17 461 ILE B N 1
ATOM 7922 C CA . ILE B 1 461 ? 178.949 182.748 110.168 1.00 109.23 461 ILE B CA 1
ATOM 7923 C C . ILE B 1 461 ? 179.044 184.262 110.415 1.00 106.99 461 ILE B C 1
ATOM 7924 O O . ILE B 1 461 ? 178.632 184.738 111.470 1.00 107.59 461 ILE B O 1
ATOM 7929 N N . LYS B 1 462 ? 179.514 185.050 109.440 1.00 110.19 462 LYS B N 1
ATOM 7930 C CA . LYS B 1 462 ? 179.618 186.513 109.558 1.00 111.42 462 LYS B CA 1
ATOM 7931 C C . LYS B 1 462 ? 178.256 187.228 109.697 1.00 113.68 462 LYS B C 1
ATOM 7932 O O . LYS B 1 462 ? 178.212 188.377 110.131 1.00 114.61 462 LYS B O 1
ATOM 7938 N N . GLU B 1 463 ? 177.140 186.570 109.371 1.00 117.58 463 GLU B N 1
ATOM 7939 C CA . GLU B 1 463 ? 175.780 187.115 109.537 1.00 116.28 463 GLU B CA 1
ATOM 7940 C C . GLU B 1 463 ? 175.158 186.827 110.920 1.00 115.23 463 GLU B C 1
ATOM 7941 O O . GLU B 1 463 ? 174.134 187.420 111.266 1.00 114.97 463 GLU B O 1
ATOM 7947 N N . LEU B 1 464 ? 175.737 185.928 111.721 1.00 116.02 464 LEU B N 1
ATOM 7948 C CA . LEU B 1 464 ? 175.272 185.642 113.086 1.00 117.00 464 LEU B CA 1
ATOM 7949 C C . LEU B 1 464 ? 175.627 186.801 114.047 1.00 116.59 464 LEU B C 1
ATOM 7950 O O . LEU B 1 464 ? 176.520 187.599 113.747 1.00 115.63 464 LEU B O 1
ATOM 7955 N N . PRO B 1 465 ? 174.981 186.894 115.228 1.00 123.52 465 PRO B N 1
ATOM 7956 C CA . PRO B 1 465 ? 175.291 187.907 116.245 1.00 124.25 465 PRO B CA 1
ATOM 7957 C C . PRO B 1 465 ? 176.769 187.987 116.670 1.00 122.60 465 PRO B C 1
ATOM 7958 O O . PRO B 1 465 ? 177.227 189.052 117.086 1.00 122.70 465 PRO B O 1
ATOM 7962 N N . ASN B 1 466 ? 177.523 186.889 116.562 1.00 110.80 466 ASN B N 1
ATOM 7963 C CA . ASN B 1 466 ? 178.974 186.852 116.756 1.00 111.38 466 ASN B CA 1
ATOM 7964 C C . ASN B 1 466 ? 179.653 185.974 115.674 1.00 112.74 466 ASN B C 1
ATOM 7965 O O . ASN B 1 466 ? 179.171 184.898 115.319 1.00 113.36 466 ASN B O 1
ATOM 7970 N N . GLN B 1 467 ? 180.788 186.446 115.143 1.00 96.31 467 GLN B N 1
ATOM 7971 C CA . GLN B 1 467 ? 181.513 185.845 114.016 1.00 94.81 467 GLN B CA 1
ATOM 7972 C C . GLN B 1 467 ? 182.465 184.677 114.379 1.00 93.75 467 GLN B C 1
ATOM 7973 O O . GLN B 1 467 ? 183.142 184.143 113.503 1.00 93.28 467 GLN B O 1
ATOM 7979 N N . PHE B 1 468 ? 182.548 184.277 115.649 1.00 95.43 468 PHE B N 1
ATOM 7980 C CA . PHE B 1 468 ? 183.391 183.167 116.097 1.00 97.92 468 PHE B CA 1
ATOM 7981 C C . PHE B 1 468 ? 182.733 182.260 117.145 1.00 97.53 468 PHE B C 1
ATOM 7982 O O . PHE B 1 468 ? 183.207 181.152 117.391 1.00 95.37 468 PHE B O 1
ATOM 7990 N N . ASP B 1 469 ? 181.611 182.667 117.728 1.00 103.43 469 ASP B N 1
ATOM 7991 C CA . ASP B 1 469 ? 180.866 181.896 118.715 1.00 102.99 469 ASP B CA 1
ATOM 7992 C C . ASP B 1 469 ? 179.348 181.982 118.481 1.00 103.13 469 ASP B C 1
ATOM 7993 O O . ASP B 1 469 ? 178.845 182.925 117.876 1.00 102.38 469 ASP B O 1
ATOM 7998 N N . THR B 1 470 ? 178.611 181.001 118.992 1.00 110.28 470 THR B N 1
ATOM 7999 C CA . THR B 1 470 ? 177.153 181.049 119.187 1.00 111.86 470 THR B CA 1
ATOM 8000 C C . THR B 1 470 ? 176.676 180.070 120.288 1.00 111.01 470 THR B C 1
ATOM 8001 O O . THR B 1 470 ? 175.478 179.846 120.441 1.00 111.72 470 THR B O 1
ATOM 8005 N N . GLU B 1 471 ? 177.592 179.475 121.070 1.00 114.88 471 GLU B N 1
ATOM 8006 C CA . GLU B 1 471 ? 177.308 178.385 122.029 1.00 116.72 471 GLU B CA 1
ATOM 8007 C C . GLU B 1 471 ? 176.579 177.193 121.369 1.00 117.60 471 GLU B C 1
ATOM 8008 O O . GLU B 1 471 ? 175.564 176.705 121.867 1.00 116.79 471 GLU B O 1
ATOM 8014 N N . VAL B 1 472 ? 177.066 176.766 120.200 1.00 109.45 472 VAL B N 1
ATOM 8015 C CA . VAL B 1 472 ? 176.341 175.877 119.276 1.00 109.53 472 VAL B CA 1
ATOM 8016 C C . VAL B 1 472 ? 175.944 174.530 119.905 1.00 108.37 472 VAL B C 1
ATOM 8017 O O . VAL B 1 472 ? 176.667 173.969 120.728 1.00 108.94 472 VAL B O 1
ATOM 8021 N N . GLY B 1 473 ? 174.775 174.018 119.515 1.00 30.00 473 GLY B N 1
ATOM 8022 C CA . GLY B 1 473 ? 174.140 172.843 120.115 1.00 30.00 473 GLY B CA 1
ATOM 8023 C C . GLY B 1 473 ? 172.942 173.212 120.996 1.00 30.00 473 GLY B C 1
ATOM 8024 O O . GLY B 1 473 ? 172.114 174.028 120.618 1.00 30.00 473 GLY B O 1
ATOM 8025 N N . GLU B 1 474 ? 172.830 172.591 122.164 1.00 30.00 474 GLU B N 1
ATOM 8026 C CA . GLU B 1 474 ? 171.662 172.693 123.054 1.00 30.00 474 GLU B CA 1
ATOM 8027 C C . GLU B 1 474 ? 171.508 174.057 123.768 1.00 30.00 474 GLU B C 1
ATOM 8028 O O . GLU B 1 474 ? 170.388 174.468 124.082 1.00 30.00 474 GLU B O 1
ATOM 8034 N N . ARG B 1 475 ? 172.612 174.775 124.021 1.00 30.00 475 ARG B N 1
ATOM 8035 C CA . ARG B 1 475 ? 172.609 176.097 124.686 1.00 30.00 475 ARG B CA 1
ATOM 8036 C C . ARG B 1 475 ? 172.229 177.247 123.743 1.00 30.00 475 ARG B C 1
ATOM 8037 O O . ARG B 1 475 ? 171.426 178.104 124.112 1.00 30.00 475 ARG B O 1
ATOM 8045 N N . GLY B 1 476 ? 172.830 177.283 122.556 1.00 30.00 476 GLY B N 1
ATOM 8046 C CA . GLY B 1 476 ? 172.688 178.352 121.564 1.00 30.00 476 GLY B CA 1
ATOM 8047 C C . GLY B 1 476 ? 171.472 178.225 120.645 1.00 30.00 476 GLY B C 1
ATOM 8048 O O . GLY B 1 476 ? 170.509 177.514 120.932 1.00 30.00 476 GLY B O 1
ATOM 8049 N N . ILE B 1 477 ? 171.509 178.941 119.518 1.00 30.00 477 ILE B N 1
ATOM 8050 C CA . ILE B 1 477 ? 170.467 178.911 118.482 1.00 30.00 477 ILE B CA 1
ATOM 8051 C C . ILE B 1 477 ? 170.486 177.596 117.681 1.00 30.00 477 ILE B C 1
ATOM 8052 O O . ILE B 1 477 ? 171.534 176.985 117.476 1.00 30.00 477 ILE B O 1
ATOM 8057 N N . MET B 1 478 ? 169.316 177.151 117.210 1.00 120.52 478 MET B N 1
ATOM 8058 C CA . MET B 1 478 ? 169.181 175.952 116.376 1.00 121.13 478 MET B CA 1
ATOM 8059 C C . MET B 1 478 ? 169.716 176.192 114.954 1.00 121.99 478 MET B C 1
ATOM 8060 O O . MET B 1 478 ? 169.405 177.212 114.337 1.00 121.12 478 MET B O 1
ATOM 8065 N N . LEU B 1 479 ? 170.478 175.236 114.405 1.00 114.42 479 LEU B N 1
ATOM 8066 C CA . LEU B 1 479 ? 171.009 175.268 113.034 1.00 113.41 479 LEU B CA 1
ATOM 8067 C C . LEU B 1 479 ? 170.371 174.170 112.165 1.00 113.67 479 LEU B C 1
ATOM 8068 O O . LEU B 1 479 ? 170.157 173.039 112.614 1.00 114.16 479 LEU B O 1
ATOM 8073 N N . SER B 1 480 ? 170.109 174.497 110.902 1.00 112.57 480 SER B N 1
ATOM 8074 C CA . SER B 1 480 ? 169.620 173.561 109.882 1.00 113.09 480 SER B CA 1
ATOM 8075 C C . SER B 1 480 ? 170.716 172.602 109.408 1.00 112.62 480 SER B C 1
ATOM 8076 O O . SER B 1 480 ? 171.909 172.913 109.466 1.00 109.75 480 SER B O 1
ATOM 8079 N N . GLY B 1 481 ? 170.324 171.437 108.887 1.00 113.57 481 GLY B N 1
ATOM 8080 C CA . GLY B 1 481 ? 171.251 170.383 108.458 1.00 111.38 481 GLY B CA 1
ATOM 8081 C C . GLY B 1 481 ? 172.322 170.858 107.475 1.00 112.46 481 GLY B C 1
ATOM 8082 O O . GLY B 1 481 ? 173.500 170.557 107.657 1.00 112.33 481 GLY B O 1
ATOM 8083 N N . GLY B 1 482 ? 171.961 171.693 106.495 1.00 116.37 482 GLY B N 1
ATOM 8084 C CA . GLY B 1 482 ? 172.918 172.258 105.535 1.00 115.60 482 GLY B CA 1
ATOM 8085 C C . GLY B 1 482 ? 174.001 173.121 106.190 1.00 114.82 482 GLY B C 1
ATOM 8086 O O . GLY B 1 482 ? 175.178 173.003 105.855 1.00 112.69 482 GLY B O 1
ATOM 8087 N N . GLN B 1 483 ? 173.640 173.939 107.184 1.00 113.81 483 GLN B N 1
ATOM 8088 C CA . GLN B 1 483 ? 174.590 174.762 107.944 1.00 114.12 483 GLN B CA 1
ATOM 8089 C C . GLN B 1 483 ? 175.560 173.878 108.750 1.00 113.43 483 GLN B C 1
ATOM 8090 O O . GLN B 1 483 ? 176.776 174.081 108.722 1.00 110.98 483 GLN B O 1
ATOM 8096 N N . ARG B 1 484 ? 175.035 172.843 109.411 1.00 114.02 484 ARG B N 1
ATOM 8097 C CA . ARG B 1 484 ? 175.836 171.863 110.166 1.00 112.86 484 ARG B CA 1
ATOM 8098 C C . ARG B 1 484 ? 176.791 171.090 109.256 1.00 113.34 484 ARG B C 1
ATOM 8099 O O . ARG B 1 484 ? 177.982 171.024 109.554 1.00 111.15 484 ARG B O 1
ATOM 8107 N N . GLN B 1 485 ? 176.324 170.605 108.103 1.00 109.45 485 GLN B N 1
ATOM 8108 C CA . GLN B 1 485 ? 177.188 169.980 107.097 1.00 109.04 485 GLN B CA 1
ATOM 8109 C C . GLN B 1 485 ? 178.303 170.924 106.636 1.00 108.04 485 GLN B C 1
ATOM 8110 O O . GLN B 1 485 ? 179.465 170.530 106.614 1.00 105.90 485 GLN B O 1
ATOM 8116 N N . ARG B 1 486 ? 178.001 172.187 106.322 1.00 103.12 486 ARG B N 1
ATOM 8117 C CA . ARG B 1 486 ? 179.014 173.169 105.896 1.00 101.76 486 ARG B CA 1
ATOM 8118 C C . ARG B 1 486 ? 180.068 173.427 106.979 1.00 100.02 486 ARG B C 1
ATOM 8119 O O . ARG B 1 486 ? 181.252 173.500 106.666 1.00 101.54 486 ARG B O 1
ATOM 8127 N N . ILE B 1 487 ? 179.681 173.470 108.254 1.00 92.86 487 ILE B N 1
ATOM 8128 C CA . ILE B 1 487 ? 180.628 173.551 109.380 1.00 95.14 487 ILE B CA 1
ATOM 8129 C C . ILE B 1 487 ? 181.520 172.293 109.461 1.00 94.72 487 ILE B C 1
ATOM 8130 O O . ILE B 1 487 ? 182.729 172.401 109.672 1.00 87.54 487 ILE B O 1
ATOM 8135 N N . ALA B 1 488 ? 180.972 171.097 109.232 1.00 90.94 488 ALA B N 1
ATOM 8136 C CA . ALA B 1 488 ? 181.772 169.872 109.199 1.00 89.61 488 ALA B CA 1
ATOM 8137 C C . ALA B 1 488 ? 182.770 169.840 108.022 1.00 85.98 488 ALA B C 1
ATOM 8138 O O . ALA B 1 488 ? 183.935 169.490 108.195 1.00 84.50 488 ALA B O 1
ATOM 8140 N N . ILE B 1 489 ? 182.342 170.257 106.832 1.00 82.54 489 ILE B N 1
ATOM 8141 C CA . ILE B 1 489 ? 183.165 170.276 105.613 1.00 82.27 489 ILE B CA 1
ATOM 8142 C C . ILE B 1 489 ? 184.382 171.214 105.763 1.00 80.74 489 ILE B C 1
ATOM 8143 O O . ILE B 1 489 ? 185.481 170.872 105.338 1.00 73.83 489 ILE B O 1
ATOM 8148 N N . ALA B 1 490 ? 184.242 172.359 106.439 1.00 77.94 490 ALA B N 1
ATOM 8149 C CA . ALA B 1 490 ? 185.361 173.255 106.733 1.00 77.97 490 ALA B CA 1
ATOM 8150 C C . ALA B 1 490 ? 186.416 172.630 107.666 1.00 80.31 490 ALA B C 1
ATOM 8151 O O . ALA B 1 490 ? 187.616 172.794 107.444 1.00 74.01 490 ALA B O 1
ATOM 8153 N N . ARG B 1 491 ? 186.002 171.857 108.677 1.00 74.02 491 ARG B N 1
ATOM 8154 C CA . ARG B 1 491 ? 186.940 171.177 109.591 1.00 66.62 491 ARG B CA 1
ATOM 8155 C C . ARG B 1 491 ? 187.869 170.222 108.845 1.00 74.11 491 ARG B C 1
ATOM 8156 O O . ARG B 1 491 ? 189.074 170.207 109.075 1.00 72.84 491 ARG B O 1
ATOM 8164 N N . ALA B 1 492 ? 187.322 169.439 107.918 1.00 78.42 492 ALA B N 1
ATOM 8165 C CA . ALA B 1 492 ? 188.086 168.510 107.094 1.00 66.88 492 ALA B CA 1
ATOM 8166 C C . ALA B 1 492 ? 189.075 169.224 106.155 1.00 66.51 492 ALA B C 1
ATOM 8167 O O . ALA B 1 492 ? 190.208 168.781 106.024 1.00 66.50 492 ALA B O 1
ATOM 8169 N N . LEU B 1 493 ? 188.724 170.382 105.587 1.00 71.84 493 LEU B N 1
ATOM 8170 C CA . LEU B 1 493 ? 189.651 171.228 104.819 1.00 74.05 493 LEU B CA 1
ATOM 8171 C C . LEU B 1 493 ? 190.797 171.809 105.653 1.00 74.55 493 LEU B C 1
ATOM 8172 O O . LEU B 1 493 ? 191.876 172.051 105.120 1.00 74.33 493 LEU B O 1
ATOM 8177 N N . LEU B 1 494 ? 190.589 172.009 106.952 1.00 75.41 494 LEU B N 1
ATOM 8178 C CA . LEU B 1 494 ? 191.638 172.471 107.859 1.00 77.39 494 LEU B CA 1
ATOM 8179 C C . LEU B 1 494 ? 192.623 171.345 108.233 1.00 75.23 494 LEU B C 1
ATOM 8180 O O . LEU B 1 494 ? 193.814 171.608 108.386 1.00 73.72 494 LEU B O 1
ATOM 8185 N N . ARG B 1 495 ? 192.163 170.088 108.316 1.00 67.90 495 ARG B N 1
ATOM 8186 C CA . ARG B 1 495 ? 193.015 168.885 108.454 1.00 66.59 495 ARG B CA 1
ATOM 8187 C C . ARG B 1 495 ? 193.751 168.475 107.173 1.00 64.36 495 ARG B C 1
ATOM 8188 O O . ARG B 1 495 ? 194.868 167.974 107.248 1.00 65.37 495 ARG B O 1
ATOM 8196 N N . ASN B 1 496 ? 193.142 168.687 106.010 1.00 65.12 496 ASN B N 1
ATOM 8197 C CA . ASN B 1 496 ? 193.668 168.331 104.692 1.00 69.62 496 ASN B CA 1
ATOM 8198 C C . ASN B 1 496 ? 194.021 166.824 104.609 1.00 69.86 496 ASN B C 1
ATOM 8199 O O . ASN B 1 496 ? 195.163 166.449 104.325 1.00 64.01 496 ASN B O 1
ATOM 8204 N N . PRO B 1 497 ? 193.057 165.927 104.894 1.00 59.24 497 PRO B N 1
ATOM 8205 C CA . PRO B 1 497 ? 193.293 164.501 105.012 1.00 52.79 497 PRO B CA 1
ATOM 8206 C C . PRO B 1 497 ? 193.639 163.922 103.653 1.00 58.62 497 PRO B C 1
ATOM 8207 O O . PRO B 1 497 ? 193.230 164.475 102.636 1.00 63.72 497 PRO B O 1
ATOM 8211 N N . SER B 1 498 ? 194.339 162.794 103.592 1.00 55.49 498 SER B N 1
ATOM 8212 C CA . SER B 1 498 ? 194.612 162.140 102.308 1.00 46.74 498 SER B CA 1
ATOM 8213 C C . SER B 1 498 ? 193.473 161.254 101.835 1.00 34.42 498 SER B C 1
ATOM 8214 O O . SER B 1 498 ? 193.384 161.027 100.638 1.00 44.33 498 SER B O 1
ATOM 8217 N N . ILE B 1 499 ? 192.616 160.763 102.732 1.00 44.27 499 ILE B N 1
ATOM 8218 C CA . ILE B 1 499 ? 191.492 159.846 102.475 1.00 51.79 499 ILE B CA 1
ATOM 8219 C C . ILE B 1 499 ? 190.251 160.388 103.174 1.00 46.86 499 ILE B C 1
ATOM 8220 O O . ILE B 1 499 ? 190.352 160.858 104.294 1.00 52.19 499 ILE B O 1
ATOM 8225 N N . LEU B 1 500 ? 189.065 160.292 102.592 1.00 46.52 500 LEU B N 1
ATOM 8226 C CA . LEU B 1 500 ? 187.846 160.886 103.127 1.00 52.92 500 LEU B CA 1
ATOM 8227 C C . LEU B 1 500 ? 186.697 159.876 103.273 1.00 46.34 500 LEU B C 1
ATOM 8228 O O . LEU B 1 500 ? 186.345 159.212 102.315 1.00 56.04 500 LEU B O 1
ATOM 8233 N N . MET B 1 501 ? 186.090 159.770 104.450 1.00 48.39 501 MET B N 1
ATOM 8234 C CA . MET B 1 501 ? 184.980 158.868 104.750 1.00 54.50 501 MET B CA 1
ATOM 8235 C C . MET B 1 501 ? 183.694 159.686 104.881 1.00 58.02 501 MET B C 1
ATOM 8236 O O . MET B 1 501 ? 183.597 160.520 105.778 1.00 65.49 501 MET B O 1
ATOM 8241 N N . LEU B 1 502 ? 182.706 159.465 104.017 1.00 72.66 502 LEU B N 1
ATOM 8242 C CA . LEU B 1 502 ? 181.490 160.279 103.911 1.00 71.34 502 LEU B CA 1
ATOM 8243 C C . LEU B 1 502 ? 180.230 159.461 104.187 1.00 70.65 502 LEU B C 1
ATOM 8244 O O . LEU B 1 502 ? 179.965 158.470 103.515 1.00 76.85 502 LEU B O 1
ATOM 8249 N N . ASP B 1 503 ? 179.416 159.899 105.136 1.00 81.55 503 ASP B N 1
ATOM 8250 C CA . ASP B 1 503 ? 178.101 159.321 105.422 1.00 87.71 503 ASP B CA 1
ATOM 8251 C C . ASP B 1 503 ? 177.009 160.282 104.933 1.00 89.77 503 ASP B C 1
ATOM 8252 O O . ASP B 1 503 ? 176.660 161.251 105.610 1.00 88.07 503 ASP B O 1
ATOM 8257 N N . GLU B 1 504 ? 176.538 160.069 103.701 1.00 97.21 504 GLU B N 1
ATOM 8258 C CA . GLU B 1 504 ? 175.811 161.089 102.933 1.00 98.43 504 GLU B CA 1
ATOM 8259 C C . GLU B 1 504 ? 174.370 161.320 103.408 1.00 97.97 504 GLU B C 1
ATOM 8260 O O . GLU B 1 504 ? 173.927 162.468 103.440 1.00 100.33 504 GLU B O 1
ATOM 8266 N N . ALA B 1 505 ? 173.635 160.258 103.764 1.00 30.00 505 ALA B N 1
ATOM 8267 C CA . ALA B 1 505 ? 172.284 160.317 104.336 1.00 30.00 505 ALA B CA 1
ATOM 8268 C C . ALA B 1 505 ? 171.788 158.934 104.794 1.00 30.00 505 ALA B C 1
ATOM 8269 O O . ALA B 1 505 ? 172.000 157.932 104.106 1.00 30.00 505 ALA B O 1
ATOM 8271 N N . THR B 1 506 ? 171.006 158.894 105.872 1.00 30.00 506 THR B N 1
ATOM 8272 C CA . THR B 1 506 ? 170.008 157.842 106.138 1.00 30.00 506 THR B CA 1
ATOM 8273 C C . THR B 1 506 ? 168.676 158.484 106.588 1.00 30.00 506 THR B C 1
ATOM 8274 O O . THR B 1 506 ? 168.455 159.671 106.348 1.00 30.00 506 THR B O 1
ATOM 8278 N N . SER B 1 507 ? 167.746 157.703 107.149 1.00 30.00 507 SER B N 1
ATOM 8279 C CA . SER B 1 507 ? 166.411 158.132 107.604 1.00 30.00 507 SER B CA 1
ATOM 8280 C C . SER B 1 507 ? 165.636 158.980 106.566 1.00 30.00 507 SER B C 1
ATOM 8281 O O . SER B 1 507 ? 165.182 158.435 105.559 1.00 30.00 507 SER B O 1
ATOM 8284 N N . SER B 1 508 ? 165.469 160.286 106.784 1.00 30.00 508 SER B N 1
ATOM 8285 C CA . SER B 1 508 ? 164.860 161.253 105.853 1.00 30.00 508 SER B CA 1
ATOM 8286 C C . SER B 1 508 ? 165.449 162.664 106.043 1.00 30.00 508 SER B C 1
ATOM 8287 O O . SER B 1 508 ? 165.922 163.003 107.130 1.00 30.00 508 SER B O 1
ATOM 8290 N N . LEU B 1 509 ? 165.426 163.499 104.998 1.00 30.00 509 LEU B N 1
ATOM 8291 C CA . LEU B 1 509 ? 165.976 164.863 104.998 1.00 30.00 509 LEU B CA 1
ATOM 8292 C C . LEU B 1 509 ? 165.234 165.806 104.032 1.00 30.00 509 LEU B C 1
ATOM 8293 O O . LEU B 1 509 ? 164.648 165.368 103.042 1.00 30.00 509 LEU B O 1
ATOM 8298 N N . ASP B 1 510 ? 165.292 167.109 104.302 1.00 30.00 510 ASP B N 1
ATOM 8299 C CA . ASP B 1 510 ? 164.762 168.152 103.409 1.00 30.00 510 ASP B CA 1
ATOM 8300 C C . ASP B 1 510 ? 165.737 168.465 102.257 1.00 30.00 510 ASP B C 1
ATOM 8301 O O . ASP B 1 510 ? 166.953 168.486 102.449 1.00 30.00 510 ASP B O 1
ATOM 8306 N N . SER B 1 511 ? 165.208 168.783 101.072 1.00 30.00 511 SER B N 1
ATOM 8307 C CA . SER B 1 511 ? 165.985 169.207 99.893 1.00 30.00 511 SER B CA 1
ATOM 8308 C C . SER B 1 511 ? 166.267 170.721 99.839 1.00 30.00 511 SER B C 1
ATOM 8309 O O . SER B 1 511 ? 166.782 171.235 98.843 1.00 30.00 511 SER B O 1
ATOM 8312 N N . GLN B 1 512 ? 165.921 171.475 100.886 1.00 72.62 512 GLN B N 1
ATOM 8313 C CA . GLN B 1 512 ? 166.095 172.930 100.915 1.00 72.62 512 GLN B CA 1
ATOM 8314 C C . GLN B 1 512 ? 167.585 173.306 100.829 1.00 72.62 512 GLN B C 1
ATOM 8315 O O . GLN B 1 512 ? 168.415 172.758 101.555 1.00 72.62 512 GLN B O 1
ATOM 8321 N N . SER B 1 513 ? 167.932 174.223 99.918 1.00 77.56 513 SER B N 1
ATOM 8322 C CA . SER B 1 513 ? 169.313 174.641 99.616 1.00 77.56 513 SER B CA 1
ATOM 8323 C C . SER B 1 513 ? 170.266 173.510 99.162 1.00 77.56 513 SER B C 1
ATOM 8324 O O . SER B 1 513 ? 171.487 173.692 99.157 1.00 77.56 513 SER B O 1
ATOM 8327 N N . GLU B 1 514 ? 169.750 172.341 98.772 1.00 79.94 514 GLU B N 1
ATOM 8328 C CA . GLU B 1 514 ? 170.561 171.129 98.571 1.00 79.94 514 GLU B CA 1
ATOM 8329 C C . GLU B 1 514 ? 171.592 171.258 97.438 1.00 79.94 514 GLU B C 1
ATOM 8330 O O . GLU B 1 514 ? 172.712 170.770 97.579 1.00 79.94 514 GLU B O 1
ATOM 8336 N N . LYS B 1 515 ? 171.282 171.960 96.342 1.00 83.06 515 LYS B N 1
ATOM 8337 C CA . LYS B 1 515 ? 172.245 172.152 95.238 1.00 83.06 515 LYS B CA 1
ATOM 8338 C C . LYS B 1 515 ? 173.443 173.026 95.646 1.00 83.06 515 LYS B C 1
ATOM 8339 O O . LYS B 1 515 ? 174.580 172.735 95.280 1.00 83.06 515 LYS B O 1
ATOM 8345 N N . SER B 1 516 ? 173.222 174.039 96.485 1.00 84.06 516 SER B N 1
ATOM 8346 C CA . SER B 1 516 ? 174.312 174.822 97.085 1.00 84.06 516 SER B CA 1
ATOM 8347 C C . SER B 1 516 ? 175.129 173.994 98.082 1.00 84.06 516 SER B C 1
ATOM 8348 O O . SER B 1 516 ? 176.348 174.125 98.129 1.00 84.06 516 SER B O 1
ATOM 8351 N N . VAL B 1 517 ? 174.494 173.087 98.833 1.00 85.81 517 VAL B N 1
ATOM 8352 C CA . VAL B 1 517 ? 175.201 172.117 99.692 1.00 85.81 517 VAL B CA 1
ATOM 8353 C C . VAL B 1 517 ? 176.027 171.124 98.863 1.00 85.81 517 VAL B C 1
ATOM 8354 O O . VAL B 1 517 ? 177.176 170.866 99.201 1.00 85.81 517 VAL B O 1
ATOM 8358 N N . GLN B 1 518 ? 175.520 170.629 97.733 1.00 84.75 518 GLN B N 1
ATOM 8359 C CA . GLN B 1 518 ? 176.280 169.776 96.810 1.00 84.75 518 GLN B CA 1
ATOM 8360 C C . GLN B 1 518 ? 177.533 170.486 96.267 1.00 84.75 518 GLN B C 1
ATOM 8361 O O . GLN B 1 518 ? 178.618 169.909 96.231 1.00 84.75 518 GLN B O 1
ATOM 8367 N N . GLN B 1 519 ? 177.417 171.762 95.898 1.00 87.06 519 GLN B N 1
ATOM 8368 C CA . GLN B 1 519 ? 178.563 172.586 95.497 1.00 87.06 519 GLN B CA 1
ATOM 8369 C C . GLN B 1 519 ? 179.531 172.863 96.658 1.00 87.06 519 GLN B C 1
ATOM 8370 O O . GLN B 1 519 ? 180.730 173.011 96.437 1.00 87.06 519 GLN B O 1
ATOM 8376 N N . ALA B 1 520 ? 179.040 172.906 97.900 1.00 88.31 520 ALA B N 1
ATOM 8377 C CA . ALA B 1 520 ? 179.886 172.990 99.084 1.00 88.31 520 ALA B CA 1
ATOM 8378 C C . ALA B 1 520 ? 180.662 171.685 99.328 1.00 88.31 520 ALA B C 1
ATOM 8379 O O . ALA B 1 520 ? 181.844 171.731 99.650 1.00 88.31 520 ALA B O 1
ATOM 8381 N N . LEU B 1 521 ? 180.022 170.523 99.145 1.00 88.38 521 LEU B N 1
ATOM 8382 C CA . LEU B 1 521 ? 180.606 169.193 99.346 1.00 88.38 521 LEU B CA 1
ATOM 8383 C C . LEU B 1 521 ? 181.742 168.858 98.373 1.00 88.38 521 LEU B C 1
ATOM 8384 O O . LEU B 1 521 ? 182.697 168.198 98.776 1.00 88.38 521 LEU B O 1
ATOM 8389 N N . GLU B 1 522 ? 181.672 169.297 97.114 1.00 88.38 522 GLU B N 1
ATOM 8390 C CA . GLU B 1 522 ? 182.667 168.942 96.118 1.00 88.38 522 GLU B CA 1
ATOM 8391 C C . GLU B 1 522 ? 184.009 169.488 96.550 1.00 88.38 522 GLU B C 1
ATOM 8392 O O . GLU B 1 522 ? 185.038 168.831 96.386 1.00 88.38 522 GLU B O 1
ATOM 8398 N N . VAL B 1 523 ? 184.002 170.692 97.110 1.00 89.82 523 VAL B N 1
ATOM 8399 C CA . VAL B 1 523 ? 185.238 171.297 97.578 1.00 88.41 523 VAL B CA 1
ATOM 8400 C C . VAL B 1 523 ? 186.079 170.274 98.309 1.00 89.35 523 VAL B C 1
ATOM 8401 O O . VAL B 1 523 ? 187.263 170.118 98.013 1.00 89.42 523 VAL B O 1
ATOM 8405 N N . LEU B 1 524 ? 185.527 169.593 99.314 1.00 72.25 524 LEU B N 1
ATOM 8406 C CA . LEU B 1 524 ? 186.331 168.751 100.185 1.00 67.68 524 LEU B CA 1
ATOM 8407 C C . LEU B 1 524 ? 186.895 167.528 99.462 1.00 75.21 524 LEU B C 1
ATOM 8408 O O . LEU B 1 524 ? 188.048 167.187 99.689 1.00 81.89 524 LEU B O 1
ATOM 8413 N N . MET B 1 525 ? 186.110 166.863 98.618 1.00 74.97 525 MET B N 1
ATOM 8414 C CA . MET B 1 525 ? 186.479 165.576 98.015 1.00 73.91 525 MET B CA 1
ATOM 8415 C C . MET B 1 525 ? 187.418 165.654 96.803 1.00 69.78 525 MET B C 1
ATOM 8416 O O . MET B 1 525 ? 187.936 164.635 96.355 1.00 70.52 525 MET B O 1
ATOM 8421 N N . GLU B 1 526 ? 187.668 166.833 96.258 1.00 77.71 526 GLU B N 1
ATOM 8422 C CA . GLU B 1 526 ? 188.635 166.999 95.154 1.00 82.34 526 GLU B CA 1
ATOM 8423 C C . GLU B 1 526 ? 190.059 166.478 95.389 1.00 84.82 526 GLU B C 1
ATOM 8424 O O . GLU B 1 526 ? 190.691 166.846 96.380 1.00 82.68 526 GLU B O 1
ATOM 8430 N N . GLY B 1 527 ? 190.619 165.663 94.495 1.00 87.17 527 GLY B N 1
ATOM 8431 C CA . GLY B 1 527 ? 192.054 165.362 94.534 1.00 84.11 527 GLY B CA 1
ATOM 8432 C C . GLY B 1 527 ? 192.495 164.573 95.771 1.00 85.22 527 GLY B C 1
ATOM 8433 O O . GLY B 1 527 ? 193.674 164.597 96.124 1.00 85.20 527 GLY B O 1
ATOM 8434 N N . ARG B 1 528 ? 191.556 163.874 96.420 1.00 69.17 528 ARG B N 1
ATOM 8435 C CA . ARG B 1 528 ? 191.797 162.935 97.519 1.00 64.22 528 ARG B CA 1
ATOM 8436 C C . ARG B 1 528 ? 190.839 161.755 97.443 1.00 66.26 528 ARG B C 1
ATOM 8437 O O . ARG B 1 528 ? 189.730 161.861 96.937 1.00 64.96 528 ARG B O 1
ATOM 8445 N N . THR B 1 529 ? 191.284 160.610 97.931 1.00 68.04 529 THR B N 1
ATOM 8446 C CA . THR B 1 529 ? 190.562 159.338 97.871 1.00 64.09 529 THR B CA 1
ATOM 8447 C C . THR B 1 529 ? 189.308 159.405 98.724 1.00 55.05 529 THR B C 1
ATOM 8448 O O . THR B 1 529 ? 189.406 159.760 99.886 1.00 57.09 529 THR B O 1
ATOM 8452 N N . THR B 1 530 ? 188.122 159.083 98.208 1.00 48.29 530 THR B N 1
ATOM 8453 C CA . THR B 1 530 ? 186.874 159.269 98.967 1.00 54.94 530 THR B CA 1
ATOM 8454 C C . THR B 1 530 ? 185.994 158.022 98.961 1.00 56.46 530 THR B C 1
ATOM 8455 O O . THR B 1 530 ? 185.810 157.382 97.930 1.00 68.33 530 THR B O 1
ATOM 8459 N N . ILE B 1 531 ? 185.479 157.640 100.131 1.00 54.33 531 ILE B N 1
ATOM 8460 C CA . ILE B 1 531 ? 184.610 156.484 100.373 1.00 57.41 531 ILE B CA 1
ATOM 8461 C C . ILE B 1 531 ? 183.268 157.022 100.846 1.00 57.28 531 ILE B C 1
ATOM 8462 O O . ILE B 1 531 ? 183.230 157.682 101.878 1.00 64.40 531 ILE B O 1
ATOM 8467 N N . VAL B 1 532 ? 182.161 156.720 100.168 1.00 74.17 532 VAL B N 1
ATOM 8468 C CA . VAL B 1 532 ? 180.838 157.260 100.534 1.00 75.91 532 VAL B CA 1
ATOM 8469 C C . VAL B 1 532 ? 179.825 156.159 100.813 1.00 77.77 532 VAL B C 1
ATOM 8470 O O . VAL B 1 532 ? 179.823 155.143 100.131 1.00 78.47 532 VAL B O 1
ATOM 8474 N N . ILE B 1 533 ? 178.932 156.365 101.779 1.00 82.50 533 ILE B N 1
ATOM 8475 C CA . ILE B 1 533 ? 177.799 155.474 102.066 1.00 84.07 533 ILE B CA 1
ATOM 8476 C C . ILE B 1 533 ? 176.466 156.230 101.969 1.00 89.60 533 ILE B C 1
ATOM 8477 O O . ILE B 1 533 ? 176.340 157.350 102.462 1.00 88.55 533 ILE B O 1
ATOM 8482 N N . ALA B 1 534 ? 175.477 155.632 101.300 1.00 109.08 534 ALA B N 1
ATOM 8483 C CA . ALA B 1 534 ? 174.201 156.280 100.976 1.00 109.11 534 ALA B CA 1
ATOM 8484 C C . ALA B 1 534 ? 173.014 155.289 100.922 1.00 110.44 534 ALA B C 1
ATOM 8485 O O . ALA B 1 534 ? 173.193 154.072 101.041 1.00 109.81 534 ALA B O 1
ATOM 8487 N N . HIS B 1 535 ? 171.792 155.810 100.777 1.00 126.25 535 HIS B N 1
ATOM 8488 C CA . HIS B 1 535 ? 170.541 155.026 100.747 1.00 124.78 535 HIS B CA 1
ATOM 8489 C C . HIS B 1 535 ? 169.826 154.960 99.380 1.00 123.88 535 HIS B C 1
ATOM 8490 O O . HIS B 1 535 ? 168.889 154.173 99.235 1.00 122.93 535 HIS B O 1
ATOM 8497 N N . ARG B 1 536 ? 170.254 155.730 98.370 1.00 125.07 536 ARG B N 1
ATOM 8498 C CA . ARG B 1 536 ? 169.651 155.744 97.018 1.00 124.82 536 ARG B CA 1
ATOM 8499 C C . ARG B 1 536 ? 170.717 155.842 95.919 1.00 124.71 536 ARG B C 1
ATOM 8500 O O . ARG B 1 536 ? 171.720 156.533 96.080 1.00 124.26 536 ARG B O 1
ATOM 8508 N N . LEU B 1 537 ? 170.479 155.191 94.778 1.00 115.45 537 LEU B N 1
ATOM 8509 C CA . LEU B 1 537 ? 171.400 155.177 93.629 1.00 113.49 537 LEU B CA 1
ATOM 8510 C C . LEU B 1 537 ? 171.525 156.551 92.941 1.00 114.03 537 LEU B C 1
ATOM 8511 O O . LEU B 1 537 ? 172.615 156.937 92.521 1.00 112.46 537 LEU B O 1
ATOM 8516 N N . SER B 1 538 ? 170.434 157.315 92.839 1.00 122.59 538 SER B N 1
ATOM 8517 C CA . SER B 1 538 ? 170.397 158.587 92.087 1.00 123.99 538 SER B CA 1
ATOM 8518 C C . SER B 1 538 ? 171.328 159.669 92.655 1.00 122.52 538 SER B C 1
ATOM 8519 O O . SER B 1 538 ? 171.890 160.478 91.921 1.00 120.77 538 SER B O 1
ATOM 8522 N N . THR B 1 539 ? 171.583 159.641 93.968 1.00 116.13 539 THR B N 1
ATOM 8523 C CA . THR B 1 539 ? 172.560 160.517 94.641 1.00 116.53 539 THR B CA 1
ATOM 8524 C C . THR B 1 539 ? 174.019 160.212 94.242 1.00 116.92 539 THR B C 1
ATOM 8525 O O . THR B 1 539 ? 174.914 161.007 94.511 1.00 116.11 539 THR B O 1
ATOM 8529 N N . VAL B 1 540 ? 174.274 159.066 93.597 1.00 108.82 540 VAL B N 1
ATOM 8530 C CA . VAL B 1 540 ? 175.606 158.452 93.414 1.00 107.29 540 VAL B CA 1
ATOM 8531 C C . VAL B 1 540 ? 175.953 158.206 91.926 1.00 107.47 540 VAL B C 1
ATOM 8532 O O . VAL B 1 540 ? 176.949 157.571 91.591 1.00 105.57 540 VAL B O 1
ATOM 8536 N N . VAL B 1 541 ? 175.184 158.771 90.990 1.00 117.14 541 VAL B N 1
ATOM 8537 C CA . VAL B 1 541 ? 175.359 158.517 89.541 1.00 118.07 541 VAL B CA 1
ATOM 8538 C C . VAL B 1 541 ? 176.753 158.832 88.975 1.00 117.91 541 VAL B C 1
ATOM 8539 O O . VAL B 1 541 ? 177.155 158.233 87.982 1.00 116.13 541 VAL B O 1
ATOM 8543 N N . ASP B 1 542 ? 177.503 159.749 89.585 1.00 109.74 542 ASP B N 1
ATOM 8544 C CA . ASP B 1 542 ? 178.827 160.180 89.112 1.00 109.48 542 ASP B CA 1
ATOM 8545 C C . ASP B 1 542 ? 179.998 159.283 89.588 1.00 108.33 542 ASP B C 1
ATOM 8546 O O . ASP B 1 542 ? 181.152 159.534 89.236 1.00 107.03 542 ASP B O 1
ATOM 8551 N N . ALA B 1 543 ? 179.751 158.262 90.422 1.00 90.78 543 ALA B N 1
ATOM 8552 C CA . ALA B 1 543 ? 180.817 157.523 91.102 1.00 86.22 543 ALA B CA 1
ATOM 8553 C C . ALA B 1 543 ? 181.607 156.532 90.212 1.00 85.27 543 ALA B C 1
ATOM 8554 O O . ALA B 1 543 ? 181.023 155.767 89.443 1.00 89.28 543 ALA B O 1
ATOM 8556 N N . ASP B 1 544 ? 182.939 156.510 90.345 1.00 74.04 544 ASP B N 1
ATOM 8557 C CA . ASP B 1 544 ? 183.838 155.658 89.547 1.00 72.63 544 ASP B CA 1
ATOM 8558 C C . ASP B 1 544 ? 183.813 154.150 89.897 1.00 75.14 544 ASP B C 1
ATOM 8559 O O . ASP B 1 544 ? 184.343 153.352 89.125 1.00 78.09 544 ASP B O 1
ATOM 8564 N N . GLN B 1 545 ? 183.162 153.739 90.995 1.00 75.99 545 GLN B N 1
ATOM 8565 C CA . GLN B 1 545 ? 182.831 152.342 91.336 1.00 73.84 545 GLN B CA 1
ATOM 8566 C C . GLN B 1 545 ? 181.729 152.287 92.401 1.00 72.46 545 GLN B C 1
ATOM 8567 O O . GLN B 1 545 ? 181.902 152.859 93.477 1.00 72.74 545 GLN B O 1
ATOM 8573 N N . LEU B 1 546 ? 180.626 151.590 92.156 1.00 96.49 546 LEU B N 1
ATOM 8574 C CA . LEU B 1 546 ? 179.562 151.339 93.139 1.00 100.79 546 LEU B CA 1
ATOM 8575 C C . LEU B 1 546 ? 179.646 149.901 93.649 1.00 100.47 546 LEU B C 1
ATOM 8576 O O . LEU B 1 546 ? 179.928 148.979 92.884 1.00 101.71 546 LEU B O 1
ATOM 8581 N N . LEU B 1 547 ? 179.378 149.696 94.935 1.00 92.98 547 LEU B N 1
ATOM 8582 C CA . LEU B 1 547 ? 179.389 148.380 95.566 1.00 93.08 547 LEU B CA 1
ATOM 8583 C C . LEU B 1 547 ? 178.003 148.035 96.129 1.00 92.93 547 LEU B C 1
ATOM 8584 O O . LEU B 1 547 ? 177.580 148.601 97.137 1.00 91.79 547 LEU B O 1
ATOM 8589 N N . PHE B 1 548 ? 177.316 147.100 95.469 1.00 105.42 548 PHE B N 1
ATOM 8590 C CA . PHE B 1 548 ? 176.038 146.517 95.860 1.00 107.72 548 PHE B CA 1
ATOM 8591 C C . PHE B 1 548 ? 176.265 145.411 96.898 1.00 109.58 548 PHE B C 1
ATOM 8592 O O . PHE B 1 548 ? 177.317 144.775 96.904 1.00 110.66 548 PHE B O 1
ATOM 8600 N N . VAL B 1 549 ? 175.309 145.231 97.806 1.00 101.91 549 VAL B N 1
ATOM 8601 C CA . VAL B 1 549 ? 175.474 144.414 99.010 1.00 101.61 549 VAL B CA 1
ATOM 8602 C C . VAL B 1 549 ? 174.390 143.344 99.058 1.00 104.23 549 VAL B C 1
ATOM 8603 O O . VAL B 1 549 ? 173.207 143.627 98.880 1.00 100.23 549 VAL B O 1
ATOM 8607 N N . GLU B 1 550 ? 174.796 142.104 99.309 1.00 114.93 550 GLU B N 1
ATOM 8608 C CA . GLU B 1 550 ? 173.960 140.906 99.152 1.00 111.71 550 GLU B CA 1
ATOM 8609 C C . GLU B 1 550 ? 173.759 140.150 100.480 1.00 111.26 550 GLU B C 1
ATOM 8610 O O . GLU B 1 550 ? 173.714 138.919 100.519 1.00 110.10 550 GLU B O 1
ATOM 8616 N N . LYS B 1 551 ? 173.621 140.896 101.585 1.00 114.56 551 LYS B N 1
ATOM 8617 C CA . LYS B 1 551 ? 173.401 140.370 102.948 1.00 115.44 551 LYS B CA 1
ATOM 8618 C C . LYS B 1 551 ? 174.516 139.423 103.417 1.00 115.22 551 LYS B C 1
ATOM 8619 O O . LYS B 1 551 ? 174.259 138.417 104.083 1.00 115.23 551 LYS B O 1
ATOM 8625 N N . GLY B 1 552 ? 175.761 139.745 103.056 1.00 101.32 552 GLY B N 1
ATOM 8626 C CA . GLY B 1 552 ? 176.973 139.023 103.477 1.00 100.30 552 GLY B CA 1
ATOM 8627 C C . GLY B 1 552 ? 178.128 139.046 102.471 1.00 99.96 552 GLY B C 1
ATOM 8628 O O . GLY B 1 552 ? 179.268 138.777 102.839 1.00 101.62 552 GLY B O 1
ATOM 8629 N N . GLU B 1 553 ? 177.848 139.403 101.224 1.00 101.82 553 GLU B N 1
ATOM 8630 C CA . GLU B 1 553 ? 178.773 139.433 100.082 1.00 103.82 553 GLU B CA 1
ATOM 8631 C C . GLU B 1 553 ? 178.502 140.695 99.235 1.00 103.40 553 GLU B C 1
ATOM 8632 O O . GLU B 1 553 ? 177.464 141.332 99.428 1.00 103.36 553 GLU B O 1
ATOM 8638 N N . ILE B 1 554 ? 179.411 141.098 98.337 1.00 99.30 554 ILE B N 1
ATOM 8639 C CA . ILE B 1 554 ? 179.261 142.307 97.499 1.00 99.67 554 ILE B CA 1
ATOM 8640 C C . ILE B 1 554 ? 179.586 142.052 96.021 1.00 101.06 554 ILE B C 1
ATOM 8641 O O . ILE B 1 554 ? 180.501 141.290 95.718 1.00 99.30 554 ILE B O 1
ATOM 8646 N N . THR B 1 555 ? 178.886 142.749 95.116 1.00 110.16 555 THR B N 1
ATOM 8647 C CA . THR B 1 555 ? 179.127 142.833 93.660 1.00 108.93 555 THR B CA 1
ATOM 8648 C C . THR B 1 555 ? 178.776 144.234 93.153 1.00 109.42 555 THR B C 1
ATOM 8649 O O . THR B 1 555 ? 178.690 145.153 93.900 1.00 109.09 555 THR B O 1
ATOM 8653 N N . GLY B 1 556 ? 178.626 144.468 91.893 1.00 104.49 556 GLY B N 1
ATOM 8654 C CA . GLY B 1 556 ? 178.487 145.752 91.252 1.00 104.43 556 GLY B CA 1
ATOM 8655 C C . GLY B 1 556 ? 179.789 146.096 90.577 1.00 101.60 556 GLY B C 1
ATOM 8656 O O . GLY B 1 556 ? 179.967 145.751 89.413 1.00 98.82 556 GLY B O 1
ATOM 8657 N N . ARG B 1 557 ? 180.734 146.676 91.334 1.00 95.04 557 ARG B N 1
ATOM 8658 C CA . ARG B 1 557 ? 182.161 146.825 90.962 1.00 91.65 557 ARG B CA 1
ATOM 8659 C C . ARG B 1 557 ? 182.339 147.472 89.584 1.00 96.34 557 ARG B C 1
ATOM 8660 O O . ARG B 1 557 ? 183.236 147.114 88.822 1.00 96.84 557 ARG B O 1
ATOM 8668 N N . GLY B 1 558 ? 181.447 148.409 89.271 1.00 104.59 558 GLY B N 1
ATOM 8669 C CA . GLY B 1 558 ? 181.383 149.175 88.032 1.00 105.18 558 GLY B CA 1
ATOM 8670 C C . GLY B 1 558 ? 180.701 150.528 88.249 1.00 107.39 558 GLY B C 1
ATOM 8671 O O . GLY B 1 558 ? 180.306 150.874 89.362 1.00 107.21 558 GLY B O 1
ATOM 8672 N N . THR B 1 559 ? 180.579 151.312 87.188 1.00 111.74 559 THR B N 1
ATOM 8673 C CA . THR B 1 559 ? 179.884 152.603 87.182 1.00 110.07 559 THR B CA 1
ATOM 8674 C C . THR B 1 559 ? 178.400 152.429 87.517 1.00 111.39 559 THR B C 1
ATOM 8675 O O . THR B 1 559 ? 177.846 151.335 87.406 1.00 110.74 559 THR B O 1
ATOM 8679 N N . HIS B 1 560 ? 177.710 153.520 87.863 1.00 122.17 560 HIS B N 1
ATOM 8680 C CA . HIS B 1 560 ? 176.253 153.489 88.040 1.00 120.62 560 HIS B CA 1
ATOM 8681 C C . HIS B 1 560 ? 175.571 152.978 86.773 1.00 120.26 560 HIS B C 1
ATOM 8682 O O . HIS B 1 560 ? 174.725 152.089 86.842 1.00 120.45 560 HIS B O 1
ATOM 8689 N N . HIS B 1 561 ? 176.021 153.439 85.602 1.00 120.39 561 HIS B N 1
ATOM 8690 C CA . HIS B 1 561 ? 175.468 152.979 84.328 1.00 121.42 561 HIS B CA 1
ATOM 8691 C C . HIS B 1 561 ? 175.658 151.472 84.107 1.00 120.21 561 HIS B C 1
ATOM 8692 O O . HIS B 1 561 ? 174.767 150.865 83.536 1.00 119.22 561 HIS B O 1
ATOM 8699 N N . GLU B 1 562 ? 176.767 150.858 84.521 1.00 118.21 562 GLU B N 1
ATOM 8700 C CA . GLU B 1 562 ? 176.951 149.416 84.340 1.00 118.66 562 GLU B CA 1
ATOM 8701 C C . GLU B 1 562 ? 175.961 148.620 85.194 1.00 118.64 562 GLU B C 1
ATOM 8702 O O . GLU B 1 562 ? 175.419 147.619 84.720 1.00 120.19 562 GLU B O 1
ATOM 8708 N N . LEU B 1 563 ? 175.644 149.135 86.398 1.00 118.20 563 LEU B N 1
ATOM 8709 C CA . LEU B 1 563 ? 174.545 148.622 87.218 1.00 118.32 563 LEU B CA 1
ATOM 8710 C C . LEU B 1 563 ? 173.210 148.733 86.470 1.00 119.87 563 LEU B C 1
ATOM 8711 O O . LEU B 1 563 ? 172.379 147.822 86.487 1.00 119.64 563 LEU B O 1
ATOM 8716 N N . MET B 1 564 ? 173.017 149.840 85.755 1.00 123.40 564 MET B N 1
ATOM 8717 C CA . MET B 1 564 ? 171.874 150.030 84.868 1.00 122.77 564 MET B CA 1
ATOM 8718 C C . MET B 1 564 ? 171.963 149.255 83.537 1.00 122.88 564 MET B C 1
ATOM 8719 O O . MET B 1 564 ? 170.977 149.311 82.800 1.00 122.11 564 MET B O 1
ATOM 8724 N N . ALA B 1 565 ? 173.060 148.540 83.198 1.00 118.76 565 ALA B N 1
ATOM 8725 C CA . ALA B 1 565 ? 173.187 147.968 81.846 1.00 118.00 565 ALA B CA 1
ATOM 8726 C C . ALA B 1 565 ? 173.327 146.472 81.833 1.00 117.72 565 ALA B C 1
ATOM 8727 O O . ALA B 1 565 ? 172.661 145.791 81.059 1.00 116.54 565 ALA B O 1
ATOM 8729 N N . SER B 1 566 ? 174.200 145.959 82.675 1.00 124.11 566 SER B N 1
ATOM 8730 C CA . SER B 1 566 ? 174.440 144.513 82.757 1.00 124.59 566 SER B CA 1
ATOM 8731 C C . SER B 1 566 ? 174.375 143.922 84.163 1.00 121.44 566 SER B C 1
ATOM 8732 O O . SER B 1 566 ? 175.032 142.915 84.430 1.00 119.53 566 SER B O 1
ATOM 8735 N N . HIS B 1 567 ? 173.595 144.527 85.058 1.00 121.44 567 HIS B N 1
ATOM 8736 C CA . HIS B 1 567 ? 173.412 143.979 86.405 1.00 123.21 567 HIS B CA 1
ATOM 8737 C C . HIS B 1 567 ? 172.002 143.444 86.489 1.00 123.13 567 HIS B C 1
ATOM 8738 O O . HIS B 1 567 ? 171.783 142.337 86.979 1.00 121.64 567 HIS B O 1
ATOM 8745 N N . GLY B 1 568 ? 171.038 144.230 86.031 1.00 128.01 568 GLY B N 1
ATOM 8746 C CA . GLY B 1 568 ? 169.649 143.800 85.988 1.00 127.87 568 GLY B CA 1
ATOM 8747 C C . GLY B 1 568 ? 168.927 143.525 87.278 1.00 128.00 568 GLY B C 1
ATOM 8748 O O . GLY B 1 568 ? 168.711 144.433 88.053 1.00 126.19 568 GLY B O 1
ATOM 8749 N N . LEU B 1 569 ? 168.544 142.275 87.510 1.00 133.74 569 LEU B N 1
ATOM 8750 C CA . LEU B 1 569 ? 167.753 141.922 88.690 1.00 133.21 569 LEU B CA 1
ATOM 8751 C C . LEU B 1 569 ? 168.255 142.519 89.983 1.00 131.99 569 LEU B C 1
ATOM 8752 O O . LEU B 1 569 ? 167.473 142.787 90.873 1.00 130.19 569 LEU B O 1
ATOM 8757 N N . TYR B 1 570 ? 169.565 142.770 90.147 1.00 130.13 570 TYR B N 1
ATOM 8758 C CA . TYR B 1 570 ? 170.125 143.340 91.376 1.00 129.84 570 TYR B CA 1
ATOM 8759 C C . TYR B 1 570 ? 169.881 144.853 91.487 1.00 129.14 570 TYR B C 1
ATOM 8760 O O . TYR B 1 570 ? 169.593 145.345 92.576 1.00 128.06 570 TYR B O 1
ATOM 8769 N N . ARG B 1 571 ? 169.688 145.502 90.347 1.00 128.94 571 ARG B N 1
ATOM 8770 C CA . ARG B 1 571 ? 169.259 146.890 90.399 1.00 129.64 571 ARG B CA 1
ATOM 8771 C C . ARG B 1 571 ? 167.768 146.832 90.736 1.00 129.63 571 ARG B C 1
ATOM 8772 O O . ARG B 1 571 ? 167.298 147.582 91.590 1.00 128.73 571 ARG B O 1
ATOM 8780 N N . ASP B 1 572 ? 167.023 145.923 90.095 1.00 130.48 572 ASP B N 1
ATOM 8781 C CA . ASP B 1 572 ? 165.571 145.828 90.301 1.00 130.39 572 ASP B CA 1
ATOM 8782 C C . ASP B 1 572 ? 165.185 145.571 91.768 1.00 130.45 572 ASP B C 1
ATOM 8783 O O . ASP B 1 572 ? 164.222 146.165 92.248 1.00 130.74 572 ASP B O 1
ATOM 8788 N N . PHE B 1 573 ? 165.965 144.783 92.516 1.00 131.24 573 PHE B N 1
ATOM 8789 C CA . PHE B 1 573 ? 165.763 144.533 93.955 1.00 130.83 573 PHE B CA 1
ATOM 8790 C C . PHE B 1 573 ? 165.890 145.777 94.870 1.00 130.45 573 PHE B C 1
ATOM 8791 O O . PHE B 1 573 ? 165.656 145.669 96.077 1.00 129.70 573 PHE B O 1
ATOM 8799 N N . ALA B 1 574 ? 166.231 146.953 94.328 1.00 127.16 574 ALA B N 1
ATOM 8800 C CA . ALA B 1 574 ? 166.126 148.249 95.010 1.00 127.44 574 ALA B CA 1
ATOM 8801 C C . ALA B 1 574 ? 165.346 149.295 94.181 1.00 127.89 574 ALA B C 1
ATOM 8802 O O . ALA B 1 574 ? 164.562 150.076 94.715 1.00 127.45 574 ALA B O 1
ATOM 8804 N N . GLU B 1 575 ? 165.541 149.305 92.864 1.00 129.27 575 GLU B N 1
ATOM 8805 C CA . GLU B 1 575 ? 164.895 150.221 91.923 1.00 128.88 575 GLU B CA 1
ATOM 8806 C C . GLU B 1 575 ? 163.368 150.055 91.905 1.00 129.06 575 GLU B C 1
ATOM 8807 O O . GLU B 1 575 ? 162.662 151.041 91.748 1.00 129.80 575 GLU B O 1
ATOM 8813 N N . GLN B 1 576 ? 162.827 148.848 92.121 1.00 127.95 576 GLN B N 1
ATOM 8814 C CA . GLN B 1 576 ? 161.371 148.658 92.183 1.00 126.95 576 GLN B CA 1
ATOM 8815 C C . GLN B 1 576 ? 160.745 149.457 93.335 1.00 127.15 576 GLN B C 1
ATOM 8816 O O . GLN B 1 576 ? 159.754 150.156 93.139 1.00 126.74 576 GLN B O 1
ATOM 8822 N N . GLN B 1 577 ? 161.353 149.428 94.524 1.00 124.27 577 GLN B N 1
ATOM 8823 C CA . GLN B 1 577 ? 160.900 150.198 95.687 1.00 122.82 577 GLN B CA 1
ATOM 8824 C C . GLN B 1 577 ? 161.010 151.716 95.457 1.00 122.98 577 GLN B C 1
ATOM 8825 O O . GLN B 1 577 ? 160.178 152.478 95.951 1.00 123.13 577 GLN B O 1
ATOM 8831 N N . LEU B 1 578 ? 161.988 152.169 94.668 1.00 124.43 578 LEU B N 1
ATOM 8832 C CA . LEU B 1 578 ? 162.045 153.559 94.212 1.00 124.98 578 LEU B CA 1
ATOM 8833 C C . LEU B 1 578 ? 160.919 153.857 93.207 1.00 123.65 578 LEU B C 1
ATOM 8834 O O . LEU B 1 578 ? 160.172 154.813 93.415 1.00 122.89 578 LEU B O 1
ATOM 8839 N N . LYS B 1 579 ? 160.710 153.005 92.190 1.00 128.12 579 LYS B N 1
ATOM 8840 C CA . LYS B 1 579 ? 159.674 153.158 91.152 1.00 128.41 579 LYS B CA 1
ATOM 8841 C C . LYS B 1 579 ? 158.228 153.050 91.649 1.00 127.34 579 LYS B C 1
ATOM 8842 O O . LYS B 1 579 ? 157.332 153.558 90.979 1.00 126.80 579 LYS B O 1
ATOM 8848 N N . MET B 1 580 ? 157.980 152.497 92.838 1.00 128.34 580 MET B N 1
ATOM 8849 C CA . MET B 1 580 ? 156.695 152.659 93.543 1.00 129.87 580 MET B CA 1
ATOM 8850 C C . MET B 1 580 ? 156.377 154.133 93.875 1.00 129.01 580 MET B C 1
ATOM 8851 O O . MET B 1 580 ? 155.210 154.493 94.012 1.00 127.94 580 MET B O 1
ATOM 8856 N N . ASN B 1 581 ? 157.411 154.975 94.014 1.00 127.20 581 ASN B N 1
ATOM 8857 C CA . ASN B 1 581 ? 157.311 156.419 94.245 1.00 127.17 581 ASN B CA 1
ATOM 8858 C C . ASN B 1 581 ? 157.564 157.228 92.955 1.00 126.75 581 ASN B C 1
ATOM 8859 O O . ASN B 1 581 ? 156.726 158.038 92.569 1.00 125.70 581 ASN B O 1
ATOM 8864 N N . CYS B 1 582 ? 158.712 157.025 92.296 1.00 132.31 582 CYS B N 1
ATOM 8865 C CA . CYS B 1 582 ? 159.108 157.683 91.040 1.00 132.00 582 CYS B CA 1
ATOM 8866 C C . CYS B 1 582 ? 160.360 157.038 90.405 1.00 131.89 582 CYS B C 1
ATOM 8867 O O . CYS B 1 582 ? 161.100 156.307 91.059 1.00 131.96 582 CYS B O 1
ATOM 8870 N N . ASP B 1 583 ? 160.665 157.368 89.145 1.00 132.47 583 ASP B N 1
ATOM 8871 C CA . ASP B 1 583 ? 161.884 156.914 88.437 1.00 133.63 583 ASP B CA 1
ATOM 8872 C C . ASP B 1 583 ? 163.209 157.500 88.990 1.00 133.48 583 ASP B C 1
ATOM 8873 O O . ASP B 1 583 ? 164.277 157.217 88.451 1.00 132.82 583 ASP B O 1
ATOM 8878 N N . LEU B 1 584 ? 163.137 158.384 89.998 1.00 131.96 584 LEU B N 1
ATOM 8879 C CA . LEU B 1 584 ? 164.254 159.034 90.701 1.00 131.56 584 LEU B CA 1
ATOM 8880 C C . LEU B 1 584 ? 165.329 159.677 89.790 1.00 130.99 584 LEU B C 1
ATOM 8881 O O . LEU B 1 584 ? 166.525 159.542 90.028 1.00 129.67 584 LEU B O 1
ATOM 8886 N N . GLU B 1 585 ? 164.903 160.372 88.728 1.00 129.00 585 GLU B N 1
ATOM 8887 C CA . GLU B 1 585 ? 165.769 160.987 87.697 1.00 128.37 585 GLU B CA 1
ATOM 8888 C C . GLU B 1 585 ? 166.659 160.013 86.884 1.00 128.78 585 GLU B C 1
ATOM 8889 O O . GLU B 1 585 ? 167.488 160.453 86.090 1.00 128.42 585 GLU B O 1
ATOM 8895 N N . ASN B 1 586 ? 166.474 158.695 87.011 1.00 131.39 586 ASN B N 1
ATOM 8896 C CA . ASN B 1 586 ? 167.165 157.708 86.174 1.00 130.88 586 ASN B CA 1
ATOM 8897 C C . ASN B 1 586 ? 166.707 157.755 84.697 1.00 130.74 586 ASN B C 1
ATOM 8898 O O . ASN B 1 586 ? 167.481 157.449 83.790 1.00 128.09 586 ASN B O 1
ATOM 8903 N N . LYS B 1 587 ? 165.453 158.168 84.454 1.00 131.60 587 LYS B N 1
ATOM 8904 C CA . LYS B 1 587 ? 164.855 158.402 83.123 1.00 130.98 587 LYS B CA 1
ATOM 8905 C C . LYS B 1 587 ? 164.992 157.203 82.161 1.00 131.48 587 LYS B C 1
ATOM 8906 O O . LYS B 1 587 ? 165.289 157.360 80.977 1.00 130.84 587 LYS B O 1
ATOM 8912 N N . ALA B 1 588 ? 164.792 155.994 82.684 1.00 123.69 588 ALA B N 1
ATOM 8913 C CA . ALA B 1 588 ? 164.973 154.725 81.975 1.00 122.83 588 ALA B CA 1
ATOM 8914 C C . ALA B 1 588 ? 163.955 153.664 82.423 1.00 120.84 588 ALA B C 1
ATOM 8915 O O . ALA B 1 588 ? 163.775 153.401 83.620 1.00 120.94 588 ALA B O 1
#

Radius of gyration: 39.79 Å; Cα contacts (8 Å, |Δi|>4): 1659; chains: 2; bounding box: 87×56×118 Å

Nearest PDB structures (foldseek):
  8chb-assembly1_B  TM=1.002E+00  e=1.028E-90  Bacillus subtilis
  8qoe-assembly1_A  TM=9.878E-01  e=6.987E-76  Bacillus subtilis
  8rf1-assembly1_B  TM=8.824E-01  e=1.457E-62  Bacillus subtilis
  8rgn-assembly1_A  TM=6.543E-01  e=3.859E-64  Bacillus subtilis
  7sel-assembly1_A  TM=7.552E-01  e=1.471E-33  Escherichia coli

InterPro domains:
  IPR003439 ABC transporter-like, ATP-binding domain [PF00005] (357-507)
  IPR003439 ABC transporter-like, ATP-binding domain [PS50893] (341-576)
  IPR003593 AAA+ ATPase domain [SM00382] (366-553)
  IPR011527 ABC transporter type 1, transmembrane domain [PF00664] (30-297)
  IPR011527 ABC transporter type 1, transmembrane domain [PS50929] (30-309)
  IPR017871 ABC transporter-like, conserved site [PS00211] (479-493)
  IPR027417 P-loop containing nucleoside triphosphate hydrolase [G3DSA:3.40.50.300] (331-584)
  IPR027417 P-loop containing nucleoside triphosphate hydrolase [SSF52540] (336-577)
  IPR036640 ABC transporter type 1, transmembrane domain superfamily [G3DSA:1.20.1560.10] (2-327)
  IPR036640 ABC transporter type 1, transmembrane domain superfamily [SSF90123] (13-326)
  IPR039421 Type 1 protein exporter [PTHR43394] (5-578)

B-factor: mean 74.54, std 26.11, range [13.29, 134.76]

Solvent-accessible surface area: 55794 Å² total; per-residue (Å²): 139,125,95,162,46,19,132,56,0,10,153,98,27,132,20,50,102,55,126,34,64,113,0,55,50,16,12,41,66,22,14,91,26,23,13,81,1,0,62,28,0,57,93,6,0,50,40,25,71,185,66,110,93,46,49,113,46,86,38,84,6,38,109,17,10,131,72,14,14,43,52,24,24,126,4,30,69,17,16,28,69,9,0,20,104,6,4,18,17,0,16,56,61,0,2,98,26,1,3,50,1,35,5,46,24,25,80,118,55,66,25,39,79,1,2,44,30,3,9,70,8,0,69,39,0,23,71,5,25,5,72,30,58,12,20,56,43,25,1,57,64,13,10,105,16,0,38,80,42,0,104,144,52,19,118,96,1,0,71,48,3,86,73,25,59,63,103,18,46,124,80,42,83,68,45,31,174,124,39,110,58,14,51,106,74,22,85,53,21,28,47,157,10,35,33,55,0,57,48,1,0,79,41,7,58,26,0,5,11,2,28,0,20,102,50,0,40,30,60,0,90,145,9,4,50,40,14,51,141,46,4,30,102,47,2,131,23,67,5,120,11,26,9,58,57,59,30,23,94,32,42,20,41,10,43,10,6,2,64,0,0,23,2,20,31,42,61,118,22,68,11,0,6,2,0,0,4,4,0,0,26,56,18,9,95,129,10,85,41,93,13,80,62,22,111,76,29,46,114,89,0,29,24,2,2,82,91,0,46,82,1,24,79,80,128,61,22,100,15,116,93,49,103,122,8,154,99,3,76,69,53,2,66,0,58,146,0,15,13,7,156,135,106,124,141,82,48,6,96,93,2,38,13,64,2,70,46,38,96,32,3,0,0,3,9,30,95,84,5,26,7,75,8,1,10,47,1,3,13,50,13,23,87,49,56,106,16,45,17,69,7,37,114,66,49,3,115,43,15,13,23,52,3,2,15,55,43,6,0,22,7,17,26,78,24,65,18,10,30,24,47,3,67,68,0,4,20,4,9,37,130,152,142,73,69,88,86,110,9,53,120,6,3,79,62,0,83,1,56,96,37,9,133,144,32,142,53,87,86,36,27,83,4,27,158,194,20,110,138,18,72,30,23,47,70,22,41,0,4,0,0,10,1,37,39,45,104,3,34,1,0,0,1,44,42,16,61,98,87,63,129,21,148,53,81,168,54,12,113,98,0,20,111,39,1,50,121,59,31,0,5,0,9,10,3,69,82,20,33,86,10,86,142,9,83,27,0,1,12,6,64,169,17,102,4,45,20,129,16,46,17,129,69,7,46,78,86,30,22,89,73,60,48,116,17,11,105,91,32,73,104,73,5,69,20,123,41,193,92,139,123,97,163,45,16,131,56,0,10,153,99,27,135,19,50,103,54,126,36,62,115,0,55,50,15,11,42,67,22,15,91,26,22,14,80,1,0,62,28,0,58,95,7,0,51,41,26,71,187,66,111,93,46,48,113,47,87,38,81,6,37,108,18,8,132,70,15,14,44,52,26,24,126,4,30,70,18,15,29,68,10,0,21,105,7,4,18,16,0,15,54,63,0,2,97,26,1,3,52,1,35,5,47,24,25,78,117,54,67,24,40,77,1,1,44,31,4,10,73,8,0,70,37,0,23,72,7,25,6,73,29,57,11,20,57,44,25,0,56,63,14,10,106,18,0,38,79,42,0,106,143,52,19,122,96,1,1,72,49,3,86,73,24,58,64,103,18,46,121,78,44,83,70,46,30,175,123,39,113,57,14,51,104,74,20,84,52,22,29,48,157,10,35,34,55,1,58,49,0,1,79,41,7,54,26,0,5,9,3,26,0,22,105,49,0,42,27,57,0,92,142,8,4,48,41,14,52,143,44,4,28,104,47,2,128,22,67,4,121,11,25,10,58,58,59,30,23,93,32,42,21,41,10,42,12,6,2,65,0,0,25,1,20,30,42,61,117,23,66,11,0,6,3,0,0,5,4,0,0,25,56,18,8,95,128,11,87,40,91,13,80,61,23,112,75,28,47,113,85,1,31,24,1,2,82,90,0,46,83,1,23,79,82,129,62,22,100,16,117,92,50,106,120,8,152,98,3,76,70,51,2,69,0,59,147,0,15,14,6,155,135,108,125,140,81,47,5,96,94,2,37,14,63,2,71,46,38,98,32,3,0,1,4,8,31,95,84,5,26,6,74,9,1,9,48,1,3,13,50,14,22,88,48,54,105,15,43,16,68,6,36,110,68,48,4,114,43,15,13,22,53,3,2,14,53,43,7,0,22,8,17,26,80,24,68,18,11,30,22,46,3,68,69,1,4,20,6,10,37,133,151,142,71,69,88,85,109,9,52,121,7,3,80,64,0,82,0,55,96,39,8,135,145,31,141,52,88,84,38,26,80,4,27,153,196,21,111,139,19,73,31,22,47,74,22,38,0,4,0,0,10,0,37,40,44,106,3,36,1,0,0,1,44,42,17,60,99,88,62,128,20,147,53,80,165,55,12,112,100,0,18,109,40,1,50,122,59,31,0,5,0,8,10,2,69,80,20,32,84,10,88,140,9,83,26,1,1,12,6,63,168,18,102,4,46,20,127,15,46,16,127,67,6,45,77,87,30,22,87,74,61,48,114,18,12,104,89,33,73,107,76,5,69,20,124,40,194,93

Secondary structure (DSSP, 8-state):
-THHHHHHHHHTT---HHHHHHHHHHHHHHHHHHTTHHHHHHHHHHTTGGG---HHHHHHHHHHHHHHHHHHHHHHHHHHHHHHHHHHHHHHHHHHHHHHS-HHHHHHS-HHHHHHHHHHHHHHHHHIIIIIHHHHHHHHHHHHHHHHHHHHH-HHHHHHHHHHHHHHHHHHHHHHHHHHHHHHHHHHHHHHHHHHHHHHGGGHHHHHHTT-HHHHHHHHHHHHHHHHHHHHHHHHHHHHHHHHHHHHHHHHHHHHHHHHHHHHTTTSS-HHHHHHHHHHHHHHHHHHHHHHHHHHHHHHHHHHHHHHHHHTTS----TT-SB--SSTTS-EEEEEEEE-SSTTS-SEEEEEEEE-TT-EEEEE--TTSSTHHHHHHHTTSS--SS-EEEETTEEGGGB-HHHHHHHEEEEETT----SB-HHHHHTTT--S---HHHHHHHHTTTT-HHHHTTSSSSS---BTTTS----HHHHHHHHHHHHHHH--SEEEEE---S----TTHHHHHHHHHHHHTTSEEEEEES-SGGGTT-S-EEEE-SS-EEEEE-HHHHHHHTTHHHHHHHHHHHTT--TT---/-THHHHHHHHHTT---HHHHHHHHHHHHHHHHHHTTHHHHHHHHHHTTGGG---HHHHHHHHHHHHHHHHHHHHHHHHHHHHHHHHHHHHHHHHHHHHHHS-HHHHHHS-HHHHHHHHHHHHHHHHHIIIIIHHHHHHHHHHHHHHHHHHHHH-HHHHHHHHHHHHHHHHHHHHHHHHHHHHHHHHHHHHHHHHHHHHHHGGGHHHHHHTT-HHHHHHHHHHHHHHHHHHHHHHHHHHHHHHHHHHHHHHHHHHHHHHHHHHHHTTTSS-HHHHHHHHHHHHHHHHHHHHHHHHHHHHHHHHHHHHHHHHHTTS----TT-SB--SSTTS-EEEEEEEE-SSTTS-SEEEEEEEE-TT-EEEEE--TTSSTHHHHHHHTTSS--SS-EEEETTEEGGGB-HHHHHHHEEEEETT----SB-HHHHHTTT--S---HHHHHHHHTTTT-HHHHTTSSSSS---BTTTS----HHHHHHHHHHHHHHH--SEEEEE---S----TTHHHHHHHHHHHHTTSEEEEEES-SGGGTT-S-EEEE-SS-EEEEE-HHHHHHHTTHHHHHHHHHHHTT--TT---

Foldseek 3Di:
DLVVLVVVLLCVLVADPVLLVVLLVLLLVLLVLLLVLLVLLLVQQVVCVVHPRDVVSVVVSVVSVVVSVVSVVVSLVSLLVRLVSSLVSLLVLLVVLVVFAAPVVCVVDPPVVSVCLNVVLSVLSSCLRRDQVSLQVSLVCLQVVLLVVLCVAPVVLSVLVVVLVVVLCVPLVVLVVVLVVLVVVLVVLVVVLVVVVVVVPVVVVVCVVVVVPVVSVVVNVVSVVVSVVSVVVSVVSCVVSVVVNVVSVVVSVCVSLVVLVVCCVVPVDPPSSSSSNVSSVVSNPVSVVSNVVSVVSVVSNSVSSVVSVVSSVDDGHQQFDAAADDPQLAKWWWAQWWDDPDPVDTQAGRDIDIFHRLFEEEQEEDDVLSSVVVLCPVLVSDPTPDTFTAGNHHGPVRHGNVSSVLQEAEAEFPDFFDQDKLLCRLAPPDPDDDDPVCSVVLLVLLVLQVVLVPDPDNIGASGDPPGDDDFRLNVRSSSLSSLSSSVHQEYEYEYDDDDDDCVCVVSSVSSNVSRSGRHGYYYYDHDLLVPQPHQAYWYGDSHYIDRGGGSVCCVPPVPPRCCVRCVVVVVPNNSPPPD/DLVVLVVVLLCVLVADPVLLVVLLVLLLVLLVLLLVLLVLLLVQQLVCVVHPRDVVSVVVSVVSVVVSVVSVVVSLVSLLVRLVSSLVSLLVLLVVLVVFAAPVVCVVDPPVVSVCLNVVLSVLSSCLRRDQVSLQVSLVCLQVVLLVVLCVAPVVLSVLVVVLVVVLCVPLVVLVVVLVVLVVVLVVLVVVLVVVVVVVPVVVVVCVVVVVPVVSVVVNVVSVVVSVVSVVVSVVSCVVSVVVNVVSVVVSVCVSLVVLVVCCVVPVDPPSSSSSNVSSVVSNPVSVVSNVVSVVSVVSNSVSSVVSVVSSVDDGHQQFDAAADDPQLAKWWWAQWWDDPDPVDTQAGRDIDIFHRLFEEEQEEDDVLSSVVVLCPVLVSDPTPDTFTAGNHHGPVRHGNVSSVLQEAEAEFPDFFDQDKLLCRLAPPDPDDDDPVCSVVLLVLLVLQVVLVPDPDNIGASGDPPGDDDFRLNVRSSSLSSLSSSVHQEYEYEYDDDDDDCVCVVSSVSSNVSRSGRHGYYYYDHDLLVPQPHQAYWYGDSHYIDRGGGSVCCVPPVPPRCCVRCVVVVVPNNSPPPD

Sequence (1158 aa):
SKLKPFFALVRRTNPSYGKLAFALALSVVTTLVSLLIPLLTKQLVDGFSMSNLSGTQIGLIALVFFVQAGLSAYATYALNYNGQKIISGLRELLWKKLIKLPVSYFDTNASGETVSRVTNDTMVVKELITTHISGFITGIISVIGSLTILFIMNWKLTLLVLVVVPLAALILVPIGRKMFSISRETQDETARFTGLLNQILPEIRLVKASNAEDVEYGRGKMGISSLFKLGVREAKVQSLVGPLISLVLMAALVAVIGYGGMQVSSGELTAGALVAFILYLFQIIMPMGQITTFFTQLQKSIGATERMIEILAEEEEDTVTGKQIENAHLPIQLDRVSFGYKPDQLILKEVSAVIEAGKVTAIVGPSGGGKTTLFKLLERFYSPTAGTIRLGDEPVDTYSLESWREHIGYVSQESPLMSGTIRENISYGLERDVTDAEIEKAAEMAYALNFIKELPNQFDTEVGERGIMLSGGQRQRIAIARALLRNPSILMLDEATSSLDSQSEKSVQQALEVLMEGRTTIVIAHRLSTVVDADQLLFVEKGEITGRGTHHELMASHGLYRDFAEQQLKMNCDLENKASKLKPFFALVRRTNPSYGKLAFALALSVVTTLVSLLIPLLTKQLVDGFSMSNLSGTQIGLIALVFFVQAGLSAYATYALNYNGQKIISGLRELLWKKLIKLPVSYFDTNASGETVSRVTNDTMVVKELITTHISGFITGIISVIGSLTILFIMNWKLTLLVLVVVPLAALILVPIGRKMFSISRETQDETARFTGLLNQILPEIRLVKASNAEDVEYGRGKMGISSLFKLGVREAKVQSLVGPLISLVLMAALVAVIGYGGMQVSSGELTAGALVAFILYLFQIIMPMGQITTFFTQLQKSIGATERMIEILAEEEEDTVTGKQIENAHLPIQLDRVSFGYKPDQLILKEVSAVIEAGKVTAIVGPSGGGKTTLFKLLERFYSPTAGTIRLGDEPVDTYSLESWREHIGYVSQESPLMSGTIRENISYGLERDVTDAEIEKAAEMAYALNFIKELPNQFDTEVGERGIMLSGGQRQRIAIARALLRNPSILMLDEATSSLDSQSEKSVQQALEVLMEGRTTIVIAHRLSTVVDADQLLFVEKGEITGRGTHHELMASHGLYRDFAEQQLKMNCDLENKA